Protein AF-0000000073189655 (afdb_homodimer)

Sequence (828 aa):
MCEAAVAVGIDLGTTSIKVCAIDSSETVVEEKSAVHDAWIQNDSPDRKEQCAEKIFAKVIELLQSMRPNLKSVKNIVITGQMHGIILWNNDSLVAGEFSCSPLITWMDSRVPQQFIDSLPKWEYGDVHAGYGIVTLAWLYRNSLLDPKWNCCGTNEIVPLDILPKIVPNGTIVGIVRHNGFGLPTNAMVYASLGDLQATVYPLLTNDSAVLNLGTSAQLCFRYNGDHRKFLKDHLLFEPFFDDFKLITAASMNGGNAVHLLAEKILEWASALSVDHIISDRLTLDFEKFEQILNSSSKQSSLINVEPTFYEERSEHLPSVISGLRSDTSIAELLHATAKGVIANLNRLLSTEILHSNGITRLILAGNANKEPYSTYIKEIFKDFEICASDQSKASAAYGAALFASRMPVLPKSEMCEAAVAVGIDLGTTSIKVCAIDSSETVVEEKSAVHDAWIQNDSPDRKEQCAEKIFAKVIELLQSMRPNLKSVKNIVITGQMHGIILWNNDSLVAGEFSCSPLITWMDSRVPQQFIDSLPKWEYGDVHAGYGIVTLAWLYRNSLLDPKWNCCGTNEIVPLDILPKIVPNGTIVGIVRHNGFGLPTNAMVYASLGDLQATVYPLLTNDSAVLNLGTSAQLCFRYNGDHRKFLKDHLLFEPFFDDFKLITAASMNGGNAVHLLAEKILEWASALSVDHIISDRLTLDFEKFEQILNSSSKQSSLINVEPTFYEERSEHLPSVISGLRSDTSIAELLHATAKGVIANLNRLLSTEILHSNGITRLILAGNANKEPYSTYIKEIFKDFEICASDQSKASAAYGAALFASRMPVLPKSE

Structure (mmCIF, N/CA/C/O backbone):
data_AF-0000000073189655-model_v1
#
loop_
_entity.id
_entity.type
_entity.pdbx_description
1 polymer 'FGGY_N domain-containing protein'
#
loop_
_atom_site.group_PDB
_atom_site.id
_atom_site.type_symbol
_atom_site.label_atom_id
_atom_site.label_alt_id
_atom_site.label_comp_id
_atom_site.label_asym_id
_atom_site.label_entity_id
_atom_site.label_seq_id
_atom_site.pdbx_PDB_ins_code
_atom_site.Cartn_x
_atom_site.Cartn_y
_atom_site.Cartn_z
_atom_site.occupancy
_atom_site.B_iso_or_equiv
_atom_site.auth_seq_id
_atom_site.auth_comp_id
_atom_site.auth_asym_id
_atom_site.auth_atom_id
_atom_site.pdbx_PDB_model_num
ATOM 1 N N . MET A 1 1 ? 14.258 -45.125 -43.938 1 30.78 1 MET A N 1
ATOM 2 C CA . MET A 1 1 ? 14.766 -44.281 -42.875 1 30.78 1 MET A CA 1
ATOM 3 C C . MET A 1 1 ? 13.797 -44.25 -41.688 1 30.78 1 MET A C 1
ATOM 5 O O . MET A 1 1 ? 12.609 -44 -41.844 1 30.78 1 MET A O 1
ATOM 9 N N . CYS A 1 2 ? 13.938 -45.031 -40.688 1 39.72 2 CYS A N 1
ATOM 10 C CA . CYS A 1 2 ? 13.078 -45.219 -39.531 1 39.72 2 CYS A CA 1
ATOM 11 C C . CYS A 1 2 ? 12.633 -43.875 -38.969 1 39.72 2 CYS A C 1
ATOM 13 O O . CYS A 1 2 ? 13.461 -43.031 -38.594 1 39.72 2 CYS A O 1
ATOM 15 N N . GLU A 1 3 ? 11.641 -43.281 -39.5 1 51.69 3 GLU A N 1
ATOM 16 C CA . GLU A 1 3 ? 11.141 -42 -39.062 1 51.69 3 GLU A CA 1
ATOM 17 C C . GLU A 1 3 ? 11.211 -41.875 -37.531 1 51.69 3 GLU A C 1
ATOM 19 O O . GLU A 1 3 ? 10.734 -42.75 -36.812 1 51.69 3 GLU A O 1
ATOM 24 N N . ALA A 1 4 ? 12.141 -41.25 -37.094 1 62.22 4 ALA A N 1
ATOM 25 C CA . ALA A 1 4 ? 12.484 -41.094 -35.656 1 62.22 4 ALA A CA 1
ATOM 26 C C . ALA A 1 4 ? 11.25 -40.75 -34.844 1 62.22 4 ALA A C 1
ATOM 28 O O . ALA A 1 4 ? 10.43 -39.938 -35.219 1 62.22 4 ALA A O 1
ATOM 29 N N . ALA A 1 5 ? 10.898 -41.562 -33.812 1 79.94 5 ALA A N 1
ATOM 30 C CA . ALA A 1 5 ? 9.734 -41.5 -32.938 1 79.94 5 ALA A CA 1
ATOM 31 C C . ALA A 1 5 ? 9.648 -40.156 -32.219 1 79.94 5 ALA A C 1
ATOM 33 O O . ALA A 1 5 ? 10.664 -39.625 -31.781 1 79.94 5 ALA A O 1
ATOM 34 N N . VAL A 1 6 ? 8.523 -39.5 -32.469 1 89.56 6 VAL A N 1
ATOM 35 C CA . VAL A 1 6 ? 8.273 -38.219 -31.812 1 89.56 6 VAL A CA 1
ATOM 36 C C . VAL A 1 6 ? 7.277 -38.375 -30.672 1 89.56 6 VAL A C 1
ATOM 38 O O . VAL A 1 6 ? 6.332 -39.156 -30.766 1 89.56 6 VAL A O 1
ATOM 41 N N . ALA A 1 7 ? 7.609 -37.781 -29.562 1 93.75 7 ALA A N 1
ATOM 42 C CA . ALA A 1 7 ? 6.699 -37.719 -28.422 1 93.75 7 ALA A CA 1
ATOM 43 C C . ALA A 1 7 ? 6.145 -36.312 -28.234 1 93.75 7 ALA A C 1
ATOM 45 O O . ALA A 1 7 ? 6.844 -35.344 -28.484 1 93.75 7 ALA A O 1
ATOM 46 N N . VAL A 1 8 ? 4.863 -36.25 -27.781 1 94.56 8 VAL A N 1
ATOM 47 C CA . VAL A 1 8 ? 4.223 -34.969 -27.641 1 94.56 8 VAL A CA 1
ATOM 48 C C . VAL A 1 8 ? 3.725 -34.781 -26.219 1 94.56 8 VAL A C 1
ATOM 50 O O . VAL A 1 8 ? 3.176 -35.688 -25.609 1 94.56 8 VAL A O 1
ATOM 53 N N . GLY A 1 9 ? 4.066 -33.625 -25.688 1 96.25 9 GLY A N 1
ATOM 54 C CA . GLY A 1 9 ? 3.504 -33.156 -24.422 1 96.25 9 GLY A CA 1
ATOM 55 C C . GLY A 1 9 ? 2.568 -31.969 -24.594 1 96.25 9 GLY A C 1
ATOM 56 O O . GLY A 1 9 ? 2.883 -31.016 -25.312 1 96.25 9 GLY A O 1
ATOM 57 N N . ILE A 1 10 ? 1.352 -32.031 -23.953 1 96.25 10 ILE A N 1
ATOM 58 C CA . ILE A 1 10 ? 0.356 -30.953 -23.984 1 96.25 10 ILE A CA 1
ATOM 59 C C . ILE A 1 10 ? 0.114 -30.422 -22.578 1 96.25 10 ILE A C 1
ATOM 61 O O . ILE A 1 10 ? -0.317 -31.172 -21.688 1 96.25 10 ILE A O 1
ATOM 65 N N . ASP A 1 11 ? 0.407 -29.156 -22.406 1 96 11 ASP A N 1
ATOM 66 C CA . ASP A 1 11 ? 0.206 -28.516 -21.109 1 96 11 ASP A CA 1
ATOM 67 C C . ASP A 1 11 ? -1.034 -27.625 -21.125 1 96 11 ASP A C 1
ATOM 69 O O . ASP A 1 11 ? -1.06 -26.594 -21.797 1 96 11 ASP A O 1
ATOM 73 N N . LEU A 1 12 ? -2.004 -28 -20.328 1 95.94 12 LEU A N 1
ATOM 74 C CA . LEU A 1 12 ? -3.209 -27.188 -20.141 1 95.94 12 LEU A CA 1
ATOM 75 C C . LEU A 1 12 ? -3.066 -26.266 -18.938 1 95.94 12 LEU A C 1
ATOM 77 O O . LEU A 1 12 ? -3.654 -26.516 -17.891 1 95.94 12 LEU A O 1
ATOM 81 N N . GLY A 1 13 ? -2.387 -25.172 -19.125 1 91.81 13 GLY A N 1
ATOM 82 C CA . GLY A 1 13 ? -2.117 -24.234 -18.047 1 91.81 13 GLY A CA 1
ATOM 83 C C . GLY A 1 13 ? -3.309 -23.359 -17.703 1 91.81 13 GLY A C 1
ATOM 84 O O . GLY A 1 13 ? -4.32 -23.375 -18.406 1 91.81 13 GLY A O 1
ATOM 85 N N . THR A 1 14 ? -3.141 -22.609 -16.594 1 90.06 14 THR A N 1
ATOM 86 C CA . THR A 1 14 ? -4.191 -21.703 -16.141 1 90.06 14 THR A CA 1
ATOM 87 C C . THR A 1 14 ? -4.336 -20.516 -17.094 1 90.06 14 THR A C 1
ATOM 89 O O . THR A 1 14 ? -5.441 -20.016 -17.297 1 90.06 14 THR A O 1
ATOM 92 N N . THR A 1 15 ? -3.289 -20.078 -17.656 1 85.19 15 THR A N 1
ATOM 93 C CA . THR A 1 15 ? -3.307 -18.891 -18.516 1 85.19 15 THR A CA 1
ATOM 94 C C . THR A 1 15 ? -3.176 -19.281 -19.984 1 85.19 15 THR A C 1
ATOM 96 O O . THR A 1 15 ? -3.785 -18.656 -20.859 1 85.19 15 THR A O 1
ATOM 99 N N . SER A 1 16 ? -2.398 -20.266 -20.266 1 89.69 16 SER A N 1
ATOM 100 C CA . SER A 1 16 ? -2.066 -20.609 -21.656 1 89.69 16 SER A CA 1
ATOM 101 C C . SER A 1 16 ? -1.96 -22.125 -21.844 1 89.69 16 SER A C 1
ATOM 103 O O . SER A 1 16 ? -1.865 -22.859 -20.859 1 89.69 16 SER A O 1
ATOM 105 N N . ILE A 1 17 ? -2.074 -22.453 -23.172 1 94.75 17 ILE A N 1
ATOM 106 C CA . ILE A 1 17 ? -1.804 -23.828 -23.594 1 94.75 17 ILE A CA 1
ATOM 107 C C . ILE A 1 17 ? -0.445 -23.891 -24.281 1 94.75 17 ILE A C 1
ATOM 109 O O . ILE A 1 17 ? -0.06 -22.953 -25 1 94.75 17 ILE A O 1
ATOM 113 N N . LYS A 1 18 ? 0.274 -25 -23.984 1 92.12 18 LYS A N 1
ATOM 114 C CA . LYS A 1 18 ? 1.56 -25.219 -24.641 1 92.12 18 LYS A CA 1
ATOM 115 C C . LYS A 1 18 ? 1.672 -26.641 -25.172 1 92.12 18 LYS A C 1
ATOM 117 O O . LYS A 1 18 ? 1.278 -27.594 -24.484 1 92.12 18 LYS A O 1
ATOM 122 N N . VAL A 1 19 ? 2.119 -26.75 -26.406 1 94.5 19 VAL A N 1
ATOM 123 C CA . VAL A 1 19 ? 2.387 -28.062 -27.016 1 94.5 19 VAL A CA 1
ATOM 124 C C . VAL A 1 19 ? 3.869 -28.172 -27.375 1 94.5 19 VAL A C 1
ATOM 126 O O . VAL A 1 19 ? 4.441 -27.25 -27.969 1 94.5 19 VAL A O 1
ATOM 129 N N . CYS A 1 20 ? 4.422 -29.312 -26.953 1 94.44 20 CYS A N 1
ATOM 130 C CA . CYS A 1 20 ? 5.84 -29.547 -27.219 1 94.44 20 CYS A CA 1
ATOM 131 C C . CYS A 1 20 ? 6.059 -30.922 -27.844 1 94.44 20 CYS A C 1
ATOM 133 O O . CYS A 1 20 ? 5.582 -31.938 -27.328 1 94.44 20 CYS A O 1
ATOM 135 N N . ALA A 1 21 ? 6.742 -30.938 -28.953 1 93.44 21 ALA A N 1
ATOM 136 C CA . ALA A 1 21 ? 7.137 -32.188 -29.625 1 93.44 21 ALA A CA 1
ATOM 137 C C . ALA A 1 21 ? 8.648 -32.406 -29.531 1 93.44 21 ALA A C 1
ATOM 139 O O . ALA A 1 21 ? 9.422 -31.484 -29.844 1 93.44 21 ALA A O 1
ATOM 140 N N . ILE A 1 22 ? 8.977 -33.594 -29.094 1 92.94 22 ILE A N 1
ATOM 141 C CA . ILE A 1 22 ? 10.406 -33.844 -28.984 1 92.94 22 ILE A CA 1
ATOM 142 C C . ILE A 1 22 ? 10.75 -35.125 -29.75 1 92.94 22 ILE A C 1
ATOM 144 O O . ILE A 1 22 ? 9.891 -36 -29.938 1 92.94 22 ILE A O 1
ATOM 148 N N . ASP A 1 23 ? 12.047 -35.219 -30.125 1 89.81 23 ASP A N 1
ATOM 149 C CA . ASP A 1 23 ? 12.508 -36.406 -30.844 1 89.81 23 ASP A CA 1
ATOM 150 C C . ASP A 1 23 ? 13.156 -37.406 -29.891 1 89.81 23 ASP A C 1
ATOM 152 O O . ASP A 1 23 ? 13.094 -37.25 -28.656 1 89.81 23 ASP A O 1
ATOM 156 N N . SER A 1 24 ? 13.75 -38.469 -30.469 1 86.31 24 SER A N 1
ATOM 157 C CA . SER A 1 24 ? 14.312 -39.562 -29.672 1 86.31 24 SER A CA 1
ATOM 158 C C . SER A 1 24 ? 15.539 -39.094 -28.891 1 86.31 24 SER A C 1
ATOM 160 O O . SER A 1 24 ? 15.938 -39.719 -27.922 1 86.31 24 SER A O 1
ATOM 162 N N . SER A 1 25 ? 16.125 -37.969 -29.312 1 88.06 25 SER A N 1
ATOM 163 C CA . SER A 1 25 ? 17.266 -37.438 -28.609 1 88.06 25 SER A CA 1
ATOM 164 C C . SER A 1 25 ? 16.828 -36.438 -27.547 1 88.06 25 SER A C 1
ATOM 166 O O . SER A 1 25 ? 17.656 -35.688 -27 1 88.06 25 SER A O 1
ATOM 168 N N . GLU A 1 26 ? 15.445 -36.375 -27.359 1 90.12 26 GLU A N 1
ATOM 169 C CA . GLU A 1 26 ? 14.852 -35.469 -26.359 1 90.12 26 GLU A CA 1
ATOM 170 C C . GLU A 1 26 ? 15.07 -34 -26.719 1 90.12 26 GLU A C 1
ATOM 172 O O . GLU A 1 26 ? 15.203 -33.156 -25.828 1 90.12 26 GLU A O 1
ATOM 177 N N . THR A 1 27 ? 15.219 -33.75 -28.016 1 89.62 27 THR A N 1
ATOM 178 C CA . THR A 1 27 ? 15.336 -32.375 -28.531 1 89.62 27 THR A CA 1
ATOM 179 C C . THR A 1 27 ? 13.984 -31.875 -29.016 1 89.62 27 THR A C 1
ATOM 181 O O . THR A 1 27 ? 13.227 -32.594 -29.656 1 89.62 27 THR A O 1
ATOM 184 N N . VAL A 1 28 ? 13.75 -30.656 -28.688 1 91.06 28 VAL A N 1
ATOM 185 C CA . VAL A 1 28 ? 12.492 -30.047 -29.109 1 91.06 28 VAL A CA 1
ATOM 186 C C . VAL A 1 28 ? 12.469 -29.891 -30.625 1 91.06 28 VAL A C 1
ATOM 188 O O . VAL A 1 28 ? 13.344 -29.234 -31.203 1 91.06 28 VAL A O 1
ATOM 191 N N . VAL A 1 29 ? 11.531 -30.5 -31.203 1 89.19 29 VAL A N 1
ATOM 192 C CA . VAL A 1 29 ? 11.336 -30.406 -32.656 1 89.19 29 VAL A CA 1
ATOM 193 C C . VAL A 1 29 ? 10.453 -29.203 -32.969 1 89.19 29 VAL A C 1
ATOM 195 O O . VAL A 1 29 ? 10.68 -28.5 -33.969 1 89.19 29 VAL A O 1
ATOM 198 N N . GLU A 1 30 ? 9.422 -29.062 -32.156 1 91.44 30 GLU A N 1
ATOM 199 C CA . GLU A 1 30 ? 8.492 -27.938 -32.281 1 91.44 30 GLU A CA 1
ATOM 200 C C . GLU A 1 30 ? 7.77 -27.641 -30.984 1 91.44 30 GLU A C 1
ATOM 202 O O . GLU A 1 30 ? 7.473 -28.562 -30.219 1 91.44 30 GLU A O 1
ATOM 207 N N . GLU A 1 31 ? 7.613 -26.453 -30.766 1 92.62 31 GLU A N 1
ATOM 208 C CA . GLU A 1 31 ? 6.867 -26 -29.594 1 92.62 31 GLU A CA 1
ATOM 209 C C . GLU A 1 31 ? 6.004 -24.781 -29.938 1 92.62 31 GLU A C 1
ATOM 211 O O . GLU A 1 31 ? 6.434 -23.891 -30.672 1 92.62 31 GLU A O 1
ATOM 216 N N . LYS A 1 32 ? 4.719 -24.781 -29.5 1 92.81 32 LYS A N 1
ATOM 217 C CA . LYS A 1 32 ? 3.791 -23.672 -29.672 1 92.81 32 LYS A CA 1
ATOM 218 C C . LYS A 1 32 ? 3.006 -23.391 -28.391 1 92.81 32 LYS A C 1
ATOM 220 O O . LYS A 1 32 ? 2.791 -24.297 -27.594 1 92.81 32 LYS A O 1
ATOM 225 N N . SER A 1 33 ? 2.74 -22.219 -28.203 1 93 33 SER A N 1
ATOM 226 C CA . SER A 1 33 ? 1.925 -21.812 -27.062 1 93 33 SER A CA 1
ATOM 227 C C . SER A 1 33 ? 0.911 -20.75 -27.469 1 93 33 SER A C 1
ATOM 229 O O . SER A 1 33 ? 1.115 -20.016 -28.438 1 93 33 SER A O 1
ATOM 231 N N . ALA A 1 34 ? -0.245 -20.672 -26.781 1 92.94 34 ALA A N 1
ATOM 232 C CA . ALA A 1 34 ? -1.281 -19.672 -27.031 1 92.94 34 ALA A CA 1
ATOM 233 C C . ALA A 1 34 ? -2.074 -19.375 -25.75 1 92.94 34 ALA A C 1
ATOM 235 O O . ALA A 1 34 ? -2.389 -20.297 -24.984 1 92.94 34 ALA A O 1
ATOM 236 N N . VAL A 1 35 ? -2.328 -18.156 -25.547 1 89.94 35 VAL A N 1
ATOM 237 C CA . VAL A 1 35 ? -3.227 -17.781 -24.469 1 89.94 35 VAL A CA 1
ATOM 238 C C . VAL A 1 35 ? -4.656 -18.188 -24.812 1 89.94 35 VAL A C 1
ATOM 240 O O . VAL A 1 35 ? -5.117 -17.969 -25.938 1 89.94 35 VAL A O 1
ATOM 243 N N . HIS A 1 36 ? -5.34 -18.828 -23.844 1 92.12 36 HIS A N 1
ATOM 244 C CA . HIS A 1 36 ? -6.652 -19.359 -24.203 1 92.12 36 HIS A CA 1
ATOM 245 C C . HIS A 1 36 ? -7.762 -18.375 -23.828 1 92.12 36 HIS A C 1
ATOM 247 O O . HIS A 1 36 ? -8.883 -18.484 -24.328 1 92.12 36 HIS A O 1
ATOM 253 N N . ASP A 1 37 ? -7.547 -17.359 -22.953 1 90.25 37 ASP A N 1
ATOM 254 C CA . ASP A 1 37 ? -8.523 -16.359 -22.531 1 90.25 37 ASP A CA 1
ATOM 255 C C . ASP A 1 37 ? -9.836 -17.016 -22.109 1 90.25 37 ASP A C 1
ATOM 257 O O . ASP A 1 37 ? -10.906 -16.609 -22.578 1 90.25 37 ASP A O 1
ATOM 261 N N . ALA A 1 38 ? -9.781 -18 -21.25 1 93.75 38 ALA A N 1
ATOM 262 C CA . ALA A 1 38 ? -10.953 -18.828 -20.984 1 93.75 38 ALA A CA 1
ATOM 263 C C . ALA A 1 38 ? -11.625 -18.438 -19.672 1 93.75 38 ALA A C 1
ATOM 265 O O . ALA A 1 38 ? -12.578 -19.078 -19.234 1 93.75 38 ALA A O 1
ATOM 266 N N . TRP A 1 39 ? -11.117 -17.406 -19.062 1 90.44 39 TRP A N 1
ATOM 267 C CA . TRP A 1 39 ? -11.703 -16.984 -17.797 1 90.44 39 TRP A CA 1
ATOM 268 C C . TRP A 1 39 ? -13.156 -16.547 -17.969 1 90.44 39 TRP A C 1
ATOM 270 O O . TRP A 1 39 ? -13.484 -15.852 -18.938 1 90.44 39 TRP A O 1
ATOM 280 N N . ILE A 1 40 ? -14.008 -17.016 -17.047 1 91.75 40 ILE A N 1
ATOM 281 C CA . ILE A 1 40 ? -15.414 -16.625 -17.047 1 91.75 40 ILE A CA 1
ATOM 282 C C . ILE A 1 40 ? -15.617 -15.461 -16.078 1 91.75 40 ILE A C 1
ATOM 284 O O . ILE A 1 40 ? -15.156 -15.516 -14.93 1 91.75 40 ILE A O 1
ATOM 288 N N . GLN A 1 41 ? -16.234 -14.445 -16.562 1 82.06 41 GLN A N 1
ATOM 289 C CA . GLN A 1 41 ? -16.547 -13.312 -15.695 1 82.06 41 GLN A CA 1
ATOM 290 C C . GLN A 1 41 ? -17.688 -13.641 -14.742 1 82.06 41 GLN A C 1
ATOM 292 O O . GLN A 1 41 ? -18.75 -14.117 -15.172 1 82.06 41 GLN A O 1
ATOM 297 N N . ASN A 1 42 ? -17.297 -13.5 -13.453 1 81.44 42 ASN A N 1
ATOM 298 C CA . ASN A 1 42 ? -18.297 -13.758 -12.422 1 81.44 42 ASN A CA 1
ATOM 299 C C . ASN A 1 42 ? -18.547 -12.523 -11.57 1 81.44 42 ASN A C 1
ATOM 301 O O . ASN A 1 42 ? -17.703 -11.633 -11.484 1 81.44 42 ASN A O 1
ATOM 305 N N . ASP A 1 43 ? -19.719 -12.438 -10.984 1 74.81 43 ASP A N 1
ATOM 306 C CA . ASP A 1 43 ? -20.094 -11.336 -10.102 1 74.81 43 ASP A CA 1
ATOM 307 C C . ASP A 1 43 ? -19.312 -11.398 -8.789 1 74.81 43 ASP A C 1
ATOM 309 O O . ASP A 1 43 ? -18.953 -10.367 -8.219 1 74.81 43 ASP A O 1
ATOM 313 N N . SER A 1 44 ? -19.062 -12.648 -8.352 1 75.75 44 SER A N 1
ATOM 314 C CA . SER A 1 44 ? -18.344 -12.836 -7.105 1 75.75 44 SER A CA 1
ATOM 315 C C . SER A 1 44 ? -16.844 -12.961 -7.352 1 75.75 44 SER A C 1
ATOM 317 O O . SER A 1 44 ? -16.406 -13.766 -8.18 1 75.75 44 SER A O 1
ATOM 319 N N . PRO A 1 45 ? -16.094 -12.234 -6.613 1 74.56 45 PRO A N 1
ATOM 320 C CA . PRO A 1 45 ? -14.633 -12.336 -6.766 1 74.56 45 PRO A CA 1
ATOM 321 C C . PRO A 1 45 ? -14.086 -13.68 -6.309 1 74.56 45 PRO A C 1
ATOM 323 O O . PRO A 1 45 ? -12.961 -14.047 -6.66 1 74.56 45 PRO A O 1
ATOM 326 N N . ASP A 1 46 ? -14.867 -14.438 -5.645 1 83.12 46 ASP A N 1
ATOM 327 C CA . ASP A 1 46 ? -14.406 -15.711 -5.105 1 83.12 46 ASP A CA 1
ATOM 328 C C . ASP A 1 46 ? -14.539 -16.828 -6.137 1 83.12 46 ASP A C 1
ATOM 330 O O . ASP A 1 46 ? -13.953 -17.906 -5.984 1 83.12 46 ASP A O 1
ATOM 334 N N . ARG A 1 47 ? -15.336 -16.547 -7.121 1 89.19 47 ARG A N 1
ATOM 335 C CA . ARG A 1 47 ? -15.547 -17.547 -8.164 1 89.19 47 ARG A CA 1
ATOM 336 C C . ARG A 1 47 ? -14.508 -17.406 -9.273 1 89.19 47 ARG A C 1
ATOM 338 O O . ARG A 1 47 ? -14.453 -16.375 -9.945 1 89.19 47 ARG A O 1
ATOM 345 N N . LYS A 1 48 ? -13.688 -18.422 -9.383 1 90.81 48 LYS A N 1
ATOM 346 C CA . LYS A 1 48 ? -12.672 -18.469 -10.43 1 90.81 48 LYS A CA 1
ATOM 347 C C . LYS A 1 48 ? -12.891 -19.656 -11.359 1 90.81 48 LYS A C 1
ATOM 349 O O . LYS A 1 48 ? -12.352 -20.734 -11.125 1 90.81 48 LYS A O 1
ATOM 354 N N . GLU A 1 49 ? -13.586 -19.344 -12.461 1 94.62 49 GLU A N 1
ATOM 355 C CA . GLU A 1 49 ? -13.992 -20.391 -13.383 1 94.62 49 GLU A CA 1
ATOM 356 C C . GLU A 1 49 ? -13.453 -20.141 -14.789 1 94.62 49 GLU A C 1
ATOM 358 O O . GLU A 1 49 ? -13.234 -18.984 -15.18 1 94.62 49 GLU A O 1
ATOM 363 N N . GLN A 1 50 ? -13.195 -21.234 -15.461 1 94.56 50 GLN A N 1
ATOM 364 C CA . GLN A 1 50 ? -12.766 -21.156 -16.859 1 94.56 50 GLN A CA 1
ATOM 365 C C . GLN A 1 50 ? -13.648 -22.016 -17.75 1 94.56 50 GLN A C 1
ATOM 367 O O . GLN A 1 50 ? -14.18 -23.047 -17.312 1 94.56 50 GLN A O 1
ATOM 372 N N . CYS A 1 51 ? -13.781 -21.562 -18.984 1 94.44 51 CYS A N 1
ATOM 373 C CA . CYS A 1 51 ? -14.547 -22.312 -19.969 1 94.44 51 CYS A CA 1
ATOM 374 C C . CYS A 1 51 ? -13.734 -23.469 -20.547 1 94.44 51 CYS A C 1
ATOM 376 O O . CYS A 1 51 ? -12.844 -23.266 -21.359 1 94.44 51 CYS A O 1
ATOM 378 N N . ALA A 1 52 ? -14.172 -24.688 -20.25 1 92.75 52 ALA A N 1
ATOM 379 C CA . ALA A 1 52 ? -13.422 -25.875 -20.672 1 92.75 52 ALA A CA 1
ATOM 380 C C . ALA A 1 52 ? -13.492 -26.062 -22.172 1 92.75 52 ALA A C 1
ATOM 382 O O . ALA A 1 52 ? -12.531 -26.516 -22.797 1 92.75 52 ALA A O 1
ATOM 383 N N . GLU A 1 53 ? -14.57 -25.734 -22.734 1 90.06 53 GLU A N 1
ATOM 384 C CA . GLU A 1 53 ? -14.742 -25.875 -24.172 1 90.06 53 GLU A CA 1
ATOM 385 C C . GLU A 1 53 ? -13.766 -24.969 -24.938 1 90.06 53 GLU A C 1
ATOM 387 O O . GLU A 1 53 ? -13.203 -25.375 -25.953 1 90.06 53 GLU A O 1
ATOM 392 N N . LYS A 1 54 ? -13.672 -23.828 -24.391 1 94.12 54 LYS A N 1
ATOM 393 C CA . LYS A 1 54 ? -12.75 -22.875 -25 1 94.12 54 LYS A CA 1
ATOM 394 C C . LYS A 1 54 ? -11.305 -23.375 -24.906 1 94.12 54 LYS A C 1
ATOM 396 O O . LYS A 1 54 ? -10.531 -23.234 -25.844 1 94.12 54 LYS A O 1
ATOM 401 N N . ILE A 1 55 ? -10.961 -23.922 -23.859 1 94.88 55 ILE A N 1
ATOM 402 C CA . ILE A 1 55 ? -9.625 -24.469 -23.656 1 94.88 55 ILE A CA 1
ATOM 403 C C . ILE A 1 55 ? -9.391 -25.609 -24.641 1 94.88 55 ILE A C 1
ATOM 405 O O . ILE A 1 55 ? -8.359 -25.641 -25.312 1 94.88 55 ILE A O 1
ATOM 409 N N . PHE A 1 56 ? -10.352 -26.453 -24.766 1 92.19 56 PHE A N 1
ATOM 410 C CA . PHE A 1 56 ? -10.227 -27.594 -25.641 1 92.19 56 PHE A CA 1
ATOM 411 C C . PHE A 1 56 ? -10.102 -27.156 -27.094 1 92.19 56 PHE A C 1
ATOM 413 O O . PHE A 1 56 ? -9.289 -27.688 -27.844 1 92.19 56 PHE A O 1
ATOM 420 N N . ALA A 1 57 ? -10.906 -26.219 -27.422 1 92.12 57 ALA A N 1
ATOM 421 C CA . ALA A 1 57 ? -10.852 -25.688 -28.781 1 92.12 57 ALA A CA 1
ATOM 422 C C . ALA A 1 57 ? -9.469 -25.125 -29.078 1 92.12 57 ALA A C 1
ATOM 424 O O . ALA A 1 57 ? -8.953 -25.281 -30.188 1 92.12 57 ALA A O 1
ATOM 425 N N . LYS A 1 58 ? -8.922 -24.484 -28.141 1 94.69 58 LYS A N 1
ATOM 426 C CA . LYS A 1 58 ? -7.598 -23.891 -28.312 1 94.69 58 LYS A CA 1
ATOM 427 C C . LYS A 1 58 ? -6.523 -24.953 -28.453 1 94.69 58 LYS A C 1
ATOM 429 O O . LYS A 1 58 ? -5.555 -24.781 -29.203 1 94.69 58 LYS A O 1
ATOM 434 N N . VAL A 1 59 ? -6.648 -26.062 -27.766 1 93.56 59 VAL A N 1
ATOM 435 C CA . VAL A 1 59 ? -5.727 -27.188 -27.875 1 93.56 59 VAL A CA 1
ATOM 436 C C . VAL A 1 59 ? -5.738 -27.719 -29.312 1 93.56 59 VAL A C 1
ATOM 438 O O . VAL A 1 59 ? -4.68 -27.922 -29.906 1 93.56 59 VAL A O 1
ATOM 441 N N . ILE A 1 60 ? -6.898 -27.922 -29.812 1 90.31 60 ILE A N 1
ATOM 442 C CA . ILE A 1 60 ? -7.051 -28.469 -31.156 1 90.31 60 ILE A CA 1
ATOM 443 C C . ILE A 1 60 ? -6.441 -27.516 -32.188 1 90.31 60 ILE A C 1
ATOM 445 O O . ILE A 1 60 ? -5.719 -27.938 -33.062 1 90.31 60 ILE A O 1
ATOM 449 N N . GLU A 1 61 ? -6.734 -26.266 -31.953 1 92.06 61 GLU A N 1
ATOM 450 C CA . GLU A 1 61 ? -6.18 -25.25 -32.844 1 92.06 61 GLU A CA 1
ATOM 451 C C . GLU A 1 61 ? -4.656 -25.297 -32.844 1 92.06 61 GLU A C 1
ATOM 453 O O . GLU A 1 61 ? -4.035 -25.234 -33.906 1 92.06 61 GLU A O 1
ATOM 458 N N . LEU A 1 62 ? -4.09 -25.422 -31.75 1 92.31 62 LEU A N 1
ATOM 459 C CA . LEU A 1 62 ? -2.635 -25.438 -31.641 1 92.31 62 LEU A CA 1
ATOM 460 C C . LEU A 1 62 ? -2.057 -26.703 -32.281 1 92.31 62 LEU A C 1
ATOM 462 O O . LEU A 1 62 ? -1.055 -26.625 -32.969 1 92.31 62 LEU A O 1
ATOM 466 N N . LEU A 1 63 ? -2.682 -27.812 -31.984 1 90.56 63 LEU A N 1
ATOM 467 C CA . LEU A 1 63 ? -2.207 -29.078 -32.531 1 90.56 63 LEU A CA 1
ATOM 468 C C . LEU A 1 63 ? -2.262 -29.062 -34.062 1 90.56 63 LEU A C 1
ATOM 470 O O . LEU A 1 63 ? -1.324 -29.516 -34.719 1 90.56 63 LEU A O 1
ATOM 474 N N . GLN A 1 64 ? -3.268 -28.469 -34.562 1 88.62 64 GLN A N 1
ATOM 475 C CA . GLN A 1 64 ? -3.453 -28.422 -36.031 1 88.62 64 GLN A CA 1
ATOM 476 C C . GLN A 1 64 ? -2.469 -27.453 -36.656 1 88.62 64 GLN A C 1
ATOM 478 O O . GLN A 1 64 ? -2.156 -27.578 -37.844 1 88.62 64 GLN A O 1
ATOM 483 N N . SER A 1 65 ? -2.059 -26.531 -35.875 1 89.38 65 SER A N 1
ATOM 484 C CA . SER A 1 65 ? -1.15 -25.516 -36.406 1 89.38 65 SER A CA 1
ATOM 485 C C . SER A 1 65 ? 0.29 -26.016 -36.406 1 89.38 65 SER A C 1
ATOM 487 O O . SER A 1 65 ? 1.166 -25.406 -37.031 1 89.38 65 SER A O 1
ATOM 489 N N . MET A 1 66 ? 0.546 -27 -35.688 1 86.19 66 MET A N 1
ATOM 490 C CA . MET A 1 66 ? 1.891 -27.562 -35.656 1 86.19 66 MET A CA 1
ATOM 491 C C . MET A 1 66 ? 2.258 -28.172 -37 1 86.19 66 MET A C 1
ATOM 493 O O . MET A 1 66 ? 1.378 -28.547 -37.781 1 86.19 66 MET A O 1
ATOM 497 N N . ARG A 1 67 ? 3.658 -28.047 -37.469 1 70.94 67 ARG A N 1
ATOM 498 C CA . ARG A 1 67 ? 4.133 -28.531 -38.75 1 70.94 67 ARG A CA 1
ATOM 499 C C . ARG A 1 67 ? 3.641 -29.953 -39.031 1 70.94 67 ARG A C 1
ATOM 501 O O . ARG A 1 67 ? 3.432 -30.719 -38.094 1 70.94 67 ARG A O 1
ATOM 508 N N . PRO A 1 68 ? 3.244 -30.016 -40.281 1 57 68 PRO A N 1
ATOM 509 C CA . PRO A 1 68 ? 2.707 -31.297 -40.719 1 57 68 PRO A CA 1
ATOM 510 C C . PRO A 1 68 ? 3.434 -32.5 -40.094 1 57 68 PRO A C 1
ATOM 512 O O . PRO A 1 68 ? 2.809 -33.5 -39.812 1 57 68 PRO A O 1
ATOM 515 N N . ASN A 1 69 ? 4.656 -32.875 -40.219 1 56.22 69 ASN A N 1
ATOM 516 C CA . ASN A 1 69 ? 4.973 -34.281 -40.125 1 56.22 69 ASN A CA 1
ATOM 517 C C . ASN A 1 69 ? 5 -34.75 -38.688 1 56.22 69 ASN A C 1
ATOM 519 O O . ASN A 1 69 ? 5.934 -35.438 -38.281 1 56.22 69 ASN A O 1
ATOM 523 N N . LEU A 1 70 ? 4.098 -34.219 -37.719 1 68.06 70 LEU A N 1
ATOM 524 C CA . LEU A 1 70 ? 3.859 -34.969 -36.469 1 68.06 70 LEU A CA 1
ATOM 525 C C . LEU A 1 70 ? 3.332 -36.375 -36.781 1 68.06 70 LEU A C 1
ATOM 527 O O . LEU A 1 70 ? 2.621 -36.969 -35.938 1 68.06 70 LEU A O 1
ATOM 531 N N . LYS A 1 71 ? 3.516 -36.75 -37.969 1 71.12 71 LYS A N 1
ATOM 532 C CA . LYS A 1 71 ? 2.967 -38.031 -38.438 1 71.12 71 LYS A CA 1
ATOM 533 C C . LYS A 1 71 ? 3.617 -39.188 -37.688 1 71.12 71 LYS A C 1
ATOM 535 O O . LYS A 1 71 ? 3.043 -40.281 -37.594 1 71.12 71 LYS A O 1
ATOM 540 N N . SER A 1 72 ? 4.684 -38.875 -37 1 80.31 72 SER A N 1
ATOM 541 C CA . SER A 1 72 ? 5.43 -39.938 -36.375 1 80.31 72 SER A CA 1
ATOM 542 C C . SER A 1 72 ? 5.18 -39.969 -34.844 1 80.31 72 SER A C 1
ATOM 544 O O . SER A 1 72 ? 5.855 -40.688 -34.125 1 80.31 72 SER A O 1
ATOM 546 N N . VAL A 1 73 ? 4.203 -39.25 -34.438 1 89.62 73 VAL A N 1
ATOM 547 C CA . VAL A 1 73 ? 3.936 -39.188 -33 1 89.62 73 VAL A CA 1
ATOM 548 C C . VAL A 1 73 ? 3.393 -40.531 -32.531 1 89.62 73 VAL A C 1
ATOM 550 O O . VAL A 1 73 ? 2.443 -41.062 -33.125 1 89.62 73 VAL A O 1
ATOM 553 N N . LYS A 1 74 ? 4.012 -41.031 -31.469 1 89.06 74 LYS A N 1
ATOM 554 C CA . LYS A 1 74 ? 3.58 -42.344 -30.953 1 89.06 74 LYS A CA 1
ATOM 555 C C . LYS A 1 74 ? 2.986 -42.219 -29.562 1 89.06 74 LYS A C 1
ATOM 557 O O . LYS A 1 74 ? 2.066 -42.938 -29.203 1 89.06 74 LYS A O 1
ATOM 562 N N . ASN A 1 75 ? 3.566 -41.344 -28.844 1 94.12 75 ASN A N 1
ATOM 563 C CA . ASN A 1 75 ? 3.156 -41.219 -27.438 1 94.12 75 ASN A CA 1
ATOM 564 C C . ASN A 1 75 ? 2.789 -39.781 -27.109 1 94.12 75 ASN A C 1
ATOM 566 O O . ASN A 1 75 ? 3.463 -38.844 -27.547 1 94.12 75 ASN A O 1
ATOM 570 N N . ILE A 1 76 ? 1.709 -39.656 -26.375 1 94.56 76 ILE A N 1
ATOM 571 C CA . ILE A 1 76 ? 1.203 -38.344 -25.953 1 94.56 76 ILE A CA 1
ATOM 572 C C . ILE A 1 76 ? 0.958 -38.344 -24.453 1 94.56 76 ILE A C 1
ATOM 574 O O . ILE A 1 76 ? 0.393 -39.312 -23.906 1 94.56 76 ILE A O 1
ATOM 578 N N . VAL A 1 77 ? 1.429 -37.344 -23.797 1 96.38 77 VAL A N 1
ATOM 579 C CA . VAL A 1 77 ? 1.104 -37.125 -22.391 1 96.38 77 VAL A CA 1
ATOM 580 C C . VAL A 1 77 ? 0.526 -35.719 -22.203 1 96.38 77 VAL A C 1
ATOM 582 O O . VAL A 1 77 ? 1.04 -34.75 -22.75 1 96.38 77 VAL A O 1
ATOM 585 N N . ILE A 1 78 ? -0.545 -35.688 -21.484 1 95.81 78 ILE A N 1
ATOM 586 C CA . ILE A 1 78 ? -1.191 -34.406 -21.156 1 95.81 78 ILE A CA 1
ATOM 587 C C . ILE A 1 78 ? -0.867 -34.031 -19.719 1 95.81 78 ILE A C 1
ATOM 589 O O . ILE A 1 78 ? -0.812 -34.875 -18.828 1 95.81 78 ILE A O 1
ATOM 593 N N . THR A 1 79 ? -0.492 -32.781 -19.547 1 95.69 79 THR A N 1
ATOM 594 C CA . THR A 1 79 ? -0.343 -32.188 -18.234 1 95.69 79 THR A CA 1
ATOM 595 C C . THR A 1 79 ? -1.143 -30.891 -18.125 1 95.69 79 THR A C 1
ATOM 597 O O . THR A 1 79 ? -1.725 -30.438 -19.109 1 95.69 79 THR A O 1
ATOM 600 N N . GLY A 1 80 ? -1.241 -30.375 -16.891 1 94.12 80 GLY A N 1
ATOM 601 C CA . GLY A 1 80 ? -2 -29.141 -16.75 1 94.12 80 GLY A CA 1
ATOM 602 C C . GLY A 1 80 ? -2.191 -28.734 -15.297 1 94.12 80 GLY A C 1
ATOM 603 O O . GLY A 1 80 ? -1.668 -29.391 -14.383 1 94.12 80 GLY A O 1
ATOM 604 N N . GLN A 1 81 ? -2.904 -27.594 -15.195 1 91.5 81 GLN A N 1
ATOM 605 C CA . GLN A 1 81 ? -3.238 -27.109 -13.859 1 91.5 81 GLN A CA 1
ATOM 606 C C . GLN A 1 81 ? -3.924 -28.203 -13.039 1 91.5 81 GLN A C 1
ATOM 608 O O . GLN A 1 81 ? -4.691 -29 -13.578 1 91.5 81 GLN A O 1
ATOM 613 N N . MET A 1 82 ? -3.594 -28.141 -11.781 1 89.94 82 MET A N 1
ATOM 614 C CA . MET A 1 82 ? -4.102 -29.203 -10.906 1 89.94 82 MET A CA 1
ATOM 615 C C . MET A 1 82 ? -5.184 -28.672 -9.984 1 89.94 82 MET A C 1
ATOM 617 O O . MET A 1 82 ? -5.488 -27.469 -9.992 1 89.94 82 MET A O 1
ATOM 621 N N . HIS A 1 83 ? -5.891 -29.625 -9.344 1 87.94 83 HIS A N 1
ATOM 622 C CA . HIS A 1 83 ? -6.777 -29.422 -8.203 1 87.94 83 HIS A CA 1
ATOM 623 C C . HIS A 1 83 ? -8.156 -28.953 -8.656 1 87.94 83 HIS A C 1
ATOM 625 O O . HIS A 1 83 ? -9.133 -29.062 -7.906 1 87.94 83 HIS A O 1
ATOM 631 N N . GLY A 1 84 ? -8.234 -28.422 -9.844 1 90.12 84 GLY A N 1
ATOM 632 C CA . GLY A 1 84 ? -9.555 -28 -10.305 1 90.12 84 GLY A CA 1
ATOM 633 C C . GLY A 1 84 ? -10.484 -29.172 -10.57 1 90.12 84 GLY A C 1
ATOM 634 O O . GLY A 1 84 ? -10.094 -30.328 -10.438 1 90.12 84 GLY A O 1
ATOM 635 N N . ILE A 1 85 ? -11.797 -28.766 -10.945 1 88.12 85 ILE A N 1
ATOM 636 C CA . ILE A 1 85 ? -12.758 -29.828 -11.195 1 88.12 85 ILE A CA 1
ATOM 637 C C . ILE A 1 85 ? -13.695 -29.422 -12.336 1 88.12 85 ILE A C 1
ATOM 639 O O . ILE A 1 85 ? -14.062 -28.25 -12.461 1 88.12 85 ILE A O 1
ATOM 643 N N . ILE A 1 86 ? -13.961 -30.391 -13.141 1 87.81 86 ILE A N 1
ATOM 644 C CA . ILE A 1 86 ? -14.969 -30.281 -14.195 1 87.81 86 ILE A CA 1
ATOM 645 C C . ILE A 1 86 ? -16 -31.391 -14.039 1 87.81 86 ILE A C 1
ATOM 647 O O . ILE A 1 86 ? -15.656 -32.531 -13.734 1 87.81 86 ILE A O 1
ATOM 651 N N . LEU A 1 87 ? -17.234 -31.016 -14.125 1 80.88 87 LEU A N 1
ATOM 652 C CA . LEU A 1 87 ? -18.328 -31.984 -14.141 1 80.88 87 LEU A CA 1
ATOM 653 C C . LEU A 1 87 ? -18.859 -32.188 -15.555 1 80.88 87 LEU A C 1
ATOM 655 O O . LEU A 1 87 ? -18.859 -31.25 -16.359 1 80.88 87 LEU A O 1
ATOM 659 N N . TRP A 1 88 ? -19.141 -33.438 -15.859 1 80.5 88 TRP A N 1
ATOM 660 C CA . TRP A 1 88 ? -19.672 -33.656 -17.203 1 80.5 88 TRP A CA 1
ATOM 661 C C . TRP A 1 88 ? -20.75 -34.719 -17.188 1 80.5 88 TRP A C 1
ATOM 663 O O . TRP A 1 88 ? -21.031 -35.344 -16.156 1 80.5 88 TRP A O 1
ATOM 673 N N . ASN A 1 89 ? -21.547 -34.75 -18.359 1 74 89 ASN A N 1
ATOM 674 C CA . ASN A 1 89 ? -22.562 -35.781 -18.594 1 74 89 ASN A CA 1
ATOM 675 C C . ASN A 1 89 ? -22 -36.938 -19.422 1 74 89 ASN A C 1
ATOM 677 O O . ASN A 1 89 ? -21.609 -36.75 -20.578 1 74 89 ASN A O 1
ATOM 681 N N . ASN A 1 90 ? -21.906 -38.125 -18.828 1 74.69 90 ASN A N 1
ATOM 682 C CA . ASN A 1 90 ? -21.328 -39.281 -19.484 1 74.69 90 ASN A CA 1
ATOM 683 C C . ASN A 1 90 ? -22.078 -39.656 -20.766 1 74.69 90 ASN A C 1
ATOM 685 O O . ASN A 1 90 ? -21.469 -40 -21.766 1 74.69 90 ASN A O 1
ATOM 689 N N . ASP A 1 91 ? -23.359 -39.656 -20.719 1 74.94 91 ASP A N 1
ATOM 690 C CA . ASP A 1 91 ? -24.172 -40.031 -21.875 1 74.94 91 ASP A CA 1
ATOM 691 C C . ASP A 1 91 ? -23.906 -39.062 -23.031 1 74.94 91 ASP A C 1
ATOM 693 O O . ASP A 1 91 ? -23.828 -39.5 -24.188 1 74.94 91 ASP A O 1
ATOM 697 N N . SER A 1 92 ? -23.781 -37.906 -22.609 1 75.25 92 SER A N 1
ATOM 698 C CA . SER A 1 92 ? -23.5 -36.906 -23.641 1 75.25 92 SER A CA 1
ATOM 699 C C . SER A 1 92 ? -22.125 -37.125 -24.266 1 75.25 92 SER A C 1
ATOM 701 O O . SER A 1 92 ? -21.969 -36.969 -25.484 1 75.25 92 SER A O 1
ATOM 703 N N . LEU A 1 93 ? -21.234 -37.438 -23.516 1 73.94 93 LEU A N 1
ATOM 704 C CA . LEU A 1 93 ? -19.875 -37.625 -24.016 1 73.94 93 LEU A CA 1
ATOM 705 C C . LEU A 1 93 ? -19.797 -38.844 -24.922 1 73.94 93 LEU A C 1
ATOM 707 O O . LEU A 1 93 ? -19.109 -38.812 -25.953 1 73.94 93 LEU A O 1
ATOM 711 N N . VAL A 1 94 ? -20.484 -39.844 -24.547 1 73.06 94 VAL A N 1
ATOM 712 C CA . VAL A 1 94 ? -20.516 -41.062 -25.359 1 73.06 94 VAL A CA 1
ATOM 713 C C . VAL A 1 94 ? -21.156 -40.75 -26.719 1 73.06 94 VAL A C 1
ATOM 715 O O . VAL A 1 94 ? -20.766 -41.312 -27.734 1 73.06 94 VAL A O 1
ATOM 718 N N . ALA A 1 95 ? -22.094 -39.844 -26.625 1 77.62 95 ALA A N 1
ATOM 719 C CA . ALA A 1 95 ? -22.781 -39.469 -27.844 1 77.62 95 ALA A CA 1
ATOM 720 C C . ALA A 1 95 ? -21.922 -38.531 -28.688 1 77.62 95 ALA A C 1
ATOM 722 O O . ALA A 1 95 ? -22.297 -38.156 -29.797 1 77.62 95 ALA A O 1
ATOM 723 N N . GLY A 1 96 ? -20.781 -38.188 -28.172 1 74.44 96 GLY A N 1
ATOM 724 C CA . GLY A 1 96 ? -19.844 -37.344 -28.906 1 74.44 96 GLY A CA 1
ATOM 725 C C . GLY A 1 96 ? -20.031 -35.875 -28.641 1 74.44 96 GLY A C 1
ATOM 726 O O . GLY A 1 96 ? -19.516 -35.031 -29.375 1 74.44 96 GLY A O 1
ATOM 727 N N . GLU A 1 97 ? -20.797 -35.562 -27.672 1 77.44 97 GLU A N 1
ATOM 728 C CA . GLU A 1 97 ? -21.047 -34.156 -27.297 1 77.44 97 GLU A CA 1
ATOM 729 C C . GLU A 1 97 ? -20.234 -33.75 -26.078 1 77.44 97 GLU A C 1
ATOM 731 O O . GLU A 1 97 ? -20.328 -34.375 -25.016 1 77.44 97 GLU A O 1
ATOM 736 N N . PHE A 1 98 ? -19.438 -32.781 -26.359 1 77.38 98 PHE A N 1
ATOM 737 C CA . PHE A 1 98 ? -18.656 -32.281 -25.234 1 77.38 98 PHE A CA 1
ATOM 738 C C . PHE A 1 98 ? -19.516 -31.328 -24.391 1 77.38 98 PHE A C 1
ATOM 740 O O . PHE A 1 98 ? -19.594 -30.141 -24.656 1 77.38 98 PHE A O 1
ATOM 747 N N . SER A 1 99 ? -20.219 -31.844 -23.438 1 77.75 99 SER A N 1
ATOM 748 C CA . SER A 1 99 ? -21.031 -31.094 -22.484 1 77.75 99 SER A CA 1
ATOM 749 C C . SER A 1 99 ? -20.484 -31.203 -21.078 1 77.75 99 SER A C 1
ATOM 751 O O . SER A 1 99 ? -20.484 -32.281 -20.484 1 77.75 99 SER A O 1
ATOM 753 N N . CYS A 1 100 ? -19.859 -30.078 -20.656 1 84.75 100 CYS A N 1
ATOM 754 C CA . CYS A 1 100 ? -19.266 -30.109 -19.312 1 84.75 100 CYS A CA 1
ATOM 755 C C . CYS A 1 100 ? -19.484 -28.781 -18.594 1 84.75 100 CYS A C 1
ATOM 757 O O . CYS A 1 100 ? -19.859 -27.797 -19.219 1 84.75 100 CYS A O 1
ATOM 759 N N . SER A 1 101 ? -19.438 -28.781 -17.328 1 85.56 101 SER A N 1
ATOM 760 C CA . SER A 1 101 ? -19.453 -27.562 -16.516 1 85.56 101 SER A CA 1
ATOM 761 C C . SER A 1 101 ? -18.219 -26.719 -16.766 1 85.56 101 SER A C 1
ATOM 763 O O . SER A 1 101 ? -17.25 -27.172 -17.375 1 85.56 101 SER A O 1
ATOM 765 N N . PRO A 1 102 ? -18.266 -25.406 -16.328 1 91.25 102 PRO A N 1
ATOM 766 C CA . PRO A 1 102 ? -17 -24.688 -16.266 1 91.25 102 PRO A CA 1
ATOM 767 C C . PRO A 1 102 ? -15.961 -25.375 -15.383 1 91.25 102 PRO A C 1
ATOM 769 O O . PRO A 1 102 ? -16.328 -26.156 -14.492 1 91.25 102 PRO A O 1
ATOM 772 N N . LEU A 1 103 ? -14.75 -25.203 -15.742 1 93.38 103 LEU A N 1
ATOM 773 C CA . LEU A 1 103 ? -13.672 -25.609 -14.852 1 93.38 103 LEU A CA 1
ATOM 774 C C . LEU A 1 103 ? -13.617 -24.703 -13.625 1 93.38 103 LEU A C 1
ATOM 776 O O . LEU A 1 103 ? -13.367 -23.5 -13.742 1 93.38 103 LEU A O 1
ATOM 780 N N . ILE A 1 104 ? -13.992 -25.25 -12.508 1 93 104 ILE A N 1
ATOM 781 C CA . ILE A 1 104 ? -13.734 -24.531 -11.258 1 93 104 ILE A CA 1
ATOM 782 C C . ILE A 1 104 ? -12.273 -24.703 -10.859 1 93 104 ILE A C 1
ATOM 784 O O . ILE A 1 104 ? -11.859 -25.797 -10.469 1 93 104 ILE A O 1
ATOM 788 N N . THR A 1 105 ? -11.523 -23.625 -10.922 1 93.81 105 THR A N 1
ATOM 789 C CA . THR A 1 105 ? -10.07 -23.734 -10.875 1 93.81 105 THR A CA 1
ATOM 790 C C . THR A 1 105 ? -9.578 -23.812 -9.438 1 93.81 105 THR A C 1
ATOM 792 O O . THR A 1 105 ? -10.359 -23.641 -8.5 1 93.81 105 THR A O 1
ATOM 795 N N . TRP A 1 106 ? -8.297 -24.047 -9.359 1 91.12 106 TRP A N 1
ATOM 796 C CA . TRP A 1 106 ? -7.609 -24.125 -8.078 1 91.12 106 TRP A CA 1
ATOM 797 C C . TRP A 1 106 ? -7.645 -22.781 -7.355 1 91.12 106 TRP A C 1
ATOM 799 O O . TRP A 1 106 ? -7.438 -22.719 -6.141 1 91.12 106 TRP A O 1
ATOM 809 N N . MET A 1 107 ? -7.938 -21.75 -8.094 1 86.62 107 MET A N 1
ATOM 810 C CA . MET A 1 107 ? -7.91 -20.406 -7.527 1 86.62 107 MET A CA 1
ATOM 811 C C . MET A 1 107 ? -9.258 -20.062 -6.898 1 86.62 107 MET A C 1
ATOM 813 O O . MET A 1 107 ? -9.391 -19.031 -6.246 1 86.62 107 MET A O 1
ATOM 817 N N . ASP A 1 108 ? -10.242 -20.938 -7.066 1 90.06 108 ASP A N 1
ATOM 818 C CA . ASP A 1 108 ? -11.594 -20.672 -6.57 1 90.06 108 ASP A CA 1
ATOM 819 C C . ASP A 1 108 ? -11.633 -20.703 -5.047 1 90.06 108 ASP A C 1
ATOM 821 O O . ASP A 1 108 ? -11.023 -21.578 -4.422 1 90.06 108 ASP A O 1
ATOM 825 N N . SER A 1 109 ? -12.25 -19.703 -4.504 1 86.56 109 SER A N 1
ATOM 826 C CA . SER A 1 109 ? -12.297 -19.609 -3.047 1 86.56 109 SER A CA 1
ATOM 827 C C . SER A 1 109 ? -13.734 -19.5 -2.545 1 86.56 109 SER A C 1
ATOM 829 O O . SER A 1 109 ? -13.984 -18.906 -1.497 1 86.56 109 SER A O 1
ATOM 831 N N . ARG A 1 110 ? -14.664 -20.031 -3.209 1 88.88 110 ARG A N 1
ATOM 832 C CA . ARG A 1 110 ? -16.078 -19.875 -2.867 1 88.88 110 ARG A CA 1
ATOM 833 C C . ARG A 1 110 ? -16.422 -20.672 -1.616 1 88.88 110 ARG A C 1
ATOM 835 O O . ARG A 1 110 ? -17.375 -20.359 -0.911 1 88.88 110 ARG A O 1
ATOM 842 N N . VAL A 1 111 ? -15.703 -21.75 -1.34 1 89.31 111 VAL A N 1
ATOM 843 C CA . VAL A 1 111 ? -16.031 -22.625 -0.219 1 89.31 111 VAL A CA 1
ATOM 844 C C . VAL A 1 111 ? -15.547 -22 1.086 1 89.31 111 VAL A C 1
ATOM 846 O O . VAL A 1 111 ? -14.359 -21.703 1.243 1 89.31 111 VAL A O 1
ATOM 849 N N . PRO A 1 112 ? -16.422 -21.828 2.016 1 87.44 112 PRO A N 1
ATOM 850 C CA . PRO A 1 112 ? -16.031 -21.203 3.287 1 87.44 112 PRO A CA 1
ATOM 851 C C . PRO A 1 112 ? -15.078 -22.078 4.102 1 87.44 112 PRO A C 1
ATOM 853 O O . PRO A 1 112 ? -15.227 -23.297 4.125 1 87.44 112 PRO A O 1
ATOM 856 N N . GLN A 1 113 ? -14.25 -21.406 4.84 1 83.19 113 GLN A N 1
ATOM 857 C CA . GLN A 1 113 ? -13.266 -22.109 5.66 1 83.19 113 GLN A CA 1
ATOM 858 C C . GLN A 1 113 ? -13.945 -23 6.703 1 83.19 113 GLN A C 1
ATOM 860 O O . GLN A 1 113 ? -13.461 -24.078 7.02 1 83.19 113 GLN A O 1
ATOM 865 N N . GLN A 1 114 ? -15.047 -22.5 7.207 1 85.12 114 GLN A N 1
ATOM 866 C CA . GLN A 1 114 ? -15.781 -23.266 8.211 1 85.12 114 GLN A CA 1
ATOM 867 C C . GLN A 1 114 ? -16.188 -24.625 7.664 1 85.12 114 GLN A C 1
ATOM 869 O O . GLN A 1 114 ? -16.156 -25.625 8.383 1 85.12 114 GLN A O 1
ATOM 874 N N . PHE A 1 115 ? -16.656 -24.719 6.441 1 87.56 115 PHE A N 1
ATOM 875 C CA . PHE A 1 115 ? -17.016 -25.984 5.809 1 87.56 115 PHE A CA 1
ATOM 876 C C . PHE A 1 115 ? -15.789 -26.875 5.645 1 87.56 115 PHE A C 1
ATOM 878 O O . PHE A 1 115 ? -15.844 -28.078 5.918 1 87.56 115 PHE A O 1
ATOM 885 N N . ILE A 1 116 ? -14.711 -26.281 5.262 1 85.38 116 ILE A N 1
ATOM 886 C CA . ILE A 1 116 ? -13.477 -27.031 5.027 1 85.38 116 ILE A CA 1
ATOM 887 C C . ILE A 1 116 ? -13 -27.656 6.328 1 85.38 116 ILE A C 1
ATOM 889 O O . ILE A 1 116 ? -12.586 -28.828 6.348 1 85.38 116 ILE A O 1
ATOM 893 N N . ASP A 1 117 ? -13.148 -26.922 7.344 1 81.44 117 ASP A N 1
ATOM 894 C CA . ASP A 1 117 ? -12.727 -27.391 8.656 1 81.44 117 ASP A CA 1
ATOM 895 C C . ASP A 1 117 ? -13.586 -28.578 9.109 1 81.44 117 ASP A C 1
ATOM 897 O O . ASP A 1 117 ? -13.156 -29.375 9.938 1 81.44 117 ASP A O 1
ATOM 901 N N . SER A 1 118 ? -14.75 -28.641 8.617 1 82.25 118 SER A N 1
ATOM 902 C CA . SER A 1 118 ? -15.68 -29.688 9.008 1 82.25 118 SER A CA 1
ATOM 903 C C . SER A 1 118 ? -15.406 -30.984 8.242 1 82.25 118 SER A C 1
ATOM 905 O O . SER A 1 118 ? -15.906 -32.062 8.617 1 82.25 118 SER A O 1
ATOM 907 N N . LEU A 1 119 ? -14.625 -30.922 7.199 1 82.94 119 LEU A N 1
ATOM 908 C CA . LEU A 1 119 ? -14.32 -32.094 6.391 1 82.94 119 LEU A CA 1
ATOM 909 C C . LEU A 1 119 ? -13.336 -33.031 7.109 1 82.94 119 LEU A C 1
ATOM 911 O O . LEU A 1 119 ? -12.562 -32.562 7.957 1 82.94 119 LEU A O 1
ATOM 915 N N . PRO A 1 120 ? -13.414 -34.312 6.781 1 75.31 120 PRO A N 1
ATOM 916 C CA . PRO A 1 120 ? -12.453 -35.219 7.402 1 75.31 120 PRO A CA 1
ATOM 917 C C . PRO A 1 120 ? -11.008 -34.875 7.055 1 75.31 120 PRO A C 1
ATOM 919 O O . PRO A 1 120 ? -10.727 -34.406 5.953 1 75.31 120 PRO A O 1
ATOM 922 N N . LYS A 1 121 ? -10.188 -35.125 8.047 1 71.31 121 LYS A N 1
ATOM 923 C CA . LYS A 1 121 ? -8.773 -34.844 7.84 1 71.31 121 LYS A CA 1
ATOM 924 C C . LYS A 1 121 ? -8.117 -35.938 6.996 1 71.31 121 LYS A C 1
ATOM 926 O O . LYS A 1 121 ? -8.445 -37.125 7.133 1 71.31 121 LYS A O 1
ATOM 931 N N . TRP A 1 122 ? -7.309 -35.438 6.051 1 67.88 122 TRP A N 1
ATOM 932 C CA . TRP A 1 122 ? -6.531 -36.312 5.172 1 67.88 122 TRP A CA 1
ATOM 933 C C . TRP A 1 122 ? -5.133 -36.531 5.734 1 67.88 122 TRP A C 1
ATOM 935 O O . TRP A 1 122 ? -4.531 -35.656 6.32 1 67.88 122 TRP A O 1
ATOM 945 N N . GLU A 1 123 ? -4.727 -37.812 5.699 1 63.22 123 GLU A N 1
ATOM 946 C CA . GLU A 1 123 ? -3.432 -38.188 6.258 1 63.22 123 GLU A CA 1
ATOM 947 C C . GLU A 1 123 ? -2.293 -37.438 5.574 1 63.22 123 GLU A C 1
ATOM 949 O O . GLU A 1 123 ? -1.21 -37.312 6.148 1 63.22 123 GLU A O 1
ATOM 954 N N . TYR A 1 124 ? -2.602 -37.031 4.402 1 62.5 124 TYR A N 1
ATOM 955 C CA . TYR A 1 124 ? -1.509 -36.438 3.631 1 62.5 124 TYR A CA 1
ATOM 956 C C . TYR A 1 124 ? -1.521 -34.938 3.729 1 62.5 124 TYR A C 1
ATOM 958 O O . TYR A 1 124 ? -0.752 -34.25 3.043 1 62.5 124 TYR A O 1
ATOM 966 N N . GLY A 1 125 ? -2.461 -34.469 4.566 1 66.12 125 GLY A N 1
ATOM 967 C CA . GLY A 1 125 ? -2.424 -33.031 4.746 1 66.12 125 GLY A CA 1
ATOM 968 C C . GLY A 1 125 ? -3.803 -32.406 4.789 1 66.12 125 GLY A C 1
ATOM 969 O O . GLY A 1 125 ? -4.809 -33.094 4.902 1 66.12 125 GLY A O 1
ATOM 970 N N . ASP A 1 126 ? -3.74 -31.109 4.73 1 71.56 126 ASP A N 1
ATOM 971 C CA . ASP A 1 126 ? -4.977 -30.328 4.809 1 71.56 126 ASP A CA 1
ATOM 972 C C . ASP A 1 126 ? -5.609 -30.172 3.428 1 71.56 126 ASP A C 1
ATOM 974 O O . ASP A 1 126 ? -4.918 -30.219 2.41 1 71.56 126 ASP A O 1
ATOM 978 N N . VAL A 1 127 ? -6.91 -30.188 3.443 1 79.69 127 VAL A N 1
ATOM 979 C CA . VAL A 1 127 ? -7.617 -29.828 2.217 1 79.69 127 VAL A CA 1
ATOM 980 C C . VAL A 1 127 ? -7.898 -28.328 2.193 1 79.69 127 VAL A C 1
ATOM 982 O O . VAL A 1 127 ? -8.031 -27.703 3.244 1 79.69 127 VAL A O 1
ATOM 985 N N . HIS A 1 128 ? -7.91 -27.875 0.999 1 83.44 128 HIS A N 1
ATOM 986 C CA . HIS A 1 128 ? -8.016 -26.438 0.871 1 83.44 128 HIS A CA 1
ATOM 987 C C . HIS A 1 128 ? -9.094 -26.047 -0.144 1 83.44 128 HIS A C 1
ATOM 989 O O . HIS A 1 128 ? -9.477 -26.859 -0.986 1 83.44 128 HIS A O 1
ATOM 995 N N . ALA A 1 129 ? -9.523 -24.75 0.074 1 87.12 129 ALA A N 1
ATOM 996 C CA . ALA A 1 129 ? -10.367 -24.203 -0.986 1 87.12 129 ALA A CA 1
ATOM 997 C C . ALA A 1 129 ? -9.664 -24.281 -2.34 1 87.12 129 ALA A C 1
ATOM 999 O O . ALA A 1 129 ? -8.453 -24.078 -2.434 1 87.12 129 ALA A O 1
ATOM 1000 N N . GLY A 1 130 ? -10.398 -24.656 -3.338 1 88.44 130 GLY A N 1
ATOM 1001 C CA . GLY A 1 130 ? -9.82 -24.797 -4.664 1 88.44 130 GLY A CA 1
ATOM 1002 C C . GLY A 1 130 ? -9.562 -26.25 -5.059 1 88.44 130 GLY A C 1
ATOM 1003 O O . GLY A 1 130 ? -9.359 -26.547 -6.234 1 88.44 130 GLY A O 1
ATOM 1004 N N . TYR A 1 131 ? -9.484 -27.062 -3.996 1 87.31 131 TYR A N 1
ATOM 1005 C CA . TYR A 1 131 ? -9.391 -28.484 -4.312 1 87.31 131 TYR A CA 1
ATOM 1006 C C . TYR A 1 131 ? -10.719 -29.016 -4.84 1 87.31 131 TYR A C 1
ATOM 1008 O O . TYR A 1 131 ? -11.766 -28.812 -4.215 1 87.31 131 TYR A O 1
ATOM 1016 N N . GLY A 1 132 ? -10.641 -29.688 -5.945 1 87.81 132 GLY A N 1
ATOM 1017 C CA . GLY A 1 132 ? -11.836 -30.188 -6.613 1 87.81 132 GLY A CA 1
ATOM 1018 C C . GLY A 1 132 ? -12.727 -31 -5.699 1 87.81 132 GLY A C 1
ATOM 1019 O O . GLY A 1 132 ? -13.953 -30.859 -5.727 1 87.81 132 GLY A O 1
ATOM 1020 N N . ILE A 1 133 ? -12.086 -31.75 -4.828 1 83.38 133 ILE A N 1
ATOM 1021 C CA . ILE A 1 133 ? -12.867 -32.594 -3.941 1 83.38 133 ILE A CA 1
ATOM 1022 C C . ILE A 1 133 ? -13.602 -31.75 -2.908 1 83.38 133 ILE A C 1
ATOM 1024 O O . ILE A 1 133 ? -14.711 -32.094 -2.488 1 83.38 133 ILE A O 1
ATOM 1028 N N . VAL A 1 134 ? -12.992 -30.734 -2.473 1 85.25 134 VAL A N 1
ATOM 1029 C CA . VAL A 1 134 ? -13.609 -29.828 -1.512 1 85.25 134 VAL A CA 1
ATOM 1030 C C . VAL A 1 134 ? -14.781 -29.109 -2.164 1 85.25 134 VAL A C 1
ATOM 1032 O O . VAL A 1 134 ? -15.859 -29 -1.576 1 85.25 134 VAL A O 1
ATOM 1035 N N . THR A 1 135 ? -14.523 -28.641 -3.375 1 88.25 135 THR A N 1
ATOM 1036 C CA . THR A 1 135 ? -15.57 -27.969 -4.125 1 88.25 135 THR A CA 1
ATOM 1037 C C . THR A 1 135 ? -16.75 -28.906 -4.367 1 88.25 135 THR A C 1
ATOM 1039 O O . THR A 1 135 ? -17.906 -28.516 -4.184 1 88.25 135 THR A O 1
ATOM 1042 N N . LEU A 1 136 ? -16.5 -30.078 -4.73 1 84.12 136 LEU A N 1
ATOM 1043 C CA . LEU A 1 136 ? -17.547 -31.062 -4.992 1 84.12 136 LEU A CA 1
ATOM 1044 C C . LEU A 1 136 ? -18.359 -31.328 -3.736 1 84.12 136 LEU A C 1
ATOM 1046 O O . LEU A 1 136 ? -19.578 -31.406 -3.791 1 84.12 136 LEU A O 1
ATOM 1050 N N . ALA A 1 137 ? -17.641 -31.547 -2.641 1 83.62 137 ALA A N 1
ATOM 1051 C CA . ALA A 1 137 ? -18.312 -31.797 -1.37 1 83.62 137 ALA A CA 1
ATOM 1052 C C . ALA A 1 137 ? -19.234 -30.641 -1.01 1 83.62 137 ALA A C 1
ATOM 1054 O O . ALA A 1 137 ? -20.359 -30.844 -0.548 1 83.62 137 ALA A O 1
ATOM 1055 N N . TRP A 1 138 ? -18.766 -29.484 -1.233 1 87.44 138 TRP A N 1
ATOM 1056 C CA . TRP A 1 138 ? -19.531 -28.281 -0.913 1 87.44 138 TRP A CA 1
ATOM 1057 C C . TRP A 1 138 ? -20.781 -28.172 -1.793 1 87.44 138 TRP A C 1
ATOM 1059 O O . TRP A 1 138 ? -21.875 -27.891 -1.302 1 87.44 138 TRP A O 1
ATOM 1069 N N . LEU A 1 139 ? -20.594 -28.328 -3.08 1 83.38 139 LEU A N 1
ATOM 1070 C CA . LEU A 1 139 ? -21.703 -28.266 -4.02 1 83.38 139 LEU A CA 1
ATOM 1071 C C . LEU A 1 139 ? -22.75 -29.328 -3.695 1 83.38 139 LEU A C 1
ATOM 1073 O O . LEU A 1 139 ? -23.953 -29.062 -3.76 1 83.38 139 LEU A O 1
ATOM 1077 N N . TYR A 1 140 ? -22.312 -30.469 -3.346 1 80.44 140 TYR A N 1
ATOM 1078 C CA . TYR A 1 140 ? -23.203 -31.562 -3.008 1 80.44 140 TYR A CA 1
ATOM 1079 C C . TYR A 1 140 ? -23.984 -31.266 -1.741 1 80.44 140 TYR A C 1
ATOM 1081 O O . TYR A 1 140 ? -25.219 -31.422 -1.712 1 80.44 140 TYR A O 1
ATOM 1089 N N . ARG A 1 141 ? -23.281 -30.875 -0.711 1 81.62 141 ARG A N 1
ATOM 1090 C CA . ARG A 1 141 ? -23.891 -30.594 0.58 1 81.62 141 ARG A CA 1
ATOM 1091 C C . ARG A 1 141 ? -24.922 -29.484 0.463 1 81.62 141 ARG A C 1
ATOM 1093 O O . ARG A 1 141 ? -25.953 -29.5 1.154 1 81.62 141 ARG A O 1
ATOM 1100 N N . ASN A 1 142 ? -24.75 -28.578 -0.407 1 83.69 142 ASN A N 1
ATOM 1101 C CA . ASN A 1 142 ? -25.625 -27.422 -0.531 1 83.69 142 ASN A CA 1
ATOM 1102 C C . ASN A 1 142 ? -26.625 -27.609 -1.679 1 83.69 142 ASN A C 1
ATOM 1104 O O . ASN A 1 142 ? -27.281 -26.641 -2.084 1 83.69 142 ASN A O 1
ATOM 1108 N N . SER A 1 143 ? -26.703 -28.734 -2.264 1 79.81 143 SER A N 1
ATOM 1109 C CA . SER A 1 143 ? -27.625 -29.078 -3.344 1 79.81 143 SER A CA 1
ATOM 1110 C C . SER A 1 143 ? -27.453 -28.141 -4.527 1 79.81 143 SER A C 1
ATOM 1112 O O . SER A 1 143 ? -28.453 -27.625 -5.059 1 79.81 143 SER A O 1
ATOM 1114 N N . LEU A 1 144 ? -26.219 -27.828 -4.812 1 79.38 144 LEU A N 1
ATOM 1115 C CA . LEU A 1 144 ? -25.922 -26.906 -5.898 1 79.38 144 LEU A CA 1
ATOM 1116 C C . LEU A 1 144 ? -25.438 -27.656 -7.137 1 79.38 144 LEU A C 1
ATOM 1118 O O . LEU A 1 144 ? -25.125 -27.047 -8.156 1 79.38 144 LEU A O 1
ATOM 1122 N N . LEU A 1 145 ? -25.422 -28.938 -7.023 1 77.38 145 LEU A N 1
ATOM 1123 C CA . LEU A 1 145 ? -25 -29.75 -8.164 1 77.38 145 LEU A CA 1
ATOM 1124 C C . LEU A 1 145 ? -26.141 -29.891 -9.172 1 77.38 145 LEU A C 1
ATOM 1126 O O . LEU A 1 145 ? -27.234 -30.328 -8.82 1 77.38 145 LEU A O 1
ATOM 1130 N N . ASP A 1 146 ? -25.922 -29.438 -10.359 1 72.81 146 ASP A N 1
ATOM 1131 C CA . ASP A 1 146 ? -26.875 -29.656 -11.438 1 72.81 146 ASP A CA 1
ATOM 1132 C C . ASP A 1 146 ? -27.062 -31.141 -11.719 1 72.81 146 ASP A C 1
ATOM 1134 O O . ASP A 1 146 ? -26.094 -31.844 -12.016 1 72.81 146 ASP A O 1
ATOM 1138 N N . PRO A 1 147 ? -28.25 -31.625 -11.648 1 70.75 147 PRO A N 1
ATOM 1139 C CA . PRO A 1 147 ? -28.516 -33.062 -11.82 1 70.75 147 PRO A CA 1
ATOM 1140 C C . PRO A 1 147 ? -28.109 -33.562 -13.203 1 70.75 147 PRO A C 1
ATOM 1142 O O . PRO A 1 147 ? -27.984 -34.781 -13.398 1 70.75 147 PRO A O 1
ATOM 1145 N N . LYS A 1 148 ? -27.938 -32.688 -14.047 1 69.5 148 LYS A N 1
ATOM 1146 C CA . LYS A 1 148 ? -27.547 -33.094 -15.391 1 69.5 148 LYS A CA 1
ATOM 1147 C C . LYS A 1 148 ? -26.141 -33.688 -15.391 1 69.5 148 LYS A C 1
ATOM 1149 O O . LYS A 1 148 ? -25.766 -34.406 -16.312 1 69.5 148 LYS A O 1
ATOM 1154 N N . TRP A 1 149 ? -25.391 -33.312 -14.328 1 63 149 TRP A N 1
ATOM 1155 C CA . TRP A 1 149 ? -24.031 -33.844 -14.25 1 63 149 TRP A CA 1
ATOM 1156 C C . TRP A 1 149 ? -23.984 -35.156 -13.469 1 63 149 TRP A C 1
ATOM 1158 O O . TRP A 1 149 ? -24.406 -35.188 -12.312 1 63 149 TRP A O 1
ATOM 1168 N N . ASN A 1 150 ? -23.562 -36.219 -14.234 1 56.69 150 ASN A N 1
ATOM 1169 C CA . ASN A 1 150 ? -23.578 -37.5 -13.562 1 56.69 150 ASN A CA 1
ATOM 1170 C C . ASN A 1 150 ? -22.172 -38.031 -13.352 1 56.69 150 ASN A C 1
ATOM 1172 O O . ASN A 1 150 ? -22 -39.156 -12.828 1 56.69 150 ASN A O 1
ATOM 1176 N N . CYS A 1 151 ? -21.172 -37.438 -13.867 1 56.09 151 CYS A N 1
ATOM 1177 C CA . CYS A 1 151 ? -19.797 -37.906 -13.695 1 56.09 151 CYS A CA 1
ATOM 1178 C C . CYS A 1 151 ? -18.875 -36.75 -13.281 1 56.09 151 CYS A C 1
ATOM 1180 O O . CYS A 1 151 ? -19.109 -35.594 -13.656 1 56.09 151 CYS A O 1
ATOM 1182 N N . CYS A 1 152 ? -18.078 -37.094 -12.094 1 58.44 152 CYS A N 1
ATOM 1183 C CA . CYS A 1 152 ? -16.984 -36.25 -11.711 1 58.44 152 CYS A CA 1
ATOM 1184 C C . CYS A 1 152 ? -15.734 -37.062 -11.391 1 58.44 152 CYS A C 1
ATOM 1186 O O . CYS A 1 152 ? -15.828 -38.219 -11.055 1 58.44 152 CYS A O 1
ATOM 1188 N N . GLY A 1 153 ? -14.523 -36.781 -11.484 1 46.47 153 GLY A N 1
ATOM 1189 C CA . GLY A 1 153 ? -13.305 -37.531 -11.203 1 46.47 153 GLY A CA 1
ATOM 1190 C C . GLY A 1 153 ? -13.297 -38.156 -9.836 1 46.47 153 GLY A C 1
ATOM 1191 O O . GLY A 1 153 ? -12.602 -39.156 -9.617 1 46.47 153 GLY A O 1
ATOM 1192 N N . THR A 1 154 ? -13.547 -37.5 -8.625 1 44.09 154 THR A N 1
ATOM 1193 C CA . THR A 1 154 ? -12.883 -37.844 -7.371 1 44.09 154 THR A CA 1
ATOM 1194 C C . THR A 1 154 ? -13.625 -38.969 -6.652 1 44.09 154 THR A C 1
ATOM 1196 O O . THR A 1 154 ? -14.758 -39.281 -7.016 1 44.09 154 THR A O 1
ATOM 1199 N N . ASN A 1 155 ? -13.016 -39.438 -5.203 1 38.91 155 ASN A N 1
ATOM 1200 C CA . ASN A 1 155 ? -13.195 -40.531 -4.277 1 38.91 155 ASN A CA 1
ATOM 1201 C C . ASN A 1 155 ? -14.555 -40.5 -3.59 1 38.91 155 ASN A C 1
ATOM 1203 O O . ASN A 1 155 ? -15.305 -39.531 -3.756 1 38.91 155 ASN A O 1
ATOM 1207 N N . GLU A 1 156 ? -14.617 -41.188 -2.225 1 44.56 156 GLU A N 1
ATOM 1208 C CA . GLU A 1 156 ? -15.648 -41.812 -1.39 1 44.56 156 GLU A CA 1
ATOM 1209 C C . GLU A 1 156 ? -16.688 -40.781 -0.963 1 44.56 156 GLU A C 1
ATOM 1211 O O . GLU A 1 156 ? -17.859 -41.125 -0.748 1 44.56 156 GLU A O 1
ATOM 1216 N N . ILE A 1 157 ? -16.359 -39.656 -0.338 1 43.06 157 ILE A N 1
ATOM 1217 C CA . ILE A 1 157 ? -17.375 -38.812 0.263 1 43.06 157 ILE A CA 1
ATOM 1218 C C . ILE A 1 157 ? -18.422 -38.438 -0.783 1 43.06 157 ILE A C 1
ATOM 1220 O O . ILE A 1 157 ? -19.5 -37.938 -0.443 1 43.06 157 ILE A O 1
ATOM 1224 N N . VAL A 1 158 ? -18.125 -38.562 -1.995 1 51.09 158 VAL A N 1
ATOM 1225 C CA . VAL A 1 158 ? -18.969 -38.25 -3.146 1 51.09 158 VAL A CA 1
ATOM 1226 C C . VAL A 1 158 ? -19.391 -39.562 -3.82 1 51.09 158 VAL A C 1
ATOM 1228 O O . VAL A 1 158 ? -18.672 -40.562 -3.742 1 51.09 158 VAL A O 1
ATOM 1231 N N . PRO A 1 159 ? -20.641 -39.688 -4.148 1 49.66 159 PRO A N 1
ATOM 1232 C CA . PRO A 1 159 ? -21.094 -40.938 -4.781 1 49.66 159 PRO A CA 1
ATOM 1233 C C . PRO A 1 159 ? -20.031 -41.531 -5.711 1 49.66 159 PRO A C 1
ATOM 1235 O O . PRO A 1 159 ? -19.484 -40.812 -6.555 1 49.66 159 PRO A O 1
ATOM 1238 N N . LEU A 1 160 ? -19.406 -42.688 -5.156 1 53.22 160 LEU A N 1
ATOM 1239 C CA . LEU A 1 160 ? -18.344 -43.469 -5.793 1 53.22 160 LEU A CA 1
ATOM 1240 C C . LEU A 1 160 ? -18.578 -43.562 -7.297 1 53.22 160 LEU A C 1
ATOM 1242 O O . LEU A 1 160 ? -17.609 -43.656 -8.062 1 53.22 160 LEU A O 1
ATOM 1246 N N . ASP A 1 161 ? -19.797 -43.438 -7.664 1 53.44 161 ASP A N 1
ATOM 1247 C CA . ASP A 1 161 ? -20.062 -43.656 -9.078 1 53.44 161 ASP A CA 1
ATOM 1248 C C . ASP A 1 161 ? -19.578 -42.5 -9.93 1 53.44 161 ASP A C 1
ATOM 1250 O O . ASP A 1 161 ? -19.453 -42.625 -11.148 1 53.44 161 ASP A O 1
ATOM 1254 N N . ILE A 1 162 ? -19.156 -41.406 -9.18 1 54.59 162 ILE A N 1
ATOM 1255 C CA . ILE A 1 162 ? -18.797 -40.219 -9.938 1 54.59 162 ILE A CA 1
ATOM 1256 C C . ILE A 1 162 ? -17.297 -40.031 -9.914 1 54.59 162 ILE A C 1
ATOM 1258 O O . ILE A 1 162 ? -16.75 -39.188 -10.633 1 54.59 162 ILE A O 1
ATOM 1262 N N . LEU A 1 163 ? -16.594 -40.969 -9.32 1 61.03 163 LEU A N 1
ATOM 1263 C CA . LEU A 1 163 ? -15.164 -40.75 -9.172 1 61.03 163 LEU A CA 1
ATOM 1264 C C . LEU A 1 163 ? -14.391 -41.375 -10.336 1 61.03 163 LEU A C 1
ATOM 1266 O O . LEU A 1 163 ? -14.703 -42.469 -10.781 1 61.03 163 LEU A O 1
ATOM 1270 N N . PRO A 1 164 ? -13.391 -40.594 -10.773 1 65 164 PRO A N 1
ATOM 1271 C CA . PRO A 1 164 ? -12.578 -41.156 -11.852 1 65 164 PRO A CA 1
ATOM 1272 C C . PRO A 1 164 ? -11.688 -42.312 -11.383 1 65 164 PRO A C 1
ATOM 1274 O O . PRO A 1 164 ? -11.367 -42.375 -10.195 1 65 164 PRO A O 1
ATOM 1277 N N . LYS A 1 165 ? -11.367 -43.281 -12.258 1 71.75 165 LYS A N 1
ATOM 1278 C CA . LYS A 1 165 ? -10.391 -44.312 -11.992 1 71.75 165 LYS A CA 1
ATOM 1279 C C . LYS A 1 165 ? -8.977 -43.75 -11.898 1 71.75 165 LYS A C 1
ATOM 1281 O O . LYS A 1 165 ? -8.523 -43.062 -12.797 1 71.75 165 LYS A O 1
ATOM 1286 N N . ILE A 1 166 ? -8.32 -43.969 -10.766 1 78.19 166 ILE A N 1
ATOM 1287 C CA . ILE A 1 166 ? -6.945 -43.531 -10.562 1 78.19 166 ILE A CA 1
ATOM 1288 C C . ILE A 1 166 ? -5.973 -44.594 -11.078 1 78.19 166 ILE A C 1
ATOM 1290 O O . ILE A 1 166 ? -6.109 -45.781 -10.766 1 78.19 166 ILE A O 1
ATOM 1294 N N . VAL A 1 167 ? -5.055 -44.188 -11.898 1 84.62 167 VAL A N 1
ATOM 1295 C CA . VAL A 1 167 ? -4.078 -45.094 -12.461 1 84.62 167 VAL A CA 1
ATOM 1296 C C . VAL A 1 167 ? -2.668 -44.562 -12.258 1 84.62 167 VAL A C 1
ATOM 1298 O O . VAL A 1 167 ? -2.484 -43.344 -12.125 1 84.62 167 VAL A O 1
ATOM 1301 N N . PRO A 1 168 ? -1.659 -45.438 -12.148 1 84.25 168 PRO A N 1
ATOM 1302 C CA . PRO A 1 168 ? -0.277 -44.969 -12.062 1 84.25 168 PRO A CA 1
ATOM 1303 C C . PRO A 1 168 ? 0.167 -44.219 -13.328 1 84.25 168 PRO A C 1
ATOM 1305 O O . PRO A 1 168 ? -0.371 -44.469 -14.406 1 84.25 168 PRO A O 1
ATOM 1308 N N . ASN A 1 169 ? 1.093 -43.375 -13.094 1 87 169 ASN A N 1
ATOM 1309 C CA . ASN A 1 169 ? 1.691 -42.75 -14.258 1 87 169 ASN A CA 1
ATOM 1310 C C . ASN A 1 169 ? 2.281 -43.781 -15.219 1 87 169 ASN A C 1
ATOM 1312 O O . ASN A 1 169 ? 2.773 -44.844 -14.781 1 87 169 ASN A O 1
ATOM 1316 N N . GLY A 1 170 ? 2.172 -43.5 -16.469 1 87.5 170 GLY A N 1
ATOM 1317 C CA . GLY A 1 170 ? 2.684 -44.406 -17.469 1 87.5 170 GLY A CA 1
ATOM 1318 C C . GLY A 1 170 ? 1.632 -45.375 -18 1 87.5 170 GLY A C 1
ATOM 1319 O O . GLY A 1 170 ? 1.89 -46.125 -18.922 1 87.5 170 GLY A O 1
ATOM 1320 N N . THR A 1 171 ? 0.531 -45.312 -17.359 1 89.81 171 THR A N 1
ATOM 1321 C CA . THR A 1 171 ? -0.57 -46.156 -17.828 1 89.81 171 THR A CA 1
ATOM 1322 C C . THR A 1 171 ? -1.168 -45.594 -19.109 1 89.81 171 THR A C 1
ATOM 1324 O O . THR A 1 171 ? -1.406 -44.375 -19.219 1 89.81 171 THR A O 1
ATOM 1327 N N . ILE A 1 172 ? -1.354 -46.438 -20.125 1 92.69 172 ILE A N 1
ATOM 1328 C CA . ILE A 1 172 ? -2.059 -46.031 -21.328 1 92.69 172 ILE A CA 1
ATOM 1329 C C . ILE A 1 172 ? -3.547 -45.875 -21.031 1 92.69 172 ILE A C 1
ATOM 1331 O O . ILE A 1 172 ? -4.203 -46.812 -20.609 1 92.69 172 ILE A O 1
ATOM 1335 N N . VAL A 1 173 ? -4.102 -44.719 -21.281 1 90.38 173 VAL A N 1
ATOM 1336 C CA . VAL A 1 173 ? -5.496 -44.469 -20.938 1 90.38 173 VAL A CA 1
ATOM 1337 C C . VAL A 1 173 ? -6.332 -44.344 -22.203 1 90.38 173 VAL A C 1
ATOM 1339 O O . VAL A 1 173 ? -7.562 -44.25 -22.141 1 90.38 173 VAL A O 1
ATOM 1342 N N . GLY A 1 174 ? -5.699 -44.281 -23.312 1 89.12 174 GLY A N 1
ATOM 1343 C CA . GLY A 1 174 ? -6.414 -44.188 -24.578 1 89.12 174 GLY A CA 1
ATOM 1344 C C . GLY A 1 174 ? -5.496 -44.125 -25.781 1 89.12 174 GLY A C 1
ATOM 1345 O O . GLY A 1 174 ? -4.27 -44.156 -25.641 1 89.12 174 GLY A O 1
ATOM 1346 N N . ILE A 1 175 ? -6.16 -44.094 -26.984 1 90.5 175 ILE A N 1
ATOM 1347 C CA . ILE A 1 175 ? -5.461 -43.906 -28.25 1 90.5 175 ILE A CA 1
ATOM 1348 C C . ILE A 1 175 ? -6.184 -42.875 -29.109 1 90.5 175 ILE A C 1
ATOM 1350 O O . ILE A 1 175 ? -7.391 -42.656 -28.953 1 90.5 175 ILE A O 1
ATOM 1354 N N . VAL A 1 176 ? -5.473 -42.219 -29.922 1 88.88 176 VAL A N 1
ATOM 1355 C CA . VAL A 1 176 ? -6.078 -41.281 -30.859 1 88.88 176 VAL A CA 1
ATOM 1356 C C . VAL A 1 176 ? -6.891 -42.062 -31.906 1 88.88 176 VAL A C 1
ATOM 1358 O O . VAL A 1 176 ? -6.352 -42.906 -32.625 1 88.88 176 VAL A O 1
ATOM 1361 N N . ARG A 1 177 ? -8.172 -41.688 -31.984 1 87.12 177 ARG A N 1
ATOM 1362 C CA . ARG A 1 177 ? -9.047 -42.469 -32.844 1 87.12 177 ARG A CA 1
ATOM 1363 C C . ARG A 1 177 ? -9.453 -41.656 -34.094 1 87.12 177 ARG A C 1
ATOM 1365 O O . ARG A 1 177 ? -9.969 -42.219 -35.062 1 87.12 177 ARG A O 1
ATOM 1372 N N . HIS A 1 178 ? -9.305 -40.406 -33.969 1 83.19 178 HIS A N 1
ATOM 1373 C CA . HIS A 1 178 ? -9.719 -39.562 -35.094 1 83.19 178 HIS A CA 1
ATOM 1374 C C . HIS A 1 178 ? -8.547 -38.719 -35.625 1 83.19 178 HIS A C 1
ATOM 1376 O O . HIS A 1 178 ? -7.711 -38.25 -34.844 1 83.19 178 HIS A O 1
ATOM 1382 N N . ASN A 1 179 ? -8.555 -38.562 -36.906 1 78.38 179 ASN A N 1
ATOM 1383 C CA . ASN A 1 179 ? -7.469 -37.812 -37.562 1 78.38 179 ASN A CA 1
ATOM 1384 C C . ASN A 1 179 ? -7.695 -36.312 -37.469 1 78.38 179 ASN A C 1
ATOM 1386 O O . ASN A 1 179 ? -6.812 -35.531 -37.812 1 78.38 179 ASN A O 1
ATOM 1390 N N . GLY A 1 180 ? -8.734 -35.906 -36.969 1 77.56 180 GLY A N 1
ATOM 1391 C CA . GLY A 1 180 ? -9.086 -34.5 -36.969 1 77.56 180 GLY A CA 1
ATOM 1392 C C . GLY A 1 180 ? -8.398 -33.688 -35.875 1 77.56 180 GLY A C 1
ATOM 1393 O O . GLY A 1 180 ? -8.5 -32.469 -35.844 1 77.56 180 GLY A O 1
ATOM 1394 N N . PHE A 1 181 ? -7.551 -34.281 -35.062 1 82.12 181 PHE A N 1
ATOM 1395 C CA . PHE A 1 181 ? -6.969 -33.594 -33.938 1 82.12 181 PHE A CA 1
ATOM 1396 C C . PHE A 1 181 ? -5.559 -33.094 -34.25 1 82.12 181 PHE A C 1
ATOM 1398 O O . PHE A 1 181 ? -4.926 -32.438 -33.438 1 82.12 181 PHE A O 1
ATOM 1405 N N . GLY A 1 182 ? -4.996 -33.375 -35.438 1 81.56 182 GLY A N 1
ATOM 1406 C CA . GLY A 1 182 ? -3.623 -33.031 -35.75 1 81.56 182 GLY A CA 1
ATOM 1407 C C . GLY A 1 182 ? -2.609 -34.031 -35.25 1 81.56 182 GLY A C 1
ATOM 1408 O O . GLY A 1 182 ? -1.412 -33.75 -35.188 1 81.56 182 GLY A O 1
ATOM 1409 N N . LEU A 1 183 ? -3.086 -35.156 -34.781 1 87.88 183 LEU A N 1
ATOM 1410 C CA . LEU A 1 183 ? -2.271 -36.25 -34.281 1 87.88 183 LEU A CA 1
ATOM 1411 C C . LEU A 1 183 ? -2.57 -37.531 -35.062 1 87.88 183 LEU A C 1
ATOM 1413 O O . LEU A 1 183 ? -3.684 -37.719 -35.562 1 87.88 183 LEU A O 1
ATOM 1417 N N . PRO A 1 184 ? -1.554 -38.312 -35.188 1 86.94 184 PRO A N 1
ATOM 1418 C CA . PRO A 1 184 ? -1.806 -39.562 -35.906 1 86.94 184 PRO A CA 1
ATOM 1419 C C . PRO A 1 184 ? -2.729 -40.531 -35.156 1 86.94 184 PRO A C 1
ATOM 1421 O O . PRO A 1 184 ? -2.639 -40.625 -33.938 1 86.94 184 PRO A O 1
ATOM 1424 N N . THR A 1 185 ? -3.514 -41.188 -35.938 1 88.38 185 THR A N 1
ATOM 1425 C CA . THR A 1 185 ? -4.359 -42.219 -35.344 1 88.38 185 THR A CA 1
ATOM 1426 C C . THR A 1 185 ? -3.51 -43.312 -34.719 1 88.38 185 THR A C 1
ATOM 1428 O O . THR A 1 185 ? -2.455 -43.656 -35.25 1 88.38 185 THR A O 1
ATOM 1431 N N . ASN A 1 186 ? -3.938 -43.781 -33.562 1 88.19 186 ASN A N 1
ATOM 1432 C CA . ASN A 1 186 ? -3.346 -44.875 -32.844 1 88.19 186 ASN A CA 1
ATOM 1433 C C . ASN A 1 186 ? -2.197 -44.438 -31.953 1 88.19 186 ASN A C 1
ATOM 1435 O O . ASN A 1 186 ? -1.573 -45.25 -31.266 1 88.19 186 ASN A O 1
ATOM 1439 N N . ALA A 1 187 ? -1.904 -43.156 -32.031 1 90.69 187 ALA A N 1
ATOM 1440 C CA . ALA A 1 187 ? -0.977 -42.688 -31 1 90.69 187 ALA A CA 1
ATOM 1441 C C . ALA A 1 187 ? -1.507 -42.938 -29.594 1 90.69 187 ALA A C 1
ATOM 1443 O O . ALA A 1 187 ? -2.703 -42.812 -29.344 1 90.69 187 ALA A O 1
ATOM 1444 N N . MET A 1 188 ? -0.6 -43.375 -28.719 1 93.62 188 MET A N 1
ATOM 1445 C CA . MET A 1 188 ? -0.999 -43.75 -27.359 1 93.62 188 MET A CA 1
ATOM 1446 C C . MET A 1 188 ? -1.094 -42.5 -26.484 1 93.62 188 MET A C 1
ATOM 1448 O O . MET A 1 188 ? -0.228 -41.625 -26.531 1 93.62 188 MET A O 1
ATOM 1452 N N . VAL A 1 189 ? -2.139 -42.438 -25.75 1 93.62 189 VAL A N 1
ATOM 1453 C CA . VAL A 1 189 ? -2.318 -41.375 -24.766 1 93.62 189 VAL A CA 1
ATOM 1454 C C . VAL A 1 189 ? -2.131 -41.938 -23.359 1 93.62 189 VAL A C 1
ATOM 1456 O O . VAL A 1 189 ? -2.83 -42.875 -22.953 1 93.62 189 VAL A O 1
ATOM 1459 N N . TYR A 1 190 ? -1.173 -41.406 -22.656 1 93.5 190 TYR A N 1
ATOM 1460 C CA . TYR A 1 190 ? -0.87 -41.875 -21.297 1 93.5 190 TYR A CA 1
ATOM 1461 C C . TYR A 1 190 ? -1.59 -41.031 -20.25 1 93.5 190 TYR A C 1
ATOM 1463 O O . TYR A 1 190 ? -2.084 -39.938 -20.562 1 93.5 190 TYR A O 1
ATOM 1471 N N . ALA A 1 191 ? -1.621 -41.625 -19 1 91.81 191 ALA A N 1
ATOM 1472 C CA . ALA A 1 191 ? -2.227 -40.906 -17.891 1 91.81 191 ALA A CA 1
ATOM 1473 C C . ALA A 1 191 ? -1.569 -39.531 -17.688 1 91.81 191 ALA A C 1
ATOM 1475 O O . ALA A 1 191 ? -0.349 -39.406 -17.797 1 91.81 191 ALA A O 1
ATOM 1476 N N . SER A 1 192 ? -2.377 -38.562 -17.344 1 93.62 192 SER A N 1
ATOM 1477 C CA . SER A 1 192 ? -1.92 -37.188 -17.25 1 93.62 192 SER A CA 1
ATOM 1478 C C . SER A 1 192 ? -1.012 -37 -16.031 1 93.62 192 SER A C 1
ATOM 1480 O O . SER A 1 192 ? -1.093 -37.75 -15.062 1 93.62 192 SER A O 1
ATOM 1482 N N . LEU A 1 193 ? -0.179 -36.031 -16.156 1 93.38 193 LEU A N 1
ATOM 1483 C CA . LEU A 1 193 ? 0.707 -35.625 -15.078 1 93.38 193 LEU A CA 1
ATOM 1484 C C . LEU A 1 193 ? 0.289 -34.25 -14.523 1 93.38 193 LEU A C 1
ATOM 1486 O O . LEU A 1 193 ? -0.413 -33.5 -15.195 1 93.38 193 LEU A O 1
ATOM 1490 N N . GLY A 1 194 ? 0.712 -34.031 -13.305 1 92.69 194 GLY A N 1
ATOM 1491 C CA . GLY A 1 194 ? 0.594 -32.656 -12.812 1 92.69 194 GLY A CA 1
ATOM 1492 C C . GLY A 1 194 ? 1.593 -31.703 -13.445 1 92.69 194 GLY A C 1
ATOM 1493 O O . GLY A 1 194 ? 2.711 -32.094 -13.773 1 92.69 194 GLY A O 1
ATOM 1494 N N . ASP A 1 195 ? 1.155 -30.453 -13.602 1 92 195 ASP A N 1
ATOM 1495 C CA . ASP A 1 195 ? 2.018 -29.484 -14.281 1 92 195 ASP A CA 1
ATOM 1496 C C . ASP A 1 195 ? 3.311 -29.266 -13.5 1 92 195 ASP A C 1
ATOM 1498 O O . ASP A 1 195 ? 4.383 -29.125 -14.086 1 92 195 ASP A O 1
ATOM 1502 N N . LEU A 1 196 ? 3.23 -29.25 -12.211 1 90.69 196 LEU A N 1
ATOM 1503 C CA . LEU A 1 196 ? 4.445 -29.062 -11.422 1 90.69 196 LEU A CA 1
ATOM 1504 C C . LEU A 1 196 ? 5.402 -30.234 -11.617 1 90.69 196 LEU A C 1
ATOM 1506 O O . LEU A 1 196 ? 6.582 -30.047 -11.922 1 90.69 196 LEU A O 1
ATOM 1510 N N . GLN A 1 197 ? 4.848 -31.453 -11.445 1 93.25 197 GLN A N 1
ATOM 1511 C CA . GLN A 1 197 ? 5.656 -32.656 -11.609 1 93.25 197 GLN A CA 1
ATOM 1512 C C . GLN A 1 197 ? 6.301 -32.719 -12.992 1 93.25 197 GLN A C 1
ATOM 1514 O O . GLN A 1 197 ? 7.484 -33.031 -13.117 1 93.25 197 GLN A O 1
ATOM 1519 N N . ALA A 1 198 ? 5.504 -32.344 -13.945 1 94 198 ALA A N 1
ATOM 1520 C CA . ALA A 1 198 ? 6.016 -32.375 -15.312 1 94 198 ALA A CA 1
ATOM 1521 C C . ALA A 1 198 ? 7.121 -31.328 -15.508 1 94 198 ALA A C 1
ATOM 1523 O O . ALA A 1 198 ? 8.102 -31.578 -16.203 1 94 198 ALA A O 1
ATOM 1524 N N . THR A 1 199 ? 6.973 -30.234 -14.914 1 92 199 THR A N 1
ATOM 1525 C CA . THR A 1 199 ? 7.934 -29.141 -15.055 1 92 199 THR A CA 1
ATOM 1526 C C . THR A 1 199 ? 9.273 -29.516 -14.43 1 92 199 THR A C 1
ATOM 1528 O O . THR A 1 199 ? 10.328 -29.266 -15.008 1 92 199 THR A O 1
ATOM 1531 N N . VAL A 1 200 ? 9.172 -30.141 -13.281 1 93.69 200 VAL A N 1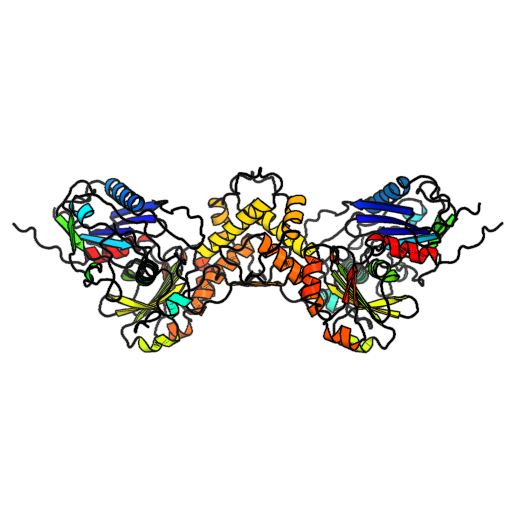
ATOM 1532 C CA . VAL A 1 200 ? 10.414 -30.312 -12.531 1 93.69 200 VAL A CA 1
ATOM 1533 C C . VAL A 1 200 ? 11.016 -31.672 -12.844 1 93.69 200 VAL A C 1
ATOM 1535 O O . VAL A 1 200 ? 12.172 -31.938 -12.5 1 93.69 200 VAL A O 1
ATOM 1538 N N . TYR A 1 201 ? 10.383 -32.5 -13.539 1 93.81 201 TYR A N 1
ATOM 1539 C CA . TYR A 1 201 ? 10.789 -33.875 -13.875 1 93.81 201 TYR A CA 1
ATOM 1540 C C . TYR A 1 201 ? 12.164 -33.875 -14.539 1 93.81 201 TYR A C 1
ATOM 1542 O O . TYR A 1 201 ? 13.062 -34.594 -14.109 1 93.81 201 TYR A O 1
ATOM 1550 N N . PRO A 1 202 ? 12.398 -33.062 -15.5 1 93.19 202 PRO A N 1
ATOM 1551 C CA . PRO A 1 202 ? 13.703 -33.094 -16.172 1 93.19 202 PRO A CA 1
ATOM 1552 C C . PRO A 1 202 ? 14.789 -32.344 -15.391 1 93.19 202 PRO A C 1
ATOM 1554 O O . PRO A 1 202 ? 15.969 -32.438 -15.75 1 93.19 202 PRO A O 1
ATOM 1557 N N . LEU A 1 203 ? 14.422 -31.719 -14.344 1 93.25 203 LEU A N 1
ATOM 1558 C CA . LEU A 1 203 ? 15.344 -30.75 -13.742 1 93.25 203 LEU A CA 1
ATOM 1559 C C . LEU A 1 203 ? 15.891 -31.281 -12.422 1 93.25 203 LEU A C 1
ATOM 1561 O O . LEU A 1 203 ? 17.047 -31.016 -12.078 1 93.25 203 LEU A O 1
ATOM 1565 N N . LEU A 1 204 ? 15.109 -32 -11.719 1 94.56 204 LEU A N 1
ATOM 1566 C CA . LEU A 1 204 ? 15.422 -32.344 -10.336 1 94.56 204 LEU A CA 1
ATOM 1567 C C . LEU A 1 204 ? 16.453 -33.438 -10.25 1 94.56 204 LEU A C 1
ATOM 1569 O O . LEU A 1 204 ? 16.359 -34.438 -10.984 1 94.56 204 LEU A O 1
ATOM 1573 N N . THR A 1 205 ? 17.391 -33.25 -9.453 1 93.44 205 THR A N 1
ATOM 1574 C CA . THR A 1 205 ? 18.359 -34.25 -8.992 1 93.44 205 THR A CA 1
ATOM 1575 C C . THR A 1 205 ? 18.375 -34.312 -7.465 1 93.44 205 THR A C 1
ATOM 1577 O O . THR A 1 205 ? 17.656 -33.562 -6.801 1 93.44 205 THR A O 1
ATOM 1580 N N . ASN A 1 206 ? 19.234 -35.25 -6.938 1 93.5 206 ASN A N 1
ATOM 1581 C CA . ASN A 1 206 ? 19.234 -35.438 -5.492 1 93.5 206 ASN A CA 1
ATOM 1582 C C . ASN A 1 206 ? 19.781 -34.219 -4.754 1 93.5 206 ASN A C 1
ATOM 1584 O O . ASN A 1 206 ? 19.438 -34 -3.592 1 93.5 206 ASN A O 1
ATOM 1588 N N . ASP A 1 207 ? 20.516 -33.375 -5.387 1 96.69 207 ASP A N 1
ATOM 1589 C CA . ASP A 1 207 ? 21.156 -32.25 -4.707 1 96.69 207 ASP A CA 1
ATOM 1590 C C . ASP A 1 207 ? 20.594 -30.906 -5.184 1 96.69 207 ASP A C 1
ATOM 1592 O O . ASP A 1 207 ? 21.219 -29.859 -5.012 1 96.69 207 ASP A O 1
ATOM 1596 N N . SER A 1 208 ? 19.422 -31.016 -5.84 1 96.69 208 SER A N 1
ATOM 1597 C CA . SER A 1 208 ? 18.891 -29.766 -6.387 1 96.69 208 SER A CA 1
ATOM 1598 C C . SER A 1 208 ? 17.453 -29.531 -5.926 1 96.69 208 SER A C 1
ATOM 1600 O O . SER A 1 208 ? 16.75 -30.484 -5.562 1 96.69 208 SER A O 1
ATOM 1602 N N . ALA A 1 209 ? 17.109 -28.312 -5.836 1 97.62 209 ALA A N 1
ATOM 1603 C CA . ALA A 1 209 ? 15.727 -27.844 -5.742 1 97.62 209 ALA A CA 1
ATOM 1604 C C . ALA A 1 209 ? 15.352 -27.016 -6.957 1 97.62 209 ALA A C 1
ATOM 1606 O O . ALA A 1 209 ? 16.219 -26.5 -7.66 1 97.62 209 ALA A O 1
ATOM 1607 N N . VAL A 1 210 ? 14.086 -26.984 -7.195 1 96.75 210 VAL A N 1
ATOM 1608 C CA . VAL A 1 210 ? 13.609 -26.188 -8.32 1 96.75 210 VAL A CA 1
ATOM 1609 C C . VAL A 1 210 ? 12.695 -25.078 -7.816 1 96.75 210 VAL A C 1
ATOM 1611 O O . VAL A 1 210 ? 11.789 -25.328 -7.02 1 96.75 210 VAL A O 1
ATOM 1614 N N . LEU A 1 211 ? 13.008 -23.859 -8.195 1 97.06 211 LEU A N 1
ATOM 1615 C CA . LEU A 1 211 ? 12.125 -22.719 -7.992 1 97.06 211 LEU A CA 1
ATOM 1616 C C . LEU A 1 211 ? 11.383 -22.359 -9.273 1 97.06 211 LEU A C 1
ATOM 1618 O O . LEU A 1 211 ? 11.977 -21.828 -10.219 1 97.06 211 LEU A O 1
ATOM 1622 N N . ASN A 1 212 ? 10.117 -22.703 -9.242 1 93.69 212 ASN A N 1
ATOM 1623 C CA . ASN A 1 212 ? 9.25 -22.469 -10.391 1 93.69 212 ASN A CA 1
ATOM 1624 C C . ASN A 1 212 ? 8.297 -21.297 -10.156 1 93.69 212 ASN A C 1
ATOM 1626 O O . ASN A 1 212 ? 7.445 -21.359 -9.266 1 93.69 212 ASN A O 1
ATOM 1630 N N . LEU A 1 213 ? 8.477 -20.281 -11.023 1 92.56 213 LEU A N 1
ATOM 1631 C CA . LEU A 1 213 ? 7.652 -19.078 -10.852 1 92.56 213 LEU A CA 1
ATOM 1632 C C . LEU A 1 213 ? 6.789 -18.844 -12.078 1 92.56 213 LEU A C 1
ATOM 1634 O O . LEU A 1 213 ? 7.309 -18.594 -13.172 1 92.56 213 LEU A O 1
ATOM 1638 N N . GLY A 1 214 ? 5.48 -19 -11.969 1 88.56 214 GLY A N 1
ATOM 1639 C CA . GLY A 1 214 ? 4.453 -18.609 -12.922 1 88.56 214 GLY A CA 1
ATOM 1640 C C . GLY A 1 214 ? 3.42 -17.672 -12.336 1 88.56 214 GLY A C 1
ATOM 1641 O O . GLY A 1 214 ? 3.768 -16.688 -11.688 1 88.56 214 GLY A O 1
ATOM 1642 N N . THR A 1 215 ? 2.107 -18.109 -12.586 1 85 215 THR A N 1
ATOM 1643 C CA . THR A 1 215 ? 1.046 -17.375 -11.891 1 85 215 THR A CA 1
ATOM 1644 C C . THR A 1 215 ? 1.194 -17.516 -10.383 1 85 215 THR A C 1
ATOM 1646 O O . THR A 1 215 ? 1.171 -16.516 -9.656 1 85 215 THR A O 1
ATOM 1649 N N . SER A 1 216 ? 1.386 -18.688 -9.984 1 91.12 216 SER A N 1
ATOM 1650 C CA . SER A 1 216 ? 1.771 -18.969 -8.609 1 91.12 216 SER A CA 1
ATOM 1651 C C . SER A 1 216 ? 3.264 -19.266 -8.5 1 91.12 216 SER A C 1
ATOM 1653 O O . SER A 1 216 ? 4.012 -19.047 -9.453 1 91.12 216 SER A O 1
ATOM 1655 N N . ALA A 1 217 ? 3.74 -19.578 -7.312 1 94.19 217 ALA A N 1
ATOM 1656 C CA . ALA A 1 217 ? 5.156 -19.859 -7.109 1 94.19 217 ALA A CA 1
ATOM 1657 C C . ALA A 1 217 ? 5.348 -21.125 -6.273 1 94.19 217 ALA A C 1
ATOM 1659 O O . ALA A 1 217 ? 4.605 -21.359 -5.316 1 94.19 217 ALA A O 1
ATOM 1660 N N . GLN A 1 218 ? 6.359 -21.922 -6.711 1 94.62 218 GLN A N 1
ATOM 1661 C CA . GLN A 1 218 ? 6.648 -23.156 -5.996 1 94.62 218 GLN A CA 1
ATOM 1662 C C . GLN A 1 218 ? 8.148 -23.344 -5.816 1 94.62 218 GLN A C 1
ATOM 1664 O O . GLN A 1 218 ? 8.938 -23.016 -6.707 1 94.62 218 GLN A O 1
ATOM 1669 N N . LEU A 1 219 ? 8.531 -23.844 -4.699 1 96.81 219 LEU A N 1
ATOM 1670 C CA . LEU A 1 219 ? 9.867 -24.328 -4.379 1 96.81 219 LEU A CA 1
ATOM 1671 C C . LEU A 1 219 ? 9.82 -25.781 -3.902 1 96.81 219 LEU A C 1
ATOM 1673 O O . LEU A 1 219 ? 9.102 -26.094 -2.955 1 96.81 219 LEU A O 1
ATOM 1677 N N . CYS A 1 220 ? 10.586 -26.641 -4.684 1 96.25 220 CYS A N 1
ATOM 1678 C CA . CYS A 1 220 ? 10.414 -28.031 -4.328 1 96.25 220 CYS A CA 1
ATOM 1679 C C . CYS A 1 220 ? 11.711 -28.812 -4.543 1 96.25 220 CYS A C 1
ATOM 1681 O O . CYS A 1 220 ? 12.602 -28.359 -5.258 1 96.25 220 CYS A O 1
ATOM 1683 N N . PHE A 1 221 ? 11.812 -29.938 -3.904 1 96.25 221 PHE A N 1
ATOM 1684 C CA . PHE A 1 221 ? 12.891 -30.891 -4.078 1 96.25 221 PHE A CA 1
ATOM 1685 C C . PHE A 1 221 ? 12.375 -32.312 -3.928 1 96.25 221 PHE A C 1
ATOM 1687 O O . PHE A 1 221 ? 11.289 -32.531 -3.396 1 96.25 221 PHE A O 1
ATOM 1694 N N . ARG A 1 222 ? 13.102 -33.281 -4.504 1 95.44 222 ARG A N 1
ATOM 1695 C CA . ARG A 1 222 ? 12.656 -34.656 -4.414 1 95.44 222 ARG A CA 1
ATOM 1696 C C . ARG A 1 222 ? 13.195 -35.344 -3.152 1 95.44 222 ARG A C 1
ATOM 1698 O O . ARG A 1 222 ? 14.305 -35.031 -2.707 1 95.44 222 ARG A O 1
ATOM 1705 N N . TYR A 1 223 ? 12.438 -36.188 -2.602 1 92.88 223 TYR A N 1
ATOM 1706 C CA . TYR A 1 223 ? 12.734 -36.812 -1.318 1 92.88 223 TYR A CA 1
ATOM 1707 C C . TYR A 1 223 ? 12.281 -38.25 -1.309 1 92.88 223 TYR A C 1
ATOM 1709 O O . TYR A 1 223 ? 11.18 -38.594 -1.751 1 92.88 223 TYR A O 1
ATOM 1717 N N . ASN A 1 224 ? 13.117 -39.188 -0.886 1 90.44 224 ASN A N 1
ATOM 1718 C CA . ASN A 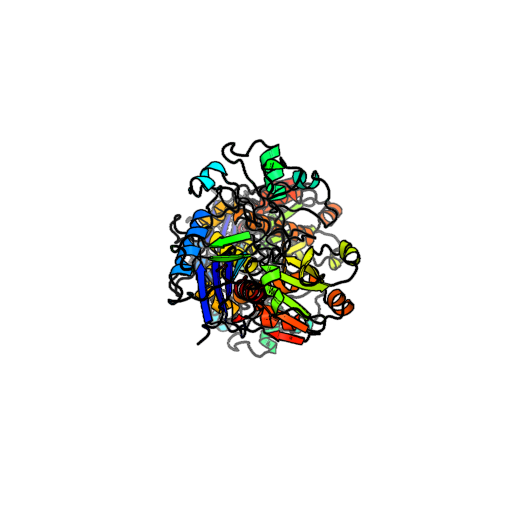1 224 ? 12.758 -40.594 -0.858 1 90.44 224 ASN A CA 1
ATOM 1719 C C . ASN A 1 224 ? 12.711 -41.125 0.569 1 90.44 224 ASN A C 1
ATOM 1721 O O . ASN A 1 224 ? 12.609 -42.344 0.777 1 90.44 224 ASN A O 1
ATOM 1725 N N . GLY A 1 225 ? 12.742 -40.281 1.572 1 85.75 225 GLY A N 1
ATOM 1726 C CA . GLY A 1 225 ? 12.664 -40.719 2.961 1 85.75 225 GLY A CA 1
ATOM 1727 C C . GLY A 1 225 ? 11.266 -40.594 3.539 1 85.75 225 GLY A C 1
ATOM 1728 O O . GLY A 1 225 ? 10.281 -40.719 2.812 1 85.75 225 GLY A O 1
ATOM 1729 N N . ASP A 1 226 ? 11.203 -40.562 4.852 1 81.5 226 ASP A N 1
ATOM 1730 C CA . ASP A 1 226 ? 9.938 -40.438 5.566 1 81.5 226 ASP A CA 1
ATOM 1731 C C . ASP A 1 226 ? 9.438 -39 5.531 1 81.5 226 ASP A C 1
ATOM 1733 O O . ASP A 1 226 ? 9.945 -38.125 6.262 1 81.5 226 ASP A O 1
ATOM 1737 N N . HIS A 1 227 ? 8.469 -38.875 4.742 1 74.44 227 HIS A N 1
ATOM 1738 C CA . HIS A 1 227 ? 7.945 -37.531 4.504 1 74.44 227 HIS A CA 1
ATOM 1739 C C . HIS A 1 227 ? 7.324 -36.969 5.77 1 74.44 227 HIS A C 1
ATOM 1741 O O . HIS A 1 227 ? 7.117 -35.75 5.863 1 74.44 227 HIS A O 1
ATOM 1747 N N . ARG A 1 228 ? 7.043 -37.688 6.883 1 73.88 228 ARG A N 1
ATOM 1748 C CA . ARG A 1 228 ? 6.383 -37.25 8.109 1 73.88 228 ARG A CA 1
ATOM 1749 C C . ARG A 1 228 ? 7.219 -36.219 8.844 1 73.88 228 ARG A C 1
ATOM 1751 O O . ARG A 1 228 ? 6.703 -35.469 9.688 1 73.88 228 ARG A O 1
ATOM 1758 N N . LYS A 1 229 ? 8.453 -36.188 8.414 1 76.81 229 LYS A N 1
ATOM 1759 C CA . LYS A 1 229 ? 9.328 -35.25 9.102 1 76.81 229 LYS A CA 1
ATOM 1760 C C . LYS A 1 229 ? 9.008 -33.812 8.719 1 76.81 229 LYS A C 1
ATOM 1762 O O . LYS A 1 229 ? 9.344 -32.875 9.445 1 76.81 229 LYS A O 1
ATOM 1767 N N . PHE A 1 230 ? 8.273 -33.688 7.547 1 78 230 PHE A N 1
ATOM 1768 C CA . PHE A 1 230 ? 7.992 -32.344 7.055 1 78 230 PHE A CA 1
ATOM 1769 C C . PHE A 1 230 ? 6.566 -31.938 7.402 1 78 230 PHE A C 1
ATOM 1771 O O . PHE A 1 230 ? 6.113 -30.859 7.004 1 78 230 PHE A O 1
ATOM 1778 N N . LEU A 1 231 ? 5.852 -32.688 8.094 1 67.56 231 LEU A N 1
ATOM 1779 C CA . LEU A 1 231 ? 4.445 -32.438 8.383 1 67.56 231 LEU A CA 1
ATOM 1780 C C . LEU A 1 231 ? 4.27 -31.156 9.18 1 67.56 231 LEU A C 1
ATOM 1782 O O . LEU A 1 231 ? 3.297 -30.422 8.984 1 67.56 231 LEU A O 1
ATOM 1786 N N . LYS A 1 232 ? 5.168 -30.781 9.938 1 66.06 232 LYS A N 1
ATOM 1787 C CA . LYS A 1 232 ? 5.07 -29.594 10.781 1 66.06 232 LYS A CA 1
ATOM 1788 C C . LYS A 1 232 ? 5.332 -28.312 9.969 1 66.06 232 LYS A C 1
ATOM 1790 O O . LYS A 1 232 ? 4.926 -27.219 10.375 1 66.06 232 LYS A O 1
ATOM 1795 N N . ASP A 1 233 ? 5.766 -28.562 8.805 1 69.5 233 ASP A N 1
ATOM 1796 C CA . ASP A 1 233 ? 6.223 -27.406 8.039 1 69.5 233 ASP A CA 1
ATOM 1797 C C . ASP A 1 233 ? 5.176 -26.969 7.02 1 69.5 233 ASP A C 1
ATOM 1799 O O . ASP A 1 233 ? 5.379 -26 6.289 1 69.5 233 ASP A O 1
ATOM 1803 N N . HIS A 1 234 ? 4.109 -27.5 6.996 1 75.25 234 HIS A N 1
ATOM 1804 C CA . HIS A 1 234 ? 3.002 -27.156 6.109 1 75.25 234 HIS A CA 1
ATOM 1805 C C . HIS A 1 234 ? 3.418 -27.234 4.645 1 75.25 234 HIS A C 1
ATOM 1807 O O . HIS A 1 234 ? 3.008 -26.406 3.83 1 75.25 234 HIS A O 1
ATOM 1813 N N . LEU A 1 235 ? 4.305 -28.094 4.402 1 83.44 235 LEU A N 1
ATOM 1814 C CA . LEU A 1 235 ? 4.746 -28.391 3.045 1 83.44 235 LEU A CA 1
ATOM 1815 C C . LEU A 1 235 ? 3.857 -29.453 2.406 1 83.44 235 LEU A C 1
ATOM 1817 O O . LEU A 1 235 ? 3.219 -30.234 3.109 1 83.44 235 LEU A O 1
ATOM 1821 N N . LEU A 1 236 ? 3.832 -29.359 1.124 1 82.06 236 LEU A N 1
ATOM 1822 C CA . LEU A 1 236 ? 3.062 -30.359 0.388 1 82.06 236 LEU A CA 1
ATOM 1823 C C . LEU A 1 236 ? 3.934 -31.562 0.027 1 82.06 236 LEU A C 1
ATOM 1825 O O . LEU A 1 236 ? 5.121 -31.406 -0.276 1 82.06 236 LEU A O 1
ATOM 1829 N N . PHE A 1 237 ? 3.264 -32.656 0.08 1 83.25 237 PHE A N 1
ATOM 1830 C CA . PHE A 1 237 ? 3.871 -33.906 -0.368 1 83.25 237 PHE A CA 1
ATOM 1831 C C . PHE A 1 237 ? 3.141 -34.469 -1.587 1 83.25 237 PHE A C 1
ATOM 1833 O O . PHE A 1 237 ? 1.954 -34.781 -1.511 1 83.25 237 PHE A O 1
ATOM 1840 N N . GLU A 1 238 ? 3.869 -34.5 -2.627 1 83.31 238 GLU A N 1
ATOM 1841 C CA . GLU A 1 238 ? 3.234 -34.969 -3.859 1 83.31 238 GLU A CA 1
ATOM 1842 C C . GLU A 1 238 ? 3.957 -36.156 -4.438 1 83.31 238 GLU A C 1
ATOM 1844 O O . GLU A 1 238 ? 5.18 -36.281 -4.324 1 83.31 238 GLU A O 1
ATOM 1849 N N . PRO A 1 239 ? 3.129 -37.062 -4.988 1 85.94 239 PRO A N 1
ATOM 1850 C CA . PRO A 1 239 ? 3.795 -38.156 -5.68 1 85.94 239 PRO A CA 1
ATOM 1851 C C . PRO A 1 239 ? 4.715 -37.688 -6.801 1 85.94 239 PRO A C 1
ATOM 1853 O O . PRO A 1 239 ? 4.414 -36.688 -7.477 1 85.94 239 PRO A O 1
ATOM 1856 N N . PHE A 1 240 ? 5.738 -38.406 -6.949 1 90.75 240 PHE A N 1
ATOM 1857 C CA . PHE A 1 240 ? 6.699 -38.125 -8.008 1 90.75 240 PHE A CA 1
ATOM 1858 C C . PHE A 1 240 ? 7.176 -39.406 -8.664 1 90.75 240 PHE A C 1
ATOM 1860 O O . PHE A 1 240 ? 6.555 -40.469 -8.5 1 90.75 240 PHE A O 1
ATOM 1867 N N . PHE A 1 241 ? 8.172 -39.344 -9.43 1 88 241 PHE A N 1
ATOM 1868 C CA . PHE A 1 241 ? 8.625 -40.469 -10.227 1 88 241 PHE A CA 1
ATOM 1869 C C . PHE A 1 241 ? 9.664 -41.281 -9.469 1 88 241 PHE A C 1
ATOM 1871 O O . PHE A 1 241 ? 10.305 -40.781 -8.555 1 88 241 PHE A O 1
ATOM 1878 N N . ASP A 1 242 ? 9.805 -42.562 -9.781 1 85.88 242 ASP A N 1
ATOM 1879 C CA . ASP A 1 242 ? 10.859 -43.469 -9.312 1 85.88 242 ASP A CA 1
ATOM 1880 C C . ASP A 1 242 ? 10.859 -43.562 -7.793 1 85.88 242 ASP A C 1
ATOM 1882 O O . ASP A 1 242 ? 11.906 -43.469 -7.156 1 85.88 242 ASP A O 1
ATOM 1886 N N . ASP A 1 243 ? 9.688 -43.562 -7.207 1 85.12 243 ASP A N 1
ATOM 1887 C CA . ASP A 1 243 ? 9.469 -43.781 -5.781 1 85.12 243 ASP A CA 1
ATOM 1888 C C . ASP A 1 243 ? 9.875 -42.562 -4.969 1 85.12 243 ASP A C 1
ATOM 1890 O O . ASP A 1 243 ? 10.039 -42.625 -3.75 1 85.12 243 ASP A O 1
ATOM 1894 N N . PHE A 1 244 ? 10.109 -41.5 -5.66 1 90.69 244 PHE A N 1
ATOM 1895 C CA . PHE A 1 244 ? 10.344 -40.25 -4.965 1 90.69 244 PHE A CA 1
ATOM 1896 C C . PHE A 1 244 ? 9.031 -39.531 -4.715 1 90.69 244 PHE A C 1
ATOM 1898 O O . PHE A 1 244 ? 8.023 -39.812 -5.355 1 90.69 244 PHE A O 1
ATOM 1905 N N . LYS A 1 245 ? 9.164 -38.656 -3.732 1 90.56 245 LYS A N 1
ATOM 1906 C CA . LYS A 1 245 ? 8.125 -37.688 -3.48 1 90.56 245 LYS A CA 1
ATOM 1907 C C . LYS A 1 245 ? 8.648 -36.25 -3.697 1 90.56 245 LYS A C 1
ATOM 1909 O O . LYS A 1 245 ? 9.859 -36.031 -3.652 1 90.56 245 LYS A O 1
ATOM 1914 N N . LEU A 1 246 ? 7.73 -35.469 -4.004 1 92.25 246 LEU A N 1
ATOM 1915 C CA . LEU A 1 246 ? 8.07 -34.062 -4.105 1 92.25 246 LEU A CA 1
ATOM 1916 C C . LEU A 1 246 ? 7.68 -33.312 -2.836 1 92.25 246 LEU A C 1
ATOM 1918 O O . LEU A 1 246 ? 6.516 -33.344 -2.426 1 92.25 246 LEU A O 1
ATOM 1922 N N . ILE A 1 247 ? 8.672 -32.75 -2.17 1 91.94 247 ILE A N 1
ATOM 1923 C CA . ILE A 1 247 ? 8.406 -31.828 -1.073 1 91.94 247 ILE A CA 1
ATOM 1924 C C . ILE A 1 247 ? 8.305 -30.406 -1.614 1 91.94 247 ILE A C 1
ATOM 1926 O O . ILE A 1 247 ? 9.273 -29.875 -2.162 1 91.94 247 ILE A O 1
ATOM 1930 N N . THR A 1 248 ? 7.098 -29.812 -1.409 1 92.44 248 THR A N 1
ATOM 1931 C CA . THR A 1 248 ? 6.844 -28.594 -2.154 1 92.44 248 THR A CA 1
ATOM 1932 C C . THR A 1 248 ? 6.305 -27.5 -1.23 1 92.44 248 THR A C 1
ATOM 1934 O O . THR A 1 248 ? 5.355 -27.734 -0.475 1 92.44 248 THR A O 1
ATOM 1937 N N . ALA A 1 249 ? 6.984 -26.375 -1.248 1 93.19 249 ALA A N 1
ATOM 1938 C CA . ALA A 1 249 ? 6.344 -25.141 -0.807 1 93.19 249 ALA A CA 1
ATOM 1939 C C . ALA A 1 249 ? 5.582 -24.484 -1.952 1 93.19 249 ALA A C 1
ATOM 1941 O O . ALA A 1 249 ? 6.176 -24.109 -2.969 1 93.19 249 ALA A O 1
ATOM 1942 N N . ALA A 1 250 ? 4.297 -24.406 -1.745 1 91 250 ALA A N 1
ATOM 1943 C CA . ALA A 1 250 ? 3.447 -23.797 -2.768 1 91 250 ALA A CA 1
ATOM 1944 C C . ALA A 1 250 ? 2.84 -22.5 -2.275 1 91 250 ALA A C 1
ATOM 1946 O O . ALA A 1 250 ? 2.205 -22.453 -1.218 1 91 250 ALA A O 1
ATOM 1947 N N . SER A 1 251 ? 3.092 -21.469 -3.016 1 93.38 251 SER A N 1
ATOM 1948 C CA . SER A 1 251 ? 2.514 -20.172 -2.705 1 93.38 251 SER A CA 1
ATOM 1949 C C . SER A 1 251 ? 1.466 -19.766 -3.74 1 93.38 251 SER A C 1
ATOM 1951 O O . SER A 1 251 ? 1.682 -19.922 -4.941 1 93.38 251 SER A O 1
ATOM 1953 N N . MET A 1 252 ? 0.382 -19.281 -3.213 1 90.88 252 MET A N 1
ATOM 1954 C CA . MET A 1 252 ? -0.657 -18.75 -4.098 1 90.88 252 MET A CA 1
ATOM 1955 C C . MET A 1 252 ? -0.233 -17.422 -4.711 1 90.88 252 MET A C 1
ATOM 1957 O O . MET A 1 252 ? -0.912 -16.906 -5.594 1 90.88 252 MET A O 1
ATOM 1961 N N . ASN A 1 253 ? 0.797 -16.938 -4.246 1 94.81 253 ASN A N 1
ATOM 1962 C CA . ASN A 1 253 ? 1.264 -15.609 -4.633 1 94.81 253 ASN A CA 1
ATOM 1963 C C . ASN A 1 253 ? 2.594 -15.68 -5.379 1 94.81 253 ASN A C 1
ATOM 1965 O O . ASN A 1 253 ? 3.656 -15.75 -4.758 1 94.81 253 ASN A O 1
ATOM 1969 N N . GLY A 1 254 ? 2.543 -15.672 -6.66 1 95.62 254 GLY A N 1
ATOM 1970 C CA . GLY A 1 254 ? 3.684 -15.594 -7.559 1 95.62 254 GLY A CA 1
ATOM 1971 C C . GLY A 1 254 ? 3.676 -14.344 -8.422 1 95.62 254 GLY A C 1
ATOM 1972 O O . GLY A 1 254 ? 3.529 -13.227 -7.906 1 95.62 254 GLY A O 1
ATOM 1973 N N . GLY A 1 255 ? 3.771 -14.594 -9.695 1 92.62 255 GLY A N 1
ATOM 1974 C CA . GLY A 1 255 ? 3.662 -13.469 -10.602 1 92.62 255 GLY A CA 1
ATOM 1975 C C . GLY A 1 255 ? 2.324 -12.758 -10.523 1 92.62 255 GLY A C 1
ATOM 1976 O O . GLY A 1 255 ? 2.24 -11.555 -10.758 1 92.62 255 GLY A O 1
ATOM 1977 N N . ASN A 1 256 ? 1.331 -13.469 -10.156 1 91 256 ASN A N 1
ATOM 1978 C CA . ASN A 1 256 ? -0.007 -12.898 -10.055 1 91 256 ASN A CA 1
ATOM 1979 C C . ASN A 1 256 ? -0.075 -11.828 -8.961 1 91 256 ASN A C 1
ATOM 1981 O O . ASN A 1 256 ? -0.873 -10.898 -9.055 1 91 256 ASN A O 1
ATOM 1985 N N . ALA A 1 257 ? 0.737 -11.984 -7.984 1 96.25 257 ALA A N 1
ATOM 1986 C CA . ALA A 1 257 ? 0.724 -11 -6.906 1 96.25 257 ALA A CA 1
ATOM 1987 C C . ALA A 1 257 ? 1.227 -9.641 -7.395 1 96.25 257 ALA A C 1
ATOM 1989 O O . ALA A 1 257 ? 0.65 -8.602 -7.062 1 96.25 257 ALA A O 1
ATOM 1990 N N . VAL A 1 258 ? 2.277 -9.641 -8.164 1 97.12 258 VAL A N 1
ATOM 1991 C CA . VAL A 1 258 ? 2.82 -8.406 -8.719 1 97.12 258 VAL A CA 1
ATOM 1992 C C . VAL A 1 258 ? 1.815 -7.789 -9.688 1 97.12 258 VAL A C 1
ATOM 1994 O O . VAL A 1 258 ? 1.578 -6.578 -9.664 1 97.12 258 VAL A O 1
ATOM 1997 N N . HIS A 1 259 ? 1.255 -8.672 -10.461 1 93.38 259 HIS A N 1
ATOM 1998 C CA . HIS A 1 259 ? 0.244 -8.242 -11.422 1 93.38 259 HIS A CA 1
ATOM 1999 C C . HIS A 1 259 ? -0.973 -7.656 -10.711 1 93.38 259 HIS A C 1
ATOM 2001 O O . HIS A 1 259 ? -1.517 -6.637 -11.141 1 93.38 259 HIS A O 1
ATOM 2007 N N . LEU A 1 260 ? -1.366 -8.281 -9.703 1 94.69 260 LEU A N 1
ATOM 2008 C CA . LEU A 1 260 ? -2.527 -7.836 -8.945 1 94.69 260 LEU A CA 1
ATOM 2009 C C . LEU A 1 260 ? -2.32 -6.418 -8.422 1 94.69 260 LEU A C 1
ATOM 2011 O O . LEU A 1 260 ? -3.23 -5.586 -8.484 1 94.69 260 LEU A O 1
ATOM 2015 N N . LEU A 1 261 ? -1.188 -6.145 -7.883 1 97.62 261 LEU A N 1
ATOM 2016 C CA . LEU A 1 261 ? -0.923 -4.82 -7.332 1 97.62 261 LEU A CA 1
ATOM 2017 C C . LEU A 1 261 ? -1.025 -3.75 -8.414 1 97.62 261 LEU A C 1
ATOM 2019 O O . LEU A 1 261 ? -1.627 -2.697 -8.195 1 97.62 261 LEU A O 1
ATOM 2023 N N . ALA A 1 262 ? -0.478 -4.043 -9.562 1 96.62 262 ALA A N 1
ATOM 2024 C CA . ALA A 1 262 ? -0.574 -3.113 -10.68 1 96.62 262 ALA A CA 1
ATOM 2025 C C . ALA A 1 262 ? -2.029 -2.887 -11.086 1 96.62 262 ALA A C 1
ATOM 2027 O O . ALA A 1 262 ? -2.451 -1.748 -11.289 1 96.62 262 ALA A O 1
ATOM 2028 N N . GLU A 1 263 ? -2.723 -3.955 -11.141 1 93.56 263 GLU A N 1
ATOM 2029 C CA . GLU A 1 263 ? -4.129 -3.869 -11.523 1 93.56 263 GLU A CA 1
ATOM 2030 C C . GLU A 1 263 ? -4.938 -3.088 -10.492 1 93.56 263 GLU A C 1
ATOM 2032 O O . GLU A 1 263 ? -5.824 -2.312 -10.852 1 93.56 263 GLU A O 1
ATOM 2037 N N . LYS A 1 264 ? -4.672 -3.326 -9.273 1 95.81 264 LYS A N 1
ATOM 2038 C CA . LYS A 1 264 ? -5.375 -2.619 -8.211 1 95.81 264 LYS A CA 1
ATOM 2039 C C . LYS A 1 264 ? -5.105 -1.118 -8.273 1 95.81 264 LYS A C 1
ATOM 2041 O O . LYS A 1 264 ? -6.016 -0.308 -8.086 1 95.81 264 LYS A O 1
ATOM 2046 N N . ILE A 1 265 ? -3.871 -0.776 -8.5 1 96.5 265 ILE A N 1
ATOM 2047 C CA . ILE A 1 265 ? -3.494 0.626 -8.633 1 96.5 265 ILE A CA 1
ATOM 2048 C C . ILE A 1 265 ? -4.301 1.273 -9.758 1 96.5 265 ILE A C 1
ATOM 2050 O O . ILE A 1 265 ? -4.836 2.373 -9.594 1 96.5 265 ILE A O 1
ATOM 2054 N N . LEU A 1 266 ? -4.434 0.576 -10.875 1 93.5 266 LEU A N 1
ATOM 2055 C CA . LEU A 1 266 ? -5.18 1.105 -12.008 1 93.5 266 LEU A CA 1
ATOM 2056 C C . LEU A 1 266 ? -6.668 1.192 -11.688 1 93.5 266 LEU A C 1
ATOM 2058 O O . LEU A 1 266 ? -7.328 2.172 -12.039 1 93.5 266 LEU A O 1
ATOM 2062 N N . GLU A 1 267 ? -7.137 0.194 -11.062 1 92.75 267 GLU A N 1
ATOM 2063 C CA . GLU A 1 267 ? -8.531 0.201 -10.648 1 92.75 267 GLU A CA 1
ATOM 2064 C C . GLU A 1 267 ? -8.828 1.381 -9.727 1 92.75 267 GLU A C 1
ATOM 2066 O O . GLU A 1 267 ? -9.805 2.104 -9.93 1 92.75 267 GLU A O 1
ATOM 2071 N N . TRP A 1 268 ? -8.016 1.576 -8.727 1 95.12 268 TRP A N 1
ATOM 2072 C CA . TRP A 1 268 ? -8.188 2.658 -7.766 1 95.12 268 TRP A CA 1
ATOM 2073 C C . TRP A 1 268 ? -8.055 4.016 -8.445 1 95.12 268 TRP A C 1
ATOM 2075 O O . TRP A 1 268 ? -8.828 4.934 -8.164 1 95.12 268 TRP A O 1
ATOM 2085 N N . ALA A 1 269 ? -7.094 4.109 -9.305 1 93.56 269 ALA A N 1
ATOM 2086 C CA . ALA A 1 269 ? -6.891 5.359 -10.023 1 93.56 269 ALA A CA 1
ATOM 2087 C C . ALA A 1 269 ? -8.109 5.699 -10.883 1 93.56 269 ALA A C 1
ATOM 2089 O O . ALA A 1 269 ? -8.469 6.871 -11.023 1 93.56 269 ALA A O 1
ATOM 2090 N N . SER A 1 270 ? -8.695 4.68 -11.453 1 91.44 270 SER A N 1
ATOM 2091 C CA . SER A 1 270 ? -9.891 4.898 -12.266 1 91.44 270 SER A CA 1
ATOM 2092 C C . SER A 1 270 ? -11.008 5.531 -11.445 1 91.44 270 SER A C 1
ATOM 2094 O O . SER A 1 270 ? -11.758 6.367 -11.953 1 91.44 270 SER A O 1
ATOM 2096 N N . ALA A 1 271 ? -11.109 5.125 -10.273 1 91.06 271 ALA A N 1
ATOM 2097 C CA . ALA A 1 271 ? -12.164 5.621 -9.398 1 91.06 271 ALA A CA 1
ATOM 2098 C C . ALA A 1 271 ? -11.852 7.031 -8.906 1 91.06 271 ALA A C 1
ATOM 2100 O O . ALA A 1 271 ? -12.758 7.777 -8.523 1 91.06 271 ALA A O 1
ATOM 2101 N N . LEU A 1 272 ? -10.586 7.512 -8.938 1 93 272 LEU A N 1
ATOM 2102 C CA . LEU A 1 272 ? -10.156 8.766 -8.328 1 93 272 LEU A CA 1
ATOM 2103 C C . LEU A 1 272 ? -9.93 9.836 -9.391 1 93 272 LEU A C 1
ATOM 2105 O O . LEU A 1 272 ? -9.859 11.023 -9.07 1 93 272 LEU A O 1
ATOM 2109 N N . SER A 1 273 ? -9.742 9.484 -10.641 1 89.25 273 SER A N 1
ATOM 2110 C CA . SER A 1 273 ? -9.273 10.414 -11.664 1 89.25 273 SER A CA 1
ATOM 2111 C C . SER A 1 273 ? -10.438 11.164 -12.305 1 89.25 273 SER A C 1
ATOM 2113 O O . SER A 1 273 ? -11.562 10.664 -12.328 1 89.25 273 SER A O 1
ATOM 2115 N N . VAL A 1 274 ? -10.234 12.57 -12.75 1 78.38 274 VAL A N 1
ATOM 2116 C CA . VAL A 1 274 ? -11.211 13.438 -13.398 1 78.38 274 VAL A CA 1
ATOM 2117 C C . VAL A 1 274 ? -11.641 12.82 -14.727 1 78.38 274 VAL A C 1
ATOM 2119 O O . VAL A 1 274 ? -12.828 12.82 -15.07 1 78.38 274 VAL A O 1
ATOM 2122 N N . ASP A 1 275 ? -10.641 12.953 -15.727 1 61.16 275 ASP A N 1
ATOM 2123 C CA . ASP A 1 275 ? -10.867 12.734 -17.156 1 61.16 275 ASP A CA 1
ATOM 2124 C C . ASP A 1 275 ? -11.461 11.352 -17.422 1 61.16 275 ASP A C 1
ATOM 2126 O O . ASP A 1 275 ? -11.812 11.031 -18.547 1 61.16 275 ASP A O 1
ATOM 2130 N N . HIS A 1 276 ? -11.398 10.602 -16.656 1 53.06 276 HIS A N 1
ATOM 2131 C CA . HIS A 1 276 ? -11.852 9.32 -17.203 1 53.06 276 HIS A CA 1
ATOM 2132 C C . HIS A 1 276 ? -13.375 9.227 -17.188 1 53.06 276 HIS A C 1
ATOM 2134 O O . HIS A 1 276 ? -14 9.461 -16.141 1 53.06 276 HIS A O 1
ATOM 2140 N N . ILE A 1 277 ? -13.914 9.891 -18.219 1 45.66 277 ILE A N 1
ATOM 2141 C CA . ILE A 1 277 ? -15.289 9.445 -18.438 1 45.66 277 ILE A CA 1
ATOM 2142 C C . ILE A 1 277 ? -15.492 8.07 -17.797 1 45.66 277 ILE A C 1
ATOM 2144 O O . ILE A 1 277 ? -14.617 7.207 -17.875 1 45.66 277 ILE A O 1
ATOM 2148 N N . ILE A 1 278 ? -16.422 8.07 -16.891 1 43 278 ILE A N 1
ATOM 2149 C CA . ILE A 1 278 ? -16.891 7 -16.016 1 43 278 ILE A CA 1
ATOM 2150 C C . ILE A 1 278 ? -16.453 5.648 -16.578 1 43 278 ILE A C 1
ATOM 2152 O O . ILE A 1 278 ? -16.031 4.773 -15.812 1 43 278 ILE A O 1
ATOM 2156 N N . SER A 1 279 ? -16.844 5.465 -17.875 1 46.06 279 SER A N 1
ATOM 2157 C CA . SER A 1 279 ? -17.062 4.094 -18.328 1 46.06 279 SER A CA 1
ATOM 2158 C C . SER A 1 279 ? -15.75 3.344 -18.5 1 46.06 279 SER A C 1
ATOM 2160 O O . SER A 1 279 ? -15.742 2.123 -18.672 1 46.06 279 SER A O 1
ATOM 2162 N N . ASP A 1 280 ? -14.445 4.129 -18.734 1 60.25 280 ASP A N 1
ATOM 2163 C CA . ASP A 1 280 ? -13.406 3.266 -19.281 1 60.25 280 ASP A CA 1
ATOM 2164 C C . ASP A 1 280 ? -12.297 3.023 -18.266 1 60.25 280 ASP A C 1
ATOM 2166 O O . ASP A 1 280 ? -11.586 3.955 -17.875 1 60.25 280 ASP A O 1
ATOM 2170 N N . ARG A 1 281 ? -12.32 1.962 -17.688 1 75.31 281 ARG A N 1
ATOM 2171 C CA . ARG A 1 281 ? -11.328 1.407 -16.781 1 75.31 281 ARG A CA 1
ATOM 2172 C C . ARG A 1 281 ? -9.938 1.455 -17.391 1 75.31 281 ARG A C 1
ATOM 2174 O O . ARG A 1 281 ? -9.758 1.158 -18.562 1 75.31 281 ARG A O 1
ATOM 2181 N N . LEU A 1 282 ? -8.984 2.164 -16.578 1 83.69 282 LEU A N 1
ATOM 2182 C CA . LEU A 1 282 ? -7.586 2.131 -16.984 1 83.69 282 LEU A CA 1
ATOM 2183 C C . LEU A 1 282 ? -7.117 0.696 -17.188 1 83.69 282 LEU A C 1
ATOM 2185 O O . LEU A 1 282 ? -7.496 -0.203 -16.438 1 83.69 282 LEU A O 1
ATOM 2189 N N . THR A 1 283 ? -6.43 0.562 -18.281 1 86.5 283 THR A N 1
ATOM 2190 C CA . THR A 1 283 ? -5.918 -0.767 -18.609 1 86.5 283 THR A CA 1
ATOM 2191 C C . THR A 1 283 ? -4.402 -0.812 -18.453 1 86.5 283 THR A C 1
ATOM 2193 O O . THR A 1 283 ? -3.709 0.15 -18.797 1 86.5 283 THR A O 1
ATOM 2196 N N . LEU A 1 284 ? -4 -1.883 -18.031 1 90.75 284 LEU A N 1
ATOM 2197 C CA . LEU A 1 284 ? -2.572 -2.07 -17.812 1 90.75 284 LEU A CA 1
ATOM 2198 C C . LEU A 1 284 ? -1.82 -2.146 -19.125 1 90.75 284 LEU A C 1
ATOM 2200 O O . LEU A 1 284 ? -2.217 -2.891 -20.031 1 90.75 284 LEU A O 1
ATOM 2204 N N . ASP A 1 285 ? -0.791 -1.365 -19.266 1 92.06 285 ASP A N 1
ATOM 2205 C CA . ASP A 1 285 ? 0.166 -1.497 -20.359 1 92.06 285 ASP A CA 1
ATOM 2206 C C . ASP A 1 285 ? 1.246 -2.523 -20.031 1 92.06 285 ASP A C 1
ATOM 2208 O O . ASP A 1 285 ? 2.215 -2.209 -19.328 1 92.06 285 ASP A O 1
ATOM 2212 N N . PHE A 1 286 ? 1.137 -3.668 -20.609 1 89.5 286 PHE A N 1
ATOM 2213 C CA . PHE A 1 286 ? 2.004 -4.781 -20.25 1 89.5 286 PHE A CA 1
ATOM 2214 C C . PHE A 1 286 ? 3.449 -4.496 -20.641 1 89.5 286 PHE A C 1
ATOM 2216 O O . PHE A 1 286 ? 4.379 -4.953 -19.984 1 89.5 286 PHE A O 1
ATOM 2223 N N . GLU A 1 287 ? 3.65 -3.768 -21.656 1 91.19 287 GLU A N 1
ATOM 2224 C CA . GLU A 1 287 ? 5.012 -3.414 -22.062 1 91.19 287 GLU A CA 1
ATOM 2225 C C . GLU A 1 287 ? 5.676 -2.521 -21.016 1 91.19 287 GLU A C 1
ATOM 2227 O O . GLU A 1 287 ? 6.828 -2.75 -20.641 1 91.19 287 GLU A O 1
ATOM 2232 N N . LYS A 1 288 ? 4.938 -1.521 -20.609 1 91.19 288 LYS A N 1
ATOM 2233 C CA . LYS A 1 288 ? 5.449 -0.644 -19.547 1 91.19 288 LYS A CA 1
ATOM 2234 C C . LYS A 1 288 ? 5.707 -1.42 -18.266 1 91.19 288 LYS A C 1
ATOM 2236 O O . LYS A 1 288 ? 6.734 -1.226 -17.609 1 91.19 288 LYS A O 1
ATOM 2241 N N . PHE A 1 289 ? 4.758 -2.211 -18.031 1 94.62 289 PHE A N 1
ATOM 2242 C CA . PHE A 1 289 ? 4.84 -3.049 -16.828 1 94.62 289 PHE A CA 1
ATOM 2243 C C . PHE A 1 289 ? 6.109 -3.895 -16.859 1 94.62 289 PHE A C 1
ATOM 2245 O O . PHE A 1 289 ? 6.871 -3.902 -15.891 1 94.62 289 PHE A O 1
ATOM 2252 N N . GLU A 1 290 ? 6.398 -4.512 -17.922 1 92.5 290 GLU A N 1
ATOM 2253 C CA . GLU A 1 290 ? 7.582 -5.355 -18.062 1 92.5 290 GLU A CA 1
ATOM 2254 C C . GLU A 1 290 ? 8.859 -4.52 -18.047 1 92.5 290 GLU A C 1
ATOM 2256 O O . GLU A 1 290 ? 9.875 -4.949 -17.484 1 92.5 290 GLU A O 1
ATOM 2261 N N . GLN A 1 291 ? 8.789 -3.375 -18.625 1 93.69 291 GLN A N 1
ATOM 2262 C CA . GLN A 1 291 ? 9.953 -2.488 -18.641 1 93.69 291 GLN A CA 1
ATOM 2263 C C . GLN A 1 291 ? 10.328 -2.055 -17.219 1 93.69 291 GLN A C 1
ATOM 2265 O O . GLN A 1 291 ? 11.508 -1.988 -16.875 1 93.69 291 GLN A O 1
ATOM 2270 N N . ILE A 1 292 ? 9.359 -1.757 -16.469 1 94.44 292 ILE A N 1
ATOM 2271 C CA . ILE A 1 292 ? 9.586 -1.337 -15.094 1 94.44 292 ILE A CA 1
ATOM 2272 C C . ILE A 1 292 ? 10.227 -2.475 -14.305 1 94.44 292 ILE A C 1
ATOM 2274 O O . ILE A 1 292 ? 11.211 -2.264 -13.578 1 94.44 292 ILE A O 1
ATOM 2278 N N . LEU A 1 293 ? 9.766 -3.676 -14.43 1 94.25 293 LEU A N 1
ATOM 2279 C CA . LEU A 1 293 ? 10.281 -4.832 -13.703 1 94.25 293 LEU A CA 1
ATOM 2280 C C . LEU A 1 293 ? 11.695 -5.168 -14.156 1 94.25 293 LEU A C 1
ATOM 2282 O O . LEU A 1 293 ? 12.508 -5.641 -13.359 1 94.25 293 LEU A O 1
ATOM 2286 N N . ASN A 1 294 ? 11.961 -4.883 -15.398 1 93.25 294 ASN A N 1
ATOM 2287 C CA . ASN A 1 294 ? 13.273 -5.203 -15.945 1 93.25 294 ASN A CA 1
ATOM 2288 C C . ASN A 1 294 ? 14.289 -4.102 -15.656 1 93.25 294 ASN A C 1
ATOM 2290 O O . ASN A 1 294 ? 15.484 -4.277 -15.891 1 93.25 294 ASN A O 1
ATOM 2294 N N . SER A 1 295 ? 13.773 -3.059 -15.164 1 89.88 295 SER A N 1
ATOM 2295 C CA . SER A 1 295 ? 14.672 -1.954 -14.852 1 89.88 295 SER A CA 1
ATOM 2296 C C . SER A 1 295 ? 15.406 -2.191 -13.539 1 89.88 295 SER A C 1
ATOM 2298 O O . SER A 1 295 ? 15.047 -3.09 -12.773 1 89.88 295 SER A O 1
ATOM 2300 N N . SER A 1 296 ? 16.531 -1.444 -13.438 1 77.69 296 SER A N 1
ATOM 2301 C CA . SER A 1 296 ? 17.266 -1.558 -12.18 1 77.69 296 SER A CA 1
ATOM 2302 C C . SER A 1 296 ? 16.562 -0.789 -11.062 1 77.69 296 SER A C 1
ATOM 2304 O O . SER A 1 296 ? 16.047 0.304 -11.289 1 77.69 296 SER A O 1
ATOM 2306 N N . SER A 1 297 ? 16.156 -1.423 -10.078 1 65.62 297 SER A N 1
ATOM 2307 C CA . SER A 1 297 ? 15.594 -0.698 -8.945 1 65.62 297 SER A CA 1
ATOM 2308 C C . SER A 1 297 ? 16.688 -0.026 -8.125 1 65.62 297 SER A C 1
ATOM 2310 O O . SER A 1 297 ? 17.828 -0.502 -8.094 1 65.62 297 SER A O 1
ATOM 2312 N N . LYS A 1 298 ? 16.344 1.049 -7.664 1 64.69 298 LYS A N 1
ATOM 2313 C CA . LYS A 1 298 ? 17.266 1.718 -6.742 1 64.69 298 LYS A CA 1
ATOM 2314 C C . LYS A 1 298 ? 17.594 0.822 -5.555 1 64.69 298 LYS A C 1
ATOM 2316 O O . LYS A 1 298 ? 16.703 0.186 -4.98 1 64.69 298 LYS A O 1
ATOM 2321 N N . GLN A 1 299 ? 18.812 0.425 -5.324 1 57.94 299 GLN A N 1
ATOM 2322 C CA . GLN A 1 299 ? 19.344 -0.454 -4.293 1 57.94 299 GLN A CA 1
ATOM 2323 C C . GLN A 1 299 ? 18.844 -0.065 -2.91 1 57.94 299 GLN A C 1
ATOM 2325 O O . GLN A 1 299 ? 18.641 -0.926 -2.053 1 57.94 299 GLN A O 1
ATOM 2330 N N . SER A 1 300 ? 18.531 1.237 -2.688 1 62.91 300 SER A N 1
ATOM 2331 C CA . SER A 1 300 ? 18.328 1.656 -1.305 1 62.91 300 SER A CA 1
ATOM 2332 C C . SER A 1 300 ? 16.875 2.057 -1.059 1 62.91 300 SER A C 1
ATOM 2334 O O . SER A 1 300 ? 16.609 3.025 -0.347 1 62.91 300 SER A O 1
ATOM 2336 N N . SER A 1 301 ? 16.031 1.062 -1.482 1 77.81 301 SER A N 1
ATOM 2337 C CA . SER A 1 301 ? 14.641 1.425 -1.238 1 77.81 301 SER A CA 1
ATOM 2338 C C . SER A 1 301 ? 14.203 1.036 0.172 1 77.81 301 SER A C 1
ATOM 2340 O O . SER A 1 301 ? 14.648 0.018 0.705 1 77.81 301 SER A O 1
ATOM 2342 N N . LEU A 1 302 ? 13.492 1.865 0.857 1 87.12 302 LEU A N 1
ATOM 2343 C CA . LEU A 1 302 ? 13.016 1.644 2.219 1 87.12 302 LEU A CA 1
ATOM 2344 C C . LEU A 1 302 ? 11.695 0.878 2.215 1 87.12 302 LEU A C 1
ATOM 2346 O O . LEU A 1 302 ? 11.203 0.485 3.273 1 87.12 302 LEU A O 1
ATOM 2350 N N . ILE A 1 303 ? 11.281 0.533 0.985 1 94.5 303 ILE A N 1
ATOM 2351 C CA . ILE A 1 303 ? 9.969 -0.101 0.916 1 94.5 303 ILE A CA 1
ATOM 2352 C C . ILE A 1 303 ? 10.125 -1.619 0.96 1 94.5 303 ILE A C 1
ATOM 2354 O O . ILE A 1 303 ? 11.062 -2.17 0.375 1 94.5 303 ILE A O 1
ATOM 2358 N N . ASN A 1 304 ? 9.375 -2.275 1.769 1 96.94 304 ASN A N 1
ATOM 2359 C CA . ASN A 1 304 ? 9.289 -3.727 1.883 1 96.94 304 ASN A CA 1
ATOM 2360 C C . ASN A 1 304 ? 7.859 -4.219 1.682 1 96.94 304 ASN A C 1
ATOM 2362 O O . ASN A 1 304 ? 6.91 -3.604 2.172 1 96.94 304 ASN A O 1
ATOM 2366 N N . VAL A 1 305 ? 7.746 -5.316 0.914 1 98 305 VAL A N 1
ATOM 2367 C CA . VAL A 1 305 ? 6.406 -5.828 0.637 1 98 305 VAL A CA 1
ATOM 2368 C C . VAL A 1 305 ? 6.344 -7.32 0.955 1 98 305 VAL A C 1
ATOM 2370 O O . VAL A 1 305 ? 7.242 -8.078 0.579 1 98 305 VAL A O 1
ATOM 2373 N N . GLU A 1 306 ? 5.426 -7.727 1.729 1 98.25 306 GLU A N 1
ATOM 2374 C CA . GLU A 1 306 ? 4.973 -9.109 1.862 1 98.25 306 GLU A CA 1
ATOM 2375 C C . GLU A 1 306 ? 3.676 -9.336 1.092 1 98.25 306 GLU A C 1
ATOM 2377 O O . GLU A 1 306 ? 2.584 -9.109 1.617 1 98.25 306 GLU A O 1
ATOM 2382 N N . PRO A 1 307 ? 3.846 -9.828 -0.143 1 97.81 307 PRO A N 1
ATOM 2383 C CA . PRO A 1 307 ? 2.732 -9.75 -1.092 1 97.81 307 PRO A CA 1
ATOM 2384 C C . PRO A 1 307 ? 1.807 -10.961 -1.016 1 97.81 307 PRO A C 1
ATOM 2386 O O . PRO A 1 307 ? 1.48 -11.562 -2.045 1 97.81 307 PRO A O 1
ATOM 2389 N N . THR A 1 308 ? 1.345 -11.297 0.165 1 96.38 308 THR A N 1
ATOM 2390 C CA . THR A 1 308 ? 0.363 -12.359 0.336 1 96.38 308 THR A CA 1
ATOM 2391 C C . THR A 1 308 ? -1.053 -11.828 0.137 1 96.38 308 THR A C 1
ATOM 2393 O O . THR A 1 308 ? -1.892 -11.93 1.035 1 96.38 308 THR A O 1
ATOM 2396 N N . PHE A 1 309 ? -1.274 -11.352 -1.065 1 95.25 309 PHE A N 1
ATOM 2397 C CA . PHE A 1 309 ? -2.543 -10.727 -1.423 1 95.25 309 PHE A CA 1
ATOM 2398 C C . PHE A 1 309 ? -3.633 -11.773 -1.6 1 95.25 309 PHE A C 1
ATOM 2400 O O . PHE A 1 309 ? -4.816 -11.484 -1.404 1 95.25 309 PHE A O 1
ATOM 2407 N N . TYR A 1 310 ? -3.205 -12.914 -2.072 1 88.88 310 TYR A N 1
ATOM 2408 C CA . TYR A 1 310 ? -4.082 -14.078 -2.117 1 88.88 310 TYR A CA 1
ATOM 2409 C C . TYR A 1 310 ? -3.871 -14.969 -0.899 1 88.88 310 TYR A C 1
ATOM 2411 O O . TYR A 1 310 ? -2.736 -15.18 -0.468 1 88.88 310 TYR A O 1
ATOM 2419 N N . GLU A 1 311 ? -4.926 -15.367 -0.41 1 85.56 311 GLU A N 1
ATOM 2420 C CA . GLU A 1 311 ? -4.824 -16.188 0.792 1 85.56 311 GLU A CA 1
ATOM 2421 C C . GLU A 1 311 ? -4.043 -17.469 0.517 1 85.56 311 GLU A C 1
ATOM 2423 O O . GLU A 1 311 ? -4.367 -18.219 -0.413 1 85.56 311 GLU A O 1
ATOM 2428 N N . GLU A 1 312 ? -3.045 -17.656 1.343 1 87.5 312 GLU A N 1
ATOM 2429 C CA . GLU A 1 312 ? -2.25 -18.875 1.233 1 87.5 312 GLU A CA 1
ATOM 2430 C C . GLU A 1 312 ? -3.004 -20.078 1.793 1 87.5 312 GLU A C 1
ATOM 2432 O O . GLU A 1 312 ? -3.828 -19.922 2.697 1 87.5 312 GLU A O 1
ATOM 2437 N N . ARG A 1 313 ? -2.691 -21.172 1.263 1 77.5 313 ARG A N 1
ATOM 2438 C CA . ARG A 1 313 ? -3.338 -22.406 1.717 1 77.5 313 ARG A CA 1
ATOM 2439 C C . ARG A 1 313 ? -2.781 -22.844 3.064 1 77.5 313 ARG A C 1
ATOM 2441 O O . ARG A 1 313 ? -3.482 -23.484 3.854 1 77.5 313 ARG A O 1
ATOM 2448 N N . SER A 1 314 ? -1.541 -22.516 3.275 1 72.5 314 SER A N 1
ATOM 2449 C CA . SER A 1 314 ? -0.929 -22.844 4.559 1 72.5 314 SER A CA 1
ATOM 2450 C C . SER A 1 314 ? -0.202 -21.641 5.148 1 72.5 314 SER A C 1
ATOM 2452 O O . SER A 1 314 ? 0.402 -20.844 4.418 1 72.5 314 SER A O 1
ATOM 2454 N N . GLU A 1 315 ? -0.363 -21.453 6.477 1 78.69 315 GLU A N 1
ATOM 2455 C CA . GLU A 1 315 ? 0.38 -20.453 7.238 1 78.69 315 GLU A CA 1
ATOM 2456 C C . GLU A 1 315 ? 0.218 -19.078 6.629 1 78.69 315 GLU A C 1
ATOM 2458 O O . GLU A 1 315 ? 1.206 -18.375 6.379 1 78.69 315 GLU A O 1
ATOM 2463 N N . HIS A 1 316 ? -1.009 -18.766 6.344 1 85.5 316 HIS A N 1
ATOM 2464 C CA . HIS A 1 316 ? -1.249 -17.469 5.715 1 85.5 316 HIS A CA 1
ATOM 2465 C C . HIS A 1 316 ? -0.896 -16.328 6.66 1 85.5 316 HIS A C 1
ATOM 2467 O O . HIS A 1 316 ? -1.242 -16.375 7.844 1 85.5 316 HIS A O 1
ATOM 2473 N N . LEU A 1 317 ? -0.139 -15.367 6.18 1 91.5 317 LEU A N 1
ATOM 2474 C CA . LEU A 1 317 ? 0.102 -14.078 6.828 1 91.5 317 LEU A CA 1
ATOM 2475 C C . LEU A 1 317 ? -0.524 -12.945 6.023 1 91.5 317 LEU A C 1
ATOM 2477 O O . LEU A 1 317 ? -0.5 -12.961 4.793 1 91.5 317 LEU A O 1
ATOM 2481 N N . PRO A 1 318 ? -1.057 -11.992 6.75 1 94.25 318 PRO A N 1
ATOM 2482 C CA . PRO A 1 318 ? -1.594 -10.852 6.004 1 94.25 318 PRO A CA 1
ATOM 2483 C C . PRO A 1 318 ? -0.523 -10.117 5.199 1 94.25 318 PRO A C 1
ATOM 2485 O O . PRO A 1 318 ? 0.641 -10.078 5.605 1 94.25 318 PRO A O 1
ATOM 2488 N N . SER A 1 319 ? -0.958 -9.57 4.086 1 97.75 319 SER A N 1
ATOM 2489 C CA . SER A 1 319 ? -0.027 -8.789 3.279 1 97.75 319 SER A CA 1
ATOM 2490 C C . SER A 1 319 ? 0.441 -7.547 4.031 1 97.75 319 SER A C 1
ATOM 2492 O O . SER A 1 319 ? -0.267 -7.035 4.902 1 97.75 319 SER A O 1
ATOM 2494 N N . VAL A 1 320 ? 1.64 -7.09 3.723 1 98.31 320 VAL A N 1
ATOM 2495 C CA . VAL A 1 320 ? 2.188 -5.898 4.363 1 98.31 320 VAL A CA 1
ATOM 2496 C C . VAL A 1 320 ? 2.994 -5.09 3.348 1 98.31 320 VAL A C 1
ATOM 2498 O O . VAL A 1 320 ? 3.816 -5.645 2.617 1 98.31 320 VAL A O 1
ATOM 2501 N N . ILE A 1 321 ? 2.707 -3.891 3.207 1 98.19 321 ILE A N 1
ATOM 2502 C CA . ILE A 1 321 ? 3.566 -2.91 2.551 1 98.19 321 ILE A CA 1
ATOM 2503 C C . ILE A 1 321 ? 4.09 -1.912 3.58 1 98.19 321 ILE A C 1
ATOM 2505 O O . ILE A 1 321 ? 3.312 -1.188 4.203 1 98.19 321 ILE A O 1
ATOM 2509 N N . SER A 1 322 ? 5.363 -1.883 3.777 1 97.94 322 SER A N 1
ATOM 2510 C CA . SER A 1 322 ? 5.934 -0.997 4.789 1 97.94 322 SER A CA 1
ATOM 2511 C C . SER A 1 322 ? 6.988 -0.077 4.188 1 97.94 322 SER A C 1
ATOM 2513 O O . SER A 1 322 ? 7.656 -0.441 3.215 1 97.94 322 SER A O 1
ATOM 2515 N N . GLY A 1 323 ? 7.027 1.1 4.723 1 96.94 323 GLY A N 1
ATOM 2516 C CA . GLY A 1 323 ? 8.078 2.029 4.332 1 96.94 323 GLY A CA 1
ATOM 2517 C C . GLY A 1 323 ? 7.691 2.893 3.145 1 96.94 323 GLY A C 1
ATOM 2518 O O . GLY A 1 323 ? 8.562 3.473 2.488 1 96.94 323 GLY A O 1
ATOM 2519 N N . LEU A 1 324 ? 6.453 2.908 2.822 1 96.12 324 LEU A N 1
ATOM 2520 C CA . LEU A 1 324 ? 5.977 3.791 1.764 1 96.12 324 LEU A CA 1
ATOM 2521 C C . LEU A 1 324 ? 6.168 5.254 2.148 1 96.12 324 LEU A C 1
ATOM 2523 O O . LEU A 1 324 ? 5.844 5.656 3.268 1 96.12 324 LEU A O 1
ATOM 2527 N N . ARG A 1 325 ? 6.707 6.059 1.237 1 92.44 325 ARG A N 1
ATOM 2528 C CA . ARG A 1 325 ? 6.965 7.48 1.441 1 92.44 325 ARG A CA 1
ATOM 2529 C C . ARG A 1 325 ? 6.43 8.312 0.278 1 92.44 325 ARG A C 1
ATOM 2531 O O . ARG A 1 325 ? 5.988 7.758 -0.731 1 92.44 325 ARG A O 1
ATOM 2538 N N . SER A 1 326 ? 6.555 9.602 0.401 1 87.69 326 SER A N 1
ATOM 2539 C CA . SER A 1 326 ? 6.035 10.523 -0.606 1 87.69 326 SER A CA 1
ATOM 2540 C C . SER A 1 326 ? 6.812 10.398 -1.914 1 87.69 326 SER A C 1
ATOM 2542 O O . SER A 1 326 ? 6.301 10.758 -2.979 1 87.69 326 SER A O 1
ATOM 2544 N N . ASP A 1 327 ? 7.98 9.859 -1.869 1 88.25 327 ASP A N 1
ATOM 2545 C CA . ASP A 1 327 ? 8.805 9.797 -3.074 1 88.25 327 ASP A CA 1
ATOM 2546 C C . ASP A 1 327 ? 8.922 8.359 -3.578 1 88.25 327 ASP A C 1
ATOM 2548 O O . ASP A 1 327 ? 9.695 8.078 -4.492 1 88.25 327 ASP A O 1
ATOM 2552 N N . THR A 1 328 ? 8.164 7.422 -3.002 1 93 328 THR A N 1
ATOM 2553 C CA . THR A 1 328 ? 8.211 6.035 -3.459 1 93 328 THR A CA 1
ATOM 2554 C C . THR A 1 328 ? 7.715 5.922 -4.898 1 93 328 THR A C 1
ATOM 2556 O O . THR A 1 328 ? 6.609 6.359 -5.215 1 93 328 THR A O 1
ATOM 2559 N N . SER A 1 329 ? 8.523 5.371 -5.742 1 93.44 329 SER A N 1
ATOM 2560 C CA . SER A 1 329 ? 8.164 5.223 -7.148 1 93.44 329 SER A CA 1
ATOM 2561 C C . SER A 1 329 ? 7.457 3.895 -7.398 1 93.44 329 SER A C 1
ATOM 2563 O O . SER A 1 329 ? 7.527 2.982 -6.574 1 93.44 329 SER A O 1
ATOM 2565 N N . ILE A 1 330 ? 6.836 3.803 -8.609 1 95.25 330 ILE A N 1
ATOM 2566 C CA . ILE A 1 330 ? 6.164 2.566 -8.992 1 95.25 330 ILE A CA 1
ATOM 2567 C C . ILE A 1 330 ? 7.195 1.456 -9.188 1 95.25 330 ILE A C 1
ATOM 2569 O O . ILE A 1 330 ? 6.922 0.29 -8.891 1 95.25 330 ILE A O 1
ATOM 2573 N N . ALA A 1 331 ? 8.375 1.823 -9.688 1 95.44 331 ALA A N 1
ATOM 2574 C CA . ALA A 1 331 ? 9.445 0.839 -9.867 1 95.44 331 ALA A CA 1
ATOM 2575 C C . ALA A 1 331 ? 9.867 0.239 -8.531 1 95.44 331 ALA A C 1
ATOM 2577 O O . ALA A 1 331 ? 10 -0.98 -8.406 1 95.44 331 ALA A O 1
ATOM 2578 N N . GLU A 1 332 ? 10.008 1.114 -7.504 1 95.75 332 GLU A N 1
ATOM 2579 C CA . GLU A 1 332 ? 10.375 0.631 -6.18 1 95.75 332 GLU A CA 1
ATOM 2580 C C . GLU A 1 332 ? 9.312 -0.302 -5.613 1 95.75 332 GLU A C 1
ATOM 2582 O O . GLU A 1 332 ? 9.633 -1.341 -5.031 1 95.75 332 GLU A O 1
ATOM 2587 N N . LEU A 1 333 ? 8.086 0.07 -5.805 1 96.94 333 LEU A N 1
ATOM 2588 C CA . LEU A 1 333 ? 6.98 -0.699 -5.25 1 96.94 333 LEU A CA 1
ATOM 2589 C C . LEU A 1 333 ? 6.883 -2.068 -5.91 1 96.94 333 LEU A C 1
ATOM 2591 O O . LEU A 1 333 ? 6.781 -3.09 -5.227 1 96.94 333 LEU A O 1
ATOM 2595 N N . LEU A 1 334 ? 6.973 -2.119 -7.203 1 97 334 LEU A N 1
ATOM 2596 C CA . LEU A 1 334 ? 6.832 -3.383 -7.918 1 97 334 LEU A CA 1
ATOM 2597 C C . LEU A 1 334 ? 8.047 -4.277 -7.688 1 97 334 LEU A C 1
ATOM 2599 O O . LEU A 1 334 ? 7.902 -5.496 -7.551 1 97 334 LEU A O 1
ATOM 2603 N N . HIS A 1 335 ? 9.227 -3.693 -7.625 1 96.81 335 HIS A N 1
ATOM 2604 C CA . HIS A 1 335 ? 10.414 -4.477 -7.32 1 96.81 335 HIS A CA 1
ATOM 2605 C C . HIS A 1 335 ? 10.344 -5.062 -5.914 1 96.81 335 HIS A C 1
ATOM 2607 O O . HIS A 1 335 ? 10.695 -6.227 -5.707 1 96.81 335 HIS A O 1
ATOM 2613 N N . ALA A 1 336 ? 9.898 -4.227 -4.973 1 97.19 336 ALA A N 1
ATOM 2614 C CA . ALA A 1 336 ? 9.742 -4.734 -3.613 1 97.19 336 ALA A CA 1
ATOM 2615 C C . ALA A 1 336 ? 8.734 -5.879 -3.568 1 97.19 336 ALA A C 1
ATOM 2617 O O . ALA A 1 336 ? 8.898 -6.824 -2.791 1 97.19 336 ALA A O 1
ATOM 2618 N N . THR A 1 337 ? 7.715 -5.801 -4.363 1 97.81 337 THR A N 1
ATOM 2619 C CA . THR A 1 337 ? 6.711 -6.859 -4.422 1 97.81 337 THR A CA 1
ATOM 2620 C C . THR A 1 337 ? 7.309 -8.141 -4.992 1 97.81 337 THR A C 1
ATOM 2622 O O . THR A 1 337 ? 7.105 -9.227 -4.445 1 97.81 337 THR A O 1
ATOM 2625 N N . ALA A 1 338 ? 8.07 -7.977 -6.059 1 97.38 338 ALA A N 1
ATOM 2626 C CA . ALA A 1 338 ? 8.727 -9.133 -6.66 1 97.38 338 ALA A CA 1
ATOM 2627 C C . ALA A 1 338 ? 9.695 -9.789 -5.68 1 97.38 338 ALA A C 1
ATOM 2629 O O . ALA A 1 338 ? 9.719 -11.016 -5.543 1 97.38 338 ALA A O 1
ATOM 2630 N N . LYS A 1 339 ? 10.461 -8.969 -5.027 1 97.31 339 LYS A N 1
ATOM 2631 C CA . LYS A 1 339 ? 11.367 -9.484 -4.008 1 97.31 339 LYS A CA 1
ATOM 2632 C C . LYS A 1 339 ? 10.602 -10.203 -2.902 1 97.31 339 LYS A C 1
ATOM 2634 O O . LYS A 1 339 ? 11.055 -11.234 -2.402 1 97.31 339 LYS A O 1
ATOM 2639 N N . GLY A 1 340 ? 9.453 -9.641 -2.568 1 98.12 340 GLY A N 1
ATOM 2640 C CA . GLY A 1 340 ? 8.609 -10.234 -1.547 1 98.12 340 GLY A CA 1
ATOM 2641 C C . GLY A 1 340 ? 8.094 -11.617 -1.928 1 98.12 340 GLY A C 1
ATOM 2642 O O . GLY A 1 340 ? 7.945 -12.484 -1.069 1 98.12 340 GLY A O 1
ATOM 2643 N N . VAL A 1 341 ? 7.816 -11.812 -3.145 1 98.06 341 VAL A N 1
ATOM 2644 C CA . VAL A 1 341 ? 7.363 -13.109 -3.641 1 98.06 341 VAL A CA 1
ATOM 2645 C C . VAL A 1 341 ? 8.422 -14.172 -3.357 1 98.06 341 VAL A C 1
ATOM 2647 O O . VAL A 1 341 ? 8.109 -15.258 -2.859 1 98.06 341 VAL A O 1
ATOM 2650 N N . ILE A 1 342 ? 9.695 -13.836 -3.631 1 98.06 342 ILE A N 1
ATOM 2651 C CA . ILE A 1 342 ? 10.789 -14.773 -3.412 1 98.06 342 ILE A CA 1
ATOM 2652 C C . ILE A 1 342 ? 11 -14.977 -1.913 1 98.06 342 ILE A C 1
ATOM 2654 O O . ILE A 1 342 ? 11.203 -16.109 -1.459 1 98.06 342 ILE A O 1
ATOM 2658 N N . ALA A 1 343 ? 10.914 -13.914 -1.2 1 97.75 343 ALA A N 1
ATOM 2659 C CA . ALA A 1 343 ? 11.086 -14.008 0.248 1 97.75 343 ALA A CA 1
ATOM 2660 C C . ALA A 1 343 ? 10.008 -14.891 0.875 1 97.75 343 ALA A C 1
ATOM 2662 O O . ALA A 1 343 ? 10.266 -15.594 1.851 1 97.75 343 ALA A O 1
ATOM 2663 N N . ASN A 1 344 ? 8.836 -14.805 0.379 1 97 344 ASN A N 1
ATOM 2664 C CA . ASN A 1 344 ? 7.746 -15.625 0.889 1 97 344 ASN A CA 1
ATOM 2665 C C . ASN A 1 344 ? 8.016 -17.109 0.679 1 97 344 ASN A C 1
ATOM 2667 O O . ASN A 1 344 ? 7.699 -17.938 1.539 1 97 344 ASN A O 1
ATOM 2671 N N . LEU A 1 345 ? 8.578 -17.469 -0.452 1 96.62 345 LEU A N 1
ATOM 2672 C CA . LEU A 1 345 ? 8.945 -18.859 -0.696 1 96.62 345 LEU A CA 1
ATOM 2673 C C . LEU A 1 345 ? 9.984 -19.328 0.319 1 96.62 345 LEU A C 1
ATOM 2675 O O . LEU A 1 345 ? 9.883 -20.453 0.833 1 96.62 345 LEU A O 1
ATOM 2679 N N . ASN A 1 346 ? 10.914 -18.469 0.543 1 96.94 346 ASN A N 1
ATOM 2680 C CA . ASN A 1 346 ? 11.922 -18.812 1.545 1 96.94 346 ASN A CA 1
ATOM 2681 C C . ASN A 1 346 ? 11.305 -18.969 2.93 1 96.94 346 ASN A C 1
ATOM 2683 O O . ASN A 1 346 ? 11.766 -19.797 3.729 1 96.94 346 ASN A O 1
ATOM 2687 N N . ARG A 1 347 ? 10.352 -18.188 3.209 1 94.94 347 ARG A N 1
ATOM 2688 C CA . ARG A 1 347 ? 9.641 -18.328 4.477 1 94.94 347 ARG A CA 1
ATOM 2689 C C . ARG A 1 347 ? 8.945 -19.688 4.574 1 94.94 347 ARG A C 1
ATOM 2691 O O . ARG A 1 347 ? 8.961 -20.312 5.629 1 94.94 347 ARG A O 1
ATOM 2698 N N . LEU A 1 348 ? 8.359 -20.141 3.496 1 93.06 348 LEU A N 1
ATOM 2699 C CA . LEU A 1 348 ? 7.613 -21.391 3.467 1 93.06 348 LEU A CA 1
ATOM 2700 C C . LEU A 1 348 ? 8.562 -22.594 3.48 1 93.06 348 LEU A C 1
ATOM 2702 O O . LEU A 1 348 ? 8.266 -23.609 4.109 1 93.06 348 LEU A O 1
ATOM 2706 N N . LEU A 1 349 ? 9.633 -22.5 2.799 1 94.88 349 LEU A N 1
ATOM 2707 C CA . LEU A 1 349 ? 10.688 -23.5 2.75 1 94.88 349 LEU A CA 1
ATOM 2708 C C . LEU A 1 349 ? 12.062 -22.859 2.873 1 94.88 349 LEU A C 1
ATOM 2710 O O . LEU A 1 349 ? 12.656 -22.453 1.87 1 94.88 349 LEU A O 1
ATOM 2714 N N . SER A 1 350 ? 12.57 -22.938 4.062 1 95.06 350 SER A N 1
ATOM 2715 C CA . SER A 1 350 ? 13.75 -22.156 4.41 1 95.06 350 SER A CA 1
ATOM 2716 C C . SER A 1 350 ? 15.016 -22.781 3.84 1 95.06 350 SER A C 1
ATOM 2718 O O . SER A 1 350 ? 15.047 -23.969 3.553 1 95.06 350 SER A O 1
ATOM 2720 N N . THR A 1 351 ? 15.992 -21.953 3.719 1 96.5 351 THR A N 1
ATOM 2721 C CA . THR A 1 351 ? 17.297 -22.422 3.27 1 96.5 351 THR A CA 1
ATOM 2722 C C . THR A 1 351 ? 17.859 -23.484 4.223 1 96.5 351 THR A C 1
ATOM 2724 O O . THR A 1 351 ? 18.562 -24.391 3.799 1 96.5 351 THR A O 1
ATOM 2727 N N . GLU A 1 352 ? 17.484 -23.391 5.48 1 94.44 352 GLU A N 1
ATOM 2728 C CA . GLU A 1 352 ? 17.938 -24.359 6.473 1 94.44 352 GLU A CA 1
ATOM 2729 C C . GLU A 1 352 ? 17.391 -25.75 6.164 1 94.44 352 GLU A C 1
ATOM 2731 O O . GLU A 1 352 ? 18.125 -26.75 6.234 1 94.44 352 GLU A O 1
ATOM 2736 N N . ILE A 1 353 ? 16.141 -25.844 5.82 1 93.44 353 ILE A N 1
ATOM 2737 C CA . ILE A 1 353 ? 15.516 -27.109 5.488 1 93.44 353 ILE A CA 1
ATOM 2738 C C . ILE A 1 353 ? 16.156 -27.688 4.223 1 93.44 353 ILE A C 1
ATOM 2740 O O . ILE A 1 353 ? 16.453 -28.875 4.152 1 93.44 353 ILE A O 1
ATOM 2744 N N . LEU A 1 354 ? 16.391 -26.859 3.242 1 95.94 354 LEU A N 1
ATOM 2745 C CA . LEU A 1 354 ? 17.016 -27.297 1.996 1 95.94 354 LEU A CA 1
ATOM 2746 C C . LEU A 1 354 ? 18.422 -27.844 2.252 1 95.94 354 LEU A C 1
ATOM 2748 O O . LEU A 1 354 ? 18.734 -28.953 1.839 1 95.94 354 LEU A O 1
ATOM 2752 N N . HIS A 1 355 ? 19.172 -27.141 3.068 1 95.69 355 HIS A N 1
ATOM 2753 C CA . HIS A 1 355 ? 20.531 -27.562 3.381 1 95.69 355 HIS A CA 1
ATOM 2754 C C . HIS A 1 355 ? 20.531 -28.875 4.156 1 95.69 355 HIS A C 1
ATOM 2756 O O . HIS A 1 355 ? 21.344 -29.766 3.889 1 95.69 355 HIS A O 1
ATOM 2762 N N . SER A 1 356 ? 19.641 -28.938 5.07 1 93.75 356 SER A N 1
ATOM 2763 C CA . SER A 1 356 ? 19.578 -30.125 5.93 1 93.75 356 SER A CA 1
ATOM 2764 C C . SER A 1 356 ? 19.188 -31.375 5.137 1 93.75 356 SER A C 1
ATOM 2766 O O . SER A 1 356 ? 19.391 -32.5 5.602 1 93.75 356 SER A O 1
ATOM 2768 N N . ASN A 1 357 ? 18.734 -31.188 3.91 1 94.25 357 ASN A N 1
ATOM 2769 C CA . ASN A 1 357 ? 18.344 -32.312 3.086 1 94.25 357 ASN A CA 1
ATOM 2770 C C . ASN A 1 357 ? 19.266 -32.5 1.889 1 94.25 357 ASN A C 1
ATOM 2772 O O . ASN A 1 357 ? 18.891 -33.125 0.889 1 94.25 357 ASN A O 1
ATOM 2776 N N . GLY A 1 358 ? 20.391 -31.828 1.983 1 95.31 358 GLY A N 1
ATOM 2777 C CA . GLY A 1 358 ? 21.469 -32.094 1.039 1 95.31 358 GLY A CA 1
ATOM 2778 C C . GLY A 1 358 ? 21.328 -31.266 -0.237 1 95.31 358 GLY A C 1
ATOM 2779 O O . GLY A 1 358 ? 22.031 -31.531 -1.218 1 95.31 358 GLY A O 1
ATOM 2780 N N . ILE A 1 359 ? 20.469 -30.281 -0.243 1 97.25 359 ILE A N 1
ATOM 2781 C CA . ILE A 1 359 ? 20.297 -29.453 -1.435 1 97.25 359 ILE A CA 1
ATOM 2782 C C . ILE A 1 359 ? 21.391 -28.406 -1.507 1 97.25 359 ILE A C 1
ATOM 2784 O O . ILE A 1 359 ? 21.641 -27.688 -0.533 1 97.25 359 ILE A O 1
ATOM 2788 N N . THR A 1 360 ? 22.031 -28.312 -2.666 1 97.25 360 THR A N 1
ATOM 2789 C CA . THR A 1 360 ? 23.109 -27.359 -2.83 1 97.25 360 THR A CA 1
ATOM 2790 C C . THR A 1 360 ? 22.875 -26.469 -4.051 1 97.25 360 THR A C 1
ATOM 2792 O O . THR A 1 360 ? 23.516 -25.422 -4.203 1 97.25 360 THR A O 1
ATOM 2795 N N . ARG A 1 361 ? 21.969 -26.938 -4.895 1 97.19 361 ARG A N 1
ATOM 2796 C CA . ARG A 1 361 ? 21.703 -26.219 -6.137 1 97.19 361 ARG A CA 1
ATOM 2797 C C . ARG A 1 361 ? 20.234 -25.828 -6.242 1 97.19 361 ARG A C 1
ATOM 2799 O O . ARG A 1 361 ? 19.359 -26.594 -5.844 1 97.19 361 ARG A O 1
ATOM 2806 N N . LEU A 1 362 ? 20.062 -24.641 -6.75 1 97.44 362 LEU A N 1
ATOM 2807 C CA . LEU A 1 362 ? 18.719 -24.156 -7.027 1 97.44 362 LEU A CA 1
ATOM 2808 C C . LEU A 1 362 ? 18.531 -23.906 -8.516 1 97.44 362 LEU A C 1
ATOM 2810 O O . LEU A 1 362 ? 19.188 -23.047 -9.102 1 97.44 362 LEU A O 1
ATOM 2814 N N . ILE A 1 363 ? 17.641 -24.688 -9.102 1 96.38 363 ILE A N 1
ATOM 2815 C CA . ILE A 1 363 ? 17.359 -24.578 -10.523 1 96.38 363 ILE A CA 1
ATOM 2816 C C . ILE A 1 363 ? 16.141 -23.672 -10.734 1 96.38 363 ILE A C 1
ATOM 2818 O O . ILE A 1 363 ? 15.109 -23.859 -10.086 1 96.38 363 ILE A O 1
ATOM 2822 N N . LEU A 1 364 ? 16.312 -22.734 -11.625 1 95.62 364 LEU A N 1
ATOM 2823 C CA . LEU A 1 364 ? 15.242 -21.766 -11.867 1 95.62 364 LEU A CA 1
ATOM 2824 C C . LEU A 1 364 ? 14.391 -22.188 -13.062 1 95.62 364 LEU A C 1
ATOM 2826 O O . LEU A 1 364 ? 14.93 -22.625 -14.086 1 95.62 364 LEU A O 1
ATOM 2830 N N . ALA A 1 365 ? 13.094 -22.109 -12.883 1 91.06 365 ALA A N 1
ATOM 2831 C CA . ALA A 1 365 ? 12.148 -22.422 -13.945 1 91.06 365 ALA A CA 1
ATOM 2832 C C . ALA A 1 365 ? 11.094 -21.328 -14.086 1 91.06 365 ALA A C 1
ATOM 2834 O O . ALA A 1 365 ? 10.758 -20.641 -13.117 1 91.06 365 ALA A O 1
ATOM 2835 N N . GLY A 1 366 ? 10.531 -21.172 -15.297 1 86.31 366 GLY A N 1
ATOM 2836 C CA . GLY A 1 366 ? 9.539 -20.156 -15.555 1 86.31 366 GLY A CA 1
ATOM 2837 C C . GLY A 1 366 ? 10.086 -18.734 -15.438 1 86.31 366 GLY A C 1
ATOM 2838 O O . GLY A 1 366 ? 11.195 -18.469 -15.898 1 86.31 366 GLY A O 1
ATOM 2839 N N . ASN A 1 367 ? 9.289 -17.891 -14.812 1 87.69 367 ASN A N 1
ATOM 2840 C CA . ASN A 1 367 ? 9.664 -16.484 -14.672 1 87.69 367 ASN A CA 1
ATOM 2841 C C . ASN A 1 367 ? 10.82 -16.312 -13.688 1 87.69 367 ASN A C 1
ATOM 2843 O O . ASN A 1 367 ? 11.438 -15.25 -13.625 1 87.69 367 ASN A O 1
ATOM 2847 N N . ALA A 1 368 ? 11.148 -17.344 -13 1 93.88 368 ALA A N 1
ATOM 2848 C CA . ALA A 1 368 ? 12.25 -17.281 -12.047 1 93.88 368 ALA A CA 1
ATOM 2849 C C . ALA A 1 368 ? 13.562 -16.953 -12.758 1 93.88 368 ALA A C 1
ATOM 2851 O O . ALA A 1 368 ? 14.484 -16.406 -12.148 1 93.88 368 ALA A O 1
ATOM 2852 N N . ASN A 1 369 ? 13.586 -17.297 -14.039 1 90.94 369 ASN A N 1
ATOM 2853 C CA . ASN A 1 369 ? 14.781 -17.062 -14.836 1 90.94 369 ASN A CA 1
ATOM 2854 C C . ASN A 1 369 ? 14.859 -15.617 -15.312 1 90.94 369 ASN A C 1
ATOM 2856 O O . ASN A 1 369 ? 15.898 -15.188 -15.828 1 90.94 369 ASN A O 1
ATOM 2860 N N . LYS A 1 370 ? 13.867 -14.938 -15.102 1 90 370 LYS A N 1
ATOM 2861 C CA . LYS A 1 370 ? 13.789 -13.586 -15.648 1 90 370 LYS A CA 1
ATOM 2862 C C . LYS A 1 370 ? 14 -12.539 -14.555 1 90 370 LYS A C 1
ATOM 2864 O O . LYS A 1 370 ? 13.75 -12.805 -13.383 1 90 370 LYS A O 1
ATOM 2869 N N . GLU A 1 371 ? 14.469 -11.438 -15.086 1 91.75 371 GLU A N 1
ATOM 2870 C CA . GLU A 1 371 ? 14.469 -10.289 -14.18 1 91.75 371 GLU A CA 1
ATOM 2871 C C . GLU A 1 371 ? 13.047 -9.836 -13.867 1 91.75 371 GLU A C 1
ATOM 2873 O O . GLU A 1 371 ? 12.156 -9.945 -14.711 1 91.75 371 GLU A O 1
ATOM 2878 N N . PRO A 1 372 ? 12.859 -9.234 -12.633 1 94.94 372 PRO A N 1
ATOM 2879 C CA . PRO A 1 372 ? 13.844 -9.039 -11.562 1 94.94 372 PRO A CA 1
ATOM 2880 C C . PRO A 1 372 ? 13.953 -10.242 -10.633 1 94.94 372 PRO A C 1
ATOM 2882 O O . PRO A 1 372 ? 14.75 -10.234 -9.695 1 94.94 372 PRO A O 1
ATOM 2885 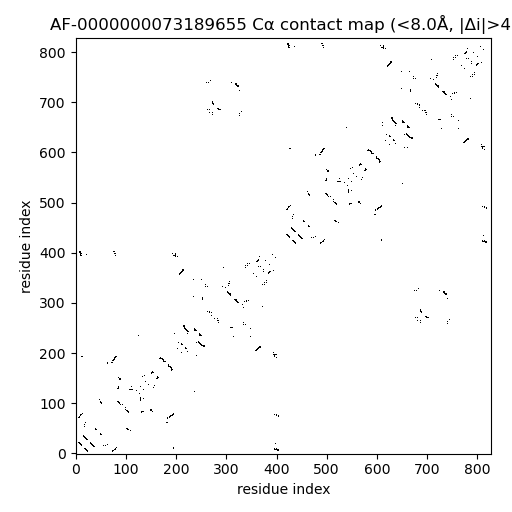N N . TYR A 1 373 ? 13.273 -11.32 -10.898 1 95.88 373 TYR A N 1
ATOM 2886 C CA . TYR A 1 373 ? 13.172 -12.445 -9.977 1 95.88 373 TYR A CA 1
ATOM 2887 C C . TYR A 1 373 ? 14.516 -13.156 -9.82 1 95.88 373 TYR A C 1
ATOM 2889 O O . TYR A 1 373 ? 14.922 -13.492 -8.711 1 95.88 373 TYR A O 1
ATOM 2897 N N . SER A 1 374 ? 15.203 -13.305 -10.961 1 94.88 374 SER A N 1
ATOM 2898 C CA . SER A 1 374 ? 16.5 -13.977 -10.906 1 94.88 374 SER A CA 1
ATOM 2899 C C . SER A 1 374 ? 17.469 -13.25 -9.977 1 94.88 374 SER A C 1
ATOM 2901 O O . SER A 1 374 ? 18.188 -13.883 -9.203 1 94.88 374 SER A O 1
ATOM 2903 N N . THR A 1 375 ? 17.438 -11.938 -10.023 1 94.5 375 THR A N 1
ATOM 2904 C CA . THR A 1 375 ? 18.297 -11.125 -9.172 1 94.5 375 THR A CA 1
ATOM 2905 C C . THR A 1 375 ? 17.953 -11.312 -7.699 1 94.5 375 THR A C 1
ATOM 2907 O O . THR A 1 375 ? 18.828 -11.523 -6.867 1 94.5 375 THR A O 1
ATOM 2910 N N . TYR A 1 376 ? 16.719 -11.336 -7.395 1 95.88 376 TYR A N 1
ATOM 2911 C CA . TYR A 1 376 ? 16.297 -11.43 -6 1 95.88 376 TYR A CA 1
ATOM 2912 C C . TYR A 1 376 ? 16.484 -12.844 -5.469 1 95.88 376 TYR A C 1
ATOM 2914 O O . TYR A 1 376 ? 16.766 -13.031 -4.285 1 95.88 376 TYR A O 1
ATOM 2922 N N . ILE A 1 377 ? 16.375 -13.82 -6.301 1 97.75 377 ILE A N 1
ATOM 2923 C CA . ILE A 1 377 ? 16.656 -15.195 -5.91 1 97.75 377 ILE A CA 1
ATOM 2924 C C . ILE A 1 377 ? 18.125 -15.328 -5.523 1 97.75 377 ILE A C 1
ATOM 2926 O O . ILE A 1 377 ? 18.453 -15.93 -4.496 1 97.75 377 ILE A O 1
ATOM 2930 N N . LYS A 1 378 ? 18.984 -14.75 -6.324 1 96.12 378 LYS A N 1
ATOM 2931 C CA . LYS A 1 378 ? 20.406 -14.789 -6.023 1 96.12 378 LYS A CA 1
ATOM 2932 C C . LYS A 1 378 ? 20.703 -14.117 -4.691 1 96.12 378 LYS A C 1
ATOM 2934 O O . LYS A 1 378 ? 21.594 -14.547 -3.955 1 96.12 378 LYS A O 1
ATOM 2939 N N . GLU A 1 379 ? 20 -13.086 -4.414 1 95.06 379 GLU A N 1
ATOM 2940 C CA . GLU A 1 379 ? 20.203 -12.352 -3.172 1 95.06 379 GLU A CA 1
ATOM 2941 C C . GLU A 1 379 ? 19.734 -13.156 -1.967 1 95.06 379 GLU A C 1
ATOM 2943 O O . GLU A 1 379 ? 20.438 -13.234 -0.954 1 95.06 379 GLU A O 1
ATOM 2948 N N . ILE A 1 380 ? 18.594 -13.758 -2.047 1 96.75 380 ILE A N 1
ATOM 2949 C CA . ILE A 1 380 ? 17.953 -14.406 -0.913 1 96.75 380 ILE A CA 1
ATOM 2950 C C . ILE A 1 380 ? 18.547 -15.805 -0.713 1 96.75 380 ILE A C 1
ATOM 2952 O O . ILE A 1 380 ? 18.734 -16.25 0.422 1 96.75 380 ILE A O 1
ATOM 2956 N N . PHE A 1 381 ? 18.828 -16.438 -1.802 1 97.75 381 PHE A N 1
ATOM 2957 C CA . PHE A 1 381 ? 19.406 -17.766 -1.758 1 97.75 381 PHE A CA 1
ATOM 2958 C C . PHE A 1 381 ? 20.891 -17.734 -2.111 1 97.75 381 PHE A C 1
ATOM 2960 O O . PHE A 1 381 ? 21.359 -18.531 -2.922 1 97.75 381 PHE A O 1
ATOM 2967 N N . LYS A 1 382 ? 21.578 -16.922 -1.457 1 96 382 LYS A N 1
ATOM 2968 C CA . LYS A 1 382 ? 22.969 -16.609 -1.803 1 96 382 LYS A CA 1
ATOM 2969 C C . LYS A 1 382 ? 23.891 -17.797 -1.536 1 96 382 LYS A C 1
ATOM 2971 O O . LYS A 1 382 ? 24.938 -17.938 -2.166 1 96 382 LYS A O 1
ATOM 2976 N N . ASP A 1 383 ? 23.484 -18.703 -0.705 1 96.12 383 ASP A N 1
ATOM 2977 C CA . ASP A 1 383 ? 24.344 -19.828 -0.313 1 96.12 383 ASP A CA 1
ATOM 2978 C C . ASP A 1 383 ? 24.172 -21 -1.275 1 96.12 383 ASP A C 1
ATOM 2980 O O . ASP A 1 383 ? 24.859 -22.031 -1.141 1 96.12 383 ASP A O 1
ATOM 2984 N N . PHE A 1 384 ? 23.359 -20.891 -2.225 1 97.75 384 PHE A N 1
ATOM 2985 C CA . PHE A 1 384 ? 23.109 -21.969 -3.182 1 97.75 384 PHE A CA 1
ATOM 2986 C C . PHE A 1 384 ? 23.703 -21.625 -4.543 1 97.75 384 PHE A C 1
ATOM 2988 O O . PHE A 1 384 ? 23.844 -20.453 -4.895 1 97.75 384 PHE A O 1
ATOM 2995 N N . GLU A 1 385 ? 24.125 -22.656 -5.25 1 97.19 385 GLU A N 1
ATOM 2996 C CA . GLU A 1 385 ? 24.438 -22.469 -6.668 1 97.19 385 GLU A CA 1
ATOM 2997 C C . GLU A 1 385 ? 23.156 -22.266 -7.48 1 97.19 385 GLU A C 1
ATOM 2999 O O . GLU A 1 385 ? 22.328 -23.172 -7.566 1 97.19 385 GLU A O 1
ATOM 3004 N N . ILE A 1 386 ? 23.062 -21.125 -8.031 1 96.75 386 ILE A N 1
ATOM 3005 C CA . ILE A 1 386 ? 21.859 -20.812 -8.797 1 96.75 386 ILE A CA 1
ATOM 3006 C C . ILE A 1 386 ? 22.078 -21.188 -10.258 1 96.75 386 ILE A C 1
ATOM 3008 O O . ILE A 1 386 ? 23 -20.688 -10.914 1 96.75 386 ILE A O 1
ATOM 3012 N N . CYS A 1 387 ? 21.219 -22.016 -10.727 1 93.19 387 CYS A N 1
ATOM 3013 C CA . CYS A 1 387 ? 21.344 -22.531 -12.094 1 93.19 387 CYS A CA 1
ATOM 3014 C C . CYS A 1 387 ? 20.156 -22.094 -12.938 1 93.19 387 CYS A C 1
ATOM 3016 O O . CYS A 1 387 ? 19.016 -22.438 -12.633 1 93.19 387 CYS A O 1
ATOM 3018 N N . ALA A 1 388 ? 20.5 -21.344 -13.961 1 87.12 388 ALA A N 1
ATOM 3019 C CA . ALA A 1 388 ? 19.438 -21.047 -14.93 1 87.12 388 ALA A CA 1
ATOM 3020 C C . ALA A 1 388 ? 19.094 -22.281 -15.758 1 87.12 388 ALA A C 1
ATOM 3022 O O . ALA A 1 388 ? 19.984 -23.078 -16.109 1 87.12 388 ALA A O 1
ATOM 3023 N N . SER A 1 389 ? 17.906 -22.469 -15.875 1 78.06 389 SER A N 1
ATOM 3024 C CA . SER A 1 389 ? 17.516 -23.609 -16.688 1 78.06 389 SER A CA 1
ATOM 3025 C C . SER A 1 389 ? 17.297 -23.203 -18.141 1 78.06 389 SER A C 1
ATOM 3027 O O . SER A 1 389 ? 17.016 -22.047 -18.438 1 78.06 389 SER A O 1
ATOM 3029 N N . ASP A 1 390 ? 17.625 -24.25 -18.969 1 78.06 390 ASP A N 1
ATOM 3030 C CA . ASP A 1 390 ? 17.188 -24.094 -20.344 1 78.06 390 ASP A CA 1
ATOM 3031 C C . ASP A 1 390 ? 15.672 -23.953 -20.422 1 78.06 390 ASP A C 1
ATOM 3033 O O . ASP A 1 390 ? 14.93 -24.875 -20.094 1 78.06 390 ASP A O 1
ATOM 3037 N N . GLN A 1 391 ? 15.242 -22.766 -20.781 1 72.81 391 GLN A N 1
ATOM 3038 C CA . GLN A 1 391 ? 13.82 -22.438 -20.781 1 72.81 391 GLN A CA 1
ATOM 3039 C C . GLN A 1 391 ? 13.016 -23.469 -21.547 1 72.81 391 GLN A C 1
ATOM 3041 O O . GLN A 1 391 ? 11.859 -23.75 -21.219 1 72.81 391 GLN A O 1
ATOM 3046 N N . SER A 1 392 ? 13.695 -23.984 -22.469 1 74.31 392 SER A N 1
ATOM 3047 C CA . SER A 1 392 ? 12.984 -24.969 -23.281 1 74.31 392 SER A CA 1
ATOM 3048 C C . SER A 1 392 ? 12.773 -26.281 -22.531 1 74.31 392 SER A C 1
ATOM 3050 O O . SER A 1 392 ? 11.844 -27.031 -22.828 1 74.31 392 SER A O 1
ATOM 3052 N N . LYS A 1 393 ? 13.539 -26.469 -21.547 1 82.25 393 LYS A N 1
ATOM 3053 C CA . LYS A 1 393 ? 13.461 -27.734 -20.812 1 82.25 393 LYS A CA 1
ATOM 3054 C C . LYS A 1 393 ? 12.758 -27.562 -19.469 1 82.25 393 LYS A C 1
ATOM 3056 O O . LYS A 1 393 ? 12.516 -28.531 -18.766 1 82.25 393 LYS A O 1
ATOM 3061 N N . ALA A 1 394 ? 12.43 -26.344 -19.219 1 83.81 394 ALA A N 1
ATOM 3062 C CA . ALA A 1 394 ? 11.789 -26.047 -17.953 1 83.81 394 ALA A CA 1
ATOM 3063 C C . ALA A 1 394 ? 10.32 -25.688 -18.141 1 83.81 394 ALA A C 1
ATOM 3065 O O . ALA A 1 394 ? 9.875 -24.625 -17.734 1 83.81 394 ALA A O 1
ATOM 3066 N N . SER A 1 395 ? 9.625 -26.5 -18.844 1 88.62 395 SER A N 1
ATOM 3067 C CA . SER A 1 395 ? 8.195 -26.297 -19.047 1 88.62 395 SER A CA 1
ATOM 3068 C C . SER A 1 395 ? 7.422 -27.594 -18.828 1 88.62 395 SER A C 1
ATOM 3070 O O . SER A 1 395 ? 7.973 -28.688 -18.984 1 88.62 395 SER A O 1
ATOM 3072 N N . ALA A 1 396 ? 6.238 -27.406 -18.422 1 92.5 396 ALA A N 1
ATOM 3073 C CA . ALA A 1 396 ? 5.395 -28.578 -18.188 1 92.5 396 ALA A CA 1
ATOM 3074 C C . ALA A 1 396 ? 5.188 -29.375 -19.469 1 92.5 396 ALA A C 1
ATOM 3076 O O . ALA A 1 396 ? 5.156 -30.594 -19.453 1 92.5 396 ALA A O 1
ATOM 3077 N N . ALA A 1 397 ? 5.113 -28.641 -20.578 1 94.62 397 ALA A N 1
ATOM 3078 C CA . ALA A 1 397 ? 4.914 -29.312 -21.859 1 94.62 397 ALA A CA 1
ATOM 3079 C C . ALA A 1 397 ? 6.117 -30.172 -22.219 1 94.62 397 ALA A C 1
ATOM 3081 O O . ALA A 1 397 ? 5.961 -31.312 -22.656 1 94.62 397 ALA A O 1
ATOM 3082 N N . TYR A 1 398 ? 7.246 -29.656 -21.984 1 94.75 398 TYR A N 1
ATOM 3083 C CA . TYR A 1 398 ? 8.453 -30.438 -22.266 1 94.75 398 TYR A CA 1
ATOM 3084 C C . TYR A 1 398 ? 8.555 -31.641 -21.328 1 94.75 398 TYR A C 1
ATOM 3086 O O . TYR A 1 398 ? 8.883 -32.75 -21.766 1 94.75 398 TYR A O 1
ATOM 3094 N N . GLY A 1 399 ? 8.328 -31.406 -20.078 1 95.25 399 GLY A N 1
ATOM 3095 C CA . GLY A 1 399 ? 8.359 -32.5 -19.125 1 95.25 399 GLY A CA 1
ATOM 3096 C C . GLY A 1 399 ? 7.414 -33.625 -19.5 1 95.25 399 GLY A C 1
ATOM 3097 O O . GLY A 1 399 ? 7.762 -34.812 -19.375 1 95.25 399 GLY A O 1
ATOM 3098 N N . ALA A 1 400 ? 6.242 -33.25 -19.891 1 96.25 400 ALA A N 1
ATOM 3099 C CA . ALA A 1 400 ? 5.266 -34.25 -20.328 1 96.25 400 ALA A CA 1
ATOM 3100 C C . ALA A 1 400 ? 5.754 -34.969 -21.562 1 96.25 400 ALA A C 1
ATOM 3102 O O . ALA A 1 400 ? 5.617 -36.188 -21.656 1 96.25 400 ALA A O 1
ATOM 3103 N N . ALA A 1 401 ? 6.316 -34.25 -22.5 1 95.62 401 ALA A N 1
ATOM 3104 C CA . ALA A 1 401 ? 6.855 -34.875 -23.703 1 95.62 401 ALA A CA 1
ATOM 3105 C C . ALA A 1 401 ? 8 -35.812 -23.375 1 95.62 401 ALA A C 1
ATOM 3107 O O . ALA A 1 401 ? 8.102 -36.906 -23.953 1 95.62 401 ALA A O 1
ATOM 3108 N N . LEU A 1 402 ? 8.797 -35.375 -22.5 1 95.25 402 LEU A N 1
ATOM 3109 C CA . LEU A 1 402 ? 9.93 -36.188 -22.078 1 95.25 402 LEU A CA 1
ATOM 3110 C C . LEU A 1 402 ? 9.445 -37.5 -21.438 1 95.25 402 LEU A C 1
ATOM 3112 O O . LEU A 1 402 ? 9.969 -38.562 -21.75 1 95.25 402 LEU A O 1
ATOM 3116 N N . PHE A 1 403 ? 8.508 -37.375 -20.594 1 94.81 403 PHE A N 1
ATOM 3117 C CA . PHE A 1 403 ? 7.926 -38.562 -19.969 1 94.81 403 PHE A CA 1
ATOM 3118 C C . PHE A 1 403 ? 7.355 -39.5 -21.031 1 94.81 403 PHE A C 1
ATOM 3120 O O . PHE A 1 403 ? 7.566 -40.688 -20.984 1 94.81 403 PHE A O 1
ATOM 3127 N N . ALA A 1 404 ? 6.672 -38.938 -21.984 1 94.5 404 ALA A N 1
ATOM 3128 C CA . ALA A 1 404 ? 6.086 -39.688 -23.062 1 94.5 404 ALA A CA 1
ATOM 3129 C C . ALA A 1 404 ? 7.168 -40.438 -23.859 1 94.5 404 ALA A C 1
ATOM 3131 O O . ALA A 1 404 ? 6.973 -41.562 -24.281 1 94.5 404 ALA A O 1
ATOM 3132 N N . SER A 1 405 ? 8.242 -39.781 -24.078 1 93.19 405 SER A N 1
ATOM 3133 C CA . SER A 1 405 ? 9.32 -40.344 -24.891 1 93.19 405 SER A CA 1
ATOM 3134 C C . SER A 1 405 ? 9.969 -41.531 -24.188 1 93.19 405 SER A C 1
ATOM 3136 O O . SER A 1 405 ? 10.578 -42.406 -24.844 1 93.19 405 SER A O 1
ATOM 3138 N N . ARG A 1 406 ? 9.781 -41.625 -22.969 1 91.06 406 ARG A N 1
ATOM 3139 C CA . ARG A 1 406 ? 10.422 -42.656 -22.188 1 91.06 406 ARG A CA 1
ATOM 3140 C C . ARG A 1 406 ? 9.477 -43.844 -21.953 1 91.06 406 ARG A C 1
ATOM 3142 O O . ARG A 1 406 ? 9.859 -44.844 -21.328 1 91.06 406 ARG A O 1
ATOM 3149 N N . MET A 1 407 ? 8.312 -43.719 -22.406 1 89.44 407 MET A N 1
ATOM 3150 C CA . MET A 1 407 ? 7.336 -44.781 -22.328 1 89.44 407 MET A CA 1
ATOM 3151 C C . MET A 1 407 ? 7.496 -45.75 -23.5 1 89.44 407 MET A C 1
ATOM 3153 O O . MET A 1 407 ? 7.973 -45.375 -24.562 1 89.44 407 MET A O 1
ATOM 3157 N N . PRO A 1 408 ? 7.16 -47 -23.219 1 83.25 408 PRO A N 1
ATOM 3158 C CA . PRO A 1 408 ? 7.289 -47.969 -24.312 1 83.25 408 PRO A CA 1
ATOM 3159 C C . PRO A 1 408 ? 6.324 -47.719 -25.453 1 83.25 408 PRO A C 1
ATOM 3161 O O . PRO A 1 408 ? 5.219 -47.219 -25.234 1 83.25 408 PRO A O 1
ATOM 3164 N N . VAL A 1 409 ? 6.832 -47.906 -26.688 1 73.75 409 VAL A N 1
ATOM 3165 C CA . VAL A 1 409 ? 5.98 -47.844 -27.859 1 73.75 409 VAL A CA 1
ATOM 3166 C C . VAL A 1 409 ? 5.414 -49.25 -28.156 1 73.75 409 VAL A C 1
ATOM 3168 O O . VAL A 1 409 ? 6.16 -50.219 -28.219 1 73.75 409 VAL A O 1
ATOM 3171 N N . LEU A 1 410 ? 4.086 -49.469 -27.922 1 65.25 410 LEU A N 1
ATOM 3172 C CA . LEU A 1 410 ? 3.514 -50.781 -28.219 1 65.25 410 LEU A CA 1
ATOM 3173 C C . LEU A 1 410 ? 3.6 -51.094 -29.703 1 65.25 410 LEU A C 1
ATOM 3175 O O . LEU A 1 410 ? 3.35 -50.219 -30.547 1 65.25 410 LEU A O 1
ATOM 3179 N N . PRO A 1 411 ? 4.309 -52.25 -30.125 1 56.91 411 PRO A N 1
ATOM 3180 C CA . PRO A 1 411 ? 4.383 -52.656 -31.531 1 56.91 411 PRO A CA 1
ATOM 3181 C C . PRO A 1 411 ? 3.02 -52.656 -32.219 1 56.91 411 PRO A C 1
ATOM 3183 O O . PRO A 1 411 ? 1.995 -52.875 -31.562 1 56.91 411 PRO A O 1
ATOM 3186 N N . LYS A 1 412 ? 2.791 -52.031 -33.531 1 51.16 412 LYS A N 1
ATOM 3187 C CA . LYS A 1 412 ? 1.605 -52.125 -34.375 1 51.16 412 LYS A CA 1
ATOM 3188 C C . LYS A 1 412 ? 1.062 -53.531 -34.406 1 51.16 412 LYS A C 1
ATOM 3190 O O . LYS A 1 412 ? 1.819 -54.5 -34.594 1 51.16 412 LYS A O 1
ATOM 3195 N N . SER A 1 413 ? 0.083 -53.781 -33.562 1 38.53 413 SER A N 1
ATOM 3196 C CA . SER A 1 413 ? -0.484 -55.062 -33.938 1 38.53 413 SER A CA 1
ATOM 3197 C C . SER A 1 413 ? -0.527 -55.25 -35.438 1 38.53 413 SER A C 1
ATOM 3199 O O . SER A 1 413 ? -1.019 -54.344 -36.156 1 38.53 413 SER A O 1
ATOM 3201 N N . GLU A 1 414 ? 0.379 -56.094 -35.969 1 34.53 414 GLU A N 1
ATOM 3202 C CA . GLU A 1 414 ? 0.048 -56.625 -37.281 1 34.53 414 GLU A CA 1
ATOM 3203 C C . GLU A 1 414 ? -1.407 -57.094 -37.344 1 34.53 414 GLU A C 1
ATOM 3205 O O . GLU A 1 414 ? -1.913 -57.688 -36.406 1 34.53 414 GLU A O 1
ATOM 3210 N N . MET B 1 1 ? -24.078 56.844 17.047 1 30.81 1 MET B N 1
ATOM 3211 C CA . MET B 1 1 ? -24.094 55.406 17.266 1 30.81 1 MET B CA 1
ATOM 3212 C C . MET B 1 1 ? -22.688 54.812 17.266 1 30.81 1 MET B C 1
ATOM 3214 O O . MET B 1 1 ? -21.922 55.031 16.312 1 30.81 1 MET B O 1
ATOM 3218 N N . CYS B 1 2 ? -22.031 54.656 18.328 1 39.5 2 CYS B N 1
ATOM 3219 C CA . CYS B 1 2 ? -20.641 54.219 18.5 1 39.5 2 CYS B CA 1
ATOM 3220 C C . CYS B 1 2 ? -20.344 53.031 17.609 1 39.5 2 CYS B C 1
ATOM 3222 O O . CYS B 1 2 ? -21.016 52 17.703 1 39.5 2 CYS B O 1
ATOM 3224 N N . GLU B 1 3 ? -20.016 53.25 16.406 1 51.5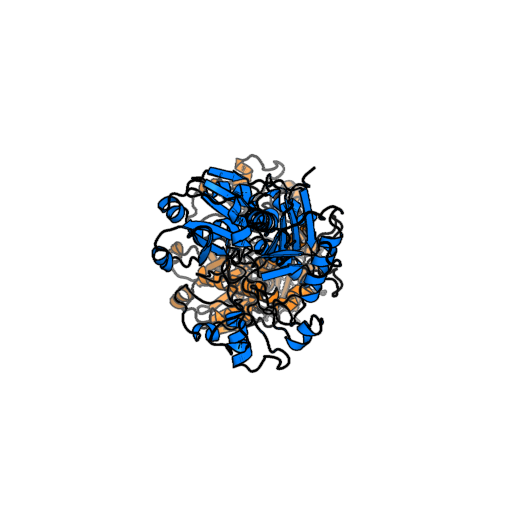3 3 GLU B N 1
ATOM 3225 C CA . GLU B 1 3 ? -19.719 52.156 15.469 1 51.53 3 GLU B CA 1
ATOM 3226 C C . GLU B 1 3 ? -18.938 51.031 16.156 1 51.53 3 GLU B C 1
ATOM 3228 O O . GLU B 1 3 ? -17.922 51.281 16.812 1 51.53 3 GLU B O 1
ATOM 3233 N N . ALA B 1 4 ? -19.578 50.062 16.484 1 62 4 ALA B N 1
ATOM 3234 C CA . ALA B 1 4 ? -19.078 48.906 17.25 1 62 4 ALA B CA 1
ATOM 3235 C C . ALA B 1 4 ? -17.719 48.438 16.719 1 62 4 ALA B C 1
ATOM 3237 O O . ALA B 1 4 ? -17.531 48.344 15.508 1 62 4 ALA B O 1
ATOM 3238 N N . ALA B 1 5 ? -16.656 48.406 17.547 1 80.06 5 ALA B N 1
ATOM 3239 C CA . ALA B 1 5 ? -15.266 48.094 17.266 1 80.06 5 ALA B CA 1
ATOM 3240 C C . ALA B 1 5 ? -15.141 46.688 16.656 1 80.06 5 ALA B C 1
ATOM 3242 O O . ALA B 1 5 ? -15.82 45.781 17.078 1 80.06 5 ALA B O 1
ATOM 3243 N N . VAL B 1 6 ? -14.57 46.688 15.445 1 89.56 6 VAL B N 1
ATOM 3244 C CA . VAL B 1 6 ? -14.344 45.406 14.742 1 89.56 6 VAL B CA 1
ATOM 3245 C C . VAL B 1 6 ? -12.875 45.031 14.859 1 89.56 6 VAL B C 1
ATOM 3247 O O . VAL B 1 6 ? -11.984 45.875 14.805 1 89.56 6 VAL B O 1
ATOM 3250 N N . ALA B 1 7 ? -12.672 43.781 15.18 1 93.75 7 ALA B N 1
ATOM 3251 C CA . ALA B 1 7 ? -11.328 43.219 15.18 1 93.75 7 ALA B CA 1
ATOM 3252 C C . ALA B 1 7 ? -11.148 42.25 14.016 1 93.75 7 ALA B C 1
ATOM 3254 O O . ALA B 1 7 ? -12.094 41.531 13.625 1 93.75 7 ALA B O 1
ATOM 3255 N N . VAL B 1 8 ? -9.906 42.219 13.469 1 94.5 8 VAL B N 1
ATOM 3256 C CA . VAL B 1 8 ? -9.656 41.375 12.297 1 94.5 8 VAL B CA 1
ATOM 3257 C C . VAL B 1 8 ? -8.508 40.406 12.578 1 94.5 8 VAL B C 1
ATOM 3259 O O . VAL B 1 8 ? -7.504 40.812 13.18 1 94.5 8 VAL B O 1
ATOM 3262 N N . GLY B 1 9 ? -8.773 39.188 12.258 1 96.19 9 GLY B N 1
ATOM 3263 C CA . GLY B 1 9 ? -7.742 38.156 12.234 1 96.19 9 GLY B CA 1
ATOM 3264 C C . GLY B 1 9 ? -7.398 37.656 10.836 1 96.19 9 GLY B C 1
ATOM 3265 O O . GLY B 1 9 ? -8.289 37.406 10.031 1 96.19 9 GLY B O 1
ATOM 3266 N N . ILE B 1 10 ? -6.074 37.594 10.5 1 96.31 10 ILE B N 1
ATOM 3267 C CA . ILE B 1 10 ? -5.586 37.125 9.203 1 96.31 10 ILE B CA 1
ATOM 3268 C C . ILE B 1 10 ? -4.738 35.875 9.391 1 96.31 10 ILE B C 1
ATOM 3270 O O . ILE B 1 10 ? -3.715 35.906 10.078 1 96.31 10 ILE B O 1
ATOM 3274 N N . ASP B 1 11 ? -5.195 34.812 8.781 1 96.06 11 ASP B N 1
ATOM 3275 C CA . ASP B 1 11 ? -4.473 33.531 8.867 1 96.06 11 ASP B CA 1
ATOM 3276 C C . ASP B 1 11 ? -3.73 33.25 7.562 1 96.06 11 ASP B C 1
ATOM 3278 O O . ASP B 1 11 ? -4.355 33 6.531 1 96.06 11 ASP B O 1
ATOM 3282 N N . LEU B 1 12 ? -2.422 33.219 7.645 1 95.94 12 LEU B N 1
ATOM 3283 C CA . LEU B 1 12 ? -1.573 32.844 6.52 1 95.94 12 LEU B CA 1
ATOM 3284 C C . LEU B 1 12 ? -1.251 31.359 6.555 1 95.94 12 LEU B C 1
ATOM 3286 O O . LEU B 1 12 ? -0.134 30.969 6.902 1 95.94 12 LEU B O 1
ATOM 3290 N N . GLY B 1 13 ? -2.17 30.547 6.121 1 91.75 13 GLY B N 1
ATOM 3291 C CA . GLY B 1 13 ? -2.016 29.094 6.164 1 91.75 13 GLY B CA 1
ATOM 3292 C C . GLY B 1 13 ? -1.102 28.562 5.074 1 91.75 13 GLY B C 1
ATOM 3293 O O . GLY B 1 13 ? -0.688 29.312 4.184 1 91.75 13 GLY B O 1
ATOM 3294 N N . THR B 1 14 ? -0.809 27.25 5.191 1 90.06 14 THR B N 1
ATOM 3295 C CA . THR B 1 14 ? 0.046 26.594 4.215 1 90.06 14 THR B CA 1
ATOM 3296 C C . THR B 1 14 ? -0.675 26.438 2.879 1 90.06 14 THR B C 1
ATOM 3298 O O . THR B 1 14 ? -0.05 26.5 1.819 1 90.06 14 THR B O 1
ATOM 3301 N N . THR B 1 15 ? -1.928 26.25 2.893 1 85.25 15 THR B N 1
ATOM 3302 C CA . THR B 1 15 ? -2.695 26 1.677 1 85.25 15 THR B CA 1
ATOM 3303 C C . THR B 1 15 ? -3.529 27.219 1.309 1 85.25 15 THR B C 1
ATOM 3305 O O . THR B 1 15 ? -3.703 27.531 0.127 1 85.25 15 THR B O 1
ATOM 3308 N N . SER B 1 16 ? -4.043 27.906 2.271 1 89.69 16 SER B N 1
ATOM 3309 C CA . SER B 1 16 ? -5 28.984 2.025 1 89.69 16 SER B CA 1
ATOM 3310 C C . SER B 1 16 ? -4.805 30.125 3.006 1 89.69 16 SER B C 1
ATOM 3312 O O . SER B 1 16 ? -4.141 29.969 4.035 1 89.69 16 SER B O 1
ATOM 3314 N N . ILE B 1 17 ? -5.379 31.266 2.523 1 94.81 17 ILE B N 1
ATOM 3315 C CA . ILE B 1 17 ? -5.484 32.438 3.389 1 94.81 17 ILE B CA 1
ATOM 3316 C C . ILE B 1 17 ? -6.926 32.594 3.863 1 94.81 17 ILE B C 1
ATOM 3318 O O . ILE B 1 17 ? -7.867 32.344 3.113 1 94.81 17 ILE B O 1
ATOM 3322 N N . LYS B 1 18 ? -7.039 33 5.148 1 92.19 18 LYS B N 1
ATOM 3323 C CA . LYS B 1 18 ? -8.359 33.281 5.707 1 92.19 18 LYS B CA 1
ATOM 3324 C C . LYS B 1 18 ? -8.383 34.594 6.477 1 92.19 18 LYS B C 1
ATOM 3326 O O . LYS B 1 18 ? -7.445 34.875 7.223 1 92.19 18 LYS B O 1
ATOM 3331 N N . VAL B 1 19 ? -9.398 35.375 6.207 1 94.44 19 VAL B N 1
ATOM 3332 C CA . VAL B 1 19 ? -9.625 36.625 6.934 1 94.44 19 VAL B CA 1
ATOM 3333 C C . VAL B 1 19 ? -10.961 36.562 7.672 1 94.44 19 VAL B C 1
ATOM 3335 O O . VAL B 1 19 ? -11.977 36.188 7.09 1 94.44 19 VAL B O 1
ATOM 3338 N N . CYS B 1 20 ? -10.875 36.938 8.945 1 94.5 20 CYS B N 1
ATOM 3339 C CA . CYS B 1 20 ? -12.078 36.938 9.773 1 94.5 20 CYS B CA 1
ATOM 3340 C C . CYS B 1 20 ? -12.25 38.25 10.516 1 94.5 20 CYS B C 1
ATOM 3342 O O . CYS B 1 20 ? -11.32 38.719 11.18 1 94.5 20 CYS B O 1
ATOM 3344 N N . ALA B 1 21 ? -13.406 38.844 10.375 1 93.44 21 ALA B N 1
ATOM 3345 C CA . ALA B 1 21 ? -13.773 40.031 11.117 1 93.44 21 ALA B CA 1
ATOM 3346 C C . ALA B 1 21 ? -14.859 39.75 12.141 1 93.44 21 ALA B C 1
ATOM 3348 O O . ALA B 1 21 ? -15.875 39.125 11.82 1 93.44 21 ALA B O 1
ATOM 3349 N N . ILE B 1 22 ? -14.555 40.188 13.344 1 92.88 22 ILE B N 1
ATOM 3350 C CA . ILE B 1 22 ? -15.547 39.938 14.383 1 92.88 22 ILE B CA 1
ATOM 3351 C C . ILE B 1 22 ? -15.93 41.25 15.055 1 92.88 22 ILE B C 1
ATOM 3353 O O . ILE B 1 22 ? -15.141 42.219 15.07 1 92.88 22 ILE B O 1
ATOM 3357 N N . ASP B 1 23 ? -17.141 41.25 15.688 1 89.75 23 ASP B N 1
ATOM 3358 C CA . ASP B 1 23 ? -17.594 42.438 16.406 1 89.75 23 ASP B CA 1
ATOM 3359 C C . ASP B 1 23 ? -17.312 42.312 17.891 1 89.75 23 ASP B C 1
ATOM 3361 O O . ASP B 1 23 ? -16.609 41.406 18.328 1 89.75 23 ASP B O 1
ATOM 3365 N N . SER B 1 24 ? -17.828 43.281 18.656 1 86.12 24 SER B N 1
ATOM 3366 C CA . SER B 1 24 ? -17.547 43.375 20.078 1 86.12 24 SER B CA 1
ATOM 3367 C C . SER B 1 24 ? -18.203 42.219 20.844 1 86.12 24 SER B C 1
ATOM 3369 O O . SER B 1 24 ? -17.797 41.906 21.969 1 86.12 24 SER B O 1
ATOM 3371 N N . SER B 1 25 ? -19.172 41.594 20.219 1 87.81 25 SER B N 1
ATOM 3372 C CA . SER B 1 25 ? -19.812 40.438 20.828 1 87.81 25 SER B CA 1
ATOM 3373 C C . SER B 1 25 ? -19.141 39.125 20.422 1 87.81 25 SER B C 1
ATOM 3375 O O . SER B 1 25 ? -19.656 38.031 20.672 1 87.81 25 SER B O 1
ATOM 3377 N N . GLU B 1 26 ? -17.953 39.312 19.688 1 90.06 26 GLU B N 1
ATOM 3378 C CA . GLU B 1 26 ? -17.156 38.156 19.25 1 90.06 26 GLU B CA 1
ATOM 3379 C C . GLU B 1 26 ? -17.906 37.344 18.219 1 90.06 26 GLU B C 1
ATOM 3381 O O . GLU B 1 26 ? -17.734 36.125 18.141 1 90.06 26 GLU B O 1
ATOM 3386 N N . THR B 1 27 ? -18.828 38 17.484 1 89.56 27 THR B N 1
ATOM 3387 C CA . THR B 1 27 ? -19.547 37.375 16.391 1 89.56 27 THR B CA 1
ATOM 3388 C C . THR B 1 27 ? -18.891 37.688 15.055 1 89.56 27 THR B C 1
ATOM 3390 O O . THR B 1 27 ? -18.469 38.812 14.812 1 89.56 27 THR B O 1
ATOM 3393 N N . VAL B 1 28 ? -18.844 36.656 14.25 1 91 28 VAL B N 1
ATOM 3394 C CA . VAL B 1 28 ? -18.234 36.844 12.938 1 91 28 VAL B CA 1
ATOM 3395 C C . VAL B 1 28 ? -19.109 37.75 12.086 1 91 28 VAL B C 1
ATOM 3397 O O . VAL B 1 28 ? -20.297 37.469 11.859 1 91 28 VAL B O 1
ATOM 3400 N N . VAL B 1 29 ? -18.531 38.812 11.695 1 89.06 29 VAL B N 1
ATOM 3401 C CA . VAL B 1 29 ? -19.219 39.781 10.82 1 89.06 29 VAL B CA 1
ATOM 3402 C C . VAL B 1 29 ? -19.016 39.375 9.359 1 89.06 29 VAL B C 1
ATOM 3404 O O . VAL B 1 29 ? -19.922 39.5 8.539 1 89.06 29 VAL B O 1
ATOM 3407 N N . GLU B 1 30 ? -17.781 38.969 9.078 1 91.38 30 GLU B N 1
ATOM 3408 C CA . GLU B 1 30 ? -17.422 38.531 7.734 1 91.38 30 GLU B CA 1
ATOM 3409 C C . GLU B 1 30 ? -16.203 37.625 7.762 1 91.38 30 GLU B C 1
ATOM 3411 O O . GLU B 1 30 ? -15.289 37.844 8.578 1 91.38 30 GLU B O 1
ATOM 3416 N N . GLU B 1 31 ? -16.25 36.719 6.977 1 92.56 31 GLU B N 1
ATOM 3417 C CA . GLU B 1 31 ? -15.125 35.812 6.82 1 92.56 31 GLU B CA 1
ATOM 3418 C C . GLU B 1 31 ? -14.945 35.406 5.359 1 92.56 31 GLU B C 1
ATOM 3420 O O . GLU B 1 31 ? -15.922 35.156 4.648 1 92.56 31 GLU B O 1
ATOM 3425 N N . LYS B 1 32 ? -13.688 35.438 4.855 1 92.75 32 LYS B N 1
ATOM 3426 C CA . LYS B 1 32 ? -13.344 35 3.5 1 92.75 32 LYS B CA 1
ATOM 3427 C C . LYS B 1 32 ? -12.07 34.156 3.492 1 92.75 32 LYS B C 1
ATOM 3429 O O . LYS B 1 32 ? -11.219 34.312 4.363 1 92.75 32 LYS B O 1
ATOM 3434 N N . SER B 1 33 ? -12.055 33.281 2.645 1 93.06 33 SER B N 1
ATOM 3435 C CA . SER B 1 33 ? -10.883 32.438 2.457 1 93.06 33 SER B CA 1
ATOM 3436 C C . SER B 1 33 ? -10.578 32.219 0.978 1 93.06 33 SER B C 1
ATOM 3438 O O . SER B 1 33 ? -11.469 32.312 0.135 1 93.06 33 SER B O 1
ATOM 3440 N N . ALA B 1 34 ? -9.312 32 0.613 1 93 34 ALA B N 1
ATOM 3441 C CA . ALA B 1 34 ? -8.891 31.734 -0.759 1 93 34 ALA B CA 1
ATOM 3442 C C . ALA B 1 34 ? -7.625 30.875 -0.786 1 93 34 ALA B C 1
ATOM 3444 O O . ALA B 1 34 ? -6.719 31.078 0.027 1 93 34 ALA B O 1
ATOM 3445 N N . VAL B 1 35 ? -7.621 29.953 -1.652 1 89.94 35 VAL B N 1
ATOM 3446 C CA . VAL B 1 35 ? -6.402 29.188 -1.898 1 89.94 35 VAL B CA 1
ATOM 3447 C C . VAL B 1 35 ? -5.367 30.062 -2.596 1 89.94 35 VAL B C 1
ATOM 3449 O O . VAL B 1 35 ? -5.691 30.781 -3.547 1 89.94 35 VAL B O 1
ATOM 3452 N N . HIS B 1 36 ? -4.121 30.047 -2.074 1 92.06 36 HIS B N 1
ATOM 3453 C CA . HIS B 1 36 ? -3.158 30.984 -2.631 1 92.06 36 HIS B CA 1
ATOM 3454 C C . HIS B 1 36 ? -2.328 30.328 -3.734 1 92.06 36 HIS B C 1
ATOM 3456 O O . HIS B 1 36 ? -1.701 31.031 -4.535 1 92.06 36 HIS B O 1
ATOM 3462 N N . ASP B 1 37 ? -2.256 28.984 -3.865 1 90.12 37 ASP B N 1
ATOM 3463 C CA . ASP B 1 37 ? -1.51 28.25 -4.879 1 90.12 37 ASP B CA 1
ATOM 3464 C C . ASP B 1 37 ? -0.076 28.766 -4.988 1 90.12 37 ASP B C 1
ATOM 3466 O O . ASP B 1 37 ? 0.401 29.078 -6.082 1 90.12 37 ASP B O 1
ATOM 3470 N N . ALA B 1 38 ? 0.624 28.875 -3.871 1 93.75 38 ALA B N 1
ATOM 3471 C CA . ALA B 1 38 ? 1.907 29.562 -3.852 1 93.75 38 ALA B CA 1
ATOM 3472 C C . ALA B 1 38 ? 3.068 28.578 -3.863 1 93.75 38 ALA B C 1
ATOM 3474 O O . ALA B 1 38 ? 4.23 28.969 -3.76 1 93.75 38 ALA B O 1
ATOM 3475 N N . TRP B 1 39 ? 2.754 27.312 -3.982 1 90.38 39 TRP B N 1
ATOM 3476 C CA . TRP B 1 39 ? 3.822 26.328 -3.98 1 90.38 39 TRP B CA 1
ATOM 3477 C C . TRP B 1 39 ? 4.746 26.516 -5.18 1 90.38 39 TRP B C 1
ATOM 3479 O O . TRP B 1 39 ? 4.285 26.766 -6.293 1 90.38 39 TRP B O 1
ATOM 3489 N N . ILE B 1 40 ? 6.062 26.438 -4.895 1 91.69 40 ILE B N 1
ATOM 3490 C CA . ILE B 1 40 ? 7.07 26.516 -5.945 1 91.69 40 ILE B CA 1
ATOM 3491 C C . ILE B 1 40 ? 7.484 25.109 -6.371 1 91.69 40 ILE B C 1
ATOM 3493 O O . ILE B 1 40 ? 7.781 24.266 -5.527 1 91.69 40 ILE B O 1
ATOM 3497 N N . GLN B 1 41 ? 7.422 24.875 -7.648 1 81.62 41 GLN B N 1
ATOM 3498 C CA . GLN B 1 41 ? 7.863 23.578 -8.164 1 81.62 41 GLN B CA 1
ATOM 3499 C C . GLN B 1 41 ? 9.383 23.469 -8.133 1 81.62 41 GLN B C 1
ATOM 3501 O O . GLN B 1 41 ? 10.086 24.359 -8.602 1 81.62 41 GLN B O 1
ATOM 3506 N N . ASN B 1 42 ? 9.766 22.406 -7.367 1 81.25 42 ASN B N 1
ATOM 3507 C CA . ASN B 1 42 ? 11.195 22.141 -7.262 1 81.25 42 ASN B CA 1
ATOM 3508 C C . ASN B 1 42 ? 11.57 20.781 -7.82 1 81.25 42 ASN B C 1
ATOM 3510 O O . ASN B 1 42 ? 10.719 19.891 -7.902 1 81.25 42 ASN B O 1
ATOM 3514 N N . ASP B 1 43 ? 12.789 20.641 -8.258 1 74.56 43 ASP B N 1
ATOM 3515 C CA . ASP B 1 43 ? 13.289 19.375 -8.781 1 74.56 43 ASP B CA 1
ATOM 3516 C C . ASP B 1 43 ? 13.445 18.344 -7.664 1 74.56 43 ASP B C 1
ATOM 3518 O O . ASP B 1 43 ? 13.234 17.141 -7.883 1 74.56 43 ASP B O 1
ATOM 3522 N N . SER B 1 44 ? 13.812 18.844 -6.484 1 75.69 44 SER B N 1
ATOM 3523 C CA . SER B 1 44 ? 14 17.953 -5.344 1 75.69 44 SER B CA 1
ATOM 3524 C C . SER B 1 44 ? 12.711 17.828 -4.535 1 75.69 44 SER B C 1
ATOM 3526 O O . SER B 1 44 ? 12.109 18.828 -4.148 1 75.69 44 SER B O 1
ATOM 3528 N N . PRO B 1 45 ? 12.359 16.625 -4.238 1 74.5 45 PRO B N 1
ATOM 3529 C CA . PRO B 1 45 ? 11.156 16.422 -3.43 1 74.5 45 PRO B CA 1
ATOM 3530 C C . PRO B 1 45 ? 11.32 16.906 -1.993 1 74.5 45 PRO B C 1
ATOM 3532 O O . PRO B 1 45 ? 10.328 17.109 -1.286 1 74.5 45 PRO B O 1
ATOM 3535 N N . ASP B 1 46 ? 12.5 17.188 -1.601 1 83.06 46 ASP B N 1
ATOM 3536 C CA . ASP B 1 46 ? 12.766 17.609 -0.225 1 83.06 46 ASP B CA 1
ATOM 3537 C C . ASP B 1 46 ? 12.578 19.109 -0.053 1 83.06 46 ASP B C 1
ATOM 3539 O O . ASP B 1 46 ? 12.469 19.609 1.072 1 83.06 46 ASP B O 1
ATOM 3543 N N . ARG B 1 47 ? 12.562 19.766 -1.167 1 89.19 47 ARG B N 1
ATOM 3544 C CA . ARG B 1 47 ? 12.398 21.219 -1.116 1 89.19 47 ARG B CA 1
ATOM 3545 C C . ARG B 1 47 ? 10.922 21.609 -1.167 1 89.19 47 ARG B C 1
ATOM 3547 O O . ARG B 1 47 ? 10.242 21.328 -2.154 1 89.19 47 ARG B O 1
ATOM 3554 N N . LYS B 1 48 ? 10.477 22.172 -0.073 1 90.81 48 LYS B N 1
ATOM 3555 C CA . LYS B 1 48 ? 9.094 22.641 0.026 1 90.81 48 LYS B CA 1
ATOM 3556 C C . LYS B 1 48 ? 9.055 24.156 0.255 1 90.81 48 LYS B C 1
ATOM 3558 O O . LYS B 1 48 ? 9.039 24.609 1.398 1 90.81 48 LYS B O 1
ATOM 3563 N N . GLU B 1 49 ? 8.898 24.844 -0.886 1 94.56 49 GLU B N 1
ATOM 3564 C CA . GLU B 1 49 ? 8.969 26.312 -0.849 1 94.56 49 GLU B CA 1
ATOM 3565 C C . GLU B 1 49 ? 7.691 26.938 -1.396 1 94.56 49 GLU B C 1
ATOM 3567 O O . GLU B 1 49 ? 7.008 26.344 -2.232 1 94.56 49 GLU B O 1
ATOM 3572 N N . GLN B 1 50 ? 7.391 28.094 -0.846 1 94.56 50 GLN B N 1
ATOM 3573 C CA . GLN B 1 50 ? 6.246 28.859 -1.326 1 94.56 50 GLN B CA 1
ATOM 3574 C C . GLN B 1 50 ? 6.652 30.281 -1.683 1 94.56 50 GLN B C 1
ATOM 3576 O O . GLN B 1 50 ? 7.578 30.844 -1.086 1 94.56 50 GLN B O 1
ATOM 3581 N N . CYS B 1 51 ? 5.961 30.828 -2.65 1 94.38 51 CYS B N 1
ATOM 3582 C CA . CYS B 1 51 ? 6.195 32.219 -3.064 1 94.38 51 CYS B CA 1
ATOM 3583 C C . CYS B 1 51 ? 5.531 33.188 -2.102 1 94.38 51 CYS B C 1
ATOM 3585 O O . CYS B 1 51 ? 4.312 33.375 -2.137 1 94.38 51 CYS B O 1
ATOM 3587 N N . ALA B 1 52 ? 6.352 33.969 -1.383 1 92.56 52 ALA B N 1
ATOM 3588 C CA . ALA B 1 52 ? 5.832 34.875 -0.37 1 92.56 52 ALA B CA 1
ATOM 3589 C C . ALA B 1 52 ? 5.086 36.031 -1.014 1 92.56 52 ALA B C 1
ATOM 3591 O O . ALA B 1 52 ? 4.094 36.531 -0.466 1 92.56 52 ALA B O 1
ATOM 3592 N N . GLU B 1 53 ? 5.531 36.469 -2.1 1 89.94 53 GLU B N 1
ATOM 3593 C CA . GLU B 1 53 ? 4.883 37.562 -2.805 1 89.94 53 GLU B CA 1
ATOM 3594 C C . GLU B 1 53 ? 3.465 37.188 -3.225 1 89.94 53 GLU B C 1
ATOM 3596 O O . GLU B 1 53 ? 2.549 38 -3.125 1 89.94 53 GLU B O 1
ATOM 3601 N N . LYS B 1 54 ? 3.395 36 -3.668 1 94.12 54 LYS B N 1
ATOM 3602 C CA . LYS B 1 54 ? 2.08 35.531 -4.078 1 94.12 54 LYS B CA 1
ATOM 3603 C C . LYS B 1 54 ? 1.129 35.438 -2.889 1 94.12 54 LYS B C 1
ATOM 3605 O O . LYS B 1 54 ? -0.05 35.781 -3.002 1 94.12 54 LYS B O 1
ATOM 3610 N N . ILE B 1 55 ? 1.594 35 -1.832 1 94.88 55 ILE B N 1
ATOM 3611 C CA . ILE B 1 55 ? 0.798 34.938 -0.612 1 94.88 55 ILE B CA 1
ATOM 3612 C C . ILE B 1 55 ? 0.344 36.312 -0.192 1 94.88 55 ILE B C 1
ATOM 3614 O O . ILE B 1 55 ? -0.836 36.531 0.094 1 94.88 55 ILE B O 1
ATOM 3618 N N . PHE B 1 56 ? 1.247 37.219 -0.221 1 92.25 56 PHE B N 1
ATOM 3619 C CA . PHE B 1 56 ? 0.947 38.594 0.19 1 92.25 56 PHE B CA 1
ATOM 3620 C C . PHE B 1 56 ? -0.08 39.219 -0.741 1 92.25 56 PHE B C 1
ATOM 3622 O O . PHE B 1 56 ? -1.01 39.906 -0.285 1 92.25 56 PHE B O 1
ATOM 3629 N N . ALA B 1 57 ? 0.132 39 -1.976 1 92.12 57 ALA B N 1
ATOM 3630 C CA . ALA B 1 57 ? -0.817 39.531 -2.951 1 92.12 57 ALA B CA 1
ATOM 3631 C C . ALA B 1 57 ? -2.221 38.969 -2.701 1 92.12 57 ALA B C 1
ATOM 3633 O O . ALA B 1 57 ? -3.207 39.688 -2.836 1 92.12 57 ALA B O 1
ATOM 3634 N N . LYS B 1 58 ? -2.283 37.75 -2.365 1 94.69 58 LYS B N 1
ATOM 3635 C CA . LYS B 1 58 ? -3.574 37.125 -2.111 1 94.69 58 LYS B CA 1
ATOM 3636 C C . LYS B 1 58 ? -4.223 37.688 -0.851 1 94.69 58 LYS B C 1
ATOM 3638 O O . LYS B 1 58 ? -5.449 37.812 -0.782 1 94.69 58 LYS B O 1
ATOM 3643 N N . VAL B 1 59 ? -3.447 38.031 0.155 1 93.62 59 VAL B N 1
ATOM 3644 C CA . VAL B 1 59 ? -3.953 38.656 1.372 1 93.62 59 VAL B CA 1
ATOM 3645 C C . VAL B 1 59 ? -4.613 40 1.03 1 93.62 59 VAL B C 1
ATOM 3647 O O . VAL B 1 59 ? -5.734 40.281 1.465 1 93.62 59 VAL B O 1
ATOM 3650 N N . ILE B 1 60 ? -3.936 40.75 0.267 1 90.25 60 ILE B N 1
ATOM 3651 C CA . ILE B 1 60 ? -4.434 42.094 -0.098 1 90.25 60 ILE B CA 1
ATOM 3652 C C . ILE B 1 60 ? -5.73 41.938 -0.89 1 90.25 60 ILE B C 1
ATOM 3654 O O . ILE B 1 60 ? -6.699 42.656 -0.638 1 90.25 60 ILE B O 1
ATOM 3658 N N . GLU B 1 61 ? -5.688 41 -1.774 1 92 61 GLU B N 1
ATOM 3659 C CA . GLU B 1 61 ? -6.879 40.75 -2.576 1 92 61 GLU B CA 1
ATOM 3660 C C . GLU B 1 61 ? -8.078 40.406 -1.692 1 92 61 GLU B C 1
ATOM 3662 O O . GLU B 1 61 ? -9.18 40.906 -1.898 1 92 61 GLU B O 1
ATOM 3667 N N . LEU B 1 62 ? -7.867 39.594 -0.77 1 92.12 62 LEU B N 1
ATOM 3668 C CA . LEU B 1 62 ? -8.938 39.156 0.118 1 92.12 62 LEU B CA 1
ATOM 3669 C C . LEU B 1 62 ? -9.43 40.312 0.982 1 92.12 62 LEU B C 1
ATOM 3671 O O . LEU B 1 62 ? -10.641 40.5 1.156 1 92.12 62 LEU B O 1
ATOM 3675 N N . LEU B 1 63 ? -8.5 41.062 1.52 1 90.5 63 LEU B N 1
ATOM 3676 C CA . LEU B 1 63 ? -8.859 42.188 2.367 1 90.5 63 LEU B CA 1
ATOM 3677 C C . LEU B 1 63 ? -9.672 43.219 1.587 1 90.5 63 LEU B C 1
ATOM 3679 O O . LEU B 1 63 ? -10.672 43.75 2.096 1 90.5 63 LEU B O 1
ATOM 3683 N N . GLN B 1 64 ? -9.328 43.406 0.375 1 88.56 64 GLN B N 1
ATOM 3684 C CA . GLN B 1 64 ? -10.008 44.375 -0.462 1 88.56 64 GLN B CA 1
ATOM 3685 C C . GLN B 1 64 ? -11.391 43.906 -0.874 1 88.56 64 GLN B C 1
ATOM 3687 O O . GLN B 1 64 ? -12.273 44.688 -1.187 1 88.56 64 GLN B O 1
ATOM 3692 N N . SER B 1 65 ? -11.531 42.594 -0.884 1 89.12 65 SER B N 1
ATOM 3693 C CA . SER B 1 65 ? -12.805 42.031 -1.31 1 89.12 65 SER B CA 1
ATOM 3694 C C . SER B 1 65 ? -13.812 42.031 -0.166 1 89.12 65 SER B C 1
ATOM 3696 O O . SER B 1 65 ? -15 41.781 -0.385 1 89.12 65 SER B O 1
ATOM 3698 N N . MET B 1 66 ? -13.375 42.125 0.975 1 85.88 66 MET B N 1
ATOM 3699 C CA . MET B 1 66 ? -14.273 42.156 2.127 1 85.88 66 MET B CA 1
ATOM 3700 C C . MET B 1 66 ? -15.172 43.375 2.082 1 85.88 66 MET B C 1
ATOM 3702 O O . MET B 1 66 ? -14.828 44.406 1.454 1 85.88 66 MET B O 1
ATOM 3706 N N . ARG B 1 67 ? -16.672 43.156 2.445 1 69.75 67 ARG B N 1
ATOM 3707 C CA . ARG B 1 67 ? -17.656 44.25 2.398 1 69.75 67 ARG B CA 1
ATOM 3708 C C . ARG B 1 67 ? -17.062 45.562 2.93 1 69.75 67 ARG B C 1
ATOM 3710 O O . ARG B 1 67 ? -16.172 45.531 3.781 1 69.75 67 ARG B O 1
ATOM 3717 N N . PRO B 1 68 ? -17.641 46.406 2.17 1 56.12 68 PRO B N 1
ATOM 3718 C CA . PRO B 1 68 ? -17.141 47.75 2.48 1 56.12 68 PRO B CA 1
ATOM 3719 C C . PRO B 1 68 ? -16.828 47.938 3.965 1 56.12 68 PRO B C 1
ATOM 3721 O O . PRO B 1 68 ? -15.711 48.312 4.324 1 56.12 68 PRO B O 1
ATOM 3724 N N . ASN B 1 69 ? -17.234 48.75 4.953 1 52.91 69 ASN B N 1
ATOM 3725 C CA . ASN B 1 69 ? -16.594 49.719 5.852 1 52.91 69 ASN B CA 1
ATOM 3726 C C . ASN B 1 69 ? -15.984 49 7.066 1 52.91 69 ASN B C 1
ATOM 3728 O O . ASN B 1 69 ? -16.609 48.938 8.125 1 52.91 69 ASN B O 1
ATOM 3732 N N . LEU B 1 70 ? -15.195 47.812 6.715 1 67.88 70 LEU B N 1
ATOM 3733 C CA . LEU B 1 70 ? -14.328 47.5 7.852 1 67.88 70 LEU B CA 1
ATOM 3734 C C . LEU B 1 70 ? -13.75 48.781 8.461 1 67.88 70 LEU B C 1
ATOM 3736 O O . LEU B 1 70 ? -12.602 48.781 8.906 1 67.88 70 LEU B O 1
ATOM 3740 N N . LYS B 1 71 ? -14.43 49.812 8.156 1 70.5 71 LYS B N 1
ATOM 3741 C CA . LYS B 1 71 ? -13.961 51.156 8.523 1 70.5 71 LYS B CA 1
ATOM 3742 C C . LYS B 1 71 ? -13.766 51.25 10.039 1 70.5 71 LYS B C 1
ATOM 3744 O O . LYS B 1 71 ? -12.992 52.094 10.508 1 70.5 71 LYS B O 1
ATOM 3749 N N . SER B 1 72 ? -14.297 50.281 10.688 1 80.5 72 SER B N 1
ATOM 3750 C CA . SER B 1 72 ? -14.258 50.406 12.141 1 80.5 72 SER B CA 1
ATOM 3751 C C . SER B 1 72 ? -13.219 49.469 12.734 1 80.5 72 SER B C 1
ATOM 3753 O O . SER B 1 72 ? -13.156 49.281 13.953 1 80.5 72 SER B O 1
ATOM 3755 N N . VAL B 1 73 ? -12.375 48.938 11.898 1 89.5 73 VAL B N 1
ATOM 3756 C CA . VAL B 1 73 ? -11.375 48 12.398 1 89.5 73 VAL B CA 1
ATOM 3757 C C . VAL B 1 73 ? -10.336 48.75 13.234 1 89.5 73 VAL B C 1
ATOM 3759 O O . VAL B 1 73 ? -9.781 49.75 12.773 1 89.5 73 VAL B O 1
ATOM 3762 N N . LYS B 1 74 ? -10.094 48.25 14.422 1 89.06 74 LYS B N 1
ATOM 3763 C CA . LYS B 1 74 ? -9.141 48.906 15.297 1 89.06 74 LYS B CA 1
ATOM 3764 C C . LYS B 1 74 ? -7.914 48.031 15.547 1 89.06 74 LYS B C 1
ATOM 3766 O O . LYS B 1 74 ? -6.801 48.531 15.695 1 89.06 74 LYS B O 1
ATOM 3771 N N . ASN B 1 75 ? -8.188 46.812 15.648 1 94.12 75 ASN B N 1
ATOM 3772 C CA . ASN B 1 75 ? -7.117 45.875 15.992 1 94.12 75 ASN B CA 1
ATOM 3773 C C . ASN B 1 75 ? -7.012 44.75 14.969 1 94.12 75 ASN B C 1
ATOM 3775 O O . ASN B 1 75 ? -8.023 44.219 14.508 1 94.12 75 ASN B O 1
ATOM 3779 N N . ILE B 1 76 ? -5.781 44.438 14.633 1 94.62 76 ILE B N 1
ATOM 3780 C CA . ILE B 1 76 ? -5.473 43.375 13.68 1 94.62 76 ILE B CA 1
ATOM 3781 C C . ILE B 1 76 ? -4.43 42.438 14.281 1 94.62 76 ILE B C 1
ATOM 3783 O O . ILE B 1 76 ? -3.441 42.875 14.867 1 94.62 76 ILE B O 1
ATOM 3787 N N . VAL B 1 77 ? -4.699 41.156 14.172 1 96.44 77 VAL B N 1
ATOM 3788 C CA . VAL B 1 77 ? -3.707 40.156 14.531 1 96.44 77 VAL B CA 1
ATOM 3789 C C . VAL B 1 77 ? -3.496 39.188 13.359 1 96.44 77 VAL B C 1
ATOM 3791 O O . VAL B 1 77 ? -4.461 38.75 12.727 1 96.44 77 VAL B O 1
ATOM 3794 N N . ILE B 1 78 ? -2.264 38.969 13.07 1 95.88 78 ILE B N 1
ATOM 3795 C CA . ILE B 1 78 ? -1.894 38.031 12.016 1 95.88 78 ILE B CA 1
ATOM 3796 C C . ILE B 1 78 ? -1.437 36.719 12.625 1 95.88 78 ILE B C 1
ATOM 3798 O O . ILE B 1 78 ? -0.765 36.688 13.656 1 95.88 78 ILE B O 1
ATOM 3802 N N . THR B 1 79 ? -1.956 35.625 12.078 1 95.69 79 THR B N 1
ATOM 3803 C CA . THR B 1 79 ? -1.479 34.281 12.406 1 95.69 79 THR B CA 1
ATOM 3804 C C . THR B 1 79 ? -1.123 33.531 11.133 1 95.69 79 THR B C 1
ATOM 3806 O O . THR B 1 79 ? -1.342 34.031 10.023 1 95.69 79 THR B O 1
ATOM 3809 N N . GLY B 1 80 ? -0.493 32.375 11.328 1 94.19 80 GLY B N 1
ATOM 3810 C CA . GLY B 1 80 ? -0.123 31.609 10.141 1 94.19 80 GLY B CA 1
ATOM 3811 C C . GLY B 1 80 ? 0.737 30.391 10.461 1 94.19 80 GLY B C 1
ATOM 3812 O O . GLY B 1 80 ? 0.995 30.109 11.633 1 94.19 80 GLY B O 1
ATOM 3813 N N . GLN B 1 81 ? 1.063 29.719 9.344 1 91.5 81 GLN B N 1
ATOM 3814 C CA . GLN B 1 81 ? 1.954 28.562 9.477 1 91.5 81 GLN B CA 1
ATOM 3815 C C . GLN B 1 81 ? 3.232 28.953 10.219 1 91.5 81 GLN B C 1
ATOM 3817 O O . GLN B 1 81 ? 3.744 30.062 10.055 1 91.5 81 GLN B O 1
ATOM 3822 N N . MET B 1 82 ? 3.664 27.984 10.969 1 89.94 82 MET B N 1
ATOM 3823 C CA . MET B 1 82 ? 4.824 28.266 11.812 1 89.94 82 MET B CA 1
ATOM 3824 C C . MET B 1 82 ? 6.062 27.547 11.289 1 89.94 82 MET B C 1
ATOM 3826 O O . MET B 1 82 ? 5.98 26.797 10.312 1 89.94 82 MET B O 1
ATOM 3830 N N . HIS B 1 83 ? 7.223 27.953 11.836 1 88.06 83 HIS B N 1
ATOM 3831 C CA . HIS B 1 83 ? 8.508 27.281 11.75 1 88.06 83 HIS B CA 1
ATOM 3832 C C . HIS B 1 83 ? 9.219 27.609 10.445 1 88.06 83 HIS B C 1
ATOM 3834 O O . HIS B 1 83 ? 10.438 27.422 10.328 1 88.06 83 HIS B O 1
ATOM 3840 N N . GLY B 1 84 ? 8.477 28.047 9.461 1 90.12 84 GLY B N 1
ATOM 3841 C CA . GLY B 1 84 ? 9.141 28.406 8.219 1 90.12 84 GLY B CA 1
ATOM 3842 C C . GLY B 1 84 ? 10.031 29.625 8.352 1 90.12 84 GLY B C 1
ATOM 3843 O O . GLY B 1 84 ? 10.102 30.25 9.414 1 90.12 84 GLY B O 1
ATOM 3844 N N . ILE B 1 85 ? 10.75 29.938 7.172 1 88.19 85 ILE B N 1
ATOM 3845 C CA . ILE B 1 85 ? 11.641 31.094 7.227 1 88.19 85 ILE B CA 1
ATOM 3846 C C . ILE B 1 85 ? 11.633 31.812 5.883 1 88.19 85 ILE B C 1
ATOM 3848 O O . ILE B 1 85 ? 11.539 31.188 4.828 1 88.19 85 ILE B O 1
ATOM 3852 N N . ILE B 1 86 ? 11.633 33.094 5.996 1 87.81 86 ILE B N 1
ATOM 3853 C CA . ILE B 1 86 ? 11.797 33.969 4.848 1 87.81 86 ILE B CA 1
ATOM 3854 C C . ILE B 1 86 ? 12.984 34.906 5.082 1 87.81 86 ILE B C 1
ATOM 3856 O O . ILE B 1 86 ? 13.18 35.406 6.191 1 87.81 86 ILE B O 1
ATOM 3860 N N . LEU B 1 87 ? 13.805 35.031 4.09 1 80.75 87 LEU B N 1
ATOM 3861 C CA . LEU B 1 87 ? 14.906 36 4.125 1 80.75 87 LEU B CA 1
ATOM 3862 C C . LEU B 1 87 ? 14.578 37.219 3.281 1 80.75 87 LEU B C 1
ATOM 3864 O O . LEU B 1 87 ? 13.883 37.125 2.268 1 80.75 87 LEU B O 1
ATOM 3868 N N . TRP B 1 88 ? 14.953 38.344 3.812 1 80.5 88 TRP B N 1
ATOM 3869 C CA . TRP B 1 88 ? 14.664 39.531 3.021 1 80.5 88 TRP B CA 1
ATOM 3870 C C . TRP B 1 88 ? 15.805 40.562 3.131 1 80.5 88 TRP B C 1
ATOM 3872 O O . TRP B 1 88 ? 16.75 40.344 3.9 1 80.5 88 TRP B O 1
ATOM 3882 N N . ASN B 1 89 ? 15.781 41.562 2.156 1 74.06 89 ASN B N 1
ATOM 3883 C CA . ASN B 1 89 ? 16.703 42.688 2.158 1 74.06 89 ASN B CA 1
ATOM 3884 C C . ASN B 1 89 ? 16.094 43.906 2.857 1 74.06 89 ASN B C 1
ATOM 3886 O O . ASN B 1 89 ? 15.094 44.469 2.391 1 74.06 89 ASN B O 1
ATOM 3890 N N . ASN B 1 90 ? 16.656 44.281 3.992 1 75 90 ASN B N 1
ATOM 3891 C CA . ASN B 1 90 ? 16.109 45.406 4.785 1 75 90 ASN B CA 1
ATOM 3892 C C . ASN B 1 90 ? 16.078 46.688 3.998 1 75 90 ASN B C 1
ATOM 3894 O O . ASN B 1 90 ? 15.133 47.469 4.102 1 75 90 ASN B O 1
ATOM 3898 N N . ASP B 1 91 ? 17.141 47 3.309 1 75.19 91 ASP B N 1
ATOM 3899 C CA . ASP B 1 91 ? 17.219 48.25 2.539 1 75.19 91 ASP B CA 1
ATOM 3900 C C . ASP B 1 91 ? 16.125 48.312 1.479 1 75.19 91 ASP B C 1
ATOM 3902 O O . ASP B 1 91 ? 15.523 49.375 1.262 1 75.19 91 ASP B O 1
ATOM 3906 N N . SER B 1 92 ? 15.953 47.188 0.963 1 75.06 92 SER B N 1
ATOM 3907 C CA . SER B 1 92 ? 14.898 47.125 -0.048 1 75.06 92 SER B CA 1
ATOM 3908 C C . SER B 1 92 ? 13.523 47.344 0.571 1 75.06 92 SER B C 1
ATOM 3910 O O . SER B 1 92 ? 12.672 48 -0.009 1 75.06 92 SER B O 1
ATOM 3912 N N . LEU B 1 93 ? 13.312 46.812 1.642 1 74.38 93 LEU B N 1
ATOM 3913 C CA . LEU B 1 93 ? 12.016 46.906 2.305 1 74.38 93 LEU B CA 1
ATOM 3914 C C . LEU B 1 93 ? 11.758 48.375 2.729 1 74.38 93 LEU B C 1
ATOM 3916 O O . LEU B 1 93 ? 10.625 48.844 2.613 1 74.38 93 LEU B O 1
ATOM 3920 N N . VAL B 1 94 ? 12.75 49 3.211 1 73.56 94 VAL B N 1
ATOM 3921 C CA . VAL B 1 94 ? 12.633 50.375 3.615 1 73.56 94 VAL B CA 1
ATOM 3922 C C . VAL B 1 94 ? 12.297 51.25 2.402 1 73.56 94 VAL B C 1
ATOM 3924 O O . VAL B 1 94 ? 11.555 52.219 2.516 1 73.56 94 VAL B O 1
ATOM 3927 N N . ALA B 1 95 ? 12.859 50.812 1.321 1 78.12 95 ALA B N 1
ATOM 3928 C CA . ALA B 1 95 ? 12.609 51.531 0.084 1 78.12 95 ALA B CA 1
ATOM 3929 C C . ALA B 1 95 ? 11.227 51.219 -0.475 1 78.12 95 ALA B C 1
ATOM 3931 O O . ALA B 1 95 ? 10.805 51.812 -1.473 1 78.12 95 ALA B O 1
ATOM 3932 N N . GLY B 1 96 ? 10.531 50.375 0.201 1 74.5 96 GLY B N 1
ATOM 3933 C CA . GLY B 1 96 ? 9.164 50.031 -0.189 1 74.5 96 GLY B CA 1
ATOM 3934 C C . GLY B 1 96 ? 9.086 48.875 -1.167 1 74.5 96 GLY B C 1
ATOM 3935 O O . GLY B 1 96 ? 8.047 48.656 -1.789 1 74.5 96 GLY B O 1
ATOM 3936 N N . GLU B 1 97 ? 10.164 48.219 -1.355 1 77.5 97 GLU B N 1
ATOM 3937 C CA . GLU B 1 97 ? 10.211 47.094 -2.26 1 77.5 97 GLU B CA 1
ATOM 3938 C C . GLU B 1 97 ? 10.156 45.781 -1.488 1 77.5 97 GLU B C 1
ATOM 3940 O O . GLU B 1 97 ? 10.992 45.5 -0.619 1 77.5 97 GLU B O 1
ATOM 3945 N N . PHE B 1 98 ? 9.125 45.094 -1.807 1 77.44 98 PHE B N 1
ATOM 3946 C CA . PHE B 1 98 ? 9.016 43.75 -1.191 1 77.44 98 PHE B CA 1
ATOM 3947 C C . PHE B 1 98 ? 9.914 42.75 -1.904 1 77.44 98 PHE B C 1
ATOM 3949 O O . PHE B 1 98 ? 9.508 42.156 -2.906 1 77.44 98 PHE B O 1
ATOM 3956 N N . SER B 1 99 ? 11.125 42.656 -1.503 1 77.75 99 SER B N 1
ATOM 3957 C CA . SER B 1 99 ? 12.102 41.688 -2.018 1 77.75 99 SER B CA 1
ATOM 3958 C C . SER B 1 99 ? 12.492 40.656 -0.952 1 77.75 99 SER B C 1
ATOM 3960 O O . SER B 1 99 ? 13.102 41.031 0.057 1 77.75 99 SER B O 1
ATOM 3962 N N . CYS B 1 100 ? 11.969 39.438 -1.143 1 84.69 100 CYS B N 1
ATOM 3963 C CA . CYS B 1 100 ? 12.273 38.406 -0.151 1 84.69 100 CYS B CA 1
ATOM 3964 C C . CYS B 1 100 ? 12.492 37.062 -0.818 1 84.69 100 CYS B C 1
ATOM 3966 O O . CYS B 1 100 ? 12.18 36.875 -1.995 1 84.69 100 CYS B O 1
ATOM 3968 N N . SER B 1 101 ? 13.18 36.188 -0.169 1 85.5 101 SER B N 1
ATOM 3969 C CA . SER B 1 101 ? 13.336 34.812 -0.607 1 85.5 101 SER B CA 1
ATOM 3970 C C . SER B 1 101 ? 12 34.062 -0.611 1 85.5 101 SER B C 1
ATOM 3972 O O . SER B 1 101 ? 11.016 34.562 -0.047 1 85.5 101 SER B O 1
ATOM 3974 N N . PRO B 1 102 ? 11.953 32.875 -1.315 1 91.19 102 PRO B N 1
ATOM 3975 C CA . PRO B 1 102 ? 10.805 32.031 -1.054 1 91.19 102 PRO B CA 1
ATOM 3976 C C . PRO B 1 102 ? 10.664 31.641 0.422 1 91.19 102 PRO B C 1
ATOM 3978 O O . PRO B 1 102 ? 11.648 31.672 1.163 1 91.19 102 PRO B O 1
ATOM 3981 N N . LEU B 1 103 ? 9.461 31.438 0.812 1 93.44 103 LEU B N 1
ATOM 3982 C CA . LEU B 1 103 ? 9.219 30.844 2.121 1 93.44 103 LEU B CA 1
ATOM 3983 C C . LEU B 1 103 ? 9.633 29.375 2.135 1 93.44 103 LEU B C 1
ATOM 3985 O O . LEU B 1 103 ? 9.062 28.562 1.412 1 93.44 103 LEU B O 1
ATOM 3989 N N . ILE B 1 104 ? 10.695 29.109 2.816 1 92.94 104 ILE B N 1
ATOM 3990 C CA . ILE B 1 104 ? 11.016 27.703 3.084 1 92.94 104 ILE B CA 1
ATOM 3991 C C . ILE B 1 104 ? 10.133 27.188 4.219 1 92.94 104 ILE B C 1
ATOM 3993 O O . ILE B 1 104 ? 10.312 27.578 5.375 1 92.94 104 ILE B O 1
ATOM 3997 N N . THR B 1 105 ? 9.234 26.281 3.881 1 93.81 105 THR B N 1
ATOM 3998 C CA . THR B 1 105 ? 8.141 25.953 4.793 1 93.81 105 THR B CA 1
ATOM 3999 C C . THR B 1 105 ? 8.586 24.922 5.82 1 93.81 105 THR B C 1
ATOM 4001 O O . THR B 1 105 ? 9.688 24.375 5.719 1 93.81 105 THR B O 1
ATOM 4004 N N . TRP B 1 106 ? 7.684 24.719 6.73 1 91.19 106 TRP B N 1
ATOM 4005 C CA . TRP B 1 106 ? 7.883 23.734 7.797 1 91.19 106 TRP B CA 1
ATOM 4006 C C . TRP B 1 106 ? 7.973 22.328 7.227 1 91.19 106 TRP B C 1
ATOM 4008 O O . TRP B 1 106 ? 8.477 21.406 7.891 1 91.19 106 TRP B O 1
ATOM 4018 N N . MET B 1 107 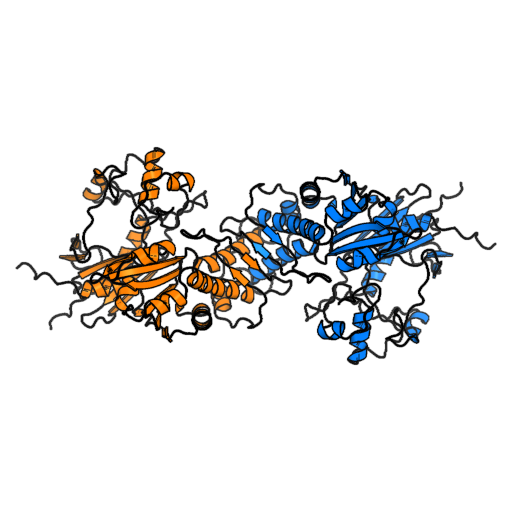? 7.523 22.172 6.023 1 86.69 107 MET B N 1
ATOM 4019 C CA . MET B 1 107 ? 7.48 20.844 5.41 1 86.69 107 MET B CA 1
ATOM 4020 C C . MET B 1 107 ? 8.805 20.516 4.727 1 86.69 107 MET B C 1
ATOM 4022 O O . MET B 1 107 ? 9.016 19.391 4.277 1 86.69 107 MET B O 1
ATOM 4026 N N . ASP B 1 108 ? 9.711 21.5 4.66 1 90 108 ASP B N 1
ATOM 4027 C CA . ASP B 1 108 ? 10.984 21.328 3.969 1 90 108 ASP B CA 1
ATOM 4028 C C . ASP B 1 108 ? 11.883 20.344 4.711 1 90 108 ASP B C 1
ATOM 4030 O O . ASP B 1 108 ? 11.977 20.375 5.938 1 90 108 ASP B O 1
ATOM 4034 N N . SER B 1 109 ? 12.43 19.422 3.959 1 86.56 109 SER B N 1
ATOM 4035 C CA . SER B 1 109 ? 13.258 18.391 4.57 1 86.56 109 SER B CA 1
ATOM 4036 C C . SER B 1 109 ? 14.641 18.344 3.932 1 86.56 109 SER B C 1
ATOM 4038 O O . SER B 1 109 ? 15.273 17.297 3.893 1 86.56 109 SER B O 1
ATOM 4040 N N . ARG B 1 110 ? 15.133 19.406 3.434 1 88.88 110 ARG B N 1
ATOM 4041 C CA . ARG B 1 110 ? 16.391 19.422 2.701 1 88.88 110 ARG B CA 1
ATOM 4042 C C . ARG B 1 110 ? 17.578 19.234 3.643 1 88.88 110 ARG B C 1
ATOM 4044 O O . ARG B 1 110 ? 18.641 18.766 3.225 1 88.88 110 ARG B O 1
ATOM 4051 N N . VAL B 1 111 ? 17.438 19.609 4.902 1 89.19 111 VAL B N 1
ATOM 4052 C CA . VAL B 1 111 ? 18.547 19.547 5.852 1 89.19 111 VAL B CA 1
ATOM 4053 C C . VAL B 1 111 ? 18.75 18.109 6.324 1 89.19 111 VAL B C 1
ATOM 4055 O O . VAL B 1 111 ? 17.828 17.5 6.875 1 89.19 111 VAL B O 1
ATOM 4058 N N . PRO B 1 112 ? 19.922 17.594 6.164 1 87.5 112 PRO B N 1
ATOM 4059 C CA . PRO B 1 112 ? 20.172 16.203 6.578 1 87.5 112 PRO B CA 1
ATOM 4060 C C . PRO B 1 112 ? 20.109 16.016 8.094 1 87.5 112 PRO B C 1
ATOM 4062 O O . PRO B 1 112 ? 20.547 16.891 8.844 1 87.5 112 PRO B O 1
ATOM 4065 N N . GLN B 1 113 ? 19.688 14.844 8.469 1 83.19 113 GLN B N 1
ATOM 4066 C CA . GLN B 1 113 ? 19.562 14.531 9.891 1 83.19 113 GLN B CA 1
ATOM 4067 C C . GLN B 1 113 ? 20.906 14.617 10.602 1 83.19 113 GLN B C 1
ATOM 4069 O O . GLN B 1 113 ? 20.969 15.039 11.758 1 83.19 113 GLN B O 1
ATOM 4074 N N . GLN B 1 114 ? 21.938 14.227 9.891 1 85 114 GLN B N 1
ATOM 4075 C CA . GLN B 1 114 ? 23.266 14.281 10.469 1 85 114 GLN B CA 1
ATOM 4076 C C . GLN B 1 114 ? 23.625 15.703 10.891 1 85 114 GLN B C 1
ATOM 4078 O O . GLN B 1 114 ? 24.266 15.906 11.93 1 85 114 GLN B O 1
ATOM 4083 N N . PHE B 1 115 ? 23.328 16.703 10.109 1 87.38 115 PHE B N 1
ATOM 4084 C CA . PHE B 1 115 ? 23.578 18.094 10.445 1 87.38 115 PHE B CA 1
ATOM 4085 C C . PHE B 1 115 ? 22.75 18.516 11.648 1 87.38 115 PHE B C 1
ATOM 4087 O O . PHE B 1 115 ? 23.25 19.188 12.555 1 87.38 115 PHE B O 1
ATOM 4094 N N . ILE B 1 116 ? 21.516 18.078 11.672 1 85.31 116 ILE B N 1
ATOM 4095 C CA . ILE B 1 116 ? 20.609 18.438 12.75 1 85.31 116 ILE B CA 1
ATOM 4096 C C . ILE B 1 116 ? 21.125 17.891 14.078 1 85.31 116 ILE B C 1
ATOM 4098 O O . ILE B 1 116 ? 21.109 18.578 15.102 1 85.31 116 ILE B O 1
ATOM 4102 N N . ASP B 1 117 ? 21.625 16.734 13.992 1 81.44 117 ASP B N 1
ATOM 4103 C CA . ASP B 1 117 ? 22.156 16.078 15.188 1 81.44 117 ASP B CA 1
ATOM 4104 C C . ASP B 1 117 ? 23.391 16.828 15.711 1 81.44 117 ASP B C 1
ATOM 4106 O O . ASP B 1 117 ? 23.719 16.719 16.891 1 81.44 117 ASP B O 1
ATOM 4110 N N . SER B 1 118 ? 24.047 17.484 14.859 1 82.12 118 SER B N 1
ATOM 4111 C CA . SER B 1 118 ? 25.266 18.203 15.227 1 82.12 118 SER B CA 1
ATOM 4112 C C . SER B 1 118 ? 24.953 19.547 15.875 1 82.12 118 SER B C 1
ATOM 4114 O O . SER B 1 118 ? 25.828 20.156 16.484 1 82.12 118 SER B O 1
ATOM 4116 N N . LEU B 1 119 ? 23.719 20 15.773 1 83 119 LEU B N 1
ATOM 4117 C CA . LEU B 1 119 ? 23.328 21.281 16.344 1 83 119 LEU B CA 1
ATOM 4118 C C . LEU B 1 119 ? 23.188 21.188 17.859 1 83 119 LEU B C 1
ATOM 4120 O O . LEU B 1 119 ? 22.953 20.094 18.391 1 83 119 LEU B O 1
ATOM 4124 N N . PRO B 1 120 ? 23.406 22.328 18.531 1 75.31 120 PRO B N 1
ATOM 4125 C CA . PRO B 1 120 ? 23.219 22.312 19.984 1 75.31 120 PRO B CA 1
ATOM 4126 C C . PRO B 1 120 ? 21.797 21.922 20.391 1 75.31 120 PRO B C 1
ATOM 4128 O O . PRO B 1 120 ? 20.844 22.266 19.703 1 75.31 120 PRO B O 1
ATOM 4131 N N . LYS B 1 121 ? 21.781 21.219 21.5 1 71.31 121 LYS B N 1
ATOM 4132 C CA . LYS B 1 121 ? 20.484 20.812 22.016 1 71.31 121 LYS B CA 1
ATOM 4133 C C . LYS B 1 121 ? 19.766 21.969 22.688 1 71.31 121 LYS B C 1
ATOM 4135 O O . LYS B 1 121 ? 20.391 22.781 23.359 1 71.31 121 LYS B O 1
ATOM 4140 N N . TRP B 1 122 ? 18.469 22.047 22.359 1 68 122 TRP B N 1
ATOM 4141 C CA . TRP B 1 122 ? 17.594 23.047 22.953 1 68 122 TRP B CA 1
ATOM 4142 C C . TRP B 1 122 ? 16.859 22.484 24.172 1 68 122 TRP B C 1
ATOM 4144 O O . TRP B 1 122 ? 16.484 21.312 24.172 1 68 122 TRP B O 1
ATOM 4154 N N . GLU B 1 123 ? 16.844 23.266 25.234 1 63.06 123 GLU B N 1
ATOM 4155 C CA . GLU B 1 123 ? 16.25 22.828 26.5 1 63.06 123 GLU B CA 1
ATOM 4156 C C . GLU B 1 123 ? 14.773 22.484 26.312 1 63.06 123 GLU B C 1
ATOM 4158 O O . GLU B 1 123 ? 14.211 21.703 27.078 1 63.06 123 GLU B O 1
ATOM 4163 N N . TYR B 1 124 ? 14.242 23.062 25.297 1 62.34 124 TYR B N 1
ATOM 4164 C CA . TYR B 1 124 ? 12.805 22.906 25.156 1 62.34 124 TYR B CA 1
ATOM 4165 C C . TYR B 1 124 ? 12.477 21.781 24.172 1 62.34 124 TYR B C 1
ATOM 4167 O O . TYR B 1 124 ? 11.312 21.578 23.828 1 62.34 124 TYR B O 1
ATOM 4175 N N . GLY B 1 125 ? 13.57 21.141 23.734 1 66.12 125 GLY B N 1
ATOM 4176 C CA . GLY B 1 125 ? 13.273 20 22.859 1 66.12 125 GLY B CA 1
ATOM 4177 C C . GLY B 1 125 ? 14.211 19.891 21.688 1 66.12 125 GLY B C 1
ATOM 4178 O O . GLY B 1 125 ? 15.211 20.609 21.609 1 66.12 125 GLY B O 1
ATOM 4179 N N . ASP B 1 126 ? 13.828 19 20.859 1 71.69 126 ASP B N 1
ATOM 4180 C CA . ASP B 1 126 ? 14.648 18.719 19.672 1 71.69 126 ASP B CA 1
ATOM 4181 C C . ASP B 1 126 ? 14.328 19.688 18.547 1 71.69 126 ASP B C 1
ATOM 4183 O O . ASP B 1 126 ? 13.219 20.219 18.469 1 71.69 126 ASP B O 1
ATOM 4187 N N . VAL B 1 127 ? 15.359 20.031 17.828 1 79.81 127 VAL B N 1
ATOM 4188 C CA . VAL B 1 127 ? 15.141 20.781 16.594 1 79.81 127 VAL B CA 1
ATOM 4189 C C . VAL B 1 127 ? 14.969 19.828 15.422 1 79.81 127 VAL B C 1
ATOM 4191 O O . VAL B 1 127 ? 15.508 18.719 15.43 1 79.81 127 VAL B O 1
ATOM 4194 N N . HIS B 1 128 ? 14.188 20.312 14.531 1 83.5 128 HIS B N 1
ATOM 4195 C CA . HIS B 1 128 ? 13.836 19.422 13.438 1 83.5 128 HIS B CA 1
ATOM 4196 C C . HIS B 1 128 ? 14 20.109 12.086 1 83.5 128 HIS B C 1
ATOM 4198 O O . HIS B 1 128 ? 14.031 21.344 12.008 1 83.5 128 HIS B O 1
ATOM 4204 N N . ALA B 1 129 ? 14.148 19.172 11.07 1 87 129 ALA B N 1
ATOM 4205 C CA . ALA B 1 129 ? 14.062 19.719 9.711 1 87 129 ALA B CA 1
ATOM 4206 C C . ALA B 1 129 ? 12.773 20.5 9.516 1 87 129 ALA B C 1
ATOM 4208 O O . ALA B 1 129 ? 11.711 20.109 10.023 1 87 129 ALA B O 1
ATOM 4209 N N . GLY B 1 130 ? 12.875 21.625 8.875 1 88.5 130 GLY B N 1
ATOM 4210 C CA . GLY B 1 130 ? 11.711 22.453 8.648 1 88.5 130 GLY B CA 1
ATOM 4211 C C . GLY B 1 130 ? 11.656 23.656 9.578 1 88.5 130 GLY B C 1
ATOM 4212 O O . GLY B 1 130 ? 10.906 24.609 9.32 1 88.5 130 GLY B O 1
ATOM 4213 N N . TYR B 1 131 ? 12.398 23.5 10.688 1 87.19 131 TYR B N 1
ATOM 4214 C CA . TYR B 1 131 ? 12.516 24.688 11.531 1 87.19 131 TYR B CA 1
ATOM 4215 C C . TYR B 1 131 ? 13.398 25.734 10.883 1 87.19 131 TYR B C 1
ATOM 4217 O O . TYR B 1 131 ? 14.523 25.453 10.469 1 87.19 131 TYR B O 1
ATOM 4225 N N . GLY B 1 132 ? 12.883 26.938 10.836 1 87.94 132 GLY B N 1
ATOM 4226 C CA . GLY B 1 132 ? 13.57 28.031 10.18 1 87.94 132 GLY B CA 1
ATOM 4227 C C . GLY B 1 132 ? 14.992 28.219 10.664 1 87.94 132 GLY B C 1
ATOM 4228 O O . GLY B 1 132 ? 15.906 28.453 9.867 1 87.94 132 GLY B O 1
ATOM 4229 N N . ILE B 1 133 ? 15.172 28 11.953 1 83.38 133 ILE B N 1
ATOM 4230 C CA . ILE B 1 133 ? 16.5 28.203 12.516 1 83.38 133 ILE B CA 1
ATOM 4231 C C . ILE B 1 133 ? 17.438 27.094 12.031 1 83.38 133 ILE B C 1
ATOM 4233 O O . ILE B 1 133 ? 18.641 27.328 11.836 1 83.38 133 ILE B O 1
ATOM 4237 N N . VAL B 1 134 ? 16.953 25.938 11.906 1 85.12 134 VAL B N 1
ATOM 4238 C CA . VAL B 1 134 ? 17.734 24.812 11.414 1 85.12 134 VAL B CA 1
ATOM 4239 C C . VAL B 1 134 ? 18.109 25.031 9.953 1 85.12 134 VAL B C 1
ATOM 4241 O O . VAL B 1 134 ? 19.266 24.844 9.562 1 85.12 134 VAL B O 1
ATOM 4244 N N . THR B 1 135 ? 17.109 25.469 9.203 1 88.25 135 THR B N 1
ATOM 4245 C CA . THR B 1 135 ? 17.344 25.766 7.797 1 88.25 135 THR B CA 1
ATOM 4246 C C . THR B 1 135 ? 18.375 26.875 7.645 1 88.25 135 THR B C 1
ATOM 4248 O O . THR B 1 135 ? 19.281 26.781 6.816 1 88.25 135 THR B O 1
ATOM 4251 N N . LEU B 1 136 ? 18.266 27.875 8.398 1 84.12 136 LEU B N 1
ATOM 4252 C CA . LEU B 1 136 ? 19.188 29 8.344 1 84.12 136 LEU B CA 1
ATOM 4253 C C . LEU B 1 136 ? 20.609 28.562 8.68 1 84.12 136 LEU B C 1
ATOM 4255 O O . LEU B 1 136 ? 21.562 28.969 8.008 1 84.12 136 LEU B O 1
ATOM 4259 N N . ALA B 1 137 ? 20.719 27.797 9.758 1 83.62 137 ALA B N 1
ATOM 4260 C CA . ALA B 1 137 ? 22.031 27.281 10.156 1 83.62 137 ALA B CA 1
ATOM 4261 C C . ALA B 1 137 ? 22.656 26.469 9.031 1 83.62 137 ALA B C 1
ATOM 4263 O O . ALA B 1 137 ? 23.859 26.594 8.766 1 83.62 137 ALA B O 1
ATOM 4264 N N . TRP B 1 138 ? 21.875 25.688 8.414 1 87.44 138 TRP B N 1
ATOM 4265 C CA . TRP B 1 138 ? 22.344 24.828 7.336 1 87.44 138 TRP B CA 1
ATOM 4266 C C . TRP B 1 138 ? 22.797 25.672 6.141 1 87.44 138 TRP B C 1
ATOM 4268 O O . TRP B 1 138 ? 23.859 25.422 5.57 1 87.44 138 TRP B O 1
ATOM 4278 N N . LEU B 1 139 ? 21.969 26.594 5.719 1 83.38 139 LEU B N 1
ATOM 4279 C CA . LEU B 1 139 ? 22.297 27.469 4.594 1 83.38 139 LEU B CA 1
ATOM 4280 C C . LEU B 1 139 ? 23.578 28.25 4.871 1 83.38 139 LEU B C 1
ATOM 4282 O O . LEU B 1 139 ? 24.406 28.406 3.98 1 83.38 139 LEU B O 1
ATOM 4286 N N . TYR B 1 140 ? 23.719 28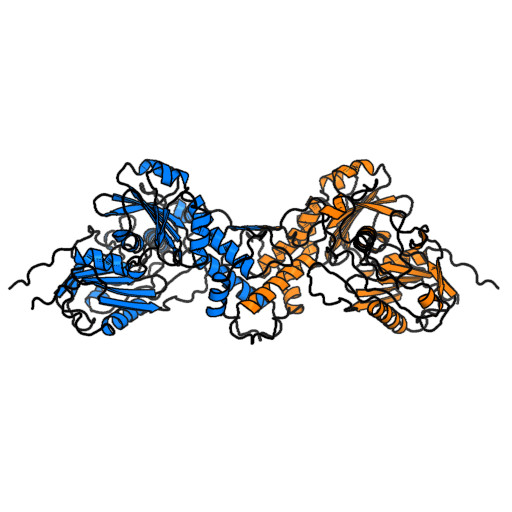.703 6.062 1 80.44 140 TYR B N 1
ATOM 4287 C CA . TYR B 1 140 ? 24.891 29.469 6.457 1 80.44 140 TYR B CA 1
ATOM 4288 C C . TYR B 1 140 ? 26.141 28.609 6.418 1 80.44 140 TYR B C 1
ATOM 4290 O O . TYR B 1 140 ? 27.156 29 5.844 1 80.44 140 TYR B O 1
ATOM 4298 N N . ARG B 1 141 ? 26.062 27.469 7.07 1 81.62 141 ARG B N 1
ATOM 4299 C CA . ARG B 1 141 ? 27.203 26.562 7.16 1 81.62 141 ARG B CA 1
ATOM 4300 C C . ARG B 1 141 ? 27.672 26.125 5.773 1 81.62 141 ARG B C 1
ATOM 4302 O O . ARG B 1 141 ? 28.859 25.938 5.543 1 81.62 141 ARG B O 1
ATOM 4309 N N . ASN B 1 142 ? 26.812 26.031 4.844 1 83.62 142 ASN B N 1
ATOM 4310 C CA . ASN B 1 142 ? 27.141 25.531 3.514 1 83.62 142 ASN B CA 1
ATOM 4311 C C . ASN B 1 142 ? 27.312 26.672 2.518 1 83.62 142 ASN B C 1
ATOM 4313 O O . ASN B 1 142 ? 27.375 26.453 1.307 1 83.62 142 ASN B O 1
ATOM 4317 N N . SER B 1 143 ? 27.344 27.891 2.945 1 79.88 143 SER B N 1
ATOM 4318 C CA . SER B 1 143 ? 27.547 29.078 2.135 1 79.88 143 SER B CA 1
ATOM 4319 C C . SER B 1 143 ? 26.5 29.172 1.018 1 79.88 143 SER B C 1
ATOM 4321 O O . SER B 1 143 ? 26.859 29.422 -0.138 1 79.88 143 SER B O 1
ATOM 4323 N N . LEU B 1 144 ? 25.297 28.844 1.388 1 79.25 144 LEU B N 1
ATOM 4324 C CA . LEU B 1 144 ? 24.203 28.844 0.408 1 79.25 144 LEU B CA 1
ATOM 4325 C C . LEU B 1 144 ? 23.328 30.078 0.58 1 79.25 144 LEU B C 1
ATOM 4327 O O . LEU B 1 144 ? 22.359 30.25 -0.154 1 79.25 144 LEU B O 1
ATOM 4331 N N . LEU B 1 145 ? 23.703 30.891 1.511 1 77.25 145 LEU B N 1
ATOM 4332 C CA . LEU B 1 145 ? 22.938 32.094 1.731 1 77.25 145 LEU B CA 1
ATOM 4333 C C . LEU B 1 145 ? 23.297 33.188 0.707 1 77.25 145 LEU B C 1
ATOM 4335 O O . LEU B 1 145 ? 24.469 33.531 0.55 1 77.25 145 LEU B O 1
ATOM 4339 N N . ASP B 1 146 ? 22.328 33.594 -0.061 1 72.75 146 ASP B N 1
ATOM 4340 C CA . ASP B 1 146 ? 22.531 34.719 -0.982 1 72.75 146 ASP B CA 1
ATOM 4341 C C . ASP B 1 146 ? 22.906 36 -0.228 1 72.75 146 ASP B C 1
ATOM 4343 O O . ASP B 1 146 ? 22.172 36.438 0.656 1 72.75 146 ASP B O 1
ATOM 4347 N N . PRO B 1 147 ? 24 36.562 -0.533 1 71 147 PRO B N 1
ATOM 4348 C CA . PRO B 1 147 ? 24.484 37.75 0.181 1 71 147 PRO B CA 1
ATOM 4349 C C . PRO B 1 147 ? 23.516 38.938 0.089 1 71 147 PRO B C 1
ATOM 4351 O O . PRO B 1 147 ? 23.609 39.875 0.886 1 71 147 PRO B O 1
ATOM 4354 N N . LYS B 1 148 ? 22.672 38.844 -0.813 1 69.5 148 LYS B N 1
ATOM 4355 C CA . LYS B 1 148 ? 21.719 39.938 -0.963 1 69.5 148 LYS B CA 1
ATOM 4356 C C . LYS B 1 148 ? 20.75 39.969 0.22 1 69.5 148 LYS B C 1
ATOM 4358 O O . LYS B 1 148 ? 20.141 41.031 0.48 1 69.5 148 LYS B O 1
ATOM 4363 N N . TRP B 1 149 ? 20.672 38.812 0.921 1 63.81 149 TRP B N 1
ATOM 4364 C CA . TRP B 1 149 ? 19.781 38.781 2.078 1 63.81 149 TRP B CA 1
ATOM 4365 C C . TRP B 1 149 ? 20.531 39.156 3.352 1 63.81 149 TRP B C 1
ATOM 4367 O O . TRP B 1 149 ? 21.531 38.531 3.699 1 63.81 149 TRP B O 1
ATOM 4377 N N . ASN B 1 150 ? 20.031 40.281 3.959 1 56.81 150 ASN B N 1
ATOM 4378 C CA . ASN B 1 150 ? 20.766 40.75 5.141 1 56.81 150 ASN B CA 1
ATOM 4379 C C . ASN B 1 150 ? 19.922 40.625 6.402 1 56.81 150 ASN B C 1
ATOM 4381 O O . ASN B 1 150 ? 20.359 41.031 7.488 1 56.81 150 ASN B O 1
ATOM 4385 N N . CYS B 1 151 ? 18.656 40.281 6.32 1 57.09 151 CYS B N 1
ATOM 4386 C CA . CYS B 1 151 ? 17.797 40.156 7.492 1 57.09 151 CYS B CA 1
ATOM 4387 C C . CYS B 1 151 ? 17.016 38.844 7.453 1 57.09 151 CYS B C 1
ATOM 4389 O O . CYS B 1 151 ? 16.688 38.344 6.375 1 57.09 151 CYS B O 1
ATOM 4391 N N . CYS B 1 152 ? 17.141 38.094 8.734 1 59.12 152 CYS B N 1
ATOM 4392 C CA . CYS B 1 152 ? 16.234 36.969 8.945 1 59.12 152 CYS B CA 1
ATOM 4393 C C . CYS B 1 152 ? 15.594 37.031 10.328 1 59.12 152 CYS B C 1
ATOM 4395 O O . CYS B 1 152 ? 16.078 37.75 11.203 1 59.12 152 CYS B O 1
ATOM 4397 N N . GLY B 1 153 ? 14.562 36.531 10.844 1 47.03 153 GLY B N 1
ATOM 4398 C CA . GLY B 1 153 ? 13.93 36.562 12.156 1 47.03 153 GLY B CA 1
ATOM 4399 C C . GLY B 1 153 ? 14.805 36.031 13.266 1 47.03 153 GLY B C 1
ATOM 4400 O O . GLY B 1 153 ? 14.453 36.125 14.445 1 47.03 153 GLY B O 1
ATOM 4401 N N . THR B 1 154 ? 15.547 34.844 13.25 1 44.44 154 THR B N 1
ATOM 4402 C CA . THR B 1 154 ? 15.797 34.062 14.453 1 44.44 154 THR B CA 1
ATOM 4403 C C . THR B 1 154 ? 17.078 34.5 15.148 1 44.44 154 THR B C 1
ATOM 4405 O O . THR B 1 154 ? 17.844 35.281 14.578 1 44.44 154 THR B O 1
ATOM 4408 N N . ASN B 1 155 ? 17.5 33.688 16.484 1 38.69 155 ASN B N 1
ATOM 4409 C CA . ASN B 1 155 ? 18.453 33.875 17.578 1 38.69 155 ASN B CA 1
ATOM 4410 C C . ASN B 1 155 ? 19.891 33.75 17.094 1 38.69 155 ASN B C 1
ATOM 4412 O O . ASN B 1 155 ? 20.125 33.344 15.953 1 38.69 155 ASN B O 1
ATOM 4416 N N . GLU B 1 156 ? 20.906 33.438 18.172 1 44.56 156 GLU B N 1
ATOM 4417 C CA . GLU B 1 156 ? 22.359 33.594 18.344 1 44.56 156 GLU B CA 1
ATOM 4418 C C . GLU B 1 156 ? 23.125 32.812 17.281 1 44.56 156 GLU B C 1
ATOM 4420 O O . GLU B 1 156 ? 24.25 33.188 16.922 1 44.56 156 GLU B O 1
ATOM 4425 N N . ILE B 1 157 ? 22.984 31.531 17.109 1 43.94 157 ILE B N 1
ATOM 4426 C CA . ILE B 1 157 ? 23.906 30.781 16.266 1 43.94 157 ILE B CA 1
ATOM 4427 C C . ILE B 1 157 ? 24.047 31.484 14.914 1 43.94 157 ILE B C 1
ATOM 4429 O O . ILE B 1 157 ? 25 31.219 14.172 1 43.94 157 ILE B O 1
ATOM 4433 N N . VAL B 1 158 ? 23.156 32.281 14.578 1 51.19 158 VAL B N 1
ATOM 4434 C CA . VAL B 1 158 ? 23.094 33.062 13.336 1 51.19 158 VAL B CA 1
ATOM 4435 C C . VAL B 1 158 ? 23.438 34.531 13.625 1 51.19 158 VAL B C 1
ATOM 4437 O O . VAL B 1 158 ? 23.219 35 14.734 1 51.19 158 VAL B O 1
ATOM 4440 N N . PRO B 1 159 ? 24.281 35.156 12.836 1 50.06 159 PRO B N 1
ATOM 4441 C CA . PRO B 1 159 ? 24.609 36.531 13.086 1 50.06 159 PRO B CA 1
ATOM 4442 C C . PRO B 1 159 ? 23.438 37.344 13.625 1 50.06 159 PRO B C 1
ATOM 4444 O O . PRO B 1 159 ? 22.328 37.281 13.078 1 50.06 159 PRO B O 1
ATOM 4447 N N . LEU B 1 160 ? 23.547 37.625 14.992 1 53 160 LEU B N 1
ATOM 4448 C CA . LEU B 1 160 ? 22.562 38.312 15.805 1 53 160 LEU B CA 1
ATOM 4449 C C . LEU B 1 160 ? 21.922 39.438 15.008 1 53 160 LEU B C 1
ATOM 4451 O O . LEU B 1 160 ? 20.766 39.812 15.25 1 53 160 LEU B O 1
ATOM 4455 N N . ASP B 1 161 ? 22.656 39.938 14.062 1 52.94 161 ASP B N 1
ATOM 4456 C CA . ASP B 1 161 ? 22.125 41.094 13.367 1 52.94 161 ASP B CA 1
ATOM 4457 C C . ASP B 1 161 ? 20.953 40.719 12.461 1 52.94 161 ASP B C 1
ATOM 4459 O O . ASP B 1 161 ? 20.203 41.594 12.008 1 52.94 161 ASP B O 1
ATOM 4463 N N . ILE B 1 162 ? 20.781 39.375 12.344 1 54.5 162 ILE B N 1
ATOM 4464 C CA . ILE B 1 162 ? 19.766 38.938 11.383 1 54.5 162 ILE B CA 1
ATOM 4465 C C . ILE B 1 162 ? 18.531 38.406 12.125 1 54.5 162 ILE B C 1
ATOM 4467 O O . ILE B 1 162 ? 17.484 38.188 11.523 1 54.5 162 ILE B O 1
ATOM 4471 N N . LEU B 1 163 ? 18.547 38.562 13.445 1 60.66 163 LEU B N 1
ATOM 4472 C CA . LEU B 1 163 ? 17.453 37.938 14.18 1 60.66 163 LEU B CA 1
ATOM 4473 C C . LEU B 1 163 ? 16.344 38.969 14.453 1 60.66 163 LEU B C 1
ATOM 4475 O O . LEU B 1 163 ? 16.641 40.125 14.797 1 60.66 163 LEU B O 1
ATOM 4479 N N . PRO B 1 164 ? 15.117 38.5 14.289 1 65.12 164 PRO B N 1
ATOM 4480 C CA . PRO B 1 164 ? 14.008 39.406 14.609 1 65.12 164 PRO B CA 1
ATOM 4481 C C . PRO B 1 164 ? 13.867 39.656 16.109 1 65.12 164 PRO B C 1
ATOM 4483 O O . PRO B 1 164 ? 14.312 38.844 16.922 1 65.12 164 PRO B O 1
ATOM 4486 N N . LYS B 1 165 ? 13.383 40.844 16.531 1 71.69 165 LYS B N 1
ATOM 4487 C CA . LYS B 1 165 ? 13.047 41.156 17.922 1 71.69 165 LYS B CA 1
ATOM 4488 C C . LYS B 1 165 ? 11.836 40.344 18.375 1 71.69 165 LYS B C 1
ATOM 4490 O O . LYS B 1 165 ? 10.789 40.344 17.734 1 71.69 165 LYS B O 1
ATOM 4495 N N . ILE B 1 166 ? 12 39.562 19.438 1 78.06 166 ILE B N 1
ATOM 4496 C CA . ILE B 1 166 ? 10.93 38.75 20 1 78.06 166 ILE B CA 1
ATOM 4497 C C . ILE B 1 166 ? 10.141 39.562 21.016 1 78.06 166 ILE B C 1
ATOM 4499 O O . ILE B 1 166 ? 10.727 40.219 21.891 1 78.06 166 ILE B O 1
ATOM 4503 N N . VAL B 1 167 ? 8.859 39.625 20.859 1 84.75 167 VAL B N 1
ATOM 4504 C CA . VAL B 1 167 ? 8 40.375 21.766 1 84.75 167 VAL B CA 1
ATOM 4505 C C . VAL B 1 167 ? 6.871 39.5 22.281 1 84.75 167 VAL B C 1
ATOM 4507 O O . VAL B 1 167 ? 6.5 38.5 21.641 1 84.75 167 VAL B O 1
ATOM 4510 N N . PRO B 1 168 ? 6.375 39.781 23.5 1 84.25 168 PRO B N 1
ATOM 4511 C CA . PRO B 1 168 ? 5.215 39.031 24 1 84.25 168 PRO B CA 1
ATOM 4512 C C . PRO B 1 168 ? 3.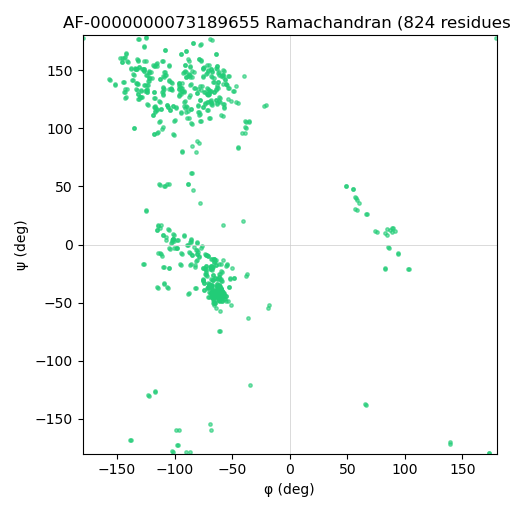965 39.25 23.156 1 84.25 168 PRO B C 1
ATOM 4514 O O . PRO B 1 168 ? 3.834 40.281 22.5 1 84.25 168 PRO B O 1
ATOM 4517 N N . ASN B 1 169 ? 3.15 38.25 23.219 1 86.81 169 ASN B N 1
ATOM 4518 C CA . ASN B 1 169 ? 1.858 38.469 22.562 1 86.81 169 ASN B CA 1
ATOM 4519 C C . ASN B 1 169 ? 1.119 39.656 23.141 1 86.81 169 ASN B C 1
ATOM 4521 O O . ASN B 1 169 ? 1.236 39.969 24.328 1 86.81 169 ASN B O 1
ATOM 4525 N N . GLY B 1 170 ? 0.421 40.312 22.266 1 87.5 170 GLY B N 1
ATOM 4526 C CA . GLY B 1 170 ? -0.317 41.5 22.688 1 87.5 170 GLY B CA 1
ATOM 4527 C C . GLY B 1 170 ? 0.458 42.781 22.484 1 87.5 170 GLY B C 1
ATOM 4528 O O . GLY B 1 170 ? -0.076 43.875 22.703 1 87.5 170 GLY B O 1
ATOM 4529 N N . THR B 1 171 ? 1.664 42.625 22.141 1 89.81 171 THR B N 1
ATOM 4530 C CA . THR B 1 171 ? 2.477 43.812 21.859 1 89.81 171 THR B CA 1
ATOM 4531 C C . THR B 1 171 ? 2.08 44.438 20.516 1 89.81 171 THR B C 1
ATOM 4533 O O . THR B 1 171 ? 1.906 43.719 19.531 1 89.81 171 THR B O 1
ATOM 4536 N N . ILE B 1 172 ? 1.874 45.75 20.516 1 92.81 172 ILE B N 1
ATOM 4537 C CA . ILE B 1 172 ? 1.643 46.469 19.25 1 92.81 172 ILE B CA 1
ATOM 4538 C C . ILE B 1 172 ? 2.941 46.531 18.453 1 92.81 172 ILE B C 1
ATOM 4540 O O . ILE B 1 172 ? 3.943 47.062 18.938 1 92.81 172 ILE B O 1
ATOM 4544 N N . VAL B 1 173 ? 2.939 46.031 17.234 1 90.44 173 VAL B N 1
ATOM 4545 C CA . VAL B 1 173 ? 4.172 45.969 16.469 1 90.44 173 VAL B CA 1
ATOM 4546 C C . VAL B 1 173 ? 4.082 46.938 15.289 1 90.44 173 VAL B C 1
ATOM 4548 O O . VAL B 1 173 ? 5.066 47.188 14.578 1 90.44 173 VAL B O 1
ATOM 4551 N N . GLY B 1 174 ? 2.941 47.5 15.062 1 89.19 174 GLY B N 1
ATOM 4552 C CA . GLY B 1 174 ? 2.773 48.469 13.992 1 89.19 174 GLY B CA 1
ATOM 4553 C C . GLY B 1 174 ? 1.355 49 13.883 1 89.19 174 GLY B C 1
ATOM 4554 O O . GLY B 1 174 ? 0.487 48.625 14.68 1 89.19 174 GLY B O 1
ATOM 4555 N N . ILE B 1 175 ? 1.189 49.938 12.914 1 90.56 175 ILE B N 1
ATOM 4556 C CA . ILE B 1 175 ? -0.117 50.5 12.57 1 90.56 175 ILE B CA 1
ATOM 4557 C C . ILE B 1 175 ? -0.289 50.531 11.055 1 90.56 175 ILE B C 1
ATOM 4559 O O . ILE B 1 175 ? 0.694 50.562 10.312 1 90.56 175 ILE B O 1
ATOM 4563 N N . VAL B 1 176 ? -1.475 50.438 10.625 1 88.94 176 VAL B N 1
ATOM 4564 C CA . VAL B 1 176 ? -1.759 50.562 9.195 1 88.94 176 VAL B CA 1
ATOM 4565 C C . VAL B 1 176 ? -1.51 52 8.75 1 88.94 176 VAL B C 1
ATOM 4567 O O . VAL B 1 176 ? -2.129 52.938 9.258 1 88.94 176 VAL B O 1
ATOM 4570 N N . ARG B 1 177 ? -0.632 52.125 7.754 1 87 177 ARG B N 1
ATOM 4571 C CA . ARG B 1 177 ? -0.235 53.469 7.352 1 87 177 ARG B CA 1
ATOM 4572 C C . ARG B 1 177 ? -0.825 53.812 5.992 1 87 177 ARG B C 1
ATOM 4574 O O . ARG B 1 177 ? -0.85 55 5.613 1 87 177 ARG B O 1
ATOM 4581 N N . HIS B 1 178 ? -1.195 52.844 5.281 1 83.06 178 HIS B N 1
ATOM 4582 C CA . HIS B 1 178 ? -1.711 53.094 3.939 1 83.06 178 HIS B CA 1
ATOM 4583 C C . HIS B 1 178 ? -3.139 52.594 3.797 1 83.06 178 HIS B C 1
ATOM 4585 O O . HIS B 1 178 ? -3.48 51.531 4.328 1 83.06 178 HIS B O 1
ATOM 4591 N N . ASN B 1 179 ? -3.91 53.344 3.053 1 78.44 179 ASN B N 1
ATOM 4592 C CA . ASN B 1 179 ? -5.312 52.969 2.857 1 78.44 179 ASN B CA 1
ATOM 4593 C C . ASN B 1 179 ? -5.477 51.938 1.753 1 78.44 179 ASN B C 1
ATOM 4595 O O . ASN B 1 179 ? -6.566 51.406 1.565 1 78.44 179 ASN B O 1
ATOM 4599 N N . GLY B 1 180 ? -4.48 51.594 1.161 1 77.75 180 GLY B N 1
ATOM 4600 C CA . GLY B 1 180 ? -4.574 50.688 0.009 1 77.75 180 GLY B CA 1
ATOM 4601 C C . GLY B 1 180 ? -4.703 49.25 0.386 1 77.75 180 GLY B C 1
ATOM 4602 O O . GLY B 1 180 ? -4.926 48.375 -0.477 1 77.75 180 GLY B O 1
ATOM 4603 N N . PHE B 1 181 ? -4.77 48.875 1.634 1 82.12 181 PHE B N 1
ATOM 4604 C CA . PHE B 1 181 ? -4.766 47.469 2.049 1 82.12 181 PHE B CA 1
ATOM 4605 C C . PHE B 1 181 ? -6.176 47 2.357 1 82.12 181 PHE B C 1
ATOM 4607 O O . PHE B 1 181 ? -6.387 45.812 2.656 1 82.12 181 PHE B O 1
ATOM 4614 N N . GLY B 1 182 ? -7.207 47.844 2.295 1 81.69 182 GLY B N 1
ATOM 4615 C CA . GLY B 1 182 ? -8.562 47.469 2.672 1 81.69 182 GLY B CA 1
ATOM 4616 C C . GLY B 1 182 ? -8.82 47.594 4.164 1 81.69 182 GLY B C 1
ATOM 4617 O O . GLY B 1 182 ? -9.797 47.031 4.672 1 81.69 182 GLY B O 1
ATOM 4618 N N . LEU B 1 183 ? -7.887 48.156 4.863 1 87.69 183 LEU B N 1
ATOM 4619 C CA . LEU B 1 183 ? -7.969 48.406 6.301 1 87.69 183 LEU B CA 1
ATOM 4620 C C . LEU B 1 183 ? -7.844 49.875 6.613 1 87.69 183 LEU B C 1
ATOM 4622 O O . LEU B 1 183 ? -7.195 50.625 5.871 1 87.69 183 LEU B O 1
ATOM 4626 N N . PRO B 1 184 ? -8.516 50.25 7.66 1 86.81 184 PRO B N 1
ATOM 4627 C CA . PRO B 1 184 ? -8.398 51.688 8.008 1 86.81 184 PRO B CA 1
ATOM 4628 C C . PRO B 1 184 ? -7 52.062 8.492 1 86.81 184 PRO B C 1
ATOM 4630 O O . PRO B 1 184 ? -6.359 51.281 9.203 1 86.81 184 PRO B O 1
ATOM 4633 N N . THR B 1 185 ? -6.648 53.25 8.125 1 88.38 185 THR B N 1
ATOM 4634 C CA . THR B 1 185 ? -5.387 53.781 8.625 1 88.38 185 THR B CA 1
ATOM 4635 C C . THR B 1 185 ? -5.422 53.906 10.148 1 88.38 185 THR B C 1
ATOM 4637 O O . THR B 1 185 ? -6.461 54.219 10.727 1 88.38 185 THR B O 1
ATOM 4640 N N . ASN B 1 186 ? -4.324 53.562 10.766 1 88.12 186 ASN B N 1
ATOM 4641 C CA . ASN B 1 186 ? -4.098 53.688 12.195 1 88.12 186 ASN B CA 1
ATOM 4642 C C . ASN B 1 186 ? -4.617 52.5 12.969 1 88.12 186 ASN B C 1
ATOM 4644 O O . ASN B 1 186 ? -4.516 52.438 14.195 1 88.12 186 ASN B O 1
ATOM 4648 N N . ALA B 1 187 ? -5.219 51.594 12.258 1 90.56 187 ALA B N 1
ATOM 4649 C CA . ALA B 1 187 ? -5.5 50.312 12.938 1 90.56 187 ALA B CA 1
ATOM 4650 C C . ALA B 1 187 ? -4.223 49.719 13.508 1 90.56 187 ALA B C 1
ATOM 4652 O O . ALA B 1 187 ? -3.174 49.75 12.859 1 90.56 187 ALA B O 1
ATOM 4653 N N . MET B 1 188 ? -4.328 49.188 14.719 1 93.69 188 MET B N 1
ATOM 4654 C CA . MET B 1 188 ? -3.16 48.625 15.391 1 93.69 188 MET B CA 1
ATOM 4655 C 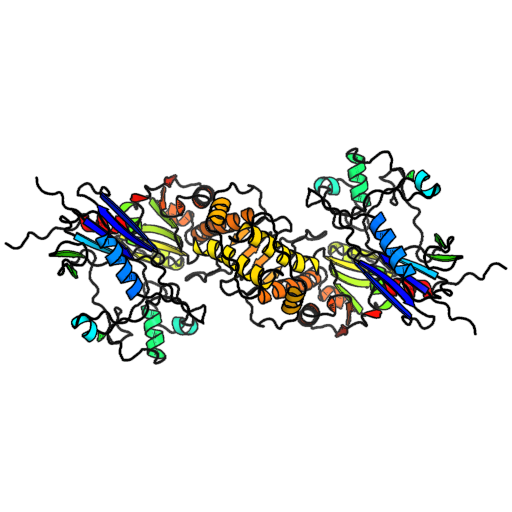C . MET B 1 188 ? -2.904 47.219 14.938 1 93.69 188 MET B C 1
ATOM 4657 O O . MET B 1 188 ? -3.84 46.406 14.805 1 93.69 188 MET B O 1
ATOM 4661 N N . VAL B 1 189 ? -1.682 46.938 14.656 1 93.69 189 VAL B N 1
ATOM 4662 C CA . VAL B 1 189 ? -1.254 45.594 14.32 1 93.69 189 VAL B CA 1
ATOM 4663 C C . VAL B 1 189 ? -0.467 44.969 15.484 1 93.69 189 VAL B C 1
ATOM 4665 O O . VAL B 1 189 ? 0.546 45.531 15.914 1 93.69 189 VAL B O 1
ATOM 4668 N N . TYR B 1 190 ? -0.973 43.875 15.992 1 93.5 190 TYR B N 1
ATOM 4669 C CA . TYR B 1 190 ? -0.334 43.219 17.125 1 93.5 190 TYR B CA 1
ATOM 4670 C C . TYR B 1 190 ? 0.609 42.125 16.656 1 93.5 190 TYR B C 1
ATOM 4672 O O . TYR B 1 190 ? 0.552 41.688 15.508 1 93.5 190 TYR B O 1
ATOM 4680 N N . ALA B 1 191 ? 1.489 41.719 17.656 1 91.88 191 ALA B N 1
ATOM 4681 C CA . ALA B 1 191 ? 2.416 40.625 17.375 1 91.88 191 ALA B CA 1
ATOM 4682 C C . ALA B 1 191 ? 1.666 39.375 16.938 1 91.88 191 ALA B C 1
ATOM 4684 O O . ALA B 1 191 ? 0.604 39.031 17.469 1 91.88 191 ALA B O 1
ATOM 4685 N N . SER B 1 192 ? 2.24 38.688 15.992 1 93.69 192 SER B N 1
ATOM 4686 C CA . SER B 1 192 ? 1.587 37.531 15.367 1 93.69 192 SER B CA 1
ATOM 4687 C C . SER B 1 192 ? 1.502 36.344 16.328 1 93.69 192 SER B C 1
ATOM 4689 O O . SER B 1 192 ? 2.305 36.25 17.266 1 93.69 192 SER B O 1
ATOM 4691 N N . LEU B 1 193 ? 0.534 35.531 16.078 1 93.44 193 LEU B N 1
ATOM 4692 C CA . LEU B 1 193 ? 0.338 34.312 16.828 1 93.44 193 LEU B CA 1
ATOM 4693 C C . LEU B 1 193 ? 0.627 33.094 15.945 1 93.44 193 LEU B C 1
ATOM 4695 O O . LEU B 1 193 ? 0.602 33.188 14.719 1 93.44 193 LEU B O 1
ATOM 4699 N N . GLY B 1 194 ? 0.93 32 16.609 1 92.62 194 GLY B N 1
ATOM 4700 C CA . GLY B 1 194 ? 0.951 30.75 15.875 1 92.62 194 GLY B CA 1
ATOM 4701 C C . GLY B 1 194 ? -0.432 30.266 15.492 1 92.62 194 GLY B C 1
ATOM 4702 O O . GLY B 1 194 ? -1.397 30.469 16.234 1 92.62 194 GLY B O 1
ATOM 4703 N N . ASP B 1 195 ? -0.499 29.594 14.32 1 92 195 ASP B N 1
ATOM 4704 C CA . ASP B 1 195 ? -1.804 29.156 13.828 1 92 195 ASP B CA 1
ATOM 4705 C C . ASP B 1 195 ? -2.439 28.156 14.781 1 92 195 ASP B C 1
ATOM 4707 O O . ASP B 1 195 ? -3.65 28.188 15.008 1 92 195 ASP B O 1
ATOM 4711 N N . LEU B 1 196 ? -1.647 27.297 15.352 1 90.75 196 LEU B N 1
ATOM 4712 C CA . LEU B 1 196 ? -2.211 26.328 16.281 1 90.75 196 LEU B CA 1
ATOM 4713 C C . LEU B 1 196 ? -2.773 27.031 17.516 1 90.75 196 LEU B C 1
ATOM 4715 O O . LEU B 1 196 ? -3.92 26.797 17.906 1 90.75 196 LEU B O 1
ATOM 4719 N N . GLN B 1 197 ? -1.938 27.906 18.109 1 93.19 197 GLN B N 1
ATOM 4720 C CA . GLN B 1 197 ? -2.357 28.641 19.297 1 93.19 197 GLN B CA 1
ATOM 4721 C C . GLN B 1 197 ? -3.629 29.453 19.016 1 93.19 197 GLN B C 1
ATOM 4723 O O . GLN B 1 197 ? -4.551 29.453 19.844 1 93.19 197 GLN B O 1
ATOM 4728 N N . ALA B 1 198 ? -3.635 30.047 17.859 1 94.06 198 ALA B N 1
ATOM 4729 C CA . ALA B 1 198 ? -4.801 30.844 17.5 1 94.06 198 ALA B CA 1
ATOM 4730 C C . ALA B 1 198 ? -6.043 29.969 17.344 1 94.06 198 ALA B C 1
ATOM 4732 O O . ALA B 1 198 ? -7.145 30.375 17.719 1 94.06 198 ALA B O 1
ATOM 4733 N N . THR B 1 199 ? -5.871 28.844 16.797 1 92.06 199 THR B N 1
ATOM 4734 C CA . THR B 1 199 ? -6.984 27.953 16.547 1 92.06 199 THR B CA 1
ATOM 4735 C C . THR B 1 199 ? -7.59 27.438 17.844 1 92.06 199 THR B C 1
ATOM 4737 O O . THR B 1 199 ? -8.812 27.391 18 1 92.06 199 THR B O 1
ATOM 4740 N N . VAL B 1 200 ? -6.719 27.109 18.766 1 93.69 200 VAL B N 1
ATOM 4741 C CA . VAL B 1 200 ? -7.227 26.422 19.938 1 93.69 200 VAL B CA 1
ATOM 4742 C C . VAL B 1 200 ? -7.535 27.422 21.047 1 93.69 200 VAL B C 1
ATOM 4744 O O . VAL B 1 200 ? -8.188 27.078 22.031 1 93.69 200 VAL B O 1
ATOM 4747 N N . TYR B 1 201 ? -7.195 28.625 20.906 1 93.81 201 TYR B N 1
ATOM 4748 C CA . TYR B 1 201 ? -7.355 29.703 21.891 1 93.81 201 TYR B CA 1
ATOM 4749 C C . TYR B 1 201 ? -8.805 29.797 22.359 1 93.81 201 TYR B C 1
ATOM 4751 O O . TYR B 1 201 ? -9.086 29.781 23.547 1 93.81 201 TYR B O 1
ATOM 4759 N N . PRO B 1 202 ? -9.758 29.812 21.469 1 93.19 202 PRO B N 1
ATOM 4760 C CA . PRO B 1 202 ? -11.148 29.953 21.891 1 93.19 202 PRO B CA 1
ATOM 4761 C C . PRO B 1 202 ? -11.75 28.656 22.391 1 93.19 202 PRO B C 1
ATOM 4763 O O . PRO B 1 202 ? -12.859 28.641 22.938 1 93.19 202 PRO B O 1
ATOM 4766 N N . LEU B 1 203 ? -11.039 27.594 22.266 1 93.25 203 LEU B N 1
ATOM 4767 C CA . LEU B 1 203 ? -11.672 26.281 22.422 1 93.25 203 LEU B CA 1
ATOM 4768 C C . LEU B 1 203 ? -11.219 25.625 23.719 1 93.25 203 LEU B C 1
ATOM 4770 O O . LEU B 1 203 ? -12 24.922 24.359 1 93.25 203 LEU B O 1
ATOM 4774 N N . LEU B 1 204 ? -10.023 25.859 24.109 1 94.56 204 LEU B N 1
ATOM 4775 C CA . LEU B 1 204 ? -9.406 25.062 25.172 1 94.56 204 LEU B CA 1
ATOM 4776 C C . LEU B 1 204 ? -9.883 25.531 26.547 1 94.56 204 LEU B C 1
ATOM 4778 O O . LEU B 1 204 ? -9.977 26.734 26.797 1 94.56 204 LEU B O 1
ATOM 4782 N N . THR B 1 205 ? -10.227 24.625 27.328 1 93.5 205 THR B N 1
ATOM 4783 C CA . THR B 1 205 ? -10.469 24.75 28.766 1 93.5 205 THR B CA 1
ATOM 4784 C C . THR B 1 205 ? -9.617 23.766 29.547 1 93.5 205 THR B C 1
ATOM 4786 O O . THR B 1 205 ? -8.859 22.984 28.969 1 93.5 205 THR B O 1
ATOM 4789 N N . ASN B 1 206 ? -9.742 23.844 30.906 1 93.5 206 ASN B N 1
ATOM 4790 C CA . ASN B 1 206 ? -8.875 23.016 31.734 1 93.5 206 ASN B CA 1
ATOM 4791 C C . ASN B 1 206 ? -9.195 21.531 31.578 1 93.5 206 ASN B C 1
ATOM 4793 O O . ASN B 1 206 ? -8.328 20.672 31.766 1 93.5 206 ASN B O 1
ATOM 4797 N N . ASP B 1 207 ? -10.352 21.172 31.109 1 96.69 207 ASP B N 1
ATOM 4798 C CA . ASP B 1 207 ? -10.766 19.781 31.047 1 96.69 207 ASP B CA 1
ATOM 4799 C C . ASP B 1 207 ? -10.93 19.312 29.609 1 96.69 207 ASP B C 1
ATOM 4801 O O . ASP B 1 207 ? -11.602 18.312 29.344 1 96.69 207 ASP B O 1
ATOM 4805 N N . SER B 1 208 ? -10.367 20.109 28.703 1 96.69 208 SER B N 1
ATOM 4806 C CA . SER B 1 208 ? -10.578 19.75 27.297 1 96.69 208 SER B CA 1
ATOM 4807 C C . SER B 1 208 ? -9.25 19.641 26.562 1 96.69 208 SER B C 1
ATOM 4809 O O . SER B 1 208 ? -8.25 20.234 26.969 1 96.69 208 SER B O 1
ATOM 4811 N N . ALA B 1 209 ? -9.234 18.828 25.594 1 97.69 209 ALA B N 1
ATOM 4812 C CA . ALA B 1 209 ? -8.211 18.797 24.547 1 97.69 209 ALA B CA 1
ATOM 4813 C C . ALA B 1 209 ? -8.805 19.125 23.172 1 97.69 209 ALA B C 1
ATOM 4815 O O . ALA B 1 209 ? -10.023 19.016 22.984 1 97.69 209 ALA B O 1
ATOM 4816 N N . VAL B 1 210 ? -7.949 19.594 22.344 1 96.75 210 VAL B N 1
ATOM 4817 C CA . VAL B 1 210 ? -8.406 19.922 21 1 96.75 210 VAL B CA 1
ATOM 4818 C C . VAL B 1 210 ? -7.691 19.047 19.984 1 96.75 210 VAL B C 1
ATOM 4820 O O . VAL B 1 210 ? -6.469 18.906 20.016 1 96.75 210 VAL B O 1
ATOM 4823 N N . LEU B 1 211 ? -8.461 18.359 19.156 1 97.06 211 LEU B N 1
ATOM 4824 C CA . LEU B 1 211 ? -7.945 17.656 17.984 1 97.06 211 LEU B CA 1
ATOM 4825 C C . LEU B 1 211 ? -8.172 18.469 16.719 1 97.06 211 LEU B C 1
ATOM 4827 O O . LEU B 1 211 ? -9.297 18.578 16.234 1 97.06 211 LEU B O 1
ATOM 4831 N N . ASN B 1 212 ? -7.066 19 16.25 1 93.62 212 ASN B N 1
ATOM 4832 C CA . ASN B 1 212 ? -7.086 19.844 15.055 1 93.62 212 ASN B CA 1
ATOM 4833 C C . ASN B 1 212 ? -6.504 19.109 13.852 1 93.62 212 ASN B C 1
ATOM 4835 O O . ASN B 1 212 ? -5.32 18.766 13.836 1 93.62 212 ASN B O 1
ATOM 4839 N N . LEU B 1 213 ? -7.398 18.938 12.836 1 92.44 213 LEU B N 1
ATOM 4840 C CA . LEU B 1 213 ? -6.953 18.203 11.656 1 92.44 213 LEU B CA 1
ATOM 4841 C C . LEU B 1 213 ? -7.027 19.078 10.414 1 92.44 213 LEU B C 1
ATOM 4843 O O . LEU B 1 213 ? -8.109 19.516 10.023 1 92.44 213 LEU B O 1
ATOM 4847 N N . GLY B 1 214 ? -5.895 19.453 9.844 1 88.5 214 GLY B N 1
ATOM 4848 C CA . GLY B 1 214 ? -5.723 20.094 8.547 1 88.5 214 GLY B CA 1
ATOM 4849 C C . GLY B 1 214 ? -4.82 19.312 7.613 1 88.5 214 GLY B C 1
ATOM 4850 O O . GLY B 1 214 ? -4.984 18.094 7.457 1 88.5 214 GLY B O 1
ATOM 4851 N N . THR B 1 215 ? -3.814 20.109 7.039 1 85 215 THR B N 1
ATOM 4852 C CA . THR B 1 215 ? -2.775 19.422 6.289 1 85 215 THR B CA 1
ATOM 4853 C C . THR B 1 215 ? -2.012 18.453 7.188 1 85 215 THR B C 1
ATOM 4855 O O . THR B 1 215 ? -1.847 17.281 6.852 1 85 215 THR B O 1
ATOM 4858 N N . SER B 1 216 ? -1.636 18.953 8.273 1 91.12 216 SER B N 1
ATOM 4859 C CA . SER B 1 216 ? -1.092 18.125 9.352 1 91.12 216 SER B CA 1
ATOM 4860 C C . SER B 1 216 ? -2.133 17.875 10.438 1 91.12 216 SER B C 1
ATOM 4862 O O . SER B 1 216 ? -3.314 18.172 10.25 1 91.12 216 SER B O 1
ATOM 4864 N N . ALA B 1 217 ? -1.761 17.156 11.492 1 94.12 217 ALA B N 1
ATOM 4865 C CA . ALA B 1 217 ? -2.689 16.859 12.578 1 94.12 217 ALA B CA 1
ATOM 4866 C C . ALA B 1 217 ? -2.049 17.125 13.938 1 94.12 217 ALA B C 1
ATOM 4868 O O . ALA B 1 217 ? -0.867 16.828 14.141 1 94.12 217 ALA B O 1
ATOM 4869 N N . GLN B 1 218 ? -2.891 17.719 14.828 1 94.62 218 GLN B N 1
ATOM 4870 C CA . GLN B 1 218 ? -2.398 18.016 16.172 1 94.62 218 GLN B CA 1
ATOM 4871 C C . GLN B 1 218 ? -3.432 17.656 17.219 1 94.62 218 GLN B C 1
ATOM 4873 O O . GLN B 1 218 ? -4.633 17.812 17.016 1 94.62 218 GLN B O 1
ATOM 4878 N N . LEU B 1 219 ? -2.98 17.141 18.312 1 96.81 219 LEU B N 1
ATOM 4879 C CA . LEU B 1 219 ? -3.727 16.922 19.547 1 96.81 219 LEU B CA 1
ATOM 4880 C C . LEU B 1 219 ? -3.053 17.625 20.719 1 96.81 219 LEU B C 1
ATOM 4882 O O . LEU B 1 219 ? -1.871 17.406 20.984 1 96.81 219 LEU B O 1
ATOM 4886 N N . CYS B 1 220 ? -3.865 18.562 21.328 1 96.25 220 CYS B N 1
ATOM 4887 C CA . CYS B 1 220 ? -3.178 19.344 22.359 1 96.25 220 CYS B CA 1
ATOM 4888 C C . CYS B 1 220 ? -4.117 19.688 23.5 1 96.25 220 CYS B C 1
ATOM 4890 O O . CYS B 1 220 ? -5.34 19.641 23.344 1 96.25 220 CYS B O 1
ATOM 4892 N N . PHE B 1 221 ? -3.566 20.016 24.609 1 96.25 221 PHE B N 1
ATOM 4893 C CA . PHE B 1 221 ? -4.27 20.531 25.781 1 96.25 221 PHE B CA 1
ATOM 4894 C C . PHE B 1 221 ? -3.41 21.547 26.531 1 96.25 221 PHE B C 1
ATOM 4896 O O . PHE B 1 221 ? -2.197 21.609 26.312 1 96.25 221 PHE B O 1
ATOM 4903 N N . ARG B 1 222 ? -4.062 22.406 27.297 1 95.44 222 ARG B N 1
ATOM 4904 C CA . ARG B 1 222 ? -3.309 23.422 28.031 1 95.44 222 ARG B CA 1
ATOM 4905 C C . ARG B 1 222 ? -2.855 22.891 29.391 1 95.44 222 ARG B C 1
ATOM 4907 O O . ARG B 1 222 ? -3.555 22.094 30.016 1 95.44 222 ARG B O 1
ATOM 4914 N N . TYR B 1 223 ? -1.727 23.312 29.812 1 92.88 223 TYR B N 1
ATOM 4915 C CA . TYR B 1 223 ? -1.077 22.812 31.016 1 92.88 223 TYR B CA 1
ATOM 4916 C C . TYR B 1 223 ? -0.341 23.922 31.734 1 92.88 223 TYR B C 1
ATOM 4918 O O . TYR B 1 223 ? 0.366 24.719 31.125 1 92.88 223 TYR B O 1
ATOM 4926 N N . ASN B 1 224 ? -0.532 24.062 33.031 1 90.38 224 ASN B N 1
ATOM 4927 C CA . ASN B 1 224 ? 0.128 25.109 33.781 1 90.38 224 ASN B CA 1
ATOM 4928 C C . ASN B 1 224 ? 1.105 24.531 34.812 1 90.38 224 ASN B C 1
ATOM 4930 O O . ASN B 1 224 ? 1.605 25.266 35.688 1 90.38 224 ASN B O 1
ATOM 4934 N N . GLY B 1 225 ? 1.426 23.266 34.75 1 85.69 225 GLY B N 1
ATOM 4935 C CA . GLY B 1 225 ? 2.373 22.641 35.656 1 85.69 225 GLY B CA 1
ATOM 4936 C C . GLY B 1 225 ? 3.775 22.547 35.094 1 85.69 225 GLY B C 1
ATOM 4937 O O . GLY B 1 225 ? 4.176 23.375 34.25 1 85.69 225 GLY B O 1
ATOM 4938 N N . ASP B 1 226 ? 4.551 21.641 35.656 1 81.5 226 ASP B N 1
ATOM 4939 C CA . ASP B 1 226 ? 5.914 21.391 35.188 1 81.5 226 ASP B CA 1
ATOM 4940 C C . ASP B 1 226 ? 5.922 20.547 33.938 1 81.5 226 ASP B C 1
ATOM 4942 O O . ASP B 1 226 ? 5.719 19.328 33.969 1 81.5 226 ASP B O 1
ATOM 4946 N N . HIS B 1 227 ? 6.215 21.25 32.938 1 74.38 227 HIS B N 1
ATOM 4947 C CA . HIS B 1 227 ? 6.152 20.609 31.609 1 74.38 227 HIS B CA 1
ATOM 4948 C C . HIS B 1 227 ? 7.207 19.516 31.484 1 74.38 227 HIS B C 1
ATOM 4950 O O . HIS B 1 227 ? 7.117 18.672 30.594 1 74.38 227 HIS B O 1
ATOM 4956 N N . ARG B 1 228 ? 8.234 19.359 32.375 1 73.81 228 ARG B N 1
ATOM 4957 C CA . ARG B 1 228 ? 9.328 18.406 32.281 1 73.81 228 ARG B CA 1
ATOM 4958 C C . ARG B 1 228 ? 8.82 16.969 32.406 1 73.81 228 ARG B C 1
ATOM 4960 O O . ARG B 1 228 ? 9.508 16.016 32.031 1 73.81 228 ARG B O 1
ATOM 4967 N N . LYS B 1 229 ? 7.594 16.938 32.875 1 76.69 229 LYS B N 1
ATOM 4968 C CA . LYS B 1 229 ? 7.047 15.586 33.062 1 76.69 229 LYS B CA 1
ATOM 4969 C C . LYS B 1 229 ? 6.723 14.93 31.719 1 76.69 229 LYS B C 1
ATOM 4971 O O . LYS B 1 229 ? 6.629 13.703 31.625 1 76.69 229 LYS B O 1
ATOM 4976 N N . PHE B 1 230 ? 6.609 15.812 30.672 1 78.06 230 PHE B N 1
ATOM 4977 C CA . PHE B 1 230 ? 6.219 15.281 29.359 1 78.06 230 PHE B CA 1
ATOM 4978 C C . PHE B 1 230 ? 7.434 15.117 28.453 1 78.06 230 PHE B C 1
ATOM 4980 O O . PHE B 1 230 ? 7.297 14.742 27.297 1 78.06 230 PHE B O 1
ATOM 4987 N N . LEU B 1 231 ? 8.57 15.367 28.891 1 67.44 231 LEU B N 1
ATOM 4988 C CA . LEU B 1 231 ? 9.781 15.359 28.078 1 67.44 231 LEU B CA 1
ATOM 4989 C C . LEU B 1 231 ? 10.039 13.969 27.5 1 67.44 231 LEU B C 1
ATOM 4991 O O . LEU B 1 231 ? 10.516 13.844 26.375 1 67.44 231 LEU B O 1
ATOM 4995 N N . LYS B 1 232 ? 9.664 12.977 28.109 1 66 232 LYS B N 1
ATOM 4996 C CA . LYS B 1 232 ? 9.906 11.609 27.672 1 66 232 LYS B CA 1
ATOM 4997 C C . LYS B 1 232 ? 8.93 11.203 26.578 1 66 232 LYS B C 1
ATOM 4999 O O . LYS B 1 232 ? 9.188 10.266 25.812 1 66 232 LYS B O 1
ATOM 5004 N N . ASP B 1 233 ? 7.988 12.031 26.422 1 69.69 233 ASP B N 1
ATOM 5005 C CA . ASP B 1 233 ? 6.906 11.625 25.531 1 69.69 233 ASP B CA 1
ATOM 5006 C C . ASP B 1 233 ? 7.043 12.273 24.156 1 69.69 233 ASP B C 1
ATOM 5008 O O . ASP B 1 233 ? 6.234 12.031 23.266 1 69.69 233 ASP B O 1
ATOM 5012 N N . HIS B 1 234 ? 8 12.945 23.906 1 75.25 234 HIS B N 1
ATOM 5013 C CA . HIS B 1 234 ? 8.289 13.578 22.625 1 75.25 234 HIS B CA 1
ATOM 5014 C C . HIS B 1 234 ? 7.16 14.523 22.219 1 75.25 234 HIS B C 1
ATOM 5016 O O . HIS B 1 234 ? 6.809 14.602 21.031 1 75.25 234 HIS B O 1
ATOM 5022 N N . LEU B 1 235 ? 6.539 15.047 23.172 1 83.44 235 LEU B N 1
ATOM 5023 C CA . LEU B 1 235 ? 5.508 16.047 22.969 1 83.44 235 LEU B CA 1
ATOM 5024 C C . LEU B 1 235 ? 6.121 17.453 22.875 1 83.44 235 LEU B C 1
ATOM 5026 O O . LEU B 1 235 ? 7.219 17.688 23.375 1 83.44 235 LEU B O 1
ATOM 5030 N N . LEU B 1 236 ? 5.402 18.25 22.172 1 82 236 LEU B N 1
ATOM 5031 C CA . LEU B 1 236 ? 5.848 19.641 22.062 1 82 236 LEU B CA 1
ATOM 5032 C C . LEU B 1 236 ? 5.262 20.5 23.172 1 82 236 LEU B C 1
ATOM 5034 O O . LEU B 1 236 ? 4.117 20.281 23.578 1 82 236 LEU B O 1
ATOM 5038 N N . PHE B 1 237 ? 6.098 21.406 23.578 1 83.06 237 PHE B N 1
ATOM 5039 C CA . PHE B 1 237 ? 5.688 22.422 24.547 1 83.06 237 PHE B CA 1
ATOM 5040 C C . PHE B 1 237 ? 5.727 23.797 23.906 1 83.06 237 PHE B C 1
ATOM 5042 O O . PHE B 1 237 ? 6.789 24.281 23.516 1 83.06 237 PHE B O 1
ATOM 5049 N N . GLU B 1 238 ? 4.574 24.344 23.844 1 83.19 238 GLU B N 1
ATOM 5050 C CA . GLU B 1 238 ? 4.5 25.656 23.203 1 83.19 238 GLU B CA 1
ATOM 5051 C C . GLU B 1 238 ? 3.918 26.703 24.141 1 83.19 238 GLU B C 1
ATOM 5053 O O . GLU B 1 238 ? 3.043 26.391 24.953 1 83.19 238 GLU B O 1
ATOM 5058 N N . PRO B 1 239 ? 4.484 27.891 24.016 1 85.88 239 PRO B N 1
ATOM 5059 C CA . PRO B 1 239 ? 3.852 28.953 24.797 1 85.88 239 PRO B CA 1
ATOM 5060 C C . PRO B 1 239 ? 2.375 29.141 24.453 1 85.88 239 PRO B C 1
ATOM 5062 O O . PRO B 1 239 ? 1.985 28.984 23.297 1 85.88 239 PRO B O 1
ATOM 5065 N N . PHE B 1 240 ? 1.67 29.469 25.438 1 90.69 240 PHE B N 1
ATOM 5066 C CA . PHE B 1 240 ? 0.246 29.75 25.281 1 90.69 240 PHE B CA 1
ATOM 5067 C C . PHE B 1 240 ? -0.171 30.969 26.094 1 90.69 240 PHE B C 1
ATOM 5069 O O . PHE B 1 240 ? 0.677 31.734 26.531 1 90.69 240 PHE B O 1
ATOM 5076 N N . PHE B 1 241 ? -1.405 31.188 26.234 1 87.94 241 PHE B N 1
ATOM 5077 C CA . PHE B 1 241 ? -1.921 32.406 26.859 1 87.94 241 PHE B CA 1
ATOM 5078 C C . PHE B 1 241 ? -2.102 32.188 28.359 1 87.94 241 PHE B C 1
ATOM 5080 O O . PHE B 1 241 ? -2.219 31.047 28.828 1 87.94 241 PHE B O 1
ATOM 5087 N N . ASP B 1 242 ? -2.059 33.25 29.156 1 85.88 242 ASP B N 1
ATOM 5088 C CA . ASP B 1 242 ? -2.398 33.281 30.578 1 85.88 242 ASP B CA 1
ATOM 5089 C C . ASP B 1 242 ? -1.509 32.344 31.375 1 85.88 242 ASP B C 1
ATOM 5091 O O . ASP B 1 242 ? -1.998 31.578 32.219 1 85.88 242 ASP B O 1
ATOM 5095 N N . ASP B 1 243 ? -0.26 32.219 31 1 85.06 243 ASP B N 1
ATOM 5096 C CA . ASP B 1 243 ? 0.77 31.484 31.703 1 85.06 243 ASP B CA 1
ATOM 5097 C C . ASP B 1 243 ? 0.595 29.984 31.5 1 85.06 243 ASP B C 1
ATOM 5099 O O . ASP B 1 243 ? 1.175 29.172 32.219 1 85.06 243 ASP B O 1
ATOM 5103 N N . PHE B 1 244 ? -0.24 29.656 30.609 1 90.56 244 PHE B N 1
ATOM 5104 C CA . PHE B 1 244 ? -0.355 28.266 30.219 1 90.56 244 PHE B CA 1
ATOM 5105 C C . PHE B 1 244 ? 0.63 27.922 29.109 1 90.56 244 PHE B C 1
ATOM 5107 O O . PHE B 1 244 ? 1.139 28.812 28.422 1 90.56 244 PHE B O 1
ATOM 5114 N N . LYS B 1 245 ? 0.857 26.641 29.094 1 90.5 245 LYS B N 1
ATOM 5115 C CA . LYS B 1 245 ? 1.56 26.031 27.953 1 90.5 245 LYS B CA 1
ATOM 5116 C C . LYS B 1 245 ? 0.658 25.062 27.203 1 90.5 245 LYS B C 1
ATOM 5118 O O . LYS B 1 245 ? -0.33 24.578 27.75 1 90.5 245 LYS B O 1
ATOM 5123 N N . LEU B 1 246 ? 1.012 24.969 26 1 92.12 246 LEU B N 1
ATOM 5124 C CA . LEU B 1 246 ? 0.322 23.969 25.203 1 92.12 246 LEU B CA 1
ATOM 5125 C C . LEU B 1 246 ? 1.149 22.688 25.078 1 92.12 246 LEU B C 1
ATOM 5127 O O . LEU B 1 246 ? 2.297 22.734 24.625 1 92.12 246 LEU B O 1
ATOM 5131 N N . ILE B 1 247 ? 0.599 21.609 25.594 1 91.94 247 ILE B N 1
ATOM 5132 C CA . ILE B 1 247 ? 1.188 20.297 25.344 1 91.94 247 ILE B CA 1
ATOM 5133 C C . ILE B 1 247 ? 0.599 19.688 24.078 1 91.94 247 ILE B C 1
ATOM 5135 O O . ILE B 1 247 ? -0.607 19.453 24 1 91.94 247 ILE B O 1
ATOM 5139 N N . THR B 1 248 ? 1.522 19.453 23.109 1 92.38 248 THR B N 1
ATOM 5140 C CA . THR B 1 248 ? 0.994 19.156 21.766 1 92.38 248 THR B CA 1
ATOM 5141 C C . THR B 1 248 ? 1.657 17.922 21.188 1 92.38 248 THR B C 1
ATOM 5143 O O . THR B 1 248 ? 2.885 17.812 21.156 1 92.38 248 THR B O 1
ATOM 5146 N N . ALA B 1 249 ? 0.822 16.969 20.797 1 93.12 249 ALA B N 1
ATOM 5147 C CA . ALA B 1 249 ? 1.256 15.984 19.828 1 93.12 249 ALA B CA 1
ATOM 5148 C C . ALA B 1 249 ? 1.049 16.484 18.406 1 93.12 249 ALA B C 1
ATOM 5150 O O . ALA B 1 249 ? -0.08 16.781 18 1 93.12 249 ALA B O 1
ATOM 5151 N N . ALA B 1 250 ? 2.166 16.625 17.734 1 91 250 ALA B N 1
ATOM 5152 C CA . ALA B 1 250 ? 2.111 17.109 16.359 1 91 250 ALA B CA 1
ATOM 5153 C C . ALA B 1 250 ? 2.531 16.031 15.375 1 91 250 ALA B C 1
ATOM 5155 O O . ALA B 1 250 ? 3.615 15.453 15.492 1 91 250 ALA B O 1
ATOM 5156 N N . SER B 1 251 ? 1.647 15.758 14.477 1 93.31 251 SER B N 1
ATOM 5157 C CA . SER B 1 251 ? 1.941 14.789 13.422 1 93.31 251 SER B CA 1
ATOM 5158 C C . SER B 1 251 ? 2.08 15.477 12.07 1 93.31 251 SER B C 1
ATOM 5160 O O . SER B 1 251 ? 1.273 16.344 11.719 1 93.31 251 SER B O 1
ATOM 5162 N N . MET B 1 252 ? 3.109 15.07 11.375 1 90.81 252 MET B N 1
ATOM 5163 C CA . MET B 1 252 ? 3.295 15.57 10.016 1 90.81 252 MET B CA 1
ATOM 5164 C C . MET B 1 252 ? 2.275 14.953 9.062 1 90.81 252 MET B C 1
ATOM 5166 O O . MET B 1 252 ? 2.172 15.367 7.906 1 90.81 252 MET B O 1
ATOM 5170 N N . ASN B 1 253 ? 1.604 14.023 9.539 1 94.81 253 ASN B N 1
ATOM 5171 C CA . ASN B 1 253 ? 0.68 13.25 8.719 1 94.81 253 ASN B CA 1
ATOM 5172 C C . ASN B 1 253 ? -0.768 13.461 9.156 1 94.81 253 ASN B C 1
ATOM 5174 O O . ASN B 1 253 ? -1.238 12.812 10.094 1 94.81 253 ASN B O 1
ATOM 5178 N N . GLY B 1 254 ? -1.453 14.328 8.5 1 95.62 254 GLY B N 1
ATOM 5179 C CA . GLY B 1 254 ? -2.877 14.586 8.648 1 95.62 254 GLY B CA 1
ATOM 5180 C C . GLY B 1 254 ? -3.672 14.297 7.391 1 95.62 254 GLY B C 1
ATOM 5181 O O . GLY B 1 254 ? -3.549 13.219 6.805 1 95.62 254 GLY B O 1
ATOM 5182 N N . GLY B 1 255 ? -4.398 15.305 7.016 1 92.69 255 GLY B N 1
ATOM 5183 C CA . GLY B 1 255 ? -5.113 15.164 5.754 1 92.69 255 GLY B CA 1
ATOM 5184 C C . GLY B 1 255 ? -4.191 14.961 4.566 1 92.69 255 GLY B C 1
ATOM 5185 O O . GLY B 1 255 ? -4.566 14.305 3.592 1 92.69 255 GLY B O 1
ATOM 5186 N N . ASN B 1 256 ? -3.02 15.461 4.664 1 91.06 256 ASN B N 1
ATOM 5187 C CA . ASN B 1 256 ? -2.051 15.336 3.58 1 91.06 256 ASN B CA 1
ATOM 5188 C C . ASN B 1 256 ? -1.66 13.875 3.346 1 91.06 256 ASN B C 1
ATOM 5190 O O . ASN B 1 256 ? -1.312 13.492 2.227 1 91.06 256 ASN B O 1
ATOM 5194 N N . ALA B 1 257 ? -1.714 13.109 4.367 1 96.25 257 ALA B N 1
ATOM 5195 C CA . ALA B 1 257 ? -1.35 11.703 4.219 1 96.25 257 ALA B CA 1
ATOM 5196 C C . ALA B 1 257 ? -2.365 10.969 3.35 1 96.25 257 ALA B C 1
ATOM 5198 O O . ALA B 1 257 ? -1.989 10.172 2.486 1 96.25 257 ALA B O 1
ATOM 5199 N N . VAL B 1 258 ? -3.625 11.219 3.576 1 97.12 258 VAL B N 1
ATOM 5200 C CA . VAL B 1 258 ? -4.676 10.594 2.779 1 97.12 258 VAL B CA 1
ATOM 5201 C C . VAL B 1 258 ? -4.59 11.086 1.334 1 97.12 258 VAL B C 1
ATOM 5203 O O . VAL B 1 258 ? -4.695 10.289 0.397 1 97.12 258 VAL B O 1
ATOM 5206 N N . HIS B 1 259 ? -4.352 12.359 1.248 1 93.44 259 HIS B N 1
ATOM 5207 C CA . HIS B 1 259 ? -4.203 12.969 -0.07 1 93.44 259 HIS B CA 1
ATOM 5208 C C . HIS B 1 259 ? -2.996 12.391 -0.806 1 93.44 259 HIS B C 1
ATOM 5210 O O . HIS B 1 259 ? -3.07 12.109 -2.004 1 93.44 259 HIS B O 1
ATOM 5216 N N . LEU B 1 260 ? -1.955 12.25 -0.126 1 94.69 260 LEU B N 1
ATOM 5217 C CA . LEU B 1 260 ? -0.729 11.719 -0.716 1 94.69 260 LEU B CA 1
ATOM 5218 C C . LEU B 1 260 ? -0.962 10.336 -1.305 1 94.69 260 LEU B C 1
ATOM 5220 O O . LEU B 1 260 ? -0.495 10.039 -2.406 1 94.69 260 LEU B O 1
ATOM 5224 N N . LEU B 1 261 ? -1.625 9.492 -0.59 1 97.62 261 LEU B N 1
ATOM 5225 C CA . LEU B 1 261 ? -1.862 8.133 -1.071 1 97.62 261 LEU B CA 1
ATOM 5226 C C . LEU B 1 261 ? -2.662 8.148 -2.369 1 97.62 261 LEU B C 1
ATOM 5228 O O . LEU B 1 261 ? -2.338 7.422 -3.312 1 97.62 261 LEU B O 1
ATOM 5232 N N . ALA B 1 262 ? -3.666 8.984 -2.416 1 96.69 262 ALA B N 1
ATOM 5233 C CA . ALA B 1 262 ? -4.457 9.125 -3.635 1 96.69 262 ALA B CA 1
ATOM 5234 C C . ALA B 1 262 ? -3.594 9.609 -4.797 1 96.69 262 ALA B C 1
ATOM 5236 O O . ALA B 1 262 ? -3.672 9.07 -5.902 1 96.69 262 ALA B O 1
ATOM 5237 N N . GLU B 1 263 ? -2.807 10.57 -4.492 1 93.56 263 GLU B N 1
ATOM 5238 C CA . GLU B 1 263 ? -1.937 11.125 -5.523 1 93.56 263 GLU B CA 1
ATOM 5239 C C . GLU B 1 263 ? -0.923 10.094 -6.008 1 93.56 263 GLU B C 1
ATOM 5241 O O . GLU B 1 263 ? -0.622 10.023 -7.203 1 93.56 263 GLU B O 1
ATOM 5246 N N . LYS B 1 264 ? -0.385 9.367 -5.117 1 95.81 264 LYS B N 1
ATOM 5247 C CA . LYS B 1 264 ? 0.584 8.336 -5.477 1 95.81 264 LYS B CA 1
ATOM 5248 C C . LYS B 1 264 ? -0.05 7.273 -6.367 1 95.81 264 LYS B C 1
ATOM 5250 O O . LYS B 1 264 ? 0.563 6.824 -7.336 1 95.81 264 LYS B O 1
ATOM 5255 N N . ILE B 1 265 ? -1.237 6.875 -6.016 1 96.56 265 ILE B N 1
ATOM 5256 C CA . ILE B 1 265 ? -1.968 5.898 -6.812 1 96.56 265 ILE B CA 1
ATOM 5257 C C . ILE B 1 265 ? -2.125 6.414 -8.242 1 96.56 265 ILE B C 1
ATOM 5259 O O . ILE B 1 265 ? -1.892 5.676 -9.203 1 96.56 265 ILE B O 1
ATOM 5263 N N . LEU B 1 266 ? -2.477 7.688 -8.391 1 93.5 266 LEU B N 1
ATOM 5264 C CA . LEU B 1 266 ? -2.658 8.273 -9.711 1 93.5 266 LEU B CA 1
ATOM 5265 C C . LEU B 1 266 ? -1.328 8.375 -10.445 1 93.5 266 LEU B C 1
ATOM 5267 O O . LEU B 1 266 ? -1.257 8.109 -11.648 1 93.5 266 LEU B O 1
ATOM 5271 N N . GLU B 1 267 ? -0.351 8.766 -9.742 1 92.69 267 GLU B N 1
ATOM 5272 C CA . GLU B 1 267 ? 0.981 8.844 -10.328 1 92.69 267 GLU B CA 1
ATOM 5273 C C . GLU B 1 267 ? 1.431 7.477 -10.844 1 92.69 267 GLU B C 1
ATOM 5275 O O . GLU B 1 267 ? 1.899 7.359 -11.984 1 92.69 267 GLU B O 1
ATOM 5280 N N . TRP B 1 268 ? 1.295 6.461 -10.047 1 95.12 268 TRP B N 1
ATOM 5281 C CA . TRP B 1 268 ? 1.695 5.105 -10.406 1 95.12 268 TRP B CA 1
ATOM 5282 C C . TRP B 1 268 ? 0.864 4.59 -11.578 1 95.12 268 TRP B C 1
ATOM 5284 O O . TRP B 1 268 ? 1.396 3.961 -12.492 1 95.12 268 TRP B O 1
ATOM 5294 N N . ALA B 1 269 ? -0.395 4.855 -11.508 1 93.56 269 ALA B N 1
ATOM 5295 C CA . ALA B 1 269 ? -1.281 4.422 -12.586 1 93.56 269 ALA B CA 1
ATOM 5296 C C . ALA B 1 269 ? -0.891 5.074 -13.906 1 93.56 269 ALA B C 1
ATOM 5298 O O . ALA B 1 269 ? -0.981 4.445 -14.961 1 93.56 269 ALA B O 1
ATOM 5299 N N . SER B 1 270 ? -0.49 6.324 -13.82 1 91.38 270 SER B N 1
ATOM 5300 C CA . SER B 1 270 ? -0.064 7.02 -15.031 1 91.38 270 SER B CA 1
ATOM 5301 C C . SER B 1 270 ? 1.117 6.312 -15.695 1 91.38 270 SER B C 1
ATOM 5303 O O . SER B 1 270 ? 1.213 6.266 -16.922 1 91.38 270 SER B O 1
ATOM 5305 N N . ALA B 1 271 ? 1.955 5.828 -14.914 1 91 271 ALA B N 1
ATOM 5306 C CA . ALA B 1 271 ? 3.154 5.164 -15.414 1 91 271 ALA B CA 1
ATOM 5307 C C . ALA B 1 271 ? 2.822 3.773 -15.953 1 91 271 ALA B C 1
ATOM 5309 O O . ALA B 1 271 ? 3.564 3.227 -16.781 1 91 271 ALA B O 1
ATOM 5310 N N . LEU B 1 272 ? 1.688 3.146 -15.586 1 93 272 LEU B N 1
ATOM 5311 C CA . LEU B 1 272 ? 1.37 1.756 -15.898 1 93 272 LEU B CA 1
ATOM 5312 C C . LEU B 1 272 ? 0.33 1.669 -17.016 1 93 272 LEU B C 1
ATOM 5314 O O . LEU B 1 272 ? 0.152 0.612 -17.625 1 93 272 LEU B O 1
ATOM 5318 N N . SER B 1 273 ? -0.43 2.709 -17.266 1 89.31 273 SER B N 1
ATOM 5319 C CA . SER B 1 273 ? -1.61 2.643 -18.109 1 89.31 273 SER B CA 1
ATOM 5320 C C . SER B 1 273 ? -1.243 2.85 -19.578 1 89.31 273 SER B C 1
ATOM 5322 O O . SER B 1 273 ? -0.245 3.504 -19.891 1 89.31 273 SER B O 1
ATOM 5324 N N . VAL B 1 274 ? -2.008 2.125 -20.625 1 78.19 274 VAL B N 1
ATOM 5325 C CA . VAL B 1 274 ? -1.83 2.217 -22.078 1 78.19 274 VAL B CA 1
ATOM 5326 C C . VAL B 1 274 ? -2.082 3.648 -22.531 1 78.19 274 VAL B C 1
ATOM 5328 O O . VAL B 1 274 ? -1.34 4.18 -23.359 1 78.19 274 VAL B O 1
ATOM 5331 N N . ASP B 1 275 ? -3.439 3.98 -22.531 1 61.09 275 ASP B N 1
ATOM 5332 C CA . ASP B 1 275 ? -4.012 5.148 -23.188 1 61.09 275 ASP B CA 1
ATOM 5333 C C . ASP B 1 275 ? -3.328 6.434 -22.719 1 61.09 275 ASP B C 1
ATOM 5335 O O . ASP B 1 275 ? -3.588 7.512 -23.25 1 61.09 275 ASP B O 1
ATOM 5339 N N . HIS B 1 276 ? -2.736 6.457 -21.797 1 53.34 276 HIS B N 1
ATOM 5340 C CA . HIS B 1 276 ? -2.361 7.82 -21.453 1 53.34 276 HIS B CA 1
ATOM 5341 C C . HIS B 1 276 ? -1.094 8.25 -22.172 1 53.34 276 HIS B C 1
ATOM 5343 O O . HIS B 1 276 ? -0.09 7.535 -22.156 1 53.34 276 HIS B O 1
ATOM 5349 N N . ILE B 1 277 ? -1.397 8.703 -23.406 1 46.12 277 ILE B N 1
ATOM 5350 C CA . ILE B 1 277 ? -0.301 9.484 -23.969 1 46.12 277 ILE B CA 1
ATOM 5351 C C . ILE B 1 277 ? 0.585 10.008 -22.844 1 46.12 277 ILE B C 1
ATOM 5353 O O . ILE B 1 277 ? 0.084 10.453 -21.812 1 46.12 277 ILE B O 1
ATOM 5357 N N . ILE B 1 278 ? 1.792 9.594 -22.906 1 43.44 278 ILE B N 1
ATOM 5358 C CA . ILE B 1 278 ? 2.924 9.852 -22.031 1 43.44 278 ILE B CA 1
ATOM 5359 C C . ILE B 1 278 ? 2.639 11.086 -21.172 1 43.44 278 ILE B C 1
ATOM 5361 O O . ILE B 1 278 ? 2.922 11.094 -19.969 1 43.44 278 ILE B O 1
ATOM 5365 N N . SER B 1 279 ? 2.258 12.18 -21.922 1 46.25 279 SER B N 1
ATOM 5366 C CA . SER B 1 279 ? 2.475 13.516 -21.375 1 46.25 279 SER B CA 1
ATOM 5367 C C . SER B 1 279 ? 1.482 13.812 -20.25 1 46.25 279 SER B C 1
ATOM 5369 O O . SER B 1 279 ? 1.638 14.797 -19.516 1 46.25 279 SER B O 1
ATOM 5371 N N . ASP B 1 280 ? 0.166 13.039 -20.172 1 60.47 280 ASP B N 1
ATOM 5372 C CA . ASP B 1 280 ? -0.809 13.703 -19.312 1 60.47 280 ASP B CA 1
ATOM 5373 C C . ASP B 1 280 ? -1.049 12.906 -18.047 1 60.47 280 ASP B C 1
ATOM 5375 O O . ASP B 1 280 ? -1.604 11.805 -18.078 1 60.47 280 ASP B O 1
ATOM 5379 N N . ARG B 1 281 ? -0.445 13.297 -17.047 1 75.38 281 ARG B N 1
ATOM 5380 C CA . ARG B 1 281 ? -0.574 12.805 -15.68 1 75.38 281 ARG B CA 1
ATOM 5381 C C . ARG B 1 281 ? -2.029 12.828 -15.227 1 75.38 281 ARG B C 1
ATOM 5383 O O . ARG B 1 281 ? -2.754 13.789 -15.492 1 75.38 281 ARG B O 1
ATOM 5390 N N . LEU B 1 282 ? -2.484 11.578 -14.766 1 84.06 282 LEU B N 1
ATOM 5391 C CA . LEU B 1 282 ? -3.809 11.516 -14.148 1 84.06 282 LEU B CA 1
ATOM 5392 C C . LEU B 1 282 ? -3.93 12.531 -13.023 1 84.06 282 LEU B C 1
ATOM 5394 O O . LEU B 1 282 ? -2.977 12.742 -12.266 1 84.06 282 LEU B O 1
ATOM 5398 N N . THR B 1 283 ? -5.055 13.188 -13.062 1 86.62 283 THR B N 1
ATOM 5399 C CA . THR B 1 283 ? -5.297 14.195 -12.031 1 86.62 283 THR B CA 1
ATOM 5400 C C . THR B 1 283 ? -6.395 13.734 -11.078 1 86.62 283 THR B C 1
ATOM 5402 O O . THR B 1 283 ? -7.375 13.125 -11.508 1 86.62 283 THR B O 1
ATOM 5405 N N . LEU B 1 284 ? -6.195 14.102 -9.93 1 90.75 284 LEU B N 1
ATOM 5406 C CA . LEU B 1 284 ? -7.145 13.711 -8.898 1 90.75 284 LEU B CA 1
ATOM 5407 C C . LEU B 1 284 ? -8.461 14.461 -9.055 1 90.75 284 LEU B C 1
ATOM 5409 O O . LEU B 1 284 ? -8.469 15.688 -9.203 1 90.75 284 LEU B O 1
ATOM 5413 N N . ASP B 1 285 ? -9.547 13.758 -9.062 1 92.25 285 ASP B N 1
ATOM 5414 C CA . ASP B 1 285 ? -10.883 14.336 -8.961 1 92.25 285 ASP B CA 1
ATOM 5415 C C . ASP B 1 285 ? -11.281 14.547 -7.5 1 92.25 285 ASP B C 1
ATOM 5417 O O . ASP B 1 285 ? -11.734 13.617 -6.836 1 92.25 285 ASP B O 1
ATOM 5421 N N . PHE B 1 286 ? -11.242 15.758 -7.078 1 89.62 286 PHE B N 1
ATOM 5422 C CA . PHE B 1 286 ? -11.43 16.062 -5.664 1 89.62 286 PHE B CA 1
ATOM 5423 C C . PHE B 1 286 ? -12.867 15.766 -5.234 1 89.62 286 PHE B C 1
ATOM 5425 O O . PHE B 1 286 ? -13.109 15.391 -4.086 1 89.62 286 PHE B O 1
ATOM 5432 N N . GLU B 1 287 ? -13.773 15.891 -6.105 1 91.19 287 GLU B N 1
ATOM 5433 C CA . GLU B 1 287 ? -15.156 15.57 -5.77 1 91.19 287 GLU B CA 1
ATOM 5434 C C . GLU B 1 287 ? -15.328 14.078 -5.492 1 91.19 287 GLU B C 1
ATOM 5436 O O . GLU B 1 287 ? -15.969 13.695 -4.512 1 91.19 287 GLU B O 1
ATOM 5441 N N . LYS B 1 288 ? -14.773 13.297 -6.387 1 91.31 288 LYS B N 1
ATOM 5442 C CA . LYS B 1 288 ? -14.812 11.852 -6.184 1 91.31 288 LYS B CA 1
ATOM 5443 C C . LYS B 1 288 ? -14.094 11.461 -4.898 1 91.31 288 LYS B C 1
ATOM 5445 O O . LYS B 1 288 ? -14.594 10.625 -4.137 1 91.31 288 LYS B O 1
ATOM 5450 N N . PHE B 1 289 ? -13 12.078 -4.77 1 94.62 289 PHE B N 1
ATOM 5451 C CA . PHE B 1 289 ? -12.18 11.836 -3.588 1 94.62 289 PHE B CA 1
ATOM 5452 C C . PHE B 1 289 ? -12.977 12.117 -2.316 1 94.62 289 PHE B C 1
ATOM 5454 O O . PHE B 1 289 ? -13.031 11.273 -1.417 1 94.62 289 PHE B O 1
ATOM 5461 N N . GLU B 1 290 ? -13.648 13.188 -2.256 1 92.5 290 GLU B N 1
ATOM 5462 C CA . GLU B 1 290 ? -14.445 13.57 -1.098 1 92.5 290 GLU B CA 1
ATOM 5463 C C . GLU B 1 290 ? -15.648 12.648 -0.928 1 92.5 290 GLU B C 1
ATOM 5465 O O . GLU B 1 290 ? -16.031 12.312 0.196 1 92.5 290 GLU B O 1
ATOM 5470 N N . GLN B 1 291 ? -16.219 12.273 -2.02 1 93.69 291 GLN B N 1
ATOM 5471 C CA . GLN B 1 291 ? -17.375 11.375 -1.97 1 93.69 291 GLN B CA 1
ATOM 5472 C C . GLN B 1 291 ? -16.984 10.023 -1.373 1 93.69 291 GLN B C 1
ATOM 5474 O O . GLN B 1 291 ? -17.75 9.445 -0.59 1 93.69 291 GLN B O 1
ATOM 5479 N N . ILE B 1 292 ? -15.883 9.555 -1.752 1 94.44 292 ILE B N 1
ATOM 5480 C CA . ILE B 1 292 ? -15.398 8.273 -1.244 1 94.44 292 ILE B CA 1
ATOM 5481 C C . ILE B 1 292 ? -15.172 8.367 0.264 1 94.44 292 ILE B C 1
ATOM 5483 O O . ILE B 1 292 ? -15.594 7.488 1.017 1 94.44 292 ILE B O 1
ATOM 5487 N N . LEU B 1 293 ? -14.562 9.406 0.745 1 94.31 293 LEU B N 1
ATOM 5488 C CA . LEU B 1 293 ? -14.266 9.586 2.162 1 94.31 293 LEU B CA 1
ATOM 5489 C C . LEU B 1 293 ? -15.547 9.766 2.969 1 94.31 293 LEU B C 1
ATOM 5491 O O . LEU B 1 293 ? -15.625 9.359 4.129 1 94.31 293 LEU B O 1
ATOM 5495 N N . ASN B 1 294 ? -16.516 10.336 2.326 1 93.25 294 ASN B N 1
ATOM 5496 C CA . ASN B 1 294 ? -17.781 10.594 3.016 1 93.25 294 ASN B CA 1
ATOM 5497 C C . ASN B 1 294 ? -18.703 9.375 2.988 1 93.25 294 ASN B C 1
ATOM 5499 O O . ASN B 1 294 ? -19.734 9.359 3.668 1 93.25 294 ASN B O 1
ATOM 5503 N N . SER B 1 295 ? -18.297 8.445 2.234 1 89.81 295 SER B N 1
ATOM 5504 C CA . SER B 1 295 ? -19.109 7.246 2.148 1 89.81 295 SER B CA 1
ATOM 5505 C C . SER B 1 295 ? -18.891 6.332 3.35 1 89.81 295 SER B C 1
ATOM 5507 O O . SER B 1 295 ? -17.938 6.535 4.117 1 89.81 295 SER B O 1
ATOM 5509 N N . SER B 1 296 ? -19.922 5.453 3.518 1 77.69 296 SER B N 1
ATOM 5510 C CA . SER B 1 296 ? -19.75 4.492 4.605 1 77.69 296 SER B CA 1
ATOM 5511 C C . SER B 1 296 ? -18.766 3.389 4.23 1 77.69 296 SER B C 1
ATOM 5513 O O . SER B 1 296 ? -18.75 2.934 3.084 1 77.69 296 SER B O 1
ATOM 5515 N N . SER B 1 297 ? -17.734 3.273 4.906 1 65.44 297 SER B N 1
ATOM 5516 C CA . SER B 1 297 ? -16.844 2.15 4.648 1 65.44 297 SER B CA 1
ATOM 5517 C C . SER B 1 297 ? -17.406 0.851 5.211 1 65.44 297 SER B C 1
ATOM 5519 O O . SER B 1 297 ? -18.156 0.866 6.195 1 65.44 297 SER B O 1
ATOM 5521 N N . LYS B 1 298 ? -17.156 -0.123 4.512 1 64.81 298 LYS B N 1
ATOM 5522 C CA . LYS B 1 298 ? -17.531 -1.442 5.016 1 64.81 298 LYS B CA 1
ATOM 5523 C C . LYS B 1 298 ? -16.891 -1.715 6.371 1 64.81 298 LYS B C 1
ATOM 5525 O O . LYS B 1 298 ? -15.695 -1.441 6.559 1 64.81 298 LYS B O 1
ATOM 5530 N N . GLN B 1 299 ? -17.594 -1.896 7.438 1 57.91 299 GLN B N 1
ATOM 5531 C CA . GLN B 1 299 ? -17.203 -2.117 8.828 1 57.91 299 GLN B CA 1
ATOM 5532 C C . GLN B 1 299 ? -16.125 -3.197 8.938 1 57.91 299 GLN B C 1
ATOM 5534 O O . GLN B 1 299 ? -15.266 -3.133 9.812 1 57.91 299 GLN B O 1
ATOM 5539 N N . SER B 1 300 ? -16.109 -4.16 7.996 1 62.78 300 SER B N 1
ATOM 5540 C CA . SER B 1 300 ? -15.281 -5.336 8.266 1 62.78 300 SER B CA 1
ATOM 5541 C C . SER B 1 300 ? -14.102 -5.414 7.301 1 62.78 300 SER B C 1
ATOM 5543 O O . SER B 1 300 ? -13.727 -6.5 6.855 1 62.78 300 SER B O 1
ATOM 5545 N N . SER B 1 301 ? -13.43 -4.223 7.285 1 77.81 301 SER B N 1
ATOM 5546 C CA . SER B 1 301 ? -12.289 -4.285 6.375 1 77.81 301 SER B CA 1
ATOM 5547 C C . SER B 1 301 ? -11.062 -4.852 7.074 1 77.81 301 SER B C 1
ATOM 5549 O O . SER B 1 301 ? -10.852 -4.613 8.266 1 77.81 301 SER B O 1
ATOM 5551 N N . LEU B 1 302 ? -10.328 -5.699 6.449 1 87.19 302 LEU B N 1
ATOM 5552 C CA . LEU B 1 302 ? -9.133 -6.34 6.988 1 87.19 302 LEU B CA 1
ATOM 5553 C C . LEU B 1 302 ? -7.898 -5.469 6.762 1 87.19 302 LEU B C 1
ATOM 5555 O O . LEU B 1 302 ? -6.812 -5.777 7.254 1 87.19 302 LEU B O 1
ATOM 5559 N N . ILE B 1 303 ? -8.172 -4.285 6.172 1 94.56 303 ILE B N 1
ATOM 5560 C CA . ILE B 1 303 ? -7.02 -3.465 5.828 1 94.56 303 ILE B CA 1
ATOM 5561 C C . ILE B 1 303 ? -6.73 -2.48 6.961 1 94.56 303 ILE B C 1
ATOM 5563 O O . ILE B 1 303 ? -7.656 -1.946 7.578 1 94.56 303 ILE B O 1
ATOM 5567 N N . ASN B 1 304 ? -5.52 -2.379 7.363 1 96.94 304 ASN B N 1
ATOM 5568 C CA . ASN B 1 304 ? -5.016 -1.428 8.352 1 96.94 304 ASN B CA 1
ATOM 5569 C C . ASN B 1 304 ? -3.875 -0.586 7.785 1 96.94 304 ASN B C 1
ATOM 5571 O O . ASN B 1 304 ? -3.012 -1.103 7.074 1 96.94 304 ASN B O 1
ATOM 5575 N N . VAL B 1 305 ? -3.934 0.72 8.086 1 98 305 VAL B N 1
ATOM 5576 C CA . VAL B 1 305 ? -2.904 1.601 7.551 1 98 305 VAL B CA 1
ATOM 5577 C C . VAL B 1 305 ? -2.295 2.436 8.672 1 98 305 VAL B C 1
ATOM 5579 O O . VAL B 1 305 ? -3.02 2.988 9.508 1 98 305 VAL B O 1
ATOM 5582 N N . GLU B 1 306 ? -1.033 2.428 8.812 1 98.25 306 GLU B N 1
ATOM 5583 C CA . GLU B 1 306 ? -0.248 3.412 9.547 1 98.25 306 GLU B CA 1
ATOM 5584 C C . GLU B 1 306 ? 0.399 4.422 8.609 1 98.25 306 GLU B C 1
ATOM 5586 O O . GLU B 1 306 ? 1.496 4.191 8.094 1 98.25 306 GLU B O 1
ATOM 5591 N N . PRO B 1 307 ? -0.306 5.547 8.438 1 97.81 307 PRO B N 1
ATOM 5592 C CA . PRO B 1 307 ? 0.016 6.418 7.305 1 97.81 307 PRO B CA 1
ATOM 5593 C C . PRO B 1 307 ? 1.096 7.445 7.637 1 97.81 307 PRO B C 1
ATOM 5595 O O . PRO B 1 307 ? 0.924 8.633 7.363 1 97.81 307 PRO B O 1
ATOM 5598 N N . THR B 1 308 ? 2.213 7 8.164 1 96.31 308 THR B N 1
ATOM 5599 C CA . THR B 1 308 ? 3.352 7.875 8.414 1 96.31 308 THR B CA 1
ATOM 5600 C C . THR B 1 308 ? 4.219 8.008 7.164 1 96.31 308 THR B C 1
ATOM 5602 O O . THR B 1 308 ? 5.41 7.688 7.191 1 96.31 308 THR B O 1
ATOM 5605 N N . PHE B 1 309 ? 3.586 8.539 6.137 1 95.12 309 PHE B N 1
ATOM 5606 C CA . PHE B 1 309 ? 4.223 8.672 4.832 1 95.12 309 PHE B CA 1
ATOM 5607 C C . PHE B 1 309 ? 5.25 9.797 4.84 1 95.12 309 PHE B C 1
ATOM 5609 O O . PHE B 1 309 ? 6.219 9.766 4.074 1 95.12 309 PHE B O 1
ATOM 5616 N N . TYR B 1 310 ? 4.941 10.805 5.621 1 88.62 310 TYR B N 1
ATOM 5617 C CA . TYR B 1 310 ? 5.902 11.867 5.887 1 88.62 310 TYR B CA 1
ATOM 5618 C C . TYR B 1 310 ? 6.652 11.609 7.191 1 88.62 310 TYR B C 1
ATOM 5620 O O . TYR B 1 310 ? 6.059 11.18 8.18 1 88.62 310 TYR B O 1
ATOM 5628 N N . GLU B 1 311 ? 7.859 11.812 7.105 1 85.38 311 GLU B N 1
ATOM 5629 C CA . GLU B 1 311 ? 8.664 11.547 8.289 1 85.38 311 GLU B CA 1
ATOM 5630 C C . GLU B 1 311 ? 8.227 12.422 9.461 1 85.38 311 GLU B C 1
ATOM 5632 O O . GLU B 1 311 ? 8.148 13.648 9.336 1 85.38 311 GLU B O 1
ATOM 5637 N N . GLU B 1 312 ? 7.953 11.734 10.539 1 87.44 312 GLU B N 1
ATOM 5638 C CA . GLU B 1 312 ? 7.578 12.453 11.758 1 87.44 312 GLU B CA 1
ATOM 5639 C C . GLU B 1 312 ? 8.789 13.102 12.414 1 87.44 312 GLU B C 1
ATOM 5641 O O . GLU B 1 312 ? 9.914 12.609 12.281 1 87.44 312 GLU B O 1
ATOM 5646 N N . ARG B 1 313 ? 8.531 14.148 13.078 1 77.38 313 ARG B N 1
ATOM 5647 C CA . ARG B 1 313 ? 9.609 14.859 13.766 1 77.38 313 ARG B CA 1
ATOM 5648 C C . ARG B 1 313 ? 10.039 14.117 15.016 1 77.38 313 ARG B C 1
ATOM 5650 O O . ARG B 1 313 ? 11.203 14.195 15.422 1 77.38 313 ARG B O 1
ATOM 5657 N N . SER B 1 314 ? 9.086 13.414 15.594 1 72.38 314 SER B N 1
ATOM 5658 C CA . SER B 1 314 ? 9.414 12.617 16.766 1 72.38 314 SER B CA 1
ATOM 5659 C C . SER B 1 314 ? 8.859 11.203 16.656 1 72.38 314 SER B C 1
ATOM 5661 O O . SER B 1 314 ? 7.773 10.992 16.109 1 72.38 314 SER B O 1
ATOM 5663 N N . GLU B 1 315 ? 9.688 10.227 17.078 1 78.56 315 GLU B N 1
ATOM 5664 C CA . GLU B 1 315 ? 9.273 8.836 17.188 1 78.56 315 GLU B CA 1
ATOM 5665 C C . GLU B 1 315 ? 8.703 8.328 15.859 1 78.56 315 GLU B C 1
ATOM 5667 O O . GLU B 1 315 ? 7.609 7.762 15.82 1 78.56 315 GLU B O 1
ATOM 5672 N N . HIS B 1 316 ? 9.438 8.617 14.836 1 85.44 316 HIS B N 1
ATOM 5673 C CA . HIS B 1 316 ? 8.945 8.203 13.531 1 85.44 316 HIS B CA 1
ATOM 5674 C C . HIS B 1 316 ? 8.906 6.684 13.414 1 85.44 316 HIS B C 1
ATOM 5676 O O . HIS B 1 316 ? 9.859 6.004 13.805 1 85.44 316 HIS B O 1
ATOM 5682 N N . LEU B 1 317 ? 7.797 6.156 12.969 1 91.44 317 LEU B N 1
ATOM 5683 C CA . LEU B 1 317 ? 7.641 4.77 12.547 1 91.44 317 LEU B CA 1
ATOM 5684 C C . LEU B 1 317 ? 7.391 4.68 11.047 1 91.44 317 LEU B C 1
ATOM 5686 O O . LEU B 1 317 ? 6.684 5.516 10.477 1 91.44 317 LEU B O 1
ATOM 5690 N N . PRO B 1 318 ? 7.98 3.654 10.445 1 94.12 318 PRO B N 1
ATOM 5691 C CA . PRO B 1 318 ? 7.695 3.504 9.016 1 94.12 318 PRO B CA 1
ATOM 5692 C C . PRO B 1 318 ? 6.211 3.26 8.734 1 94.12 318 PRO B C 1
ATOM 5694 O O . PRO B 1 318 ? 5.516 2.652 9.555 1 94.12 318 PRO B O 1
ATOM 5697 N N . SER B 1 319 ? 5.781 3.76 7.594 1 97.75 319 SER B N 1
ATOM 5698 C CA . SER B 1 319 ? 4.395 3.52 7.203 1 97.75 319 SER B CA 1
ATOM 5699 C C . SER B 1 319 ? 4.133 2.031 6.992 1 97.75 319 SER B C 1
ATOM 5701 O O . SER B 1 319 ? 5.051 1.272 6.672 1 97.75 319 SER B O 1
ATOM 5703 N N . VAL B 1 320 ? 2.904 1.612 7.215 1 98.31 320 VAL B N 1
ATOM 5704 C CA . VAL B 1 320 ? 2.527 0.215 7.023 1 98.31 320 VAL B CA 1
ATOM 5705 C C . VAL B 1 320 ? 1.117 0.134 6.445 1 98.31 320 VAL B C 1
ATOM 5707 O O . VAL B 1 320 ? 0.2 0.8 6.934 1 98.31 320 VAL B O 1
ATOM 5710 N N . ILE B 1 321 ? 0.957 -0.53 5.406 1 98.19 321 ILE B N 1
ATOM 5711 C CA . ILE B 1 321 ? -0.338 -0.984 4.914 1 98.19 321 ILE B CA 1
ATOM 5712 C C . ILE B 1 321 ? -0.431 -2.504 5.027 1 98.19 321 ILE B C 1
ATOM 5714 O O . ILE B 1 321 ? 0.348 -3.23 4.406 1 98.19 321 ILE B O 1
ATOM 5718 N N . SER B 1 322 ? -1.333 -2.982 5.812 1 97.94 322 SER B N 1
ATOM 5719 C CA . SER B 1 322 ? -1.441 -4.422 6.016 1 97.94 322 SER B CA 1
ATOM 5720 C C . SER B 1 322 ? -2.848 -4.922 5.703 1 97.94 322 SER B C 1
ATOM 5722 O O . SER B 1 322 ? -3.822 -4.184 5.855 1 97.94 322 SER B O 1
ATOM 5724 N N . GLY B 1 323 ? -2.875 -6.105 5.199 1 96.94 323 GLY B N 1
ATOM 5725 C CA . GLY B 1 323 ? -4.16 -6.754 4.973 1 96.94 323 GLY B CA 1
ATOM 5726 C C . GLY B 1 323 ? -4.742 -6.453 3.604 1 96.94 323 GLY B C 1
ATOM 5727 O O . GLY B 1 323 ? -5.945 -6.629 3.385 1 96.94 323 GLY B O 1
ATOM 5728 N N . LEU B 1 324 ? -3.959 -5.941 2.744 1 96.12 324 LEU B N 1
ATOM 5729 C CA . LEU B 1 324 ? -4.402 -5.723 1.372 1 96.12 324 LEU B CA 1
ATOM 5730 C C . LEU B 1 324 ? -4.715 -7.047 0.683 1 96.12 324 LEU B C 1
ATOM 5732 O O . LEU B 1 324 ? -3.932 -7.996 0.771 1 96.12 324 LEU B O 1
ATOM 5736 N N . ARG B 1 325 ? -5.84 -7.125 0.001 1 92.62 325 ARG B N 1
ATOM 5737 C CA . ARG B 1 325 ? -6.297 -8.312 -0.713 1 92.62 325 ARG B CA 1
ATOM 5738 C C . ARG B 1 325 ? -6.738 -7.965 -2.129 1 92.62 325 ARG B C 1
ATOM 5740 O O . ARG B 1 325 ? -6.812 -6.789 -2.492 1 92.62 325 ARG B O 1
ATOM 5747 N N . SER B 1 326 ? -7.105 -8.984 -2.871 1 87.94 326 SER B N 1
ATOM 5748 C CA . SER B 1 326 ? -7.5 -8.805 -4.266 1 87.94 326 SER B CA 1
ATOM 5749 C C . SER B 1 326 ? -8.812 -8.047 -4.375 1 87.94 326 SER B C 1
ATOM 5751 O O . SER B 1 326 ? -9.102 -7.438 -5.41 1 87.94 326 SER B O 1
ATOM 5753 N N . ASP B 1 327 ? -9.562 -8 -3.336 1 88.44 327 ASP B N 1
ATOM 5754 C CA . ASP B 1 327 ? -10.867 -7.352 -3.404 1 88.44 327 ASP B CA 1
ATOM 5755 C C . ASP B 1 327 ? -10.875 -6.043 -2.613 1 88.44 327 ASP B C 1
ATOM 5757 O O . ASP B 1 327 ? -11.93 -5.43 -2.43 1 88.44 327 ASP B O 1
ATOM 5761 N N . THR B 1 328 ? -9.727 -5.586 -2.127 1 93.06 328 THR B N 1
ATOM 5762 C CA . THR B 1 328 ? -9.664 -4.332 -1.387 1 93.06 328 THR B CA 1
ATOM 5763 C C . THR B 1 328 ? -10.047 -3.156 -2.281 1 93.06 328 THR B C 1
ATOM 5765 O O . THR B 1 328 ? -9.461 -2.961 -3.348 1 93.06 328 THR B O 1
ATOM 5768 N N . SER B 1 329 ? -11.016 -2.408 -1.869 1 93.5 329 SER B N 1
ATOM 5769 C CA . SER B 1 329 ? -11.484 -1.266 -2.646 1 93.5 329 SER B CA 1
ATOM 5770 C C . SER B 1 329 ? -10.727 0.005 -2.27 1 93.5 329 SER B C 1
ATOM 5772 O O . SER B 1 329 ? -10.086 0.063 -1.221 1 93.5 329 SER B O 1
ATOM 5774 N N . ILE B 1 330 ? -10.898 1.041 -3.137 1 95.31 330 ILE B N 1
ATOM 5775 C CA . ILE B 1 330 ? -10.266 2.328 -2.865 1 95.31 330 ILE B CA 1
ATOM 5776 C C . ILE B 1 330 ? -10.898 2.965 -1.632 1 95.31 330 ILE B C 1
ATOM 5778 O O . ILE B 1 330 ? -10.227 3.645 -0.857 1 95.31 330 ILE B O 1
ATOM 5782 N N . ALA B 1 331 ? -12.211 2.746 -1.454 1 95.44 331 ALA B N 1
ATOM 5783 C CA . ALA B 1 331 ? -12.898 3.277 -0.28 1 95.44 331 ALA B CA 1
ATOM 5784 C C . ALA B 1 331 ? -12.328 2.684 1.005 1 95.44 331 ALA B C 1
ATOM 5786 O O . ALA B 1 331 ? -12.055 3.41 1.963 1 95.44 331 ALA B O 1
ATOM 5787 N N . GLU B 1 332 ? -12.086 1.35 0.986 1 95.75 332 GLU B N 1
ATOM 5788 C CA . GLU B 1 332 ? -11.508 0.696 2.158 1 95.75 332 GLU B CA 1
ATOM 5789 C C . GLU B 1 332 ? -10.117 1.232 2.459 1 95.75 332 GLU B C 1
ATOM 5791 O O . GLU B 1 332 ? -9.773 1.479 3.619 1 95.75 332 GLU B O 1
ATOM 5796 N N . LEU B 1 333 ? -9.352 1.415 1.435 1 96.94 333 LEU B N 1
ATOM 5797 C CA . LEU B 1 333 ? -7.969 1.856 1.594 1 96.94 333 LEU B CA 1
ATOM 5798 C C . LEU B 1 333 ? -7.914 3.277 2.145 1 96.94 333 LEU B C 1
ATOM 5800 O O . LEU B 1 333 ? -7.184 3.549 3.102 1 96.94 333 LEU B O 1
ATOM 5804 N N . LEU B 1 334 ? -8.703 4.164 1.608 1 97 334 LEU B N 1
ATOM 5805 C CA . LEU B 1 334 ? -8.664 5.559 2.035 1 97 334 LEU B CA 1
ATOM 5806 C C . LEU B 1 334 ? -9.266 5.715 3.43 1 97 334 LEU B C 1
ATOM 5808 O O . LEU B 1 334 ? -8.766 6.504 4.238 1 97 334 LEU B O 1
ATOM 5812 N N . HIS B 1 335 ? -10.305 4.965 3.729 1 96.75 335 HIS B N 1
ATOM 5813 C CA . HIS B 1 335 ? -10.875 4.996 5.07 1 96.75 335 HIS B CA 1
ATOM 5814 C C . HIS B 1 335 ? -9.875 4.477 6.105 1 96.75 335 HIS B C 1
ATOM 5816 O O . HIS B 1 335 ? -9.742 5.051 7.184 1 96.75 335 HIS B O 1
ATOM 5822 N N . ALA B 1 336 ? -9.211 3.377 5.742 1 97.19 336 ALA B N 1
ATOM 5823 C CA . ALA B 1 336 ? -8.195 2.852 6.652 1 97.19 336 ALA B CA 1
ATOM 5824 C C . ALA B 1 336 ? -7.082 3.873 6.879 1 97.19 336 ALA B C 1
ATOM 5826 O O . ALA B 1 336 ? -6.531 3.965 7.98 1 97.19 336 ALA B O 1
ATOM 5827 N N . THR B 1 337 ? -6.746 4.613 5.871 1 97.81 337 THR B N 1
ATOM 5828 C CA . THR B 1 337 ? -5.719 5.641 5.988 1 97.81 337 THR B CA 1
ATOM 5829 C C . THR B 1 337 ? -6.184 6.766 6.914 1 97.81 337 THR B C 1
ATOM 5831 O O . THR B 1 337 ? -5.434 7.199 7.793 1 97.81 337 THR B O 1
ATOM 5834 N N . ALA B 1 338 ? -7.418 7.172 6.719 1 97.44 338 ALA B N 1
ATOM 5835 C CA . ALA B 1 338 ? -7.977 8.211 7.578 1 97.44 338 ALA B CA 1
ATOM 5836 C C . ALA B 1 338 ? -8.023 7.758 9.031 1 97.44 338 ALA B C 1
ATOM 5838 O O . ALA B 1 338 ? -7.664 8.516 9.938 1 97.44 338 ALA B O 1
ATOM 5839 N N . LYS B 1 339 ? -8.469 6.555 9.227 1 97.31 339 LYS B N 1
ATOM 5840 C CA . LYS B 1 339 ? -8.477 5.992 10.57 1 97.31 339 LYS B CA 1
ATOM 5841 C C . LYS B 1 339 ? -7.074 5.945 11.156 1 97.31 339 LYS B C 1
ATOM 5843 O O . LYS B 1 339 ? -6.883 6.211 12.344 1 97.31 339 LYS B O 1
ATOM 5848 N N . GLY B 1 340 ? -6.125 5.621 10.297 1 98.12 340 GLY B N 1
ATOM 5849 C CA . GLY B 1 340 ? -4.734 5.562 10.719 1 98.12 340 GLY B CA 1
ATOM 5850 C C . GLY B 1 340 ? -4.191 6.906 11.172 1 98.12 340 GLY B C 1
ATOM 5851 O O . GLY B 1 340 ? -3.369 6.969 12.086 1 98.12 340 GLY B O 1
ATOM 5852 N N . VAL B 1 341 ? -4.609 7.941 10.562 1 98.06 341 VAL B N 1
ATOM 5853 C CA . VAL B 1 341 ? -4.199 9.289 10.938 1 98.06 341 VAL B CA 1
ATOM 5854 C C . VAL B 1 341 ? -4.605 9.562 12.383 1 98.06 341 VAL B C 1
ATOM 5856 O O . VAL B 1 341 ? -3.807 10.07 13.172 1 98.06 341 VAL B O 1
ATOM 5859 N N . ILE B 1 342 ? -5.84 9.195 12.734 1 98.06 342 ILE B N 1
ATOM 5860 C CA . ILE B 1 342 ? -6.348 9.414 14.086 1 98.06 342 ILE B CA 1
ATOM 5861 C C . ILE B 1 342 ? -5.617 8.5 15.07 1 98.06 342 ILE B C 1
ATOM 5863 O O . ILE B 1 342 ? -5.234 8.922 16.156 1 98.06 342 ILE B O 1
ATOM 5867 N N . ALA B 1 343 ? -5.414 7.297 14.656 1 97.75 343 ALA B N 1
ATOM 5868 C CA . ALA B 1 343 ? -4.715 6.34 15.508 1 97.75 343 ALA B CA 1
ATOM 5869 C C . ALA B 1 343 ? -3.291 6.805 15.797 1 97.75 343 ALA B C 1
ATOM 5871 O O . ALA B 1 343 ? -2.766 6.574 16.891 1 97.75 343 ALA B O 1
ATOM 5872 N N . ASN B 1 344 ? -2.676 7.383 14.844 1 97 344 ASN B N 1
ATOM 5873 C CA . ASN B 1 344 ? -1.319 7.887 15.023 1 97 344 ASN B CA 1
ATOM 5874 C C . ASN B 1 344 ? -1.271 8.992 16.078 1 97 344 ASN B C 1
ATOM 5876 O O . ASN B 1 344 ? -0.326 9.062 16.859 1 97 344 ASN B O 1
ATOM 5880 N N . LEU B 1 345 ? -2.256 9.859 16.094 1 96.62 345 LEU B N 1
ATOM 5881 C CA . LEU B 1 345 ? -2.328 10.891 17.125 1 96.62 345 LEU B CA 1
ATOM 5882 C C . LEU B 1 345 ? -2.449 10.273 18.5 1 96.62 345 LEU B C 1
ATOM 5884 O O . LEU B 1 345 ? -1.804 10.734 19.453 1 96.62 345 LEU B O 1
ATOM 5888 N N . ASN B 1 346 ? -3.277 9.281 18.562 1 96.94 346 ASN B N 1
ATOM 5889 C CA . ASN B 1 346 ? -3.42 8.586 19.844 1 96.94 346 ASN B CA 1
ATOM 5890 C C . ASN B 1 346 ? -2.111 7.926 20.266 1 96.94 346 ASN B C 1
ATOM 5892 O O . ASN B 1 346 ? -1.818 7.84 21.453 1 96.94 346 ASN B O 1
ATOM 5896 N N . ARG B 1 347 ? -1.405 7.441 19.344 1 94.94 347 ARG B N 1
ATOM 5897 C CA . ARG B 1 347 ? -0.097 6.867 19.641 1 94.94 347 ARG B CA 1
ATOM 5898 C C . ARG B 1 347 ? 0.845 7.922 20.203 1 94.94 347 ARG B C 1
ATOM 5900 O O . ARG B 1 347 ? 1.592 7.648 21.156 1 94.94 347 ARG B O 1
ATOM 5907 N N . LEU B 1 348 ? 0.812 9.109 19.656 1 93.06 348 LEU B N 1
ATOM 5908 C CA . LEU B 1 348 ? 1.701 10.195 20.062 1 93.06 348 LEU B CA 1
ATOM 5909 C C . LEU B 1 348 ? 1.271 10.773 21.406 1 93.06 348 LEU B C 1
ATOM 5911 O O . LEU B 1 348 ? 2.113 11.133 22.234 1 93.06 348 LEU B O 1
ATOM 5915 N N . LEU B 1 349 ? 0.021 10.891 21.625 1 94.88 349 LEU B N 1
ATOM 5916 C CA . LEU B 1 349 ? -0.583 11.352 22.875 1 94.88 349 LEU B CA 1
ATOM 5917 C C . LEU B 1 349 ? -1.762 10.469 23.266 1 94.88 349 LEU B C 1
ATOM 5919 O O . LEU B 1 349 ? -2.895 10.711 22.844 1 94.88 349 LEU B O 1
ATOM 5923 N N . SER B 1 350 ? -1.472 9.594 24.172 1 95.06 350 SER B N 1
ATOM 5924 C CA . SER B 1 350 ? -2.404 8.516 24.469 1 95.06 350 SER B CA 1
ATOM 5925 C C . SER B 1 350 ? -3.562 9.008 25.328 1 95.06 350 SER B C 1
ATOM 5927 O O . SER B 1 350 ? -3.443 10.023 26.016 1 95.06 350 SER B O 1
ATOM 5929 N N . THR B 1 351 ? -4.602 8.266 25.281 1 96.5 351 THR B N 1
ATOM 5930 C CA . THR B 1 351 ? -5.762 8.555 26.109 1 96.5 351 THR B CA 1
ATOM 5931 C C . THR B 1 351 ? -5.391 8.508 27.594 1 96.5 351 THR B C 1
ATOM 5933 O O . THR B 1 351 ? -5.957 9.242 28.406 1 96.5 351 THR B O 1
ATOM 5936 N N . GLU B 1 352 ? -4.426 7.703 27.938 1 94.38 352 GLU B N 1
ATOM 5937 C CA . GLU B 1 352 ? -3.973 7.594 29.312 1 94.38 352 GLU B CA 1
ATOM 5938 C C . GLU B 1 352 ? -3.363 8.906 29.797 1 94.38 352 GLU B C 1
ATOM 5940 O O . GLU B 1 352 ? -3.65 9.359 30.906 1 94.38 352 GLU B O 1
ATOM 5945 N N . ILE B 1 353 ? -2.553 9.508 28.969 1 93.38 353 ILE B N 1
ATOM 5946 C CA . ILE B 1 353 ? -1.927 10.781 29.328 1 93.38 353 ILE B CA 1
ATOM 5947 C C . ILE B 1 353 ? -2.994 11.867 29.453 1 93.38 353 ILE B C 1
ATOM 5949 O O . ILE B 1 353 ? -2.963 12.664 30.391 1 93.38 353 ILE B O 1
ATOM 5953 N N . LEU B 1 354 ? -3.939 11.883 28.562 1 95.94 354 LEU B N 1
ATOM 5954 C CA . LEU B 1 354 ? -5.02 12.867 28.609 1 95.94 354 LEU B CA 1
ATOM 5955 C C . LEU B 1 354 ? -5.836 12.719 29.891 1 95.94 354 LEU B C 1
ATOM 5957 O O . LEU B 1 354 ? -6.035 13.695 30.625 1 95.94 354 LEU B O 1
ATOM 5961 N N . HIS B 1 355 ? -6.141 11.5 30.234 1 95.69 355 HIS B N 1
ATOM 5962 C CA . HIS B 1 355 ? -6.93 11.234 31.438 1 95.69 355 HIS B CA 1
ATOM 5963 C C . HIS B 1 355 ? -6.16 11.625 32.688 1 95.69 355 HIS B C 1
ATOM 5965 O O . HIS B 1 355 ? -6.73 12.203 33.625 1 95.69 355 HIS B O 1
ATOM 5971 N N . SER B 1 356 ? -4.93 11.281 32.688 1 93.69 356 SER B N 1
ATOM 5972 C CA . SER B 1 356 ? -4.102 11.531 33.844 1 93.69 356 SER B CA 1
ATOM 5973 C C . SER B 1 356 ? -3.926 13.031 34.094 1 93.69 356 SER B C 1
ATOM 5975 O O . SER B 1 356 ? -3.539 13.453 35.188 1 93.69 356 SER B O 1
ATOM 5977 N N . ASN B 1 357 ? -4.289 13.852 33.094 1 94.19 357 ASN B N 1
ATOM 5978 C CA . ASN B 1 357 ? -4.156 15.297 33.25 1 94.19 357 ASN B CA 1
ATOM 5979 C C . ASN B 1 357 ? -5.516 15.984 33.312 1 94.19 357 ASN B C 1
ATOM 5981 O O . ASN B 1 357 ? -5.625 17.188 33.062 1 94.19 357 ASN B O 1
ATOM 5985 N N . GLY B 1 358 ? -6.512 15.164 33.562 1 95.31 358 GLY B N 1
ATOM 5986 C CA . GLY B 1 358 ? -7.828 15.703 33.875 1 95.31 358 GLY B CA 1
ATOM 5987 C C . GLY B 1 358 ? -8.648 16.031 32.656 1 95.31 358 GLY B C 1
ATOM 5988 O O . GLY B 1 358 ? -9.688 16.688 32.75 1 95.31 358 GLY B O 1
ATOM 5989 N N . ILE B 1 359 ? -8.234 15.57 31.484 1 97.25 359 ILE B N 1
ATOM 5990 C CA . ILE B 1 359 ? -8.969 15.844 30.25 1 97.25 359 ILE B CA 1
ATOM 5991 C C . ILE B 1 359 ? -10.148 14.883 30.141 1 97.25 359 ILE B C 1
ATOM 5993 O O . ILE B 1 359 ? -9.984 13.664 30.266 1 97.25 359 ILE B O 1
ATOM 5997 N N . THR B 1 360 ? -11.312 15.438 29.875 1 97.25 360 THR B N 1
ATOM 5998 C CA . THR B 1 360 ? -12.508 14.602 29.766 1 97.25 360 THR B CA 1
ATOM 5999 C C . THR B 1 360 ? -13.227 14.867 28.453 1 97.25 360 THR B C 1
ATOM 6001 O O . THR B 1 360 ? -14.078 14.078 28.031 1 97.25 360 THR B O 1
ATOM 6004 N N . ARG B 1 361 ? -12.875 15.984 27.844 1 97.25 361 ARG B N 1
ATOM 6005 C CA . ARG B 1 361 ? -13.547 16.391 26.609 1 97.25 361 ARG B CA 1
ATOM 6006 C C . ARG B 1 361 ? -12.547 16.578 25.469 1 97.25 361 ARG B C 1
ATOM 6008 O O . ARG B 1 361 ? -11.43 17.062 25.688 1 97.25 361 ARG B O 1
ATOM 6015 N N . LEU B 1 362 ? -13 16.141 24.344 1 97.44 362 LEU B N 1
ATOM 6016 C CA . LEU B 1 362 ? -12.219 16.328 23.125 1 97.44 362 LEU B CA 1
ATOM 6017 C C . LEU B 1 362 ? -12.969 17.203 22.125 1 97.44 362 LEU B C 1
ATOM 6019 O O . LEU B 1 362 ? -14.031 16.828 21.625 1 97.44 362 LEU B O 1
ATOM 6023 N N . ILE B 1 363 ? -12.414 18.375 21.875 1 96.44 363 ILE B N 1
ATOM 6024 C CA . ILE B 1 363 ? -13.016 19.328 20.953 1 96.44 363 ILE B CA 1
ATOM 6025 C C . ILE B 1 363 ? -12.406 19.156 19.562 1 96.44 363 ILE B C 1
ATOM 6027 O O . ILE B 1 363 ? -11.18 19.125 19.422 1 96.44 363 ILE B O 1
ATOM 6031 N N . LEU B 1 364 ? -13.281 19.047 18.594 1 95.62 364 LEU B N 1
ATOM 6032 C CA . LEU B 1 364 ? -12.82 18.812 17.234 1 95.62 364 LEU B CA 1
ATOM 6033 C C . LEU B 1 364 ? -12.727 20.125 16.453 1 95.62 364 LEU B C 1
ATOM 6035 O O . LEU B 1 364 ? -13.609 20.969 16.562 1 95.62 364 LEU B O 1
ATOM 6039 N N . ALA B 1 365 ? -11.609 20.281 15.758 1 91.06 365 ALA B N 1
ATOM 6040 C CA . ALA B 1 365 ? -11.383 21.453 14.93 1 91.06 365 ALA B CA 1
ATOM 6041 C C . ALA B 1 365 ? -10.914 21.062 13.531 1 91.06 365 ALA B C 1
ATOM 6043 O O . ALA B 1 365 ? -10.273 20.031 13.359 1 91.06 365 ALA B O 1
ATOM 6044 N N . GLY B 1 366 ? -11.195 21.922 12.539 1 86.25 366 GLY B N 1
ATOM 6045 C CA . GLY B 1 366 ? -10.812 21.625 11.164 1 86.25 366 GLY B CA 1
ATOM 6046 C C . GLY B 1 366 ? -11.539 20.438 10.586 1 86.25 366 GLY B C 1
ATOM 6047 O O . GLY B 1 366 ? -12.742 20.266 10.797 1 86.25 366 GLY B O 1
ATOM 6048 N N . ASN B 1 367 ? -10.773 19.625 9.867 1 87.69 367 ASN B N 1
ATOM 6049 C CA . ASN B 1 367 ? -11.352 18.469 9.203 1 87.69 367 ASN B CA 1
ATOM 6050 C C . ASN B 1 367 ? -11.75 17.391 10.203 1 87.69 367 ASN B C 1
ATOM 6052 O O . ASN B 1 367 ? -12.469 16.453 9.867 1 87.69 367 ASN B O 1
ATOM 6056 N N . ALA B 1 368 ? -11.352 17.547 11.406 1 93.88 368 ALA B N 1
ATOM 6057 C CA . ALA B 1 368 ? -11.703 16.578 12.438 1 93.88 368 ALA B CA 1
ATOM 6058 C C . ALA B 1 368 ? -13.219 16.484 12.609 1 93.88 368 ALA B C 1
ATOM 6060 O O . ALA B 1 368 ? -13.742 15.461 13.055 1 93.88 368 ALA B O 1
ATOM 6061 N N . ASN B 1 369 ? -13.859 17.594 12.242 1 90.94 369 ASN B N 1
ATOM 6062 C CA . ASN B 1 369 ? -15.312 17.656 12.375 1 90.94 369 ASN B CA 1
ATOM 6063 C C . ASN B 1 369 ? -16.016 16.953 11.219 1 90.94 369 ASN B C 1
ATOM 6065 O O . ASN B 1 369 ? -17.219 16.734 11.258 1 90.94 369 ASN B O 1
ATOM 6069 N N . LYS B 1 370 ? -15.281 16.594 10.297 1 90.12 370 LYS B N 1
ATOM 6070 C CA . LYS B 1 370 ? -15.867 16.047 9.078 1 90.12 370 LYS B CA 1
ATOM 6071 C C . LYS B 1 370 ? -15.688 14.531 9.023 1 90.12 370 LYS B C 1
ATOM 6073 O O . LYS B 1 370 ? -14.766 13.984 9.633 1 90.12 370 LYS B O 1
ATOM 6078 N N . GLU B 1 371 ? -16.641 14 8.281 1 91.75 371 GLU B N 1
ATOM 6079 C CA . GLU B 1 371 ? -16.406 12.602 7.941 1 91.75 371 GLU B CA 1
ATOM 6080 C C . GLU B 1 371 ? -15.227 12.445 6.988 1 91.75 371 GLU B C 1
ATOM 6082 O O . GLU B 1 371 ? -14.977 13.32 6.156 1 91.75 371 GLU B O 1
ATOM 6087 N N . PRO B 1 372 ? -14.539 11.242 7.086 1 95 372 PRO B N 1
ATOM 6088 C CA . PRO B 1 372 ? -14.758 10.133 8.016 1 95 372 PRO B CA 1
ATOM 6089 C C . PRO B 1 372 ? -14.023 10.32 9.344 1 95 372 PRO B C 1
ATOM 6091 O O . PRO B 1 372 ? -14.133 9.477 10.234 1 95 372 PRO B O 1
ATOM 6094 N N . TYR B 1 373 ? -13.359 11.422 9.555 1 95.88 373 TYR B N 1
ATOM 6095 C CA . TYR B 1 373 ? -12.477 11.617 10.703 1 95.88 373 TYR B CA 1
ATOM 6096 C C . TYR B 1 373 ? -13.273 11.656 12 1 95.88 373 TYR B C 1
ATOM 6098 O O . TYR B 1 373 ? -12.875 11.039 12.992 1 95.88 373 TYR B O 1
ATOM 6106 N N . SER B 1 374 ? -14.422 12.344 11.953 1 94.88 374 SER B N 1
ATOM 6107 C CA . SER B 1 374 ? -15.234 12.438 13.156 1 94.88 374 SER B CA 1
ATOM 6108 C C . SER B 1 374 ? -15.656 11.062 13.656 1 94.88 374 SER B C 1
ATOM 6110 O O . SER B 1 374 ? -15.641 10.797 14.859 1 94.88 374 SER B O 1
ATOM 6112 N N . THR B 1 375 ? -16 10.195 12.734 1 94.5 375 THR B N 1
ATOM 6113 C CA . THR B 1 375 ? -16.422 8.836 13.078 1 94.5 375 THR B CA 1
ATOM 6114 C C . THR B 1 375 ? -15.258 8.062 13.719 1 94.5 375 THR B C 1
ATOM 6116 O O . THR B 1 375 ? -15.438 7.422 14.758 1 94.5 375 THR B O 1
ATOM 6119 N N . TYR B 1 376 ? -14.117 8.18 13.195 1 95.88 376 TYR B N 1
ATOM 6120 C CA . TYR B 1 376 ? -12.977 7.418 13.688 1 95.88 376 TYR B CA 1
ATOM 6121 C C . TYR B 1 376 ? -12.469 7.992 15.008 1 95.88 376 TYR B C 1
ATOM 6123 O O . TYR B 1 376 ? -11.977 7.254 15.859 1 95.88 376 TYR B O 1
ATOM 6131 N N . ILE B 1 377 ? -12.594 9.266 15.195 1 97.75 377 ILE B N 1
ATOM 6132 C CA . ILE B 1 377 ? -12.25 9.891 16.469 1 97.75 377 ILE B CA 1
ATOM 6133 C C . ILE B 1 377 ? -13.156 9.344 17.562 1 97.75 377 ILE B C 1
ATOM 6135 O O . ILE B 1 377 ? -12.68 8.984 18.656 1 97.75 377 ILE B O 1
ATOM 6139 N N . LYS B 1 378 ? -14.422 9.258 17.281 1 96.19 378 LYS B N 1
ATOM 6140 C CA . LYS B 1 378 ? -15.367 8.727 18.25 1 96.19 378 LYS B CA 1
ATOM 6141 C C . LYS B 1 378 ? -15.031 7.281 18.609 1 96.19 378 LYS B C 1
ATOM 6143 O O . LYS B 1 378 ? -15.203 6.863 19.75 1 96.19 378 LYS B O 1
ATOM 6148 N N . GLU B 1 379 ? -14.578 6.566 17.656 1 95.06 379 GLU B N 1
ATOM 6149 C CA . GLU B 1 379 ? -14.234 5.164 17.875 1 95.06 379 GLU B CA 1
ATOM 6150 C C . GLU B 1 379 ? -12.977 5.035 18.734 1 95.06 379 GLU B C 1
ATOM 6152 O O . GLU B 1 379 ? -12.938 4.23 19.656 1 95.06 379 GLU B O 1
ATOM 6157 N N . ILE B 1 380 ? -11.961 5.793 18.453 1 96.69 380 ILE B N 1
ATOM 6158 C CA . ILE B 1 380 ? -10.648 5.645 19.062 1 96.69 380 ILE B CA 1
ATOM 6159 C C . ILE B 1 380 ? -10.648 6.332 20.438 1 96.69 380 ILE B C 1
ATOM 6161 O O . ILE B 1 380 ? -10.031 5.836 21.375 1 96.69 380 ILE B O 1
ATOM 6165 N N . PHE B 1 381 ? -11.336 7.43 20.5 1 97.75 381 PHE B N 1
ATOM 6166 C CA . PHE B 1 381 ? -11.422 8.18 21.75 1 97.75 381 PHE B CA 1
ATOM 6167 C C . PHE B 1 381 ? -12.797 8.016 22.391 1 97.75 381 PHE B C 1
ATOM 6169 O O . PHE B 1 381 ? -13.422 8.992 22.797 1 97.75 381 PHE B O 1
ATOM 6176 N N . LYS B 1 382 ? -13.188 6.82 22.547 1 95.94 382 LYS B N 1
ATOM 6177 C CA . LYS B 1 382 ? -14.547 6.48 22.953 1 95.94 382 LYS B CA 1
ATOM 6178 C C . LYS B 1 382 ? -14.82 6.898 24.391 1 95.94 382 LYS B C 1
ATOM 6180 O O . LYS B 1 382 ? -15.969 7.148 24.766 1 95.94 382 LYS B O 1
ATOM 6185 N N . ASP B 1 383 ? -13.812 7.078 25.172 1 96.12 383 ASP B N 1
ATOM 6186 C CA . ASP B 1 383 ? -13.977 7.379 26.594 1 96.12 383 ASP B CA 1
ATOM 6187 C C . ASP B 1 383 ? -14.086 8.883 26.828 1 96.12 383 ASP B C 1
ATOM 6189 O O . ASP B 1 383 ? -14.289 9.328 27.969 1 96.12 383 ASP B O 1
ATOM 6193 N N . PHE B 1 384 ? -14.023 9.648 25.844 1 97.75 384 PHE B N 1
ATOM 6194 C CA . PHE B 1 384 ? -14.086 11.102 25.969 1 97.75 384 PHE B CA 1
ATOM 6195 C C . PHE B 1 384 ? -15.398 11.633 25.422 1 97.75 384 PHE B C 1
ATOM 6197 O O . PHE B 1 384 ? -16 11.023 24.531 1 97.75 384 PHE B O 1
ATOM 6204 N N . GLU B 1 385 ? -15.867 12.719 26.016 1 97.19 385 GLU B N 1
ATOM 6205 C CA . GLU B 1 385 ? -16.953 13.461 25.375 1 97.19 385 GLU B CA 1
ATOM 6206 C C . GLU B 1 385 ? -16.453 14.195 24.125 1 97.19 385 GLU B C 1
ATOM 6208 O O . GLU B 1 385 ? -15.609 15.086 24.219 1 97.19 385 GLU B O 1
ATOM 6213 N N . ILE B 1 386 ? -16.984 13.781 23.031 1 96.81 386 ILE B N 1
ATOM 6214 C CA . ILE B 1 386 ? -16.547 14.391 21.781 1 96.81 386 ILE B CA 1
ATOM 6215 C C . ILE B 1 386 ? -17.438 15.586 21.453 1 96.81 386 ILE B C 1
ATOM 6217 O O . ILE B 1 386 ? -18.656 15.438 21.312 1 96.81 386 ILE B O 1
ATOM 6221 N N . CYS B 1 387 ? -16.812 16.703 21.297 1 93.31 387 CYS B N 1
ATOM 6222 C CA . CYS B 1 387 ? -17.547 17.938 21.047 1 93.31 387 CYS B CA 1
ATOM 6223 C C . CYS B 1 387 ? -17.203 18.516 19.688 1 93.31 387 CYS B C 1
ATOM 6225 O O . CYS B 1 387 ? -16.047 18.844 19.422 1 93.31 387 CYS B O 1
ATOM 6227 N N . ALA B 1 388 ? -18.234 18.578 18.875 1 87.12 388 ALA B N 1
ATOM 6228 C CA . ALA B 1 388 ? -18.031 19.297 17.609 1 87.12 388 ALA B CA 1
ATOM 6229 C C . ALA B 1 388 ? -17.906 20.797 17.844 1 87.12 388 ALA B C 1
ATOM 6231 O O . ALA B 1 388 ? -18.594 21.359 18.719 1 87.12 388 ALA B O 1
ATOM 6232 N N . SER B 1 389 ? -16.984 21.312 17.25 1 78.31 389 SER B N 1
ATOM 6233 C CA . SER B 1 389 ? -16.844 22.766 17.406 1 78.31 389 SER B CA 1
ATOM 6234 C C . SER B 1 389 ? -17.578 23.516 16.312 1 78.31 389 SER B C 1
ATOM 6236 O O . SER B 1 389 ? -17.812 22.984 15.219 1 78.31 389 SER B O 1
ATOM 6238 N N . ASP B 1 390 ? -18.047 24.703 16.797 1 78.06 390 ASP B N 1
ATOM 6239 C CA . ASP B 1 390 ? -18.516 25.641 15.781 1 78.06 390 ASP B CA 1
ATOM 6240 C C . ASP B 1 390 ? -17.406 25.969 14.789 1 78.06 390 ASP B C 1
ATOM 6242 O O . ASP B 1 390 ? -16.406 26.594 15.164 1 78.06 390 ASP B O 1
ATOM 6246 N N . GLN B 1 391 ? -17.562 25.5 13.578 1 72.75 391 GLN B N 1
ATOM 6247 C CA . GLN B 1 391 ? -16.516 25.625 12.562 1 72.75 391 GLN B CA 1
ATOM 6248 C C . GLN B 1 391 ? -16.047 27.078 12.43 1 72.75 391 GLN B C 1
ATOM 6250 O O . GLN B 1 391 ? -14.883 27.328 12.133 1 72.75 391 GLN B O 1
ATOM 6255 N N . SER B 1 392 ? -16.969 27.875 12.719 1 73.94 392 SER B N 1
ATOM 6256 C CA . SER B 1 392 ? -16.625 29.281 12.578 1 73.94 392 SER B CA 1
ATOM 6257 C C . SER B 1 392 ? -15.703 29.734 13.711 1 73.94 392 SER B C 1
ATOM 6259 O O . SER B 1 392 ? -14.945 30.688 13.547 1 73.94 392 SER B O 1
ATOM 6261 N N . LYS B 1 393 ? -15.719 29.031 14.758 1 82 393 LYS B N 1
ATOM 6262 C CA . LYS B 1 393 ? -14.922 29.438 15.914 1 82 393 LYS B CA 1
ATOM 6263 C C . LYS B 1 393 ? -13.664 28.594 16.047 1 82 393 LYS B C 1
ATOM 6265 O O . LYS B 1 393 ? -12.82 28.844 16.906 1 82 393 LYS B O 1
ATOM 6270 N N . ALA B 1 394 ? -13.586 27.656 15.18 1 83.5 394 ALA B N 1
ATOM 6271 C CA . ALA B 1 394 ? -12.438 26.75 15.234 1 83.5 394 ALA B CA 1
ATOM 6272 C C . ALA B 1 394 ? -11.477 27.016 14.07 1 83.5 394 ALA B C 1
ATOM 6274 O O . ALA B 1 394 ? -11.156 26.094 13.305 1 83.5 394 ALA B O 1
ATOM 6275 N N . SER B 1 395 ? -11.125 28.219 13.883 1 88.62 395 SER B N 1
ATOM 6276 C CA . SER B 1 395 ? -10.156 28.594 12.852 1 88.62 395 SER B CA 1
ATOM 6277 C C . SER B 1 395 ? -9.094 29.531 13.398 1 88.62 395 SER B C 1
ATOM 6279 O O . SER B 1 395 ? -9.336 30.25 14.367 1 88.62 395 SER B O 1
ATOM 6281 N N . ALA B 1 396 ? -7.98 29.422 12.805 1 92.5 396 ALA B N 1
ATOM 6282 C CA . ALA B 1 396 ? -6.887 30.297 13.227 1 92.5 396 ALA B CA 1
ATOM 6283 C C . ALA B 1 396 ? -7.242 31.766 13.023 1 92.5 396 ALA B C 1
ATOM 6285 O O . ALA B 1 396 ? -6.891 32.625 13.836 1 92.5 396 ALA B O 1
ATOM 6286 N N . ALA B 1 397 ? -7.992 32 11.961 1 94.62 397 ALA B N 1
ATOM 6287 C CA . ALA B 1 397 ? -8.391 33.406 11.68 1 94.62 397 ALA B CA 1
ATOM 6288 C C . ALA B 1 397 ? -9.312 33.938 12.766 1 94.62 397 ALA B C 1
ATOM 6290 O O . ALA B 1 397 ? -9.156 35.062 13.227 1 94.62 397 ALA B O 1
ATOM 6291 N N . TYR B 1 398 ? -10.211 33.125 13.164 1 94.81 398 TYR B N 1
ATOM 6292 C CA . TYR B 1 398 ? -11.117 33.562 14.234 1 94.81 398 TYR B CA 1
ATOM 6293 C C . TYR B 1 398 ? -10.367 33.719 15.547 1 94.81 398 TYR B C 1
ATOM 6295 O O . TYR B 1 398 ? -10.586 34.719 16.266 1 94.81 398 TYR B O 1
ATOM 6303 N N . GLY B 1 399 ? -9.547 32.781 15.867 1 95.31 399 GLY B N 1
ATOM 6304 C CA . GLY B 1 399 ? -8.758 32.906 17.078 1 95.31 399 GLY B CA 1
ATOM 6305 C C . GLY B 1 399 ? -7.93 34.188 17.125 1 95.31 399 GLY B C 1
ATOM 6306 O O . GLY B 1 399 ? -7.836 34.812 18.172 1 95.31 399 GLY B O 1
ATOM 6307 N N . ALA B 1 400 ? -7.328 34.469 16.031 1 96.31 400 ALA B N 1
ATOM 6308 C CA . ALA B 1 400 ? -6.551 35.688 15.93 1 96.31 400 ALA B CA 1
ATOM 6309 C C . ALA B 1 400 ? -7.445 36.938 16.109 1 96.31 400 ALA B C 1
ATOM 6311 O O . ALA B 1 400 ? -7.074 37.875 16.797 1 96.31 400 ALA B O 1
ATOM 6312 N N . ALA B 1 401 ? -8.594 36.906 15.477 1 95.62 401 ALA B N 1
ATOM 6313 C CA . ALA B 1 401 ? -9.539 38 15.609 1 95.62 401 ALA B CA 1
ATOM 6314 C C . ALA B 1 401 ? -10.016 38.156 17.047 1 95.62 401 ALA B C 1
ATOM 6316 O O . ALA B 1 401 ? -10.148 39.281 17.547 1 95.62 401 ALA B O 1
ATOM 6317 N N . LEU B 1 402 ? -10.266 37.062 17.609 1 95.19 402 LEU B N 1
ATOM 6318 C CA . LEU B 1 402 ? -10.703 37.062 19.016 1 95.19 402 LEU B CA 1
ATOM 6319 C C . LEU B 1 402 ? -9.641 37.656 19.922 1 95.19 402 LEU B C 1
ATOM 6321 O O . LEU B 1 402 ? -9.945 38.469 20.797 1 95.19 402 LEU B O 1
ATOM 6325 N N . PHE B 1 403 ? -8.461 37.25 19.719 1 94.75 403 PHE B N 1
ATOM 6326 C CA . PHE B 1 403 ? -7.355 37.812 20.484 1 94.75 403 PHE B CA 1
ATOM 6327 C C . PHE B 1 403 ? -7.266 39.312 20.281 1 94.75 403 PHE B C 1
ATOM 6329 O O . PHE B 1 403 ? -7.09 40.062 21.234 1 94.75 403 PHE B O 1
ATOM 6336 N N . ALA B 1 404 ? -7.398 39.719 19.062 1 94.5 404 ALA B N 1
ATOM 6337 C CA . ALA B 1 404 ? -7.355 41.125 18.734 1 94.5 404 ALA B CA 1
ATOM 6338 C C . ALA B 1 404 ? -8.461 41.906 19.453 1 94.5 404 ALA B C 1
ATOM 6340 O O . ALA B 1 404 ? -8.25 43.031 19.906 1 94.5 404 ALA B O 1
ATOM 6341 N N . SER B 1 405 ? -9.602 41.344 19.516 1 93.19 405 SER B N 1
ATOM 6342 C CA . SER B 1 405 ? -10.758 42 20.125 1 93.19 405 SER B CA 1
ATOM 6343 C C . SER B 1 405 ? -10.57 42.188 21.625 1 93.19 405 SER B C 1
ATOM 6345 O O . SER B 1 405 ? -11.195 43.062 22.219 1 93.19 405 SER B O 1
ATOM 6347 N N . ARG B 1 406 ? -9.711 41.469 22.141 1 91.06 406 ARG B N 1
ATOM 6348 C CA . ARG B 1 406 ? -9.508 41.5 23.594 1 91.06 406 ARG B CA 1
ATOM 6349 C C . ARG B 1 406 ? -8.336 42.406 23.953 1 91.06 406 ARG B C 1
ATOM 6351 O O . ARG B 1 406 ? -8.031 42.594 25.141 1 91.06 406 ARG B O 1
ATOM 6358 N N . MET B 1 407 ? -7.715 42.906 23 1 89.44 407 MET B N 1
ATOM 6359 C CA . MET B 1 407 ? -6.621 43.875 23.203 1 89.44 407 MET B CA 1
ATOM 6360 C C . MET B 1 407 ? -7.156 45.281 23.391 1 89.44 407 MET B C 1
ATOM 6362 O O . MET B 1 407 ? -8.227 45.594 22.875 1 89.44 407 MET B O 1
ATOM 6366 N N . PRO B 1 408 ? -6.422 46.031 24.172 1 83.06 408 PRO B N 1
ATOM 6367 C CA . PRO B 1 408 ? -6.887 47.406 24.375 1 83.06 408 PRO B CA 1
ATOM 6368 C C . PRO B 1 408 ? -6.84 48.25 23.094 1 83.06 408 PRO B C 1
ATOM 6370 O O . PRO B 1 408 ? -5.969 48.031 22.25 1 83.06 408 PRO B O 1
ATOM 6373 N N . VAL B 1 409 ? -7.875 49.062 22.906 1 73.56 409 VAL B N 1
ATOM 6374 C CA . VAL B 1 409 ? -7.879 50.062 21.828 1 73.56 409 VAL B CA 1
ATOM 6375 C C . VAL B 1 409 ? -7.238 51.344 22.312 1 73.56 409 VAL B C 1
ATOM 6377 O O . VAL B 1 409 ? -7.602 51.875 23.359 1 73.56 409 VAL B O 1
ATOM 6380 N N . LEU B 1 410 ? -6 51.688 21.828 1 64.88 410 LEU B N 1
ATOM 6381 C CA . LEU B 1 410 ? -5.379 52.938 22.234 1 64.88 410 LEU B CA 1
ATOM 6382 C C . LEU B 1 410 ? -6.207 54.125 21.766 1 64.88 410 LEU B C 1
ATOM 6384 O O . LEU B 1 410 ? -6.699 54.156 20.641 1 64.88 410 LEU B O 1
ATOM 6388 N N . PRO B 1 411 ? -6.707 55.062 22.75 1 56.41 411 PRO B N 1
ATOM 6389 C CA . PRO B 1 411 ? -7.453 56.25 22.375 1 56.41 411 PRO B CA 1
ATOM 6390 C C . PRO B 1 411 ? -6.762 57.062 21.281 1 56.41 411 PRO B C 1
ATOM 6392 O O . PRO B 1 411 ? -5.535 57.031 21.172 1 56.41 411 PRO B O 1
ATOM 6395 N N . LYS B 1 412 ? -7.473 57.531 20.109 1 50.62 412 LYS B N 1
ATOM 6396 C CA . LYS B 1 412 ? -6.992 58.5 19.094 1 50.62 412 LYS B CA 1
ATOM 6397 C C . LYS B 1 412 ? -6.211 59.625 19.734 1 50.62 412 LYS B C 1
ATOM 6399 O O . LYS B 1 412 ? -6.66 60.219 20.719 1 50.62 412 LYS B O 1
ATOM 6404 N N . SER B 1 413 ? -4.914 59.469 19.734 1 38.09 413 SER B N 1
ATOM 6405 C CA . SER B 1 413 ? -4.344 60.75 20.109 1 38.09 413 SER B CA 1
ATOM 6406 C C . SER B 1 413 ? -5.121 61.906 19.469 1 38.09 413 SER B C 1
ATOM 6408 O O . SER B 1 413 ? -5.371 61.906 18.266 1 38.09 413 SER B O 1
ATOM 6410 N N . GLU B 1 414 ? -5.93 62.625 20.312 1 34.22 414 GLU B N 1
ATOM 6411 C CA . GLU B 1 414 ? -6.273 63.969 19.859 1 34.22 414 GLU B CA 1
ATOM 6412 C C . GLU B 1 414 ? -5.051 64.688 19.328 1 34.22 414 GLU B C 1
ATOM 6414 O O . GLU B 1 414 ? -3.965 64.625 19.891 1 34.22 414 GLU B O 1
#

Organism: Anisakis simplex (NCBI:txid6269)

Secondary structure (DSSP, 8-state):
---PPEEEEEEE-SSEEEEEEE-TT--EEEEEEEE---EEP-SSTT--EE-HHHHHHHHHHHHHHS-TTGGGEEEEEEEE--S-B--B-HHHHHTT---B--EE-TT---S-HHHHHHSPPBTTB---TT-HHHHHHHHHHTT-S-TT--B-S--TTS-GGGPPPP--TT-EEEE---GGGSS-TT-EEEEEEEHHHHHHTTT--TTEEEEEESSSEEEEEEE-S-GGGGGGGT-EEEE-STT-EEEEEEES-SHHHHHHHHHHHHHHHHHHBSSS-TT----B-HHHHHHHHHSPPPTT---EEE---SPPSSS----EEE---TT--HHHHHHHHHHHHHHHHHHHS-HHHHHHTT--EEEEEEGGGSTTHHHHHHHHTTTSEEEE--TTTSSHHHHHHHHHHTS-------/-----EEEEEEE-SSEEEEEEE-TTS-EEEEEEEE---EEP-SSTT--EE-HHHHHHHHHHHHHHS-S-GGGEEEEEEEE--S-B--B-HHHHHTT---B--EE-TT---S-HHHHHHSPPBTTB---TT-HHHHHHHHHHTT-S-TT--B-S--TTS-GGGPPPP--TT-EEEE---GGGSS-TT-EEEEEEEHHHHHHTTT--TTEEEEEESSSEEEEEEE-S-GGGGGGGT-EEEE-STT-EEEEEEES-SHHHHHHHHHHHHHHHHHHBSSS-TT----B-HHHHHHHHHSPPPTT---EEE---SPPSSS----EEE---TT--HHHHHHHHHHHHHHHHHHHS-HHHHHHTT--EEEEEEGGGSTTHHHHHHHHTTTSEEEE--TTTSSHHHHHHHHHHTS-------

Solvent-accessible surface area (backbone atoms only — not comparable to full-atom values): 43494 Å² total; per-residue (Å²): 127,83,75,68,53,24,12,30,4,36,18,48,45,91,63,35,38,32,40,21,31,23,39,82,84,70,41,79,73,46,72,51,69,47,75,48,79,32,69,48,91,56,94,47,89,37,52,38,35,28,38,49,65,49,44,52,52,46,49,40,52,52,38,54,66,45,72,75,81,45,65,44,34,46,28,32,16,41,22,17,65,59,48,39,39,54,37,27,28,60,70,42,43,74,72,68,38,92,52,60,46,56,28,40,30,43,78,17,50,69,60,52,66,72,61,56,68,69,47,83,85,47,95,81,43,85,81,46,64,17,29,30,65,52,50,49,52,49,31,56,76,66,70,62,60,59,81,74,48,62,34,35,54,57,67,73,98,39,69,60,82,19,27,50,86,87,74,60,80,79,38,75,73,46,56,35,83,51,66,87,49,51,43,33,62,65,19,35,29,34,43,63,45,47,29,66,56,18,22,42,57,77,68,61,44,80,41,26,28,39,36,38,27,48,58,35,26,36,40,32,33,63,43,73,71,74,69,74,78,44,59,88,55,67,47,42,72,38,87,50,68,95,79,25,29,31,43,29,33,74,38,60,26,22,49,46,37,50,51,47,53,55,50,48,32,22,52,38,25,49,67,31,33,56,82,51,59,87,86,59,70,59,45,80,20,64,66,50,47,50,49,45,45,59,42,86,59,73,87,82,62,69,48,45,29,40,45,36,34,42,77,39,88,56,88,63,57,72,10,35,40,31,33,52,40,86,78,63,47,58,48,52,54,50,48,25,26,48,43,17,35,54,50,49,49,39,69,57,48,35,70,64,59,41,47,77,62,55,35,50,31,38,36,28,21,58,52,29,61,31,71,51,42,34,60,44,43,50,64,74,46,58,89,38,49,75,37,77,48,60,68,76,55,34,27,31,16,37,20,22,11,52,55,24,59,72,45,85,80,80,77,75,80,125,126,81,74,68,52,24,12,29,3,36,18,46,44,89,62,34,37,31,41,22,30,22,39,82,84,71,42,79,75,46,72,50,69,47,74,47,79,32,69,50,92,56,93,49,90,36,53,38,35,28,38,49,66,49,44,51,52,47,50,41,52,50,40,55,65,47,74,74,78,47,62,43,35,45,27,32,16,40,24,19,65,60,48,40,38,54,37,25,28,59,70,41,43,74,72,68,39,93,53,62,46,55,28,40,29,44,77,17,49,69,60,54,65,71,60,54,67,68,48,83,85,48,95,80,42,83,81,45,65,18,29,30,64,52,52,49,52,50,30,54,76,66,69,63,59,59,78,74,47,65,34,36,56,55,68,72,98,38,68,59,83,22,28,48,87,86,73,61,78,78,38,76,74,47,57,36,83,51,66,85,49,51,43,34,63,63,18,35,28,33,42,64,45,48,28,66,56,18,22,43,57,76,66,61,43,79,39,25,29,39,37,40,24,49,59,35,24,35,41,30,33,62,45,74,71,73,68,74,78,44,59,87,55,64,47,43,73,37,88,49,70,95,77,25,27,32,43,28,30,74,38,60,28,22,51,45,36,49,50,45,52,55,50,50,33,20,53,39,24,47,67,32,33,56,82,48,59,86,85,59,70,58,45,80,20,65,67,49,47,49,50,44,44,60,42,86,61,74,87,81,62,69,48,45,28,41,46,36,37,42,80,40,90,55,88,64,55,72,11,33,39,30,33,51,40,87,78,64,46,57,47,52,52,50,47,25,27,46,42,17,34,54,51,49,48,37,70,56,49,37,69,65,60,41,48,75,63,54,35,49,31,36,35,28,21,58,52,29,61,31,71,50,41,36,60,42,44,49,66,75,46,58,89,38,49,75,37,77,48,60,68,75,55,34,26,30,16,37,22,20,10,51,54,24,60,71,46,86,78,79,75,75,79,125

pLDDT: mean 85.77, std 13.0, range [30.78, 98.31]

Radius of gyration: 35.11 Å; Cα contacts (8 Å, |Δi|>4): 1746; chains: 2; bounding box: 56×121×78 Å

Foldseek 3Di:
DPPFEKFKFWELEPFKIKIFIATLVLHTPDIDMDGQPFWDDDPDPLFTWGAPVSSVVVQLVVLQPPDQPLVRYAFYAYEYADQWWKFAAPVCVVVVHDGIDTIRALSHRPQDPVQQVVDDDDPQAGDFPRGHVSVVLRCVVVVVDDPNGDAIAPDDVPPRSRHNDDDDWLAFPDFACDPSRNHHGGRTYTYYDYFVQLLCVVPADQQEWEWEADQWTKIKHKDQDDPVVCRVLRWGWADHPPNIIITMDTANHGPNLLVVVVQVVQQVCLVVDDPPPNPDGDDDDVVVVVVLQQDDDDPDQQWAWQRNVDATRPPGDDIDIPDDDPPDDPSNVSNNSLLNSLVVNCVSPNPVNSVVSNHAAYEYEDCCLDGPNVVSNCVRVVRHHYHYDDHVSRGSRSSRRVSRSPHDRPPPPD/DPPFEKFKFWELEPFKIKIFIATLVLHTPDIDMDGQPFWDDDPDPLFTWGAVVSSVVVQLVGLQPPDPCLVRYAFYAYEYADQWWKFAAPVCVVVVHPGIDTIRALSHRPQDPVQQVVDDDDPQAGDFPRGHVSVQLRCVVVVVDDPNGDAIAPDDVPPRSRHNDDDDWLAFPDFACDPSRNHHGGRTYTYYDYFVQLQCVVPADQQEWEWEADQWTKIKHKDQDDPVVCRVLRWGWADHPPNIIITMDTANDGPNLLVVVQQVVQQVCLVVDDPPDNPDGDDDDVVVVVVLQQDDDDPDQQWAWQRNVDATRPPGDDIDIPDDDPPDDPSNVSNNSLLNSLVVNCVSPNPVNSVVSNHAAYEYEDCCLDGPNVVSNCVRNVRHHYHYDDHVSRGSRSSRSVSRSPHDRDPPPD

InterPro domains:
  IPR018484 Carbohydrate kinase FGGY, N-terminal [PF00370] (7-111)
  IPR043129 ATPase, nucleotide binding domain [SSF53067] (8-199)
  IPR043129 ATPase, nucleotide binding domain [SSF53067] (206-405)

Nearest PDB structures (foldseek):
  3ifr-assembly3_A  TM=7.244E-01  e=1.960E-21  Rhodospirillum rubrum ATCC 11170
  3qdk-assembly2_D  TM=7.121E-01  e=3.587E-16  Halalkalibacterium halodurans
  3qdk-assembly2_C  TM=6.973E-01  e=3.064E-15  Halalkalibacterium halodurans
  3qdk-assembly1_B  TM=7.101E-01  e=1.646E-14  Halalkalibacterium halodurans
  3qdk-assembly1_A  TM=6.917E-01  e=2.076E-14  Halalkalibacterium halodurans